Protein AF-0000000078029788 (afdb_homodimer)

Secondary structure (DSSP, 8-state):
-GGGHHHHHHHHHHHHHHHHHHHHHHT--------------------------------------------------B-SS--GGGS----STTSTTTT--SSPPPSPBPSEEEEEE--GGGHHHHHHHHHHHHHHTGGGT--EEEEEESS---HHHHHHHHHH-SS-EEEEEPPGGGSS--TTS-HHHHHHHHHHHHHTT-TTTT-HHHHHHHHHHHHTGGGSGGGGG-SEEEEE-TT-EE-S---S-HHHHHHHTT--EEES-EEEPPGGGSTTHHHHHHHHHHH-GGGS-TT--HHHH-SSTTSS---EEE-TTEEEEEHHHHTSHHHHHHHHHHHHHTHHHHS---HHHHHHHHHHHHS-GGGEEE-TTS-EEETTEEE--S-HHHHHHTT--S-GGGB-TTSTTBSHHHHHHHTTPPPPTTGGGG--/-GGGHHHHHHHHHHHHHHHHHHHHHHS--------------------------------------------------B-SS--GGGS----STTSTTTT--SSPPPSPBPSEEEEEE--GGGHHHHHHHHHHHHHHTGGGT--EEEEEESS---HHHHHHHHHH-SS-EEEEEPPGGGSS--TTS-HHHHHHHHHHHHHTT-TTTT-HHHHHHHHHHHHTGGGSGGGGG-SEEEEE-TT-EE-S---S-HHHHHHHTT--EEES-EEEPPGGGSTTHHHHHHHHHHH-GGGS-TT--HHHH-SSTTSS---EEE-TTEEEEEHHHHTSHHHHHHHHHHHHHTHHHHS---HHHHHHHHHHHHS-GGGEEE-TTS-EEETTEEE--S-HHHHHHTT--S-GGGB-TTSTTBSHHHHHHHTTPPPPTTGGGG--

Foldseek 3Di:
DVVPVVVVVVVVVVVVVVVVVLVVVVPPPPPPPPPPPPPPVPCPDDDPDDPDDDDPDPDDPDPDPPPPDDPDPPQAEADDDDDCVVPDFCPDDPDPQLPVQPAADDDHDAQEEAEEEDDLVLQVLVLVQLQQCCVQDCVRRQHEYEYEYCDFHDPVSCVSNCVSGSHYYHYYHDDVCLQDDDPLDDVVLLQVQLVVCVVVSPVCSNPSNLLSVQLNLQAPPCPPPVNVSGFKYKYAYGNKHWFFHDRGDVVCVLVVQVAFKEAAFKFFDDCQQCVCVLVLVVVLCVVCVVQFDPQFQQLLQDPPSSPDGRRMFGDVNTMMGTSVVCVDPSSNSSSVSVVSVPSSRSGPDGNGRSVGSSRRTRPRLSNYYHDLLGWMDDPPATRDRQDPVSCVSRVGDDDNLRHDCAEPRTSNVSSCVSVVHDDDPRSVVNYD/DVVPPVVVVVVVVVVVVVVVVLVVVVPPPPPPPPPDPPPPDPPDDDDPDPPDPDDPDPPPPPPDPPPPDDPPPPQAEADDDDDCVVPDFCPDDPDPQLPVQPAADDDHDAQEEAEEEDDQVLQVLVLVQLQQCCVQDCVRRQHEYEYEYCDFHDPVSCVSSCVSGSHYYHYYHDDVCLQDDDPLDDVVLLQVQLVVCVVVVPVCSNPSNLLSVQLNLQAPPCPPPVNVSGFKYKYAYGNKHWFFHDRGDVLCVLVVQVAFKEAAFKFFDDCQQCVCVLVLVVVLCVVCVVQFDPQFQQLLQDPPSSPDGRRMFGDVNTMMGTSVVCVDPSSNSSSVSVVSVPSSRSGPDGNGRSVGSSRRTRPRLSNYYHDLLGWMDDPPATRDRQDPVSCVSRVGDDDNLRHDCAEPRTSNVSSCVSVVHDDDPRSVVNYD

Structure (mmCIF, N/CA/C/O backbone):
data_AF-0000000078029788-model_v1
#
loop_
_entity.id
_entity.type
_entity.pdbx_description
1 polymer 'Alpha 1,2-mannosyltransferase 2.4.1'
#
loop_
_atom_site.group_PDB
_atom_site.id
_atom_site.type_symbol
_atom_site.label_atom_id
_atom_site.label_alt_id
_atom_site.label_comp_id
_atom_site.label_asym_id
_atom_site.label_entity_id
_atom_site.label_seq_id
_atom_site.pdbx_PDB_ins_code
_atom_site.Cartn_x
_atom_site.Cartn_y
_atom_site.Cartn_z
_atom_site.occupancy
_atom_site.B_iso_or_equiv
_atom_site.auth_seq_id
_atom_site.auth_comp_id
_atom_site.auth_asym_id
_atom_site.auth_atom_id
_atom_site.pdbx_PDB_model_num
ATOM 1 N N . MET A 1 1 ? 32.125 -25.719 29.484 1 21.7 1 MET A N 1
ATOM 2 C CA . MET A 1 1 ? 30.906 -26.516 29.609 1 21.7 1 MET A CA 1
ATOM 3 C C . MET A 1 1 ? 29.672 -25.625 29.594 1 21.7 1 MET A C 1
ATOM 5 O O . MET A 1 1 ? 28.547 -26.125 29.469 1 21.7 1 MET A O 1
ATOM 9 N N . VAL A 1 2 ? 29.844 -24.359 30.188 1 28.78 2 VAL A N 1
ATOM 10 C CA . VAL A 1 2 ? 28.734 -23.453 30.453 1 28.78 2 VAL A CA 1
ATOM 11 C C . VAL A 1 2 ? 28.25 -22.844 29.141 1 28.78 2 VAL A C 1
ATOM 13 O O . VAL A 1 2 ? 27.266 -22.094 29.125 1 28.78 2 VAL A O 1
ATOM 16 N N . ALA A 1 3 ? 29.109 -22.75 28.078 1 36.69 3 ALA A N 1
ATOM 17 C CA . ALA A 1 3 ? 28.781 -22.125 26.797 1 36.69 3 ALA A CA 1
ATOM 18 C C . ALA A 1 3 ? 27.625 -22.844 26.125 1 36.69 3 ALA A C 1
ATOM 20 O O . ALA A 1 3 ? 27.109 -22.391 25.094 1 36.69 3 ALA A O 1
ATOM 21 N N . GLY A 1 4 ? 27.438 -24.203 26.547 1 34.72 4 GLY A N 1
ATOM 22 C CA . GLY A 1 4 ? 26.484 -25.094 25.891 1 34.72 4 GLY A CA 1
ATOM 23 C C . GLY A 1 4 ? 25.047 -24.688 26.125 1 34.72 4 GLY A C 1
ATOM 24 O O . GLY A 1 4 ? 24.156 -25.047 25.344 1 34.72 4 GLY A O 1
ATOM 25 N N . SER A 1 5 ? 24.75 -24.125 27.375 1 35.91 5 SER A N 1
ATOM 26 C CA . SER A 1 5 ? 23.359 -24.047 27.812 1 35.91 5 SER A CA 1
ATOM 27 C C . SER A 1 5 ? 22.641 -22.875 27.156 1 35.91 5 SER A C 1
ATOM 29 O O . SER A 1 5 ? 21.406 -22.828 27.156 1 35.91 5 SER A O 1
ATOM 31 N N . ALA A 1 6 ? 23.438 -21.766 26.812 1 37.88 6 ALA A N 1
ATOM 32 C CA . ALA A 1 6 ? 22.781 -20.547 26.344 1 37.88 6 ALA A CA 1
ATOM 33 C C . ALA A 1 6 ? 22.156 -20.75 24.969 1 37.88 6 ALA A C 1
ATOM 35 O O . ALA A 1 6 ? 21.203 -20.062 24.609 1 37.88 6 ALA A O 1
ATOM 36 N N . ARG A 1 7 ? 22.828 -21.625 24.141 1 37.16 7 ARG A N 1
ATOM 37 C CA . ARG A 1 7 ? 22.312 -21.875 22.797 1 37.16 7 ARG A CA 1
ATOM 38 C C . ARG A 1 7 ? 20.969 -22.578 22.844 1 37.16 7 ARG A C 1
ATOM 40 O O . ARG A 1 7 ? 20.094 -22.328 22.016 1 37.16 7 ARG A O 1
ATOM 47 N N . TYR A 1 8 ? 20.828 -23.516 23.891 1 37.09 8 TYR A N 1
ATOM 48 C CA . TYR A 1 8 ? 19.562 -24.25 23.969 1 37.09 8 TYR A CA 1
ATOM 49 C C . TYR A 1 8 ? 18.422 -23.312 24.344 1 37.09 8 TYR A C 1
ATOM 51 O O . TYR A 1 8 ? 17.297 -23.484 23.844 1 37.09 8 TYR A O 1
ATOM 59 N N . VAL A 1 9 ? 18.766 -22.156 25.094 1 41.06 9 VAL A N 1
ATOM 60 C CA . VAL A 1 9 ? 17.656 -21.312 25.547 1 41.06 9 VAL A CA 1
ATOM 61 C C . VAL A 1 9 ? 17.141 -20.484 24.375 1 41.06 9 VAL A C 1
ATOM 63 O O . VAL A 1 9 ? 15.93 -20.25 24.25 1 41.06 9 VAL A O 1
ATOM 66 N N . ARG A 1 10 ? 18.031 -20.125 23.438 1 37.94 10 ARG A N 1
ATOM 67 C CA . ARG A 1 10 ? 17.531 -19.344 22.297 1 37.94 10 ARG A CA 1
ATOM 68 C C . ARG A 1 10 ? 16.641 -20.203 21.406 1 37.94 10 ARG A C 1
ATOM 70 O O . ARG A 1 10 ? 15.633 -19.703 20.891 1 37.94 10 ARG A O 1
ATOM 77 N N . TYR A 1 11 ? 16.984 -21.484 21.25 1 39.53 11 TYR A N 1
ATOM 78 C CA . TYR A 1 11 ? 16.141 -22.359 20.438 1 39.53 11 TYR A CA 1
ATOM 79 C C . TYR A 1 11 ? 14.805 -22.609 21.125 1 39.53 11 TYR A C 1
ATOM 81 O O . TYR A 1 11 ? 13.766 -22.719 20.453 1 39.53 11 TYR A O 1
ATOM 89 N N . ILE A 1 12 ? 14.812 -22.594 22.5 1 39.56 12 ILE A N 1
ATOM 90 C CA . ILE A 1 12 ? 13.547 -22.812 23.203 1 39.56 12 ILE A CA 1
ATOM 91 C C . ILE A 1 12 ? 12.664 -21.578 23.062 1 39.56 12 ILE A C 1
ATOM 93 O O . ILE A 1 12 ? 11.461 -21.688 22.812 1 39.56 12 ILE A O 1
ATOM 97 N N . LEU A 1 13 ? 13.281 -20.375 23.062 1 38.81 13 LEU A N 1
ATOM 98 C CA . LEU A 1 13 ? 12.469 -19.156 22.953 1 38.81 13 LEU A CA 1
ATOM 99 C C . LEU A 1 13 ? 11.891 -19.016 21.547 1 38.81 13 LEU A C 1
ATOM 101 O O . LEU A 1 13 ? 10.727 -18.656 21.391 1 38.81 13 LEU A O 1
ATOM 105 N N . PHE A 1 14 ? 12.695 -19.375 20.531 1 38.5 14 PHE A N 1
ATOM 106 C CA . PHE A 1 14 ? 12.117 -19.312 19.188 1 38.5 14 PHE A CA 1
ATOM 107 C C . PHE A 1 14 ? 11.031 -20.359 19.016 1 38.5 14 PHE A C 1
ATOM 109 O O . PHE A 1 14 ? 10.023 -20.109 18.359 1 38.5 14 PHE A O 1
ATOM 116 N N . ALA A 1 15 ? 11.164 -21.547 19.672 1 39.41 15 ALA A N 1
ATOM 117 C CA . ALA A 1 15 ? 10.109 -22.562 19.578 1 39.41 15 ALA A CA 1
ATOM 118 C C . ALA A 1 15 ? 8.844 -22.094 20.297 1 39.41 15 ALA A C 1
ATOM 120 O O . ALA A 1 15 ? 7.734 -22.344 19.828 1 39.41 15 ALA A O 1
ATOM 121 N N . PHE A 1 16 ? 8.961 -21.359 21.438 1 39.84 16 PHE A N 1
ATOM 122 C CA . PHE A 1 16 ? 7.777 -20.875 22.141 1 39.84 16 PHE A CA 1
ATOM 123 C C . PHE A 1 16 ? 7.113 -19.75 21.359 1 39.84 16 PHE A C 1
ATOM 125 O O . PHE A 1 16 ? 5.883 -19.656 21.312 1 39.84 16 PHE A O 1
ATOM 132 N N . PHE A 1 17 ? 7.926 -18.875 20.703 1 39.84 17 PHE A N 1
ATOM 133 C CA . PHE A 1 17 ? 7.301 -17.797 19.953 1 39.84 17 PHE A CA 1
ATOM 134 C C . PHE A 1 17 ? 6.582 -18.344 18.719 1 39.84 17 PHE A C 1
ATOM 136 O O . PHE A 1 17 ? 5.504 -17.875 18.359 1 39.84 17 PHE A O 1
ATOM 143 N N . GLY A 1 18 ? 7.102 -19.359 18.062 1 37.34 18 GLY A N 1
ATOM 144 C CA . GLY A 1 18 ? 6.41 -20.016 16.969 1 37.34 18 GLY A CA 1
ATOM 145 C C . GLY A 1 18 ? 5.125 -20.703 17.391 1 37.34 18 GLY A C 1
ATOM 146 O O . GLY A 1 18 ? 4.109 -20.625 16.703 1 37.34 18 GLY A O 1
ATOM 147 N N . LEU A 1 19 ? 5.109 -21.328 18.547 1 41.44 19 LEU A N 1
ATOM 148 C CA . LEU A 1 19 ? 3.895 -21.969 19.031 1 41.44 19 LEU A CA 1
ATOM 149 C C . LEU A 1 19 ? 2.859 -20.938 19.453 1 41.44 19 LEU A C 1
ATOM 151 O O . LEU A 1 19 ? 1.659 -21.125 19.25 1 41.44 19 LEU A O 1
ATOM 155 N N . ALA A 1 20 ? 3.283 -19.75 20 1 41.59 20 ALA A N 1
ATOM 156 C CA . ALA A 1 20 ? 2.311 -18.719 20.375 1 41.59 20 ALA A CA 1
ATOM 157 C C . ALA A 1 20 ? 1.636 -18.125 19.141 1 41.59 20 ALA A C 1
ATOM 159 O O . ALA A 1 20 ? 0.425 -17.891 19.141 1 41.59 20 ALA A O 1
ATOM 160 N N . ILE A 1 21 ? 2.33 -17.953 18.078 1 40.38 21 ILE A N 1
ATOM 161 C CA . ILE A 1 21 ? 1.707 -17.438 16.859 1 40.38 21 ILE A CA 1
ATOM 162 C C . ILE A 1 21 ? 0.754 -18.484 16.297 1 40.38 21 ILE A C 1
ATOM 164 O O . ILE A 1 21 ? -0.372 -18.172 15.906 1 40.38 21 ILE A O 1
ATOM 168 N N . VAL A 1 22 ? 1.088 -19.75 16.328 1 39.91 22 VAL A N 1
ATOM 169 C CA . VAL A 1 22 ? 0.173 -20.781 15.852 1 39.91 22 VAL A CA 1
ATOM 170 C C . VAL A 1 22 ? -1.038 -20.875 16.781 1 39.91 22 VAL A C 1
ATOM 172 O O . VAL A 1 22 ? -2.172 -21.016 16.312 1 39.91 22 VAL A O 1
ATOM 175 N N . TYR A 1 23 ? -0.885 -20.797 18.094 1 38.69 23 TYR A N 1
ATOM 176 C CA . TYR A 1 23 ? -2.023 -20.828 19 1 38.69 23 TYR A CA 1
ATOM 177 C C . TYR A 1 23 ? -2.971 -19.656 18.734 1 38.69 23 TYR A C 1
ATOM 179 O O . TYR A 1 23 ? -4.191 -19.828 18.719 1 38.69 23 TYR A O 1
ATOM 187 N N . PHE A 1 24 ? -2.488 -18.453 18.547 1 37.81 24 PHE A N 1
ATOM 188 C CA . PHE A 1 24 ? -3.379 -17.312 18.312 1 37.81 24 PHE A CA 1
ATOM 189 C C . PHE A 1 24 ? -4.121 -17.469 16.984 1 37.81 24 PHE A C 1
ATOM 191 O O . PHE A 1 24 ? -5.305 -17.141 16.891 1 37.81 24 PHE A O 1
ATOM 198 N N . ILE A 1 25 ? -3.426 -17.938 15.938 1 34.81 25 ILE A N 1
ATOM 199 C CA . ILE A 1 25 ? -4.129 -18.109 14.672 1 34.81 25 ILE A CA 1
ATOM 200 C C . ILE A 1 25 ? -5.152 -19.234 14.797 1 34.81 25 ILE A C 1
ATOM 202 O O . ILE A 1 25 ? -6.258 -19.141 14.258 1 34.81 25 ILE A O 1
ATOM 206 N N . THR A 1 26 ? -4.766 -20.328 15.438 1 33 26 THR A N 1
ATOM 207 C CA . THR A 1 26 ? -5.695 -21.453 15.422 1 33 26 THR A CA 1
ATOM 208 C C . THR A 1 26 ? -6.867 -21.203 16.359 1 33 26 THR A C 1
ATOM 210 O O . THR A 1 26 ? -7.91 -21.859 16.25 1 33 26 THR A O 1
ATOM 213 N N . HIS A 1 27 ? -6.629 -20.594 17.516 1 33.84 27 HIS A N 1
ATOM 214 C CA . HIS A 1 27 ? -7.777 -20.516 18.422 1 33.84 27 HIS A CA 1
ATOM 215 C C . HIS A 1 27 ? -8.641 -19.297 18.078 1 33.84 27 HIS A C 1
ATOM 217 O O . HIS A 1 27 ? -9.523 -18.922 18.859 1 33.84 27 HIS A O 1
ATOM 223 N N . SER A 1 28 ? -8.219 -18.516 17.125 1 29.81 28 SER A N 1
ATOM 224 C CA . SER A 1 28 ? -9.203 -17.484 16.828 1 29.81 28 SER A CA 1
ATOM 225 C C . SER A 1 28 ? -10.477 -18.078 16.25 1 29.81 28 SER A C 1
ATOM 227 O O . SER A 1 28 ? -10.492 -18.547 15.117 1 29.81 28 SER A O 1
ATOM 229 N N . SER A 1 29 ? -11.023 -19 17.062 1 26.42 29 SER A N 1
ATOM 230 C CA . SER A 1 29 ? -12.328 -19.531 16.672 1 26.42 29 SER A CA 1
ATOM 231 C C . SER A 1 29 ? -13.297 -18.406 16.312 1 26.42 29 SER A C 1
ATOM 233 O O . SER A 1 29 ? -13.438 -17.438 17.062 1 26.42 29 SER A O 1
ATOM 235 N N . TYR A 1 30 ? -13.375 -18.125 15.07 1 24.61 30 TYR A N 1
ATOM 236 C CA . TYR A 1 30 ? -14.414 -17.266 14.516 1 24.61 30 TYR A CA 1
ATOM 237 C C . TYR A 1 30 ? -15.781 -17.641 15.07 1 24.61 30 TYR A C 1
ATOM 239 O O . TYR A 1 30 ? -16.297 -18.719 14.805 1 24.61 30 TYR A O 1
ATOM 247 N N . GLU A 1 31 ? -15.977 -17.484 16.375 1 23.75 31 GLU A N 1
ATOM 248 C CA . GLU A 1 31 ? -17.344 -17.703 16.828 1 23.75 31 GLU A CA 1
ATOM 249 C C . GLU A 1 31 ? -18.344 -16.891 16.031 1 23.75 31 GLU A C 1
ATOM 251 O O . GLU A 1 31 ? -18.203 -15.664 15.93 1 23.75 31 GLU A O 1
ATOM 256 N N . GLY A 1 32 ? -18.844 -17.422 14.969 1 22.56 32 GLY A N 1
ATOM 257 C CA . GLY A 1 32 ? -19.984 -16.969 14.18 1 22.56 32 GLY A CA 1
ATOM 258 C C . GLY A 1 32 ? -21.156 -16.516 15.031 1 22.56 32 GLY A C 1
ATOM 259 O O . GLY A 1 32 ? -21.625 -17.266 15.883 1 22.56 32 GLY A O 1
ATOM 260 N N . VAL A 1 33 ? -21.078 -15.289 15.484 1 22.11 33 VAL A N 1
ATOM 261 C CA . VAL A 1 33 ? -22.156 -14.672 16.25 1 22.11 33 VAL A CA 1
ATOM 262 C C . VAL A 1 33 ? -23.5 -14.914 15.539 1 22.11 33 VAL A C 1
ATOM 264 O O . VAL A 1 33 ? -23.641 -14.617 14.352 1 22.11 33 VAL A O 1
ATOM 267 N N . ARG A 1 34 ? -24.219 -15.922 15.961 1 19.47 34 ARG A N 1
ATOM 268 C CA . ARG A 1 34 ? -25.594 -16.219 15.586 1 19.47 34 ARG A CA 1
ATOM 269 C C . ARG A 1 34 ? -26.484 -14.992 15.711 1 19.47 34 ARG A C 1
ATOM 271 O O . ARG A 1 34 ? -26.578 -14.383 16.781 1 19.47 34 ARG A O 1
ATOM 278 N N . LEU A 1 35 ? -26.5 -14.219 14.648 1 19.66 35 LEU A N 1
ATOM 279 C CA . LEU A 1 35 ? -27.453 -13.125 14.531 1 19.66 35 LEU A CA 1
ATOM 280 C C . LEU A 1 35 ? -28.859 -13.586 14.891 1 19.66 35 LEU A C 1
ATOM 282 O O . LEU A 1 35 ? -29.359 -14.555 14.328 1 19.66 35 LEU A O 1
ATOM 286 N N . GLN A 1 36 ? -29.109 -13.578 16.172 1 18.41 36 GLN A N 1
ATOM 287 C CA . GLN A 1 36 ? -30.438 -13.859 16.703 1 18.41 36 GLN A CA 1
ATOM 288 C C . GLN A 1 36 ? -31.516 -13.086 15.938 1 18.41 36 GLN A C 1
ATOM 290 O O . GLN A 1 36 ? -31.312 -11.93 15.562 1 18.41 36 GLN A O 1
ATOM 295 N N . ASP A 1 37 ? -32.531 -13.805 15.469 1 20.14 37 ASP A N 1
ATOM 296 C CA . ASP A 1 37 ? -33.781 -13.641 14.727 1 20.14 37 ASP A CA 1
ATOM 297 C C . ASP A 1 37 ? -34.688 -12.625 15.406 1 20.14 37 ASP A C 1
ATOM 299 O O . ASP A 1 37 ? -35.531 -13 16.234 1 20.14 37 ASP A O 1
ATOM 303 N N . GLY A 1 38 ? -34.094 -11.492 15.906 1 18.75 38 GLY A N 1
ATOM 304 C CA . GLY A 1 38 ? -35.094 -10.703 16.641 1 18.75 38 GLY A CA 1
ATOM 305 C C . GLY A 1 38 ? -36.344 -10.398 15.836 1 18.75 38 GLY A C 1
ATOM 306 O O . GLY A 1 38 ? -36.25 -9.984 14.672 1 18.75 38 GLY A O 1
ATOM 307 N N . THR A 1 39 ? -37.375 -11.094 16.062 1 21 39 THR A N 1
ATOM 308 C CA . THR A 1 39 ? -38.75 -11.086 15.578 1 21 39 THR A CA 1
ATOM 309 C C . THR A 1 39 ? -39.406 -9.727 15.812 1 21 39 THR A C 1
ATOM 311 O O . THR A 1 39 ? -40.594 -9.562 15.633 1 21 39 THR A O 1
ATOM 314 N N . PHE A 1 40 ? -38.625 -8.586 15.82 1 18.38 40 PHE A N 1
ATOM 315 C CA . PHE A 1 40 ? -39.438 -7.484 16.281 1 18.38 40 PHE A CA 1
ATOM 316 C C . PHE A 1 40 ? -40.656 -7.32 15.375 1 18.38 40 PHE A C 1
ATOM 318 O O . PHE A 1 40 ? -40.531 -7.305 14.148 1 18.38 40 PHE A O 1
ATOM 325 N N . SER A 1 41 ? -41.781 -7.676 15.828 1 19.53 41 SER A N 1
ATOM 326 C CA . SER A 1 41 ? -43.188 -7.637 15.367 1 19.53 41 SER A CA 1
ATOM 327 C C . SER A 1 41 ? -43.625 -6.203 15.117 1 19.53 41 SER A C 1
ATOM 329 O O . SER A 1 41 ? -44.812 -5.949 14.93 1 19.53 41 SER A O 1
ATOM 331 N N . GLY A 1 42 ? -42.75 -5.293 14.727 1 18.44 42 GLY A N 1
ATOM 332 C CA . GLY A 1 42 ? -43.25 -3.936 14.766 1 18.44 42 GLY A CA 1
ATOM 333 C C . GLY A 1 42 ? -44.531 -3.756 13.953 1 18.44 42 GLY A C 1
ATOM 334 O O . GLY A 1 42 ? -44.625 -4.281 12.844 1 18.44 42 GLY A O 1
ATOM 335 N N . THR A 1 43 ? -45.562 -3.51 14.609 1 18.92 43 THR A N 1
ATOM 336 C CA . THR A 1 43 ? -46.969 -3.246 14.258 1 18.92 43 THR A CA 1
ATOM 337 C C . THR A 1 43 ? -47.094 -1.951 13.461 1 18.92 43 THR A C 1
ATOM 339 O O . THR A 1 43 ? -46.906 -0.86 14.008 1 18.92 43 THR A O 1
ATOM 342 N N . ALA A 1 44 ? -46.438 -1.764 12.422 1 18.66 44 ALA A N 1
ATOM 343 C CA . ALA A 1 44 ? -46.594 -0.455 11.789 1 18.66 44 ALA A CA 1
ATOM 344 C C . ALA A 1 44 ? -48.062 -0.171 11.453 1 18.66 44 ALA A C 1
ATOM 346 O O . ALA A 1 44 ? -48.688 -0.943 10.734 1 18.66 44 ALA A O 1
ATOM 347 N N . PRO A 1 45 ? -48.625 0.651 12.281 1 18.72 45 PRO A N 1
ATOM 348 C CA . PRO A 1 45 ? -50.031 0.911 11.992 1 18.72 45 PRO A CA 1
ATOM 349 C C . PRO A 1 45 ? -50.25 1.47 10.594 1 18.72 45 PRO A C 1
ATOM 351 O O . PRO A 1 45 ? -49.312 1.728 9.859 1 18.72 45 PRO A O 1
ATOM 354 N N . GLY A 1 46 ? -50.844 2.762 10.562 1 18.53 46 GLY A N 1
ATOM 355 C CA . GLY A 1 46 ? -52.094 3.275 9.977 1 18.53 46 GLY A CA 1
ATOM 356 C C . GLY A 1 46 ? -51.875 3.844 8.586 1 18.53 46 GLY A C 1
ATOM 357 O O . GLY A 1 46 ? -50.75 4.121 8.18 1 18.53 46 GLY A O 1
ATOM 358 N N . GLY A 1 47 ? -52.938 3.855 7.746 1 19.19 47 GLY A N 1
ATOM 359 C CA . GLY A 1 47 ? -53.375 3.92 6.363 1 19.19 47 GLY A CA 1
ATOM 360 C C . GLY A 1 47 ? -53.312 5.324 5.789 1 19.19 47 GLY A C 1
ATOM 361 O O . GLY A 1 47 ? -53.875 5.582 4.723 1 19.19 47 GLY A O 1
ATOM 362 N N . VAL A 1 48 ? -52.406 6.23 6.301 1 19.75 48 VAL A N 1
ATOM 363 C CA . VAL A 1 48 ? -52.906 7.531 5.867 1 19.75 48 VAL A CA 1
ATOM 364 C C . VAL A 1 48 ? -52.906 7.598 4.344 1 19.75 48 VAL A C 1
ATOM 366 O O . VAL A 1 48 ? -52.062 7.023 3.682 1 19.75 48 VAL A O 1
ATOM 369 N N . GLN A 1 49 ? -54.031 8.141 3.781 1 19.14 49 GLN A N 1
ATOM 370 C CA . GLN A 1 49 ? -54.656 8.266 2.473 1 19.14 49 GLN A CA 1
ATOM 371 C C . GLN A 1 49 ? -53.875 9.188 1.557 1 19.14 49 GLN A C 1
ATOM 373 O O . GLN A 1 49 ? -53.469 10.281 1.965 1 19.14 49 GLN A O 1
ATOM 378 N N . PRO A 1 50 ? -53.25 8.68 0.49 1 20.86 50 PRO A N 1
ATOM 379 C CA . PRO A 1 50 ? -52.406 9.312 -0.515 1 20.86 50 PRO A CA 1
ATOM 380 C C . PRO A 1 50 ? -53.094 10.453 -1.259 1 20.86 50 PRO A C 1
ATOM 382 O O . PRO A 1 50 ? -54.156 10.242 -1.843 1 20.86 50 PRO A O 1
ATOM 385 N N . ALA A 1 51 ? -53.094 11.711 -0.651 1 20.36 51 ALA A N 1
ATOM 386 C CA . ALA A 1 51 ? -53.75 12.797 -1.373 1 20.36 51 ALA A CA 1
ATOM 387 C C . ALA A 1 51 ? -53.25 12.883 -2.811 1 20.36 51 ALA A C 1
ATOM 389 O O . ALA A 1 51 ? -52.125 12.469 -3.105 1 20.36 51 ALA A O 1
ATOM 390 N N . ALA A 1 52 ? -54.062 13.266 -3.762 1 20.98 52 ALA A N 1
ATOM 391 C CA . ALA A 1 52 ? -54.25 13.258 -5.211 1 20.98 52 ALA A CA 1
ATOM 392 C C . ALA A 1 52 ? -53.344 14.273 -5.887 1 20.98 52 ALA A C 1
ATOM 394 O O . ALA A 1 52 ? -53.531 15.477 -5.766 1 20.98 52 ALA A O 1
ATOM 395 N N . PRO A 1 53 ? -51.938 14.219 -5.742 1 20.14 53 PRO A N 1
ATOM 396 C CA . PRO A 1 53 ? -51.312 15.438 -6.262 1 20.14 53 PRO A CA 1
ATOM 397 C C . PRO A 1 53 ? -51.625 15.695 -7.727 1 20.14 53 PRO A C 1
ATOM 399 O O . PRO A 1 53 ? -51.969 14.758 -8.469 1 20.14 53 PRO A O 1
ATOM 402 N N . ALA A 1 54 ? -51.969 17 -8.047 1 20.36 54 ALA A N 1
ATOM 403 C CA . ALA A 1 54 ? -52.406 17.766 -9.211 1 20.36 54 ALA A CA 1
ATOM 404 C C . ALA A 1 54 ? -51.406 17.609 -10.367 1 20.36 54 ALA A C 1
ATOM 406 O O . ALA A 1 54 ? -50.219 17.422 -10.148 1 20.36 54 ALA A O 1
ATOM 407 N N . ALA A 1 55 ? -51.875 17.531 -11.578 1 23.97 55 ALA A N 1
ATOM 408 C CA . ALA A 1 55 ? -51.562 17.172 -12.953 1 23.97 55 ALA A CA 1
ATOM 409 C C . ALA A 1 55 ? -50.562 18.156 -13.562 1 23.97 55 ALA A C 1
ATOM 411 O O . ALA A 1 55 ? -50.375 18.188 -14.781 1 23.97 55 ALA A O 1
ATOM 412 N N . GLY A 1 56 ? -49.531 18.859 -12.773 1 20.89 56 GLY A N 1
ATOM 413 C CA . GLY A 1 56 ? -49 19.984 -13.539 1 20.89 56 GLY A CA 1
ATOM 414 C C . GLY A 1 56 ? -48.219 19.547 -14.781 1 20.89 56 GLY A C 1
ATOM 415 O O . GLY A 1 56 ? -47.656 18.453 -14.805 1 20.89 56 GLY A O 1
ATOM 416 N N . GLU A 1 57 ? -48.562 20.125 -16 1 20.78 57 GLU A N 1
ATOM 417 C CA . GLU A 1 57 ? -48.188 20.016 -17.406 1 20.78 57 GLU A CA 1
ATOM 418 C C . GLU A 1 57 ? -46.719 20.375 -17.609 1 20.78 57 GLU A C 1
ATOM 420 O O . GLU A 1 57 ? -46.312 21.516 -17.375 1 20.78 57 GLU A O 1
ATOM 425 N N . LYS A 1 58 ? -45.812 19.516 -17.203 1 22.72 58 LYS A N 1
ATOM 426 C CA . LYS A 1 58 ? -44.375 19.828 -17.406 1 22.72 58 LYS A CA 1
ATOM 427 C C . LYS A 1 58 ? -44.031 19.875 -18.891 1 22.72 58 LYS A C 1
ATOM 429 O O . LYS A 1 58 ? -44.281 18.906 -19.625 1 22.72 58 LYS A O 1
ATOM 434 N N . GLN A 1 59 ? -43.938 21.047 -19.422 1 21.77 59 GLN A N 1
ATOM 435 C CA . GLN A 1 59 ? -43.438 21.312 -20.766 1 21.77 59 GLN A CA 1
ATOM 436 C C . GLN A 1 59 ? -42.031 20.781 -20.938 1 21.77 59 GLN A C 1
ATOM 438 O O . GLN A 1 59 ? -41.188 21 -20.062 1 21.77 59 GLN A O 1
ATOM 443 N N . ASP A 1 60 ? -41.844 19.875 -21.891 1 21.86 60 ASP A N 1
ATOM 444 C CA . ASP A 1 60 ? -40.75 19.016 -22.312 1 21.86 60 ASP A CA 1
ATOM 445 C C . ASP A 1 60 ? -39.562 19.828 -22.828 1 21.86 60 ASP A C 1
ATOM 447 O O . ASP A 1 60 ? -39.625 20.422 -23.906 1 21.86 60 ASP A O 1
ATOM 451 N N . ALA A 1 61 ? -38.906 20.703 -21.969 1 28.16 61 ALA A N 1
ATOM 452 C CA . ALA A 1 61 ? -37.719 21.328 -22.531 1 28.16 61 ALA A CA 1
ATOM 453 C C . ALA A 1 61 ? -36.781 20.297 -23.141 1 28.16 61 ALA A C 1
ATOM 455 O O . ALA A 1 61 ? -36.594 19.219 -22.562 1 28.16 61 ALA A O 1
ATOM 456 N N . ALA A 1 62 ? -36.469 20.438 -24.375 1 27.78 62 ALA A N 1
ATOM 457 C CA . ALA A 1 62 ? -35.625 19.641 -25.266 1 27.78 62 ALA A CA 1
ATOM 458 C C . ALA A 1 62 ? -34.219 19.453 -24.672 1 27.78 62 ALA A C 1
ATOM 460 O O . ALA A 1 62 ? -33.594 20.406 -24.234 1 27.78 62 ALA A O 1
ATOM 461 N N . PRO A 1 63 ? -33.812 18.188 -24.328 1 27.2 63 PRO A N 1
ATOM 462 C CA . PRO A 1 63 ? -32.531 17.875 -23.703 1 27.2 63 PRO A CA 1
ATOM 463 C C . PRO A 1 63 ? -31.344 18.219 -24.594 1 27.2 63 PRO A C 1
ATOM 465 O O . PRO A 1 63 ? -31.391 17.984 -25.797 1 27.2 63 PRO A O 1
ATOM 468 N N . VAL A 1 64 ? -30.75 19.344 -24.328 1 27.62 64 VAL A N 1
ATOM 469 C CA . VAL A 1 64 ? -29.5 19.703 -24.984 1 27.62 64 VAL A CA 1
ATOM 470 C C . VAL A 1 64 ? -28.578 18.5 -25.047 1 27.62 64 VAL A C 1
ATOM 472 O O . VAL A 1 64 ? -28.359 17.828 -24.031 1 27.62 64 VAL A O 1
ATOM 475 N N . ALA A 1 65 ? -28.281 18 -26.234 1 28.55 65 ALA A N 1
ATOM 476 C CA . ALA A 1 65 ? -27.422 16.875 -26.625 1 28.55 65 ALA A CA 1
ATOM 477 C C . ALA A 1 65 ? -26.031 17.031 -26.016 1 28.55 65 ALA A C 1
ATOM 479 O O . ALA A 1 65 ? -25.266 17.922 -26.406 1 28.55 65 ALA A O 1
ATOM 480 N N . VAL A 1 66 ? -25.828 16.844 -24.797 1 24.39 66 VAL A N 1
ATOM 481 C CA . VAL A 1 66 ? -24.484 16.734 -24.234 1 24.39 66 VAL A CA 1
ATOM 482 C C . VAL A 1 66 ? -23.641 15.789 -25.062 1 24.39 66 VAL A C 1
ATOM 484 O O . VAL A 1 66 ? -24.031 14.641 -25.312 1 24.39 66 VAL A O 1
ATOM 487 N N . LYS A 1 67 ? -22.812 16.359 -25.953 1 31.77 67 LYS A N 1
ATOM 488 C CA . LYS A 1 67 ? -21.859 15.562 -26.719 1 31.77 67 LYS A CA 1
ATOM 489 C C . LYS A 1 67 ? -21.25 14.461 -25.859 1 31.77 67 LYS A C 1
ATOM 491 O O . LYS A 1 67 ? -20.859 14.711 -24.719 1 31.77 67 LYS A O 1
ATOM 496 N N . PRO A 1 68 ? -21.531 13.195 -26.203 1 28.83 68 PRO A N 1
ATOM 497 C CA . PRO A 1 68 ? -21.047 12.039 -25.438 1 28.83 68 PRO A CA 1
ATOM 498 C C . PRO A 1 68 ? -19.578 12.195 -25 1 28.83 68 PRO A C 1
ATOM 500 O O . PRO A 1 68 ? -18.797 12.875 -25.672 1 28.83 68 PRO A O 1
ATOM 503 N N . ALA A 1 69 ? -19.219 12.023 -23.766 1 32.44 69 ALA A N 1
ATOM 504 C CA . ALA A 1 69 ? -17.922 11.883 -23.109 1 32.44 69 ALA A CA 1
ATOM 505 C C . ALA A 1 69 ? -16.922 11.164 -24.016 1 32.44 69 ALA A C 1
ATOM 507 O O . ALA A 1 69 ? -17.312 10.273 -24.781 1 32.44 69 ALA A O 1
ATOM 508 N N . THR A 1 70 ? -15.859 11.812 -24.422 1 33.78 70 THR A N 1
ATOM 509 C CA . THR A 1 70 ? -14.812 11.195 -25.234 1 33.78 70 THR A CA 1
ATOM 510 C C . THR A 1 70 ? -14.656 9.719 -24.875 1 33.78 70 THR A C 1
ATOM 512 O O . THR A 1 70 ? -14.617 9.359 -23.688 1 33.78 70 THR A O 1
ATOM 515 N N . PRO A 1 71 ? -14.977 8.75 -25.719 1 35.19 71 PRO A N 1
ATOM 516 C CA . PRO A 1 71 ? -14.875 7.316 -25.453 1 35.19 71 PRO A CA 1
ATOM 517 C C . PRO A 1 71 ? -13.641 6.961 -24.625 1 35.19 71 PRO A C 1
ATOM 519 O O . PRO A 1 71 ? -12.633 7.66 -24.688 1 35.19 71 PRO A O 1
ATOM 522 N N . PRO A 1 72 ? -13.773 6.352 -23.391 1 41.75 72 PRO A N 1
ATOM 523 C CA . PRO A 1 72 ? -12.57 5.852 -22.719 1 41.75 72 PRO A CA 1
ATOM 524 C C . PRO A 1 72 ? -11.453 5.512 -23.703 1 41.75 72 PRO A C 1
ATOM 526 O O . PRO A 1 72 ? -11.719 5.172 -24.859 1 41.75 72 PRO A O 1
ATOM 529 N N . ALA A 1 73 ? -10.227 5.969 -23.562 1 45.59 73 ALA A N 1
ATOM 530 C CA . ALA A 1 73 ? -9.094 5.582 -24.391 1 45.59 73 ALA A CA 1
ATOM 531 C C . ALA A 1 73 ? -9.227 4.141 -24.875 1 45.59 73 ALA A C 1
ATOM 533 O O . ALA A 1 73 ? -9.617 3.256 -24.094 1 45.59 73 ALA A O 1
ATOM 534 N N . GLU A 1 74 ? -9.539 3.854 -26.062 1 51.09 74 GLU A N 1
ATOM 535 C CA . GLU A 1 74 ? -9.719 2.547 -26.703 1 51.09 74 GLU A CA 1
ATOM 536 C C . GLU A 1 74 ? -8.664 1.557 -26.219 1 51.09 74 GLU A C 1
ATOM 538 O O . GLU A 1 74 ? -7.469 1.846 -26.25 1 51.09 74 GLU A O 1
ATOM 543 N N . ARG A 1 75 ? -9.031 0.579 -25.391 1 61.09 75 ARG A N 1
ATOM 544 C CA . ARG A 1 75 ? -8.156 -0.517 -24.984 1 61.09 75 ARG A CA 1
ATOM 545 C C . ARG A 1 75 ? -7.375 -1.059 -26.188 1 61.09 75 ARG A C 1
ATOM 547 O O . ARG A 1 75 ? -7.949 -1.3 -27.25 1 61.09 75 ARG A O 1
ATOM 554 N N . PRO A 1 76 ? -6.016 -1.095 -25.969 1 68.44 76 PRO A N 1
ATOM 555 C CA . PRO A 1 76 ? -5.25 -1.68 -27.078 1 68.44 76 PRO A CA 1
ATOM 556 C C . PRO A 1 76 ? -5.707 -3.094 -27.422 1 68.44 76 PRO A C 1
ATOM 558 O O . PRO A 1 76 ? -6.156 -3.836 -26.547 1 68.44 76 PRO A O 1
ATOM 561 N N . ALA A 1 77 ? -5.648 -3.52 -28.672 1 71.19 77 ALA A N 1
ATOM 562 C CA . ALA A 1 77 ? -6.184 -4.762 -29.219 1 71.19 77 ALA A CA 1
ATOM 563 C C . ALA A 1 77 ? -5.289 -5.949 -28.859 1 71.19 77 ALA A C 1
ATOM 565 O O . ALA A 1 77 ? -4.066 -5.816 -28.797 1 71.19 77 ALA A O 1
ATOM 566 N N . ILE A 1 78 ? -5.895 -6.98 -28.453 1 81.12 78 ILE A N 1
ATOM 567 C CA . ILE A 1 78 ? -5.219 -8.266 -28.344 1 81.12 78 ILE A CA 1
ATOM 568 C C . ILE A 1 78 ? -4.801 -8.742 -29.734 1 81.12 78 ILE A C 1
ATOM 570 O O . ILE A 1 78 ? -5.633 -8.844 -30.641 1 81.12 78 ILE A O 1
ATOM 574 N N . VAL A 1 79 ? -3.551 -8.828 -29.953 1 77.44 79 VAL A N 1
ATOM 575 C CA . VAL A 1 79 ? -3.043 -9.25 -31.25 1 77.44 79 VAL A CA 1
ATOM 576 C C . VAL A 1 79 ? -2.227 -10.531 -31.094 1 77.44 79 VAL A C 1
ATOM 578 O O . VAL A 1 79 ? -1.287 -10.586 -30.297 1 77.44 79 VAL A O 1
ATOM 581 N N . ASN A 1 80 ? -2.529 -11.531 -31.766 1 78.31 80 ASN A N 1
ATOM 582 C CA . ASN A 1 80 ? -1.838 -12.812 -31.625 1 78.31 80 ASN A CA 1
ATOM 583 C C . ASN A 1 80 ? -0.606 -12.883 -32.531 1 78.31 80 ASN A C 1
ATOM 585 O O . ASN A 1 80 ? 0.406 -13.477 -32.156 1 78.31 80 ASN A O 1
ATOM 589 N N . ASP A 1 81 ? -0.727 -12.281 -33.688 1 85.25 81 ASP A N 1
ATOM 590 C CA . ASP A 1 81 ? 0.366 -12.414 -34.656 1 85.25 81 ASP A CA 1
ATOM 591 C C . ASP A 1 81 ? 1.004 -11.055 -34.938 1 85.25 81 ASP A C 1
ATOM 593 O O . ASP A 1 81 ? 0.466 -10.266 -35.719 1 85.25 81 ASP A O 1
ATOM 597 N N . TYR A 1 82 ? 1.931 -10.742 -34.125 1 90.44 82 TYR A N 1
ATOM 598 C CA . TYR A 1 82 ? 2.686 -9.516 -34.344 1 90.44 82 TYR A CA 1
ATOM 599 C C . TYR A 1 82 ? 4.184 -9.773 -34.281 1 90.44 82 TYR A C 1
ATOM 601 O O . TYR A 1 82 ? 4.621 -10.789 -33.719 1 90.44 82 TYR A O 1
ATOM 609 N N . ASP A 1 83 ? 4.906 -8.977 -34.906 1 93.19 83 ASP A N 1
ATOM 610 C CA . ASP A 1 83 ? 6.359 -9.039 -34.812 1 93.19 83 ASP A CA 1
ATOM 611 C C . ASP A 1 83 ? 6.863 -8.219 -33.625 1 93.19 83 ASP A C 1
ATOM 613 O O . ASP A 1 83 ? 6.754 -6.988 -33.625 1 93.19 83 ASP A O 1
ATOM 617 N N . PRO A 1 84 ? 7.383 -8.859 -32.656 1 93.56 84 PRO A N 1
ATOM 618 C CA . PRO A 1 84 ? 7.863 -8.148 -31.453 1 93.56 84 PRO A CA 1
ATOM 619 C C . PRO A 1 84 ? 8.828 -7.016 -31.797 1 93.56 84 PRO A C 1
ATOM 621 O O . PRO A 1 84 ? 8.914 -6.023 -31.062 1 93.56 84 PRO A O 1
ATOM 624 N N . LYS A 1 85 ? 9.531 -7.086 -32.875 1 94.12 85 LYS A N 1
ATOM 625 C CA . LYS A 1 85 ? 10.523 -6.09 -33.25 1 94.12 85 LYS A CA 1
ATOM 626 C C . LYS A 1 85 ? 9.859 -4.75 -33.594 1 94.12 85 LYS A C 1
ATOM 628 O O . LYS A 1 85 ? 10.5 -3.699 -33.469 1 94.12 85 LYS A O 1
ATOM 633 N N . GLU A 1 86 ? 8.648 -4.773 -33.938 1 93.81 86 GLU A N 1
ATOM 634 C CA . GLU A 1 86 ? 7.906 -3.564 -34.281 1 93.81 86 GLU A CA 1
ATOM 635 C C . GLU A 1 86 ? 7.438 -2.824 -33.031 1 93.81 86 GLU A C 1
ATOM 637 O O . GLU A 1 86 ? 7.043 -1.658 -33.125 1 93.81 86 GLU A O 1
ATOM 642 N N . PHE A 1 87 ? 7.52 -3.541 -31.969 1 93.81 87 PHE A N 1
ATOM 643 C CA . PHE A 1 87 ? 7.043 -2.969 -30.719 1 93.81 87 PHE A CA 1
ATOM 644 C C . PHE A 1 87 ? 8.047 -3.209 -29.594 1 93.81 87 PHE A C 1
ATOM 646 O O . PHE A 1 87 ? 7.738 -3.887 -28.609 1 93.81 87 PHE A O 1
ATOM 653 N N . PRO A 1 88 ? 9.133 -2.611 -29.672 1 94.94 88 PRO A N 1
ATOM 654 C CA . PRO A 1 88 ? 10.133 -2.838 -28.625 1 94.94 88 PRO A CA 1
ATOM 655 C C . PRO A 1 88 ? 9.656 -2.383 -27.25 1 94.94 88 PRO A C 1
ATOM 657 O O . PRO A 1 88 ? 8.969 -1.366 -27.125 1 94.94 88 PRO A O 1
ATOM 660 N N . MET A 1 89 ? 9.914 -3.174 -26.219 1 95.69 89 MET A N 1
ATOM 661 C CA . MET A 1 89 ? 9.617 -2.836 -24.828 1 95.69 89 MET A CA 1
ATOM 662 C C . MET A 1 89 ? 10.836 -2.232 -24.141 1 95.69 89 MET A C 1
ATOM 664 O O . MET A 1 89 ? 11.977 -2.578 -24.469 1 95.69 89 MET A O 1
ATOM 668 N N . ALA A 1 90 ? 10.648 -1.326 -23.172 1 95 90 ALA A N 1
ATOM 669 C CA . ALA A 1 90 ? 11.727 -0.72 -22.391 1 95 90 ALA A CA 1
ATOM 670 C C . ALA A 1 90 ? 12.188 -1.649 -21.266 1 95 90 ALA A C 1
ATOM 672 O O . ALA A 1 90 ? 11.719 -1.541 -20.141 1 95 90 ALA A O 1
ATOM 673 N N . MET A 1 91 ? 13.156 -2.469 -21.562 1 95.19 91 MET A N 1
ATOM 674 C CA . MET A 1 91 ? 13.57 -3.529 -20.641 1 95.19 91 MET A CA 1
ATOM 675 C C . MET A 1 91 ? 14.633 -3.027 -19.672 1 95.19 91 MET A C 1
ATOM 677 O O . MET A 1 91 ? 14.859 -3.629 -18.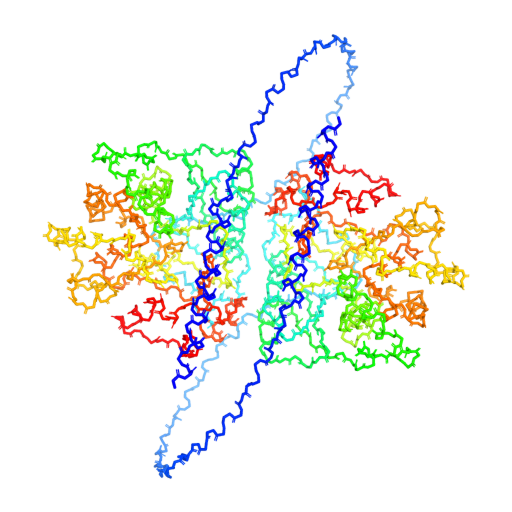625 1 95.19 91 MET A O 1
ATOM 681 N N . SER A 1 92 ? 15.352 -2.016 -20.031 1 94.06 92 SER A N 1
ATOM 682 C CA . SER A 1 92 ? 16.438 -1.473 -19.219 1 94.06 92 SER A CA 1
ATOM 683 C C . SER A 1 92 ? 16.422 0.052 -19.219 1 94.06 92 SER A C 1
ATOM 685 O O . SER A 1 92 ? 15.828 0.672 -20.109 1 94.06 92 SER A O 1
ATOM 687 N N . PRO A 1 93 ? 17.25 0.383 -18.172 1 91.62 93 PRO A N 1
ATOM 688 C CA . PRO A 1 93 ? 17.359 1.844 -18.156 1 91.62 93 PRO A CA 1
ATOM 689 C C . PRO A 1 93 ? 18.031 2.385 -19.422 1 91.62 93 PRO A C 1
ATOM 691 O O . PRO A 1 93 ? 19.016 1.804 -19.906 1 91.62 93 PRO A O 1
ATOM 694 N N . GLY A 1 94 ? 17.688 3.164 -20.219 1 91.56 94 GLY A N 1
ATOM 695 C CA . GLY A 1 94 ? 18.234 3.727 -21.453 1 91.56 94 GLY A CA 1
ATOM 696 C C . GLY A 1 94 ? 17.391 3.428 -22.672 1 91.56 94 GLY A C 1
ATOM 697 O O . GLY A 1 94 ? 17.531 4.09 -23.703 1 91.56 94 GLY A O 1
ATOM 698 N N . ASP A 1 95 ? 16.609 2.395 -22.484 1 94.5 95 ASP A N 1
ATOM 699 C CA . ASP A 1 95 ? 15.727 2.062 -23.594 1 94.5 95 ASP A CA 1
ATOM 700 C C . ASP A 1 95 ? 14.711 3.178 -23.828 1 94.5 95 ASP A C 1
ATOM 702 O O . ASP A 1 95 ? 14.25 3.818 -22.891 1 94.5 95 ASP A O 1
ATOM 706 N N . PRO A 1 96 ? 14.445 3.346 -25.109 1 92.25 96 PRO A N 1
ATOM 707 C CA . PRO A 1 96 ? 13.391 4.316 -25.391 1 92.25 96 PRO A CA 1
ATOM 708 C C . PRO A 1 96 ? 12.078 3.982 -24.672 1 92.25 96 PRO A C 1
ATOM 710 O O . PRO A 1 96 ? 11.648 2.824 -24.672 1 92.25 96 PRO A O 1
ATOM 713 N N . GLY A 1 97 ? 11.508 4.941 -24.047 1 90.94 97 GLY A N 1
ATOM 714 C CA . GLY A 1 97 ? 10.227 4.766 -23.391 1 90.94 97 GLY A CA 1
ATOM 715 C C . GLY A 1 97 ? 10.344 4.379 -21.922 1 90.94 97 GLY A C 1
ATOM 716 O O . GLY A 1 97 ? 9.344 4.246 -21.234 1 90.94 97 GLY A O 1
ATOM 717 N N . TRP A 1 98 ? 11.508 4.199 -21.469 1 93.88 98 TRP A N 1
ATOM 718 C CA . TRP A 1 98 ? 11.734 3.768 -20.094 1 93.88 98 TRP A CA 1
ATOM 719 C C . TRP A 1 98 ? 11.117 4.75 -19.094 1 93.88 98 TRP A C 1
ATOM 721 O O . TRP A 1 98 ? 10.508 4.34 -18.109 1 93.88 98 TRP A O 1
ATOM 731 N N . ASN A 1 99 ? 11.164 5.98 -19.359 1 87.44 99 ASN A N 1
ATOM 732 C CA . ASN A 1 99 ? 10.727 7.004 -18.406 1 87.44 99 ASN A CA 1
ATOM 733 C C . ASN A 1 99 ? 9.266 7.391 -18.641 1 87.44 99 ASN A C 1
ATOM 735 O O . ASN A 1 99 ? 8.703 8.188 -17.891 1 87.44 99 ASN A O 1
ATOM 739 N N . ASP A 1 100 ? 8.773 6.816 -19.672 1 84.5 100 ASP A N 1
ATOM 740 C CA . ASP A 1 100 ? 7.375 7.102 -19.969 1 84.5 100 ASP A CA 1
ATOM 741 C C . ASP A 1 100 ? 6.453 6.074 -19.312 1 84.5 100 ASP A C 1
ATOM 743 O O . ASP A 1 100 ? 5.91 5.199 -19.984 1 84.5 100 ASP A O 1
ATOM 747 N N . ILE A 1 101 ? 6.258 6.25 -18.047 1 85.25 101 ILE A N 1
ATOM 748 C CA . ILE A 1 101 ? 5.5 5.215 -17.359 1 85.25 101 ILE A CA 1
ATOM 749 C C . ILE A 1 101 ? 4.152 5.777 -16.906 1 85.25 101 ILE A C 1
ATOM 751 O O . ILE A 1 101 ? 3.514 5.227 -16 1 85.25 101 ILE A O 1
ATOM 755 N N . VAL A 1 102 ? 3.936 6.941 -17.531 1 81.12 102 VAL A N 1
ATOM 756 C CA . VAL A 1 102 ? 2.648 7.547 -17.203 1 81.12 102 VAL A CA 1
ATOM 757 C C . VAL A 1 102 ? 1.706 7.414 -18.406 1 81.12 102 VAL A C 1
ATOM 759 O O . VAL A 1 102 ? 2.135 7.523 -19.562 1 81.12 102 VAL A O 1
ATOM 762 N N . GLY A 1 103 ? 0.523 6.891 -18.328 1 83.75 103 GLY A N 1
ATOM 763 C CA . GLY A 1 103 ? -0.457 6.73 -19.391 1 83.75 103 GLY A CA 1
ATOM 764 C C . GLY A 1 103 ? -0.559 5.305 -19.891 1 83.75 103 GLY A C 1
ATOM 765 O O . GLY A 1 103 ? 0.143 4.414 -19.406 1 83.75 103 GLY A O 1
ATOM 766 N N . THR A 1 104 ? -1.328 5.137 -20.953 1 89.25 104 THR A N 1
ATOM 767 C CA . THR A 1 104 ? -1.541 3.811 -21.531 1 89.25 104 THR A CA 1
ATOM 768 C C . THR A 1 104 ? -0.313 3.354 -22.312 1 89.25 104 THR A C 1
ATOM 770 O O . THR A 1 104 ? 0.201 4.094 -23.156 1 89.25 104 THR A O 1
ATOM 773 N N . ALA A 1 105 ? 0.129 2.197 -22.016 1 92.31 105 ALA A N 1
ATOM 774 C CA . ALA A 1 105 ? 1.323 1.667 -22.672 1 92.31 105 ALA A CA 1
ATOM 775 C C . ALA A 1 105 ? 1.042 1.317 -24.141 1 92.31 105 ALA A C 1
ATOM 777 O O . ALA A 1 105 ? -0.015 0.768 -24.453 1 92.31 105 ALA A O 1
ATOM 778 N N . PRO A 1 106 ? 1.962 1.681 -25.031 1 90.56 106 PRO A N 1
ATOM 779 C CA . PRO A 1 106 ? 1.794 1.294 -26.438 1 90.56 106 PRO A CA 1
ATOM 780 C C . PRO A 1 106 ? 2.047 -0.194 -26.672 1 90.56 106 PRO A C 1
ATOM 782 O O . PRO A 1 106 ? 2.494 -0.899 -25.766 1 90.56 106 PRO A O 1
ATOM 785 N N . GLY A 1 107 ? 1.638 -0.652 -27.938 1 91.88 107 GLY A N 1
ATOM 786 C CA . GLY A 1 107 ? 1.938 -2.012 -28.359 1 91.88 107 GLY A CA 1
ATOM 787 C C . GLY A 1 107 ? 0.768 -2.961 -28.188 1 91.88 107 GLY A C 1
ATOM 788 O O . GLY A 1 107 ? -0.272 -2.582 -27.641 1 91.88 107 GLY A O 1
ATOM 789 N N . PRO A 1 108 ? 1.037 -4.16 -28.594 1 94.88 108 PRO A N 1
ATOM 790 C CA . PRO A 1 108 ? -0.031 -5.16 -28.531 1 94.88 108 PRO A CA 1
ATOM 791 C C . PRO A 1 108 ? -0.222 -5.723 -27.125 1 94.88 108 PRO A C 1
ATOM 793 O O . PRO A 1 108 ? 0.667 -5.598 -26.266 1 94.88 108 PRO A O 1
ATOM 796 N N . ARG A 1 109 ? -1.404 -6.25 -26.875 1 96.81 109 ARG A N 1
ATOM 797 C CA . ARG A 1 109 ? -1.692 -7 -25.656 1 96.81 109 ARG A CA 1
ATOM 798 C C . ARG A 1 109 ? -1.703 -8.5 -25.922 1 96.81 109 ARG A C 1
ATOM 800 O O . ARG A 1 109 ? -2.15 -8.945 -26.984 1 96.81 109 ARG A O 1
ATOM 807 N N . VAL A 1 110 ? -1.224 -9.219 -25 1 97.31 110 VAL A N 1
ATOM 808 C CA . VAL A 1 110 ? -1.305 -10.672 -25.016 1 97.31 110 VAL A CA 1
ATOM 809 C C . VAL A 1 110 ? -2.678 -11.117 -24.516 1 97.31 110 VAL A C 1
ATOM 811 O O . VAL A 1 110 ? -3.328 -10.406 -23.75 1 97.31 110 VAL A O 1
ATOM 814 N N . ASN A 1 111 ? -3.137 -12.258 -25.062 1 97.75 111 ASN A N 1
ATOM 815 C CA . ASN A 1 111 ? -4.359 -12.828 -24.5 1 97.75 111 ASN A CA 1
ATOM 816 C C . ASN A 1 111 ? -4.129 -13.367 -23.094 1 97.75 111 ASN A C 1
ATOM 818 O O . ASN A 1 111 ? -3.941 -14.57 -22.922 1 97.75 111 ASN A O 1
ATOM 822 N N . ALA A 1 112 ? -4.188 -12.477 -22.141 1 98.56 112 ALA A N 1
ATOM 823 C CA . ALA A 1 112 ? -3.811 -12.797 -20.766 1 98.56 112 ALA A CA 1
ATOM 824 C C . ALA A 1 112 ? -4.797 -12.195 -19.766 1 98.56 112 ALA A C 1
ATOM 826 O O . ALA A 1 112 ? -5.602 -11.336 -20.125 1 98.56 112 ALA A O 1
ATOM 827 N N . THR A 1 113 ? -4.762 -12.727 -18.594 1 98.75 113 THR A N 1
ATOM 828 C CA . THR A 1 113 ? -5.637 -12.25 -17.531 1 98.75 113 THR A CA 1
ATOM 829 C C . THR A 1 113 ? -4.973 -12.398 -16.172 1 98.75 113 THR A C 1
ATOM 831 O O . THR A 1 113 ? -4.121 -13.273 -15.984 1 98.75 113 THR A O 1
ATOM 834 N N . PHE A 1 114 ? -5.328 -11.516 -15.281 1 98.88 114 PHE A N 1
ATOM 835 C CA . PHE A 1 114 ? -5.109 -11.812 -13.867 1 98.88 114 PHE A CA 1
ATOM 836 C C . PHE A 1 114 ? -6.164 -12.781 -13.344 1 98.88 114 PHE A C 1
ATOM 838 O O . PHE A 1 114 ? -7.324 -12.727 -13.766 1 98.88 114 PHE A O 1
ATOM 845 N N . VAL A 1 115 ? -5.77 -13.664 -12.445 1 98.94 115 VAL A N 1
ATOM 846 C CA . VAL A 1 115 ? -6.734 -14.609 -11.883 1 98.94 115 VAL A CA 1
ATOM 847 C C . VAL A 1 115 ? -6.57 -14.68 -10.367 1 98.94 115 VAL A C 1
ATOM 849 O O . VAL A 1 115 ? -5.445 -14.664 -9.859 1 98.94 115 VAL A O 1
ATOM 852 N N . THR A 1 116 ? -7.648 -14.656 -9.633 1 98.81 116 THR A N 1
ATOM 853 C CA . THR A 1 116 ? -7.664 -14.719 -8.18 1 98.81 116 THR A CA 1
ATOM 854 C C . THR A 1 116 ? -8.742 -15.68 -7.688 1 98.81 116 THR A C 1
ATOM 856 O O . THR A 1 116 ? -9.883 -15.633 -8.156 1 98.81 116 THR A O 1
ATOM 859 N N . LEU A 1 117 ? -8.336 -16.594 -6.867 1 98.56 117 LEU A N 1
ATOM 860 C CA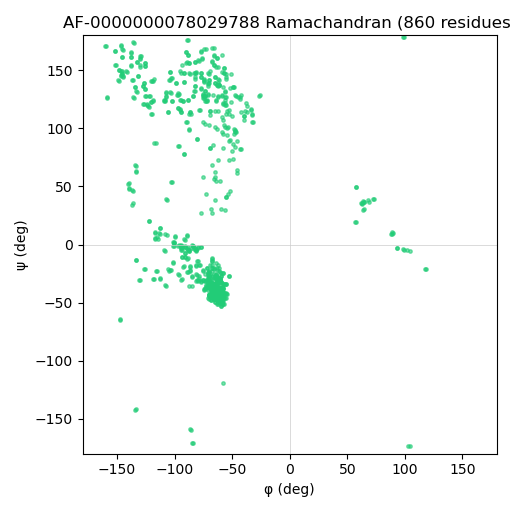 . LEU A 1 117 ? -9.281 -17.344 -6.051 1 98.56 117 LEU A CA 1
ATOM 861 C C . LEU A 1 117 ? -9.586 -16.609 -4.75 1 98.56 117 LEU A C 1
ATOM 863 O O . LEU A 1 117 ? -8.695 -16.422 -3.918 1 98.56 117 LEU A O 1
ATOM 867 N N . ALA A 1 118 ? -10.82 -16.141 -4.539 1 98 118 ALA A N 1
ATOM 868 C CA . ALA A 1 118 ? -11.156 -15.336 -3.369 1 98 118 ALA A CA 1
ATOM 869 C C . ALA A 1 118 ? -12.578 -15.617 -2.898 1 98 118 ALA A C 1
ATOM 871 O O . ALA A 1 118 ? -13.445 -15.977 -3.699 1 98 118 ALA A O 1
ATOM 872 N N . ARG A 1 119 ? -12.789 -15.492 -1.662 1 98.06 119 ARG A N 1
ATOM 873 C CA . ARG A 1 119 ? -14.117 -15.484 -1.066 1 98.06 119 ARG A CA 1
ATOM 874 C C . ARG A 1 119 ? -14.68 -14.07 -0.993 1 98.06 119 ARG A C 1
ATOM 876 O O . ARG A 1 119 ? -13.945 -13.094 -1.167 1 98.06 119 ARG A O 1
ATOM 883 N N . ASN A 1 120 ? -15.977 -13.977 -0.75 1 98.5 120 ASN A N 1
ATOM 884 C CA . ASN A 1 120 ? -16.594 -12.664 -0.595 1 98.5 120 ASN A CA 1
ATOM 885 C C . ASN A 1 120 ? -15.953 -11.883 0.55 1 98.5 120 ASN A C 1
ATOM 887 O O . ASN A 1 120 ? -15.766 -10.664 0.448 1 98.5 120 ASN A O 1
ATOM 891 N N . SER A 1 121 ? -15.609 -12.578 1.627 1 97.81 121 SER A N 1
ATOM 892 C CA . SER A 1 121 ? -15.047 -11.938 2.816 1 97.81 121 SER A CA 1
ATOM 893 C C . SER A 1 121 ? -13.664 -11.367 2.537 1 97.81 121 SER A C 1
ATOM 895 O O . SER A 1 121 ? -13.141 -10.586 3.332 1 97.81 121 SER A O 1
ATOM 897 N N . ASP A 1 122 ? -13.062 -11.719 1.388 1 98.25 122 ASP A N 1
ATOM 898 C CA . ASP A 1 122 ? -11.711 -11.273 1.056 1 98.25 122 ASP A CA 1
ATOM 899 C C . ASP A 1 122 ? -11.742 -9.945 0.308 1 98.25 122 ASP A C 1
ATOM 901 O O . ASP A 1 122 ? -10.711 -9.492 -0.196 1 98.25 122 ASP A O 1
ATOM 905 N N . VAL A 1 123 ? -12.797 -9.328 0.188 1 98.56 123 VAL A N 1
ATOM 906 C CA . VAL A 1 123 ? -13.016 -8.234 -0.75 1 98.56 123 VAL A CA 1
ATOM 907 C C . VAL A 1 123 ? -12.016 -7.109 -0.476 1 98.56 123 VAL A C 1
ATOM 909 O O . VAL A 1 123 ? -11.414 -6.566 -1.404 1 98.56 123 VAL A O 1
ATOM 912 N N . TRP A 1 124 ? -11.75 -6.75 0.71 1 98.19 124 TRP A N 1
ATOM 913 C CA . TRP A 1 124 ? -10.875 -5.609 0.989 1 98.19 124 TRP A CA 1
ATOM 914 C C . TRP A 1 124 ? -9.406 -6 0.875 1 98.19 124 TRP A C 1
ATOM 916 O O . TRP A 1 124 ? -8.57 -5.184 0.491 1 98.19 124 TRP A O 1
ATOM 926 N N . ASP A 1 125 ? -9.086 -7.254 1.179 1 98.38 125 ASP A N 1
ATOM 927 C CA . ASP A 1 125 ? -7.734 -7.754 0.953 1 98.38 125 ASP A CA 1
ATOM 928 C C . ASP A 1 125 ? -7.406 -7.801 -0.538 1 98.38 125 ASP A C 1
ATOM 930 O O . ASP A 1 125 ? -6.301 -7.449 -0.948 1 98.38 125 ASP A O 1
ATOM 934 N N . ILE A 1 126 ? -8.367 -8.242 -1.281 1 98.69 126 ILE A N 1
ATOM 935 C CA . ILE A 1 126 ? -8.172 -8.305 -2.725 1 98.69 126 ILE A CA 1
ATOM 936 C C . ILE A 1 126 ? -8.156 -6.891 -3.305 1 98.69 126 ILE A C 1
ATOM 938 O O . ILE A 1 126 ? -7.426 -6.609 -4.254 1 98.69 126 ILE A O 1
ATOM 942 N N . ALA A 1 127 ? -8.977 -5.996 -2.752 1 98.75 127 ALA A N 1
ATOM 943 C CA . ALA A 1 127 ? -8.953 -4.605 -3.189 1 98.75 127 ALA A CA 1
ATOM 944 C C . ALA A 1 127 ? -7.555 -4.012 -3.076 1 98.75 127 ALA A C 1
ATOM 946 O O . ALA A 1 127 ? -7.086 -3.332 -3.992 1 98.75 127 ALA A O 1
ATOM 947 N N . ARG A 1 128 ? -6.93 -4.293 -2.049 1 98 128 ARG A N 1
ATOM 948 C CA . ARG A 1 128 ? -5.559 -3.832 -1.856 1 98 128 ARG A CA 1
ATOM 949 C C . ARG A 1 128 ? -4.629 -4.41 -2.92 1 98 128 ARG A C 1
ATOM 951 O O . ARG A 1 128 ? -3.785 -3.699 -3.469 1 98 128 ARG A O 1
ATOM 958 N N . SER A 1 129 ? -4.805 -5.648 -3.197 1 98.81 129 SER A N 1
ATOM 959 C CA . SER A 1 129 ? -3.98 -6.309 -4.203 1 98.81 129 SER A CA 1
ATOM 960 C C . SER A 1 129 ? -4.207 -5.711 -5.586 1 98.81 129 SER A C 1
ATOM 962 O O . SER A 1 129 ? -3.254 -5.48 -6.332 1 98.81 129 SER A O 1
ATOM 964 N N . ILE A 1 130 ? -5.449 -5.496 -5.891 1 98.81 130 ILE A N 1
ATOM 965 C CA . ILE A 1 130 ? -5.777 -4.91 -7.184 1 98.81 130 ILE A CA 1
ATOM 966 C C . ILE A 1 130 ? -5.094 -3.549 -7.32 1 98.81 130 ILE A C 1
ATOM 968 O O . ILE A 1 130 ? -4.516 -3.238 -8.359 1 98.81 130 ILE A O 1
ATOM 972 N N . ARG A 1 131 ? -5.121 -2.805 -6.25 1 98.25 131 ARG A N 1
ATOM 973 C CA . ARG A 1 131 ? -4.492 -1.487 -6.266 1 98.25 131 ARG A CA 1
ATOM 974 C C . ARG A 1 131 ? -2.994 -1.6 -6.539 1 98.25 131 ARG A C 1
ATOM 976 O O . ARG A 1 131 ? -2.441 -0.829 -7.324 1 98.25 131 ARG A O 1
ATOM 983 N N . GLN A 1 132 ? -2.391 -2.559 -5.961 1 98.31 132 GLN A N 1
ATOM 984 C CA . GLN A 1 132 ? -0.969 -2.785 -6.195 1 98.31 132 GLN A CA 1
ATOM 985 C C . GLN A 1 132 ? -0.699 -3.094 -7.668 1 98.31 132 GLN A C 1
ATOM 987 O O . GLN A 1 132 ? 0.182 -2.488 -8.281 1 98.31 132 GLN A O 1
ATOM 992 N N . VAL A 1 133 ? -1.458 -3.947 -8.227 1 98.69 133 VAL A N 1
ATOM 993 C CA . VAL A 1 133 ? -1.265 -4.395 -9.602 1 98.69 133 VAL A CA 1
ATOM 994 C C . VAL A 1 133 ? -1.562 -3.248 -10.562 1 98.69 133 VAL A C 1
ATOM 996 O O . VAL A 1 133 ? -0.8 -3.006 -11.5 1 98.69 133 VAL A O 1
ATOM 999 N N . GLU A 1 134 ? -2.668 -2.529 -10.281 1 97.19 134 GLU A N 1
ATOM 1000 C CA . GLU A 1 134 ? -3.055 -1.415 -11.141 1 97.19 134 GLU A CA 1
ATOM 1001 C C . GLU A 1 134 ? -2.014 -0.301 -11.109 1 97.19 134 GLU A C 1
ATOM 1003 O O . GLU A 1 134 ? -1.605 0.208 -12.156 1 97.19 134 GLU A O 1
ATOM 1008 N N . ASP A 1 135 ? -1.511 -0.009 -9.992 1 96.62 135 ASP A N 1
ATOM 1009 C CA . ASP A 1 135 ? -0.599 1.12 -9.836 1 96.62 135 ASP A CA 1
ATOM 1010 C C . ASP A 1 135 ? 0.771 0.808 -10.43 1 96.62 135 ASP A C 1
ATOM 1012 O O . ASP A 1 135 ? 1.414 1.683 -11.016 1 96.62 135 ASP A O 1
ATOM 1016 N N . ARG A 1 136 ? 1.181 -0.429 -10.25 1 97.31 136 ARG A N 1
ATOM 1017 C CA . ARG A 1 136 ? 2.533 -0.773 -10.68 1 97.31 136 ARG A CA 1
ATOM 1018 C C . ARG A 1 136 ? 2.557 -1.184 -12.148 1 97.31 136 ARG A C 1
ATOM 1020 O O . ARG A 1 136 ? 3.592 -1.085 -12.812 1 97.31 136 ARG A O 1
ATOM 1027 N N . PHE A 1 137 ? 1.396 -1.599 -12.633 1 97.06 137 PHE A N 1
ATOM 1028 C CA . PHE A 1 137 ? 1.452 -2.232 -13.945 1 97.06 137 PHE A CA 1
ATOM 1029 C C . PHE A 1 137 ? 0.175 -1.96 -14.734 1 97.06 137 PHE A C 1
ATOM 1031 O O . PHE A 1 137 ? 0.179 -1.169 -15.68 1 97.06 137 PHE A O 1
ATOM 1038 N N . ASN A 1 138 ? -1.014 -2.426 -14.32 1 97.25 138 ASN A N 1
ATOM 1039 C CA . ASN A 1 138 ? -2.131 -2.752 -15.203 1 97.25 138 ASN A CA 1
ATOM 1040 C C . ASN A 1 138 ? -2.92 -1.505 -15.586 1 97.25 138 ASN A C 1
ATOM 1042 O O . ASN A 1 138 ? -3.693 -1.528 -16.547 1 97.25 138 ASN A O 1
ATOM 1046 N N . ARG A 1 139 ? -2.734 -0.47 -14.82 1 94.31 139 ARG A N 1
ATOM 1047 C CA . ARG A 1 139 ? -3.414 0.757 -15.227 1 94.31 139 ARG A CA 1
ATOM 1048 C C . ARG A 1 139 ? -2.998 1.176 -16.641 1 94.31 139 ARG A C 1
ATOM 1050 O O . ARG A 1 139 ? -3.771 1.812 -17.359 1 94.31 139 ARG A O 1
ATOM 1057 N N . ARG A 1 140 ? -1.84 0.755 -17.047 1 93.62 140 ARG A N 1
ATOM 1058 C CA . ARG A 1 140 ? -1.29 1.136 -18.344 1 93.62 140 ARG A CA 1
ATOM 1059 C C . ARG A 1 140 ? -1.659 0.115 -19.422 1 93.62 140 ARG A C 1
ATOM 1061 O O . ARG A 1 140 ? -1.588 0.407 -20.609 1 93.62 140 ARG A O 1
ATOM 1068 N N . TYR A 1 141 ? -2.043 -1.07 -19.016 1 95.94 141 TYR A N 1
ATOM 1069 C CA . TYR A 1 141 ? -2.174 -2.15 -19.984 1 95.94 141 TYR A CA 1
ATOM 1070 C C . TYR A 1 141 ? -3.611 -2.654 -20.047 1 95.94 141 TYR A C 1
ATOM 1072 O O . TYR A 1 141 ? -4.031 -3.221 -21.062 1 95.94 141 TYR A O 1
ATOM 1080 N N . ASN A 1 142 ? -4.367 -2.59 -18.984 1 96.44 142 ASN A N 1
ATOM 1081 C CA . ASN A 1 142 ? -5.809 -2.816 -18.938 1 96.44 142 ASN A CA 1
ATOM 1082 C C . ASN A 1 142 ? -6.16 -4.277 -19.203 1 96.44 142 ASN A C 1
ATOM 1084 O O . ASN A 1 142 ? -7.105 -4.562 -19.938 1 96.44 142 ASN A O 1
ATOM 1088 N N . TYR A 1 143 ? -5.34 -5.188 -18.719 1 98.19 143 TYR A N 1
ATOM 1089 C CA . TYR A 1 143 ? -5.672 -6.605 -18.797 1 98.19 143 TYR A CA 1
ATOM 1090 C C . TYR A 1 143 ? -6.871 -6.934 -17.906 1 98.19 143 TYR A C 1
ATOM 1092 O O . TYR A 1 143 ? -7.125 -6.254 -16.922 1 98.19 143 TYR A O 1
ATOM 1100 N N . ASP A 1 144 ? -7.523 -8.008 -18.234 1 98.38 144 ASP A N 1
ATOM 1101 C CA . ASP A 1 144 ? -8.719 -8.461 -17.531 1 98.38 144 ASP A CA 1
ATOM 1102 C C . ASP A 1 144 ? -8.359 -9.109 -16.188 1 98.38 144 ASP A C 1
ATOM 1104 O O . ASP A 1 144 ? -7.203 -9.469 -15.961 1 98.38 144 ASP A O 1
ATOM 1108 N N . TRP A 1 145 ? -9.422 -9.141 -15.359 1 98.81 145 TRP A N 1
ATOM 1109 C CA . TRP A 1 145 ? -9.344 -9.867 -14.102 1 98.81 145 TRP A CA 1
ATOM 1110 C C . TRP A 1 145 ? -10.422 -10.938 -14.016 1 98.81 145 TRP A C 1
ATOM 1112 O O . TRP A 1 145 ? -11.602 -10.656 -14.25 1 98.81 145 TRP A O 1
ATOM 1122 N N . VAL A 1 146 ? -10.016 -12.141 -13.727 1 98.94 146 VAL A N 1
ATOM 1123 C CA . VAL A 1 146 ? -10.961 -13.227 -13.461 1 98.94 146 VAL A CA 1
ATOM 1124 C C . VAL A 1 146 ? -10.938 -13.57 -11.969 1 98.94 146 VAL A C 1
ATOM 1126 O O . VAL A 1 146 ? -9.883 -13.875 -11.406 1 98.94 146 VAL A O 1
ATOM 1129 N N . PHE A 1 147 ? -12.094 -13.5 -11.367 1 98.94 147 PHE A N 1
ATOM 1130 C CA . PHE A 1 147 ? -12.273 -13.922 -9.984 1 98.94 147 PHE A CA 1
ATOM 1131 C C . PHE A 1 147 ? -13.039 -15.234 -9.906 1 98.94 147 PHE A C 1
ATOM 1133 O O . PHE A 1 147 ? -14.078 -15.391 -10.562 1 98.94 147 PHE A O 1
ATOM 1140 N N . LEU A 1 148 ? -12.539 -16.188 -9.141 1 98.88 148 LEU A N 1
ATOM 1141 C CA . LEU A 1 148 ? -13.188 -17.469 -8.945 1 98.88 148 LEU A CA 1
ATOM 1142 C C . LEU A 1 148 ? -13.5 -17.703 -7.469 1 98.88 148 LEU A C 1
ATOM 1144 O O . LEU A 1 148 ? -12.711 -17.328 -6.598 1 98.88 148 LEU A O 1
ATOM 1148 N N . ASN A 1 149 ? -14.602 -18.25 -7.137 1 98.56 149 ASN A N 1
ATOM 1149 C CA . ASN A 1 149 ? -15.109 -18.531 -5.797 1 98.56 149 ASN A CA 1
ATOM 1150 C C . ASN A 1 149 ? -15.938 -19.812 -5.758 1 98.56 149 ASN A C 1
ATOM 1152 O O . ASN A 1 149 ? -16.594 -20.156 -6.742 1 98.56 149 ASN A O 1
ATOM 1156 N N . ASP A 1 150 ? -15.852 -20.547 -4.625 1 97.44 150 ASP A N 1
ATOM 1157 C CA . ASP A 1 150 ? -16.672 -21.734 -4.488 1 97.44 150 ASP A CA 1
ATOM 1158 C C . ASP A 1 150 ? -18.125 -21.375 -4.148 1 97.44 150 ASP A C 1
ATOM 1160 O O . ASP A 1 150 ? -18.969 -22.25 -4.02 1 97.44 150 ASP A O 1
ATOM 1164 N N . LYS A 1 151 ? -18.422 -20.109 -3.984 1 97.81 151 LYS A N 1
ATOM 1165 C CA . LYS A 1 151 ? -19.766 -19.531 -3.801 1 97.81 151 LYS A CA 1
ATOM 1166 C C . LYS A 1 151 ? -20 -18.359 -4.754 1 97.81 151 LYS A C 1
ATOM 1168 O O . LYS A 1 151 ? -19.047 -17.781 -5.27 1 97.81 151 LYS A O 1
ATOM 1173 N N . PRO A 1 152 ? -21.266 -18.047 -4.977 1 98.31 152 PRO A N 1
ATOM 1174 C CA . PRO A 1 152 ? -21.516 -16.859 -5.797 1 98.31 152 PRO A CA 1
ATOM 1175 C C . PRO A 1 152 ? -20.953 -15.578 -5.172 1 98.31 152 PRO A C 1
ATOM 1177 O O . PRO A 1 152 ? -21.078 -15.383 -3.957 1 98.31 152 PRO A O 1
ATOM 1180 N N . PHE A 1 153 ? -20.438 -14.727 -5.973 1 98.75 153 PHE A N 1
ATOM 1181 C CA . PHE A 1 153 ? -19.938 -13.438 -5.492 1 98.75 153 PHE A CA 1
ATOM 1182 C C . PHE A 1 153 ? -21.094 -12.508 -5.168 1 98.75 153 PHE A C 1
ATOM 1184 O O . PHE A 1 153 ? -22.094 -12.461 -5.898 1 98.75 153 PHE A O 1
ATOM 1191 N N . ASP A 1 154 ? -20.984 -11.773 -4.121 1 98.44 154 ASP A N 1
ATOM 1192 C CA . ASP A 1 154 ? -22.047 -10.836 -3.764 1 98.44 154 ASP A CA 1
ATOM 1193 C C . ASP A 1 154 ? -21.844 -9.484 -4.434 1 98.44 154 ASP A C 1
ATOM 1195 O O . ASP A 1 154 ? -20.844 -9.281 -5.137 1 98.44 154 ASP A O 1
ATOM 1199 N N . GLU A 1 155 ? -22.734 -8.586 -4.281 1 97.94 155 GLU A N 1
ATOM 1200 C CA . GLU A 1 155 ? -22.734 -7.297 -4.965 1 97.94 155 GLU A CA 1
ATOM 1201 C C . GLU A 1 155 ? -21.578 -6.426 -4.492 1 97.94 155 GLU A C 1
ATOM 1203 O O . GLU A 1 155 ? -20.984 -5.691 -5.285 1 97.94 155 GLU A O 1
ATOM 1208 N N . THR A 1 156 ? -21.297 -6.438 -3.24 1 97.62 156 THR A N 1
ATOM 1209 C CA . THR A 1 156 ? -20.203 -5.637 -2.707 1 97.62 156 THR A CA 1
ATOM 1210 C C . THR A 1 156 ? -18.875 -6.012 -3.377 1 97.62 156 THR A C 1
ATOM 1212 O O . THR A 1 156 ? -18.141 -5.137 -3.846 1 97.62 156 THR A O 1
ATOM 1215 N N . PHE A 1 157 ? -18.672 -7.352 -3.428 1 98.62 157 PHE A N 1
ATOM 1216 C CA . PHE A 1 157 ? -17.438 -7.824 -4.055 1 98.62 157 PHE A CA 1
ATOM 1217 C C . PHE A 1 157 ? -17.344 -7.344 -5.496 1 98.62 157 PHE A C 1
ATOM 1219 O O . PHE A 1 157 ? -16.312 -6.793 -5.906 1 98.62 157 PHE A O 1
ATOM 1226 N N . LYS A 1 158 ? -18.344 -7.484 -6.254 1 98.75 158 LYS A N 1
ATOM 1227 C CA . LYS A 1 158 ? -18.359 -7.141 -7.672 1 98.75 158 LYS A CA 1
ATOM 1228 C C . LYS A 1 158 ? -18.203 -5.637 -7.875 1 98.75 158 LYS A C 1
ATOM 1230 O O . LYS A 1 158 ? -17.406 -5.195 -8.711 1 98.75 158 LYS A O 1
ATOM 1235 N N . LYS A 1 159 ? -18.891 -4.828 -7.125 1 98.19 159 LYS A N 1
ATOM 1236 C CA . LYS A 1 159 ? -18.828 -3.379 -7.277 1 98.19 159 LYS A CA 1
ATOM 1237 C C . LYS A 1 159 ? -17.438 -2.84 -6.953 1 98.19 159 LYS A C 1
ATOM 1239 O O . LYS A 1 159 ? -16.891 -2.039 -7.707 1 98.19 159 LYS A O 1
ATOM 1244 N N . VAL A 1 160 ? -16.922 -3.311 -5.848 1 98.31 160 VAL A N 1
ATOM 1245 C CA . VAL A 1 160 ? -15.633 -2.814 -5.395 1 98.31 160 VAL A CA 1
ATOM 1246 C C . VAL A 1 160 ? -14.547 -3.203 -6.395 1 98.31 160 VAL A C 1
ATOM 1248 O O . VAL A 1 160 ? -13.789 -2.352 -6.859 1 98.31 160 VAL A O 1
ATOM 1251 N N . THR A 1 161 ? -14.516 -4.453 -6.762 1 98.75 161 THR A N 1
ATOM 1252 C CA . THR A 1 161 ? -13.438 -4.91 -7.637 1 98.75 161 THR A CA 1
ATOM 1253 C C . THR A 1 161 ? -13.586 -4.312 -9.031 1 98.75 161 THR A C 1
ATOM 1255 O O . THR A 1 161 ? -12.594 -3.926 -9.656 1 98.75 161 THR A O 1
ATOM 1258 N N . THR A 1 162 ? -14.797 -4.16 -9.523 1 98.62 162 THR A N 1
ATOM 1259 C CA . THR A 1 162 ? -15.023 -3.568 -10.844 1 98.62 162 THR A CA 1
ATOM 1260 C C . THR A 1 162 ? -14.602 -2.104 -10.859 1 98.62 162 THR A C 1
ATOM 1262 O O . THR A 1 162 ? -14.055 -1.619 -11.852 1 98.62 162 THR A O 1
ATOM 1265 N N . SER A 1 163 ? -14.797 -1.417 -9.789 1 97.5 163 SER A N 1
ATOM 1266 C CA . SER A 1 163 ? -14.453 -0 -9.734 1 97.5 163 SER A CA 1
ATOM 1267 C C . SER A 1 163 ? -12.945 0.202 -9.734 1 97.5 163 SER A C 1
ATOM 1269 O O . SER A 1 163 ? -12.453 1.257 -10.148 1 97.5 163 SER A O 1
ATOM 1271 N N . LEU A 1 164 ? -12.195 -0.79 -9.328 1 98.19 164 LEU A N 1
ATOM 1272 C CA . LEU A 1 164 ? -10.75 -0.65 -9.164 1 98.19 164 LEU A CA 1
ATOM 1273 C C . LEU A 1 164 ? -10.016 -1.111 -10.414 1 98.19 164 LEU A C 1
ATOM 1275 O O . LEU A 1 164 ? -8.922 -0.626 -10.711 1 98.19 164 LEU A O 1
ATOM 1279 N N . VAL A 1 165 ? -10.586 -2.049 -11.109 1 98 165 VAL A N 1
ATOM 1280 C CA . VAL A 1 165 ? -9.914 -2.715 -12.219 1 98 165 VAL A CA 1
ATOM 1281 C C . VAL A 1 165 ? -10.039 -1.871 -13.484 1 98 165 VAL A C 1
ATOM 1283 O O . VAL A 1 165 ? -11.133 -1.409 -13.82 1 98 165 VAL A O 1
ATOM 1286 N N . SER A 1 166 ? -8.922 -1.684 -14.164 1 95.69 166 SER A N 1
ATOM 1287 C CA . SER A 1 166 ? -8.922 -0.891 -15.391 1 95.69 166 SER A CA 1
ATOM 1288 C C . SER A 1 166 ? -9.438 -1.704 -16.578 1 95.69 166 SER A C 1
ATOM 1290 O O . SER A 1 166 ? -10 -1.146 -17.516 1 95.69 166 SER A O 1
ATOM 1292 N N . GLY A 1 167 ? -9.211 -3.068 -16.578 1 96.75 167 GLY A N 1
ATOM 1293 C CA . GLY A 1 167 ? -9.773 -3.955 -17.578 1 96.75 167 GLY A CA 1
ATOM 1294 C C . GLY A 1 167 ? -11.164 -4.441 -17.234 1 96.75 167 GLY A C 1
ATOM 1295 O O . GLY A 1 167 ? -11.875 -3.807 -16.453 1 96.75 167 GLY A O 1
ATOM 1296 N N . LYS A 1 168 ? -11.523 -5.516 -17.828 1 97.94 168 LYS A N 1
ATOM 1297 C CA . LYS A 1 168 ? -12.828 -6.105 -17.547 1 97.94 168 LYS A CA 1
ATOM 1298 C C . LYS A 1 168 ? -12.734 -7.133 -16.422 1 97.94 168 LYS A C 1
ATOM 1300 O O . LYS A 1 168 ? -11.773 -7.902 -16.359 1 97.94 168 LYS A O 1
ATOM 1305 N N . THR A 1 169 ? -13.734 -7.105 -15.578 1 98.75 169 THR A N 1
ATOM 1306 C CA . THR A 1 169 ? -13.805 -8.094 -14.508 1 98.75 169 THR A CA 1
ATOM 1307 C C . THR A 1 169 ? -14.758 -9.227 -14.875 1 98.75 169 THR A C 1
ATOM 1309 O O . THR A 1 169 ? -15.805 -8.984 -15.484 1 98.75 169 THR A O 1
ATOM 1312 N N . HIS A 1 170 ? -14.367 -10.391 -14.562 1 98.88 170 HIS A N 1
ATOM 1313 C CA . HIS A 1 170 ? -15.188 -11.586 -14.734 1 98.88 170 HIS A CA 1
ATOM 1314 C C . HIS A 1 170 ? -15.289 -12.375 -13.43 1 98.88 170 HIS A C 1
ATOM 1316 O O . HIS A 1 170 ? -14.305 -12.5 -12.703 1 98.88 170 HIS A O 1
ATOM 1322 N N . TYR A 1 171 ? -16.5 -12.883 -13.156 1 98.81 171 TYR A N 1
ATOM 1323 C CA . TYR A 1 171 ? -16.766 -13.594 -11.906 1 98.81 171 TYR A CA 1
ATOM 1324 C C . TYR A 1 171 ? -17.281 -15.008 -12.18 1 98.81 171 TYR A C 1
ATOM 1326 O O . TYR A 1 171 ? -18.297 -15.188 -12.859 1 98.81 171 TYR A O 1
ATOM 1334 N N . GLY A 1 172 ? -16.531 -16 -11.711 1 98.75 172 GLY A N 1
ATOM 1335 C CA . GLY A 1 172 ? -16.906 -17.391 -11.922 1 98.75 172 GLY A CA 1
ATOM 1336 C C . GLY A 1 172 ? -17.156 -18.141 -10.625 1 98.75 172 GLY A C 1
ATOM 1337 O O . GLY A 1 172 ? -16.453 -17.938 -9.633 1 98.75 172 GLY A O 1
ATOM 1338 N N . GLU A 1 173 ? -18.156 -18.984 -10.609 1 98.62 173 GLU A N 1
ATOM 1339 C CA . GLU A 1 173 ? -18.422 -19.906 -9.516 1 98.62 173 GLU A CA 1
ATOM 1340 C C . GLU A 1 173 ? -17.844 -21.297 -9.82 1 98.62 173 GLU A C 1
ATOM 1342 O O . GLU A 1 173 ? -18.156 -21.875 -10.859 1 98.62 173 GLU A O 1
ATOM 1347 N N . ILE A 1 174 ? -17.094 -21.844 -8.938 1 98.44 174 ILE A N 1
ATOM 1348 C CA . ILE A 1 174 ? -16.453 -23.141 -9.109 1 98.44 174 ILE A CA 1
ATOM 1349 C C . ILE A 1 174 ? -17.5 -24.25 -8.977 1 98.44 174 ILE A C 1
ATOM 1351 O O . ILE A 1 174 ? -18.234 -24.297 -7.992 1 98.44 174 ILE A O 1
ATOM 1355 N N . PRO A 1 175 ? -17.547 -25.094 -9.906 1 97.38 175 PRO A N 1
ATOM 1356 C CA . PRO A 1 175 ? -18.484 -26.219 -9.766 1 97.38 175 PRO A CA 1
ATOM 1357 C C . PRO A 1 175 ? -18.156 -27.109 -8.57 1 97.38 175 PRO A C 1
ATOM 1359 O O . PRO A 1 175 ? -16.984 -27.281 -8.227 1 97.38 175 PRO A O 1
ATOM 1362 N N . LYS A 1 176 ? -19.109 -27.734 -8.039 1 95.94 176 LYS A N 1
ATOM 1363 C CA . LYS A 1 176 ? -18.969 -28.578 -6.852 1 95.94 176 LYS A CA 1
ATOM 1364 C C . LYS A 1 176 ? -17.953 -29.688 -7.078 1 95.94 176 LYS A C 1
ATOM 1366 O O . LYS A 1 176 ? -17.188 -30.016 -6.176 1 95.94 176 LYS A O 1
ATOM 1371 N N . GLU A 1 177 ? -17.906 -30.25 -8.266 1 95 177 GLU A N 1
ATOM 1372 C CA . GLU A 1 177 ? -17.031 -31.375 -8.594 1 95 177 GLU A CA 1
ATOM 1373 C C . GLU A 1 177 ? -15.562 -30.969 -8.477 1 95 177 GLU A C 1
ATOM 1375 O O . GLU A 1 177 ? -14.695 -31.828 -8.234 1 95 177 GLU A O 1
ATOM 1380 N N . HIS A 1 178 ? -15.297 -29.703 -8.641 1 97 178 HIS A N 1
ATOM 1381 C CA . HIS A 1 178 ? -13.922 -29.219 -8.594 1 97 178 HIS A CA 1
ATOM 1382 C C . HIS A 1 178 ? -13.562 -28.734 -7.191 1 97 178 HIS A C 1
ATOM 1384 O O . HIS A 1 178 ? -12.422 -28.328 -6.945 1 97 178 HIS A O 1
ATOM 1390 N N . TRP A 1 179 ? -14.516 -28.766 -6.293 1 97.25 179 TRP A N 1
ATOM 1391 C CA . TRP A 1 179 ? -14.32 -28.328 -4.914 1 97.25 179 TRP A CA 1
ATOM 1392 C C . TRP A 1 179 ? -14.984 -29.297 -3.939 1 97.25 179 TRP A C 1
ATOM 1394 O O . TRP A 1 179 ? -15.758 -28.875 -3.074 1 97.25 179 TRP A O 1
ATOM 1404 N N . SER A 1 180 ? -14.766 -30.562 -4.137 1 96.5 180 SER A N 1
ATOM 1405 C CA . SER A 1 180 ? -15.297 -31.641 -3.307 1 96.5 180 SER A CA 1
ATOM 1406 C C . SER A 1 180 ? -14.328 -32.812 -3.227 1 96.5 180 SER A C 1
ATOM 1408 O O . SER A 1 180 ? -13.312 -32.844 -3.926 1 96.5 180 SER A O 1
ATOM 1410 N N . PHE A 1 181 ? -14.672 -33.781 -2.328 1 97.62 181 PHE A N 1
ATOM 1411 C CA . PHE A 1 181 ? -13.938 -35.031 -2.285 1 97.62 181 PHE A CA 1
ATOM 1412 C C . PHE A 1 181 ? -14.289 -35.906 -3.486 1 97.62 181 PHE A C 1
ATOM 1414 O O . PHE A 1 181 ? -15.461 -36.219 -3.719 1 97.62 181 PHE A O 1
ATOM 1421 N N . PRO A 1 182 ? -13.297 -36.25 -4.199 1 96.88 182 PRO A N 1
ATOM 1422 C CA . PRO A 1 182 ? -13.617 -37.219 -5.273 1 96.88 182 PRO A CA 1
ATOM 1423 C C . PRO A 1 182 ? -14.047 -38.562 -4.746 1 96.88 182 PRO A C 1
ATOM 1425 O O . PRO A 1 182 ? -13.812 -38.906 -3.58 1 96.88 182 PRO A O 1
ATOM 1428 N N . GLU A 1 183 ? -14.562 -39.406 -5.637 1 96.31 183 GLU A N 1
ATOM 1429 C CA . GLU A 1 183 ? -15.18 -40.688 -5.246 1 96.31 183 GLU A CA 1
ATOM 1430 C C . GLU A 1 183 ? -14.133 -41.688 -4.762 1 96.31 183 GLU A C 1
ATOM 1432 O O . GLU A 1 183 ? -14.438 -42.562 -3.963 1 96.31 183 GLU A O 1
ATOM 1437 N N . TRP A 1 184 ? -12.969 -41.562 -5.125 1 97.38 184 TRP A N 1
ATOM 1438 C CA . TRP A 1 184 ? -11.945 -42.562 -4.812 1 97.38 184 TRP A CA 1
ATOM 1439 C C . TRP A 1 184 ? -11.242 -42.219 -3.502 1 97.38 184 TRP A C 1
ATOM 1441 O O . TRP A 1 184 ? -10.359 -42.938 -3.059 1 97.38 184 TRP A O 1
ATOM 1451 N N . ILE A 1 185 ? -11.594 -41.125 -2.889 1 98.19 185 ILE A N 1
ATOM 1452 C CA . ILE A 1 185 ? -10.984 -40.719 -1.625 1 98.19 185 ILE A CA 1
ATOM 1453 C C . ILE A 1 185 ? -11.758 -41.344 -0.461 1 98.19 185 ILE A C 1
ATOM 1455 O O . ILE A 1 185 ? -12.977 -41.219 -0.383 1 98.19 185 ILE A O 1
ATOM 1459 N N . ASP A 1 186 ? -11.109 -42.062 0.385 1 98.19 186 ASP A N 1
ATOM 1460 C CA . ASP A 1 186 ? -11.641 -42.5 1.672 1 98.19 186 ASP A CA 1
ATOM 1461 C C . ASP A 1 186 ? -11.688 -41.344 2.666 1 98.19 186 ASP A C 1
ATOM 1463 O O . ASP A 1 186 ? -10.664 -40.969 3.246 1 98.19 186 ASP A O 1
ATOM 1467 N N . GLN A 1 187 ? -12.836 -40.844 2.883 1 97.62 187 GLN A N 1
ATOM 1468 C CA . GLN A 1 187 ? -12.992 -39.625 3.658 1 97.62 187 GLN A CA 1
ATOM 1469 C C . GLN A 1 187 ? -12.664 -39.875 5.129 1 97.62 187 GLN A C 1
ATOM 1471 O O . GLN A 1 187 ? -12.258 -38.938 5.84 1 97.62 187 GLN A O 1
ATOM 1476 N N . ASP A 1 188 ? -12.867 -41.094 5.582 1 98.06 188 ASP A N 1
ATOM 1477 C CA . ASP A 1 188 ? -12.492 -41.406 6.953 1 98.06 188 ASP A CA 1
ATOM 1478 C C . ASP A 1 188 ? -10.969 -41.375 7.125 1 98.06 188 ASP A C 1
ATOM 1480 O O . ASP A 1 188 ? -10.461 -40.844 8.117 1 98.06 188 ASP A O 1
ATOM 1484 N N . LYS A 1 189 ? -10.352 -42 6.16 1 97.88 189 LYS A N 1
ATOM 1485 C CA . LYS A 1 189 ? -8.891 -41.969 6.172 1 97.88 189 LYS A CA 1
ATOM 1486 C C . LYS A 1 189 ? -8.398 -40.5 6.09 1 97.88 189 LYS A C 1
ATOM 1488 O O . LYS A 1 189 ? -7.477 -40.125 6.816 1 97.88 189 LYS A O 1
ATOM 1493 N N . ALA A 1 190 ? -8.961 -39.75 5.246 1 98.19 190 ALA A N 1
ATOM 1494 C CA . ALA A 1 190 ? -8.602 -38.344 5.086 1 98.19 190 ALA A CA 1
ATOM 1495 C C . ALA A 1 190 ? -8.812 -37.594 6.383 1 98.19 190 ALA A C 1
ATOM 1497 O O . ALA A 1 190 ? -7.984 -36.75 6.766 1 98.19 190 ALA A O 1
ATOM 1498 N N . LYS A 1 191 ? -9.875 -37.812 7.047 1 98.12 191 LYS A N 1
ATOM 1499 C CA . LYS A 1 191 ? -10.188 -37.125 8.312 1 98.12 191 LYS A CA 1
ATOM 1500 C C . LYS A 1 191 ? -9.148 -37.469 9.375 1 98.12 191 LYS A C 1
ATOM 1502 O O . LYS A 1 191 ? -8.703 -36.594 10.109 1 98.12 191 LYS A O 1
ATOM 1507 N N . LYS A 1 192 ? -8.82 -38.719 9.438 1 98 192 LYS A N 1
ATOM 1508 C CA . LYS A 1 192 ? -7.824 -39.156 10.414 1 98 192 LYS A CA 1
ATOM 1509 C C . LYS A 1 192 ? -6.492 -38.438 10.195 1 98 192 LYS A C 1
ATOM 1511 O O . LYS A 1 192 ? -5.812 -38.062 11.156 1 98 192 LYS A O 1
ATOM 1516 N N . VAL A 1 193 ? -6.152 -38.281 9.008 1 97.5 193 VAL A N 1
ATOM 1517 C CA . VAL A 1 193 ? -4.906 -37.594 8.672 1 97.5 193 VAL A CA 1
ATOM 1518 C C . VAL A 1 193 ? -4.984 -36.125 9.102 1 97.5 193 VAL A C 1
ATOM 1520 O O . VAL A 1 193 ? -4.027 -35.594 9.656 1 97.5 193 VAL A O 1
ATOM 1523 N N . ARG A 1 194 ? -6.055 -35.469 8.867 1 98.06 194 ARG A N 1
ATOM 1524 C CA . ARG A 1 194 ? -6.223 -34.094 9.281 1 98.06 194 ARG A CA 1
ATOM 1525 C C . ARG A 1 194 ? -6.113 -33.938 10.797 1 98.06 194 ARG A C 1
ATOM 1527 O O . ARG A 1 194 ? -5.484 -33 11.297 1 98.06 194 ARG A O 1
ATOM 1534 N N . GLU A 1 195 ? -6.668 -34.875 11.5 1 97.94 195 GLU A N 1
ATOM 1535 C CA . GLU A 1 195 ? -6.594 -34.875 12.953 1 97.94 195 GLU A CA 1
ATOM 1536 C C . GLU A 1 195 ? -5.16 -35.062 13.438 1 97.94 195 GLU A C 1
ATOM 1538 O O . GLU A 1 195 ? -4.715 -34.406 14.367 1 97.94 195 GLU A O 1
ATOM 1543 N N . ASP A 1 196 ? -4.523 -36 12.82 1 97.69 196 ASP A N 1
ATOM 1544 C CA . ASP A 1 196 ? -3.123 -36.25 13.148 1 97.69 196 ASP A CA 1
ATOM 1545 C C . ASP A 1 196 ? -2.271 -35 12.898 1 97.69 196 ASP A C 1
ATOM 1547 O O . ASP A 1 196 ? -1.481 -34.594 13.758 1 97.69 196 ASP A O 1
ATOM 1551 N N . MET A 1 197 ? -2.43 -34.406 11.797 1 97.44 197 MET A N 1
ATOM 1552 C CA . MET A 1 197 ? -1.653 -33.219 11.438 1 97.44 197 MET A CA 1
ATOM 1553 C C . MET A 1 197 ? -1.993 -32.031 12.359 1 97.44 197 MET A C 1
ATOM 1555 O O . MET A 1 197 ? -1.128 -31.219 12.68 1 97.44 197 MET A O 1
ATOM 1559 N N . ALA A 1 198 ? -3.23 -31.953 12.742 1 97.19 198 ALA A N 1
ATOM 1560 C CA . ALA A 1 198 ? -3.625 -30.953 13.727 1 97.19 198 ALA A CA 1
ATOM 1561 C C . ALA A 1 198 ? -2.869 -31.141 15.039 1 97.19 198 ALA A C 1
ATOM 1563 O O . ALA A 1 198 ? -2.379 -30.172 15.625 1 97.19 198 ALA A O 1
ATOM 1564 N N . GLN A 1 199 ? -2.791 -32.375 15.5 1 97.12 199 GLN A N 1
ATOM 1565 C CA . GLN A 1 199 ? -2.1 -32.688 16.75 1 97.12 199 GLN A CA 1
ATOM 1566 C C . GLN A 1 199 ? -0.621 -32.344 16.672 1 97.12 199 GLN A C 1
ATOM 1568 O O . GLN A 1 199 ? -0.036 -31.859 17.641 1 97.12 199 GLN A O 1
ATOM 1573 N N . ARG A 1 200 ? -0.098 -32.5 15.516 1 96.75 200 ARG A N 1
ATOM 1574 C CA . ARG A 1 200 ? 1.318 -32.219 15.305 1 96.75 200 ARG A CA 1
ATOM 1575 C C . ARG A 1 200 ? 1.536 -30.75 14.93 1 96.75 200 ARG A C 1
ATOM 1577 O O . ARG A 1 200 ? 2.664 -30.328 14.656 1 96.75 200 ARG A O 1
ATOM 1584 N N . LYS A 1 201 ? 0.531 -29.969 14.805 1 95.19 201 LYS A N 1
ATOM 1585 C CA . LYS A 1 201 ? 0.549 -28.531 14.555 1 95.19 201 LYS A CA 1
ATOM 1586 C C . LYS A 1 201 ? 1.177 -28.219 13.203 1 95.19 201 LYS A C 1
ATOM 1588 O O . LYS A 1 201 ? 1.968 -27.281 13.078 1 95.19 201 LYS A O 1
ATOM 1593 N N . ILE A 1 202 ? 0.87 -29.094 12.305 1 93.06 202 ILE A N 1
ATOM 1594 C CA . ILE A 1 202 ? 1.292 -28.844 10.938 1 93.06 202 ILE A CA 1
ATOM 1595 C C . ILE A 1 202 ? 0.434 -27.734 10.328 1 93.06 202 ILE A C 1
ATOM 1597 O O . ILE A 1 202 ? -0.794 -27.75 10.445 1 93.06 202 ILE A O 1
ATOM 1601 N N . ILE A 1 203 ? 1.097 -26.734 9.672 1 90.62 203 ILE A N 1
ATOM 1602 C CA . ILE A 1 203 ? 0.42 -25.562 9.133 1 90.62 203 ILE A CA 1
ATOM 1603 C C . ILE A 1 203 ? -0.684 -26 8.172 1 90.62 203 ILE A C 1
ATOM 1605 O O . ILE A 1 203 ? -0.438 -26.781 7.25 1 90.62 203 ILE A O 1
ATOM 1609 N N . TYR A 1 204 ? -1.89 -25.531 8.375 1 91.38 204 TYR A N 1
ATOM 1610 C CA . TYR A 1 204 ? -3.1 -25.828 7.613 1 91.38 204 TYR A CA 1
ATOM 1611 C C . TYR A 1 204 ? -3.389 -27.328 7.605 1 91.38 204 TYR A C 1
ATOM 1613 O O . TYR A 1 204 ? -4.094 -27.828 6.723 1 91.38 204 TYR A O 1
ATOM 1621 N N . GLY A 1 205 ? -2.859 -28.062 8.492 1 94.5 205 GLY A N 1
ATOM 1622 C CA . GLY A 1 205 ? -2.969 -29.516 8.516 1 94.5 205 GLY A CA 1
ATOM 1623 C C . GLY A 1 205 ? -4.391 -30 8.719 1 94.5 205 GLY A C 1
ATOM 1624 O O . GLY A 1 205 ? -4.758 -31.078 8.242 1 94.5 205 GLY A O 1
ATOM 1625 N N . ASP A 1 206 ? -5.199 -29.203 9.406 1 95.38 206 ASP A N 1
ATOM 1626 C CA . ASP A 1 206 ? -6.559 -29.625 9.719 1 95.38 206 ASP A CA 1
ATOM 1627 C C . ASP A 1 206 ? -7.566 -29.016 8.75 1 95.38 206 ASP A C 1
ATOM 1629 O O . ASP A 1 206 ? -8.773 -29.25 8.859 1 95.38 206 ASP A O 1
ATOM 1633 N N . SER A 1 207 ? -7.113 -28.344 7.742 1 95.94 207 SER A N 1
ATOM 1634 C CA . SER A 1 207 ? -7.996 -27.531 6.922 1 95.94 207 SER A CA 1
ATOM 1635 C C . SER A 1 207 ? -8.492 -28.281 5.699 1 95.94 207 SER A C 1
ATOM 1637 O O . SER A 1 207 ? -7.715 -28.562 4.777 1 95.94 207 SER A O 1
ATOM 1639 N N . VAL A 1 208 ? -9.773 -28.547 5.621 1 97.06 208 VAL A N 1
ATOM 1640 C CA . VAL A 1 208 ? -10.375 -29.188 4.449 1 97.06 208 VAL A CA 1
ATOM 1641 C C . VAL A 1 208 ? -10.367 -28.203 3.277 1 97.06 208 VAL A C 1
ATOM 1643 O O . VAL A 1 208 ? -10.039 -28.578 2.148 1 97.06 208 VAL A O 1
ATOM 1646 N N . SER A 1 209 ? -10.727 -26.953 3.592 1 96.06 209 SER A N 1
ATOM 1647 C CA . SER A 1 209 ? -10.805 -25.938 2.543 1 96.06 209 SER A CA 1
ATOM 1648 C C . SER A 1 209 ? -9.453 -25.734 1.872 1 96.06 209 SER A C 1
ATOM 1650 O O . SER A 1 209 ? -9.383 -25.516 0.658 1 96.06 209 SER A O 1
ATOM 1652 N N . TYR A 1 210 ? -8.492 -25.766 2.701 1 97.19 210 TYR A N 1
ATOM 1653 C CA . TYR A 1 210 ? -7.152 -25.594 2.145 1 97.19 210 TYR A CA 1
ATOM 1654 C C . TYR A 1 210 ? -6.82 -26.719 1.177 1 97.19 210 TYR A C 1
ATOM 1656 O O . TYR A 1 210 ? -6.199 -26.484 0.135 1 97.19 210 TYR A O 1
ATOM 1664 N N . ARG A 1 211 ? -7.156 -27.969 1.446 1 98 211 ARG A N 1
ATOM 1665 C CA . ARG A 1 211 ? -6.914 -29.109 0.568 1 98 211 ARG A CA 1
ATOM 1666 C C . ARG A 1 211 ? -7.691 -28.969 -0.736 1 98 211 ARG A C 1
ATOM 1668 O O . ARG A 1 211 ? -7.172 -29.297 -1.81 1 98 211 ARG A O 1
ATOM 1675 N N . HIS A 1 212 ? -8.938 -28.469 -0.637 1 98 212 HIS A N 1
ATOM 1676 C CA . HIS A 1 212 ? -9.695 -28.172 -1.847 1 98 212 HIS A CA 1
ATOM 1677 C C . HIS A 1 212 ? -9.008 -27.125 -2.699 1 98 212 HIS A C 1
ATOM 1679 O O . HIS A 1 212 ? -8.938 -27.25 -3.924 1 98 212 HIS A O 1
ATOM 1685 N N . MET A 1 213 ? -8.539 -26.125 -2.064 1 98.12 213 MET A N 1
ATOM 1686 C CA . MET A 1 213 ? -7.848 -25.047 -2.783 1 98.12 213 MET A CA 1
ATOM 1687 C C . MET A 1 213 ? -6.629 -25.594 -3.52 1 98.12 213 MET A C 1
ATOM 1689 O O . MET A 1 213 ? -6.438 -25.312 -4.703 1 98.12 213 MET A O 1
ATOM 1693 N N . CYS A 1 214 ? -5.82 -26.391 -2.859 1 98.5 214 CYS A N 1
ATOM 1694 C CA . CYS A 1 214 ? -4.602 -26.938 -3.453 1 98.5 214 CYS A CA 1
ATOM 1695 C C . CYS A 1 214 ? -4.926 -27.844 -4.641 1 98.5 214 CYS A C 1
ATOM 1697 O O . CYS A 1 214 ? -4.27 -27.766 -5.68 1 98.5 214 CYS A O 1
ATOM 1699 N N . ARG A 1 215 ? -5.887 -28.672 -4.496 1 98.62 215 ARG A N 1
ATOM 1700 C CA . ARG A 1 215 ? -6.316 -29.547 -5.586 1 98.62 215 ARG A CA 1
ATOM 1701 C C . ARG A 1 215 ? -6.852 -28.734 -6.762 1 98.62 215 ARG A C 1
ATOM 1703 O O . ARG A 1 215 ? -6.512 -29 -7.914 1 98.62 215 ARG A O 1
ATOM 1710 N N . PHE A 1 216 ? -7.668 -27.734 -6.41 1 98.69 216 PHE A N 1
ATOM 1711 C CA . PHE A 1 216 ? -8.258 -26.875 -7.43 1 98.69 216 PHE A CA 1
ATOM 1712 C C . PHE A 1 216 ? -7.176 -26.141 -8.211 1 98.69 216 PHE A C 1
ATOM 1714 O O . PHE A 1 216 ? -7.188 -26.141 -9.445 1 98.69 216 PHE A O 1
ATOM 1721 N N . GLU A 1 217 ? -6.207 -25.5 -7.48 1 98.69 217 GLU A N 1
ATOM 1722 C CA . GLU A 1 217 ? -5.129 -24.75 -8.109 1 98.69 217 GLU A CA 1
ATOM 1723 C C . GLU A 1 217 ? -4.223 -25.656 -8.93 1 98.69 217 GLU A C 1
ATOM 1725 O O . GLU A 1 217 ? -3.641 -25.234 -9.93 1 98.69 217 GLU A O 1
ATOM 1730 N N . SER A 1 218 ? -4.16 -26.922 -8.57 1 98.81 218 SER A N 1
ATOM 1731 C CA . SER A 1 218 ? -3.273 -27.859 -9.25 1 98.81 218 SER A CA 1
ATOM 1732 C C . SER A 1 218 ? -3.928 -28.438 -10.508 1 98.81 218 SER A C 1
ATOM 1734 O O . SER A 1 218 ? -3.24 -28.766 -11.477 1 98.81 218 SER A O 1
ATOM 1736 N N . GLY A 1 219 ? -5.285 -28.484 -10.477 1 98.69 219 GLY A N 1
ATOM 1737 C CA . GLY A 1 219 ? -5.82 -29.328 -11.531 1 98.69 219 GLY A CA 1
ATOM 1738 C C . GLY A 1 219 ? -6.973 -28.688 -12.281 1 98.69 219 GLY A C 1
ATOM 1739 O O . GLY A 1 219 ? -7.355 -29.156 -13.359 1 98.69 219 GLY A O 1
ATOM 1740 N N . PHE A 1 220 ? -7.539 -27.578 -11.734 1 98.69 220 PHE A N 1
ATOM 1741 C CA . PHE A 1 220 ? -8.852 -27.266 -12.281 1 98.69 220 PHE A CA 1
ATOM 1742 C C . PHE A 1 220 ? -8.922 -25.797 -12.68 1 98.69 220 PHE A C 1
ATOM 1744 O O . PHE A 1 220 ? -9.703 -25.422 -13.562 1 98.69 220 PHE A O 1
ATOM 1751 N N . PHE A 1 221 ? -8.203 -24.875 -12.008 1 98.69 221 PHE A N 1
ATOM 1752 C CA . PHE A 1 221 ? -8.43 -23.453 -12.242 1 98.69 221 PHE A CA 1
ATOM 1753 C C . PHE A 1 221 ? -8.234 -23.109 -13.719 1 98.69 221 PHE A C 1
ATOM 1755 O O . PHE A 1 221 ? -8.984 -22.312 -14.281 1 98.69 221 PHE A O 1
ATOM 1762 N N . PHE A 1 222 ? -7.312 -23.766 -14.453 1 98.62 222 PHE A N 1
ATOM 1763 C CA . PHE A 1 222 ? -6.965 -23.453 -15.828 1 98.62 222 PHE A CA 1
ATOM 1764 C C . PHE A 1 222 ? -7.969 -24.062 -16.797 1 98.62 222 PHE A C 1
ATOM 1766 O O . PHE A 1 222 ? -7.898 -23.828 -18 1 98.62 222 PHE A O 1
ATOM 1773 N N . ARG A 1 223 ? -8.852 -24.812 -16.297 1 97.38 223 ARG A N 1
ATOM 1774 C CA . ARG A 1 223 ? -9.867 -25.469 -17.109 1 97.38 223 ARG A CA 1
ATOM 1775 C C . ARG A 1 223 ? -11.242 -24.844 -16.875 1 97.38 223 ARG A C 1
ATOM 1777 O O . ARG A 1 223 ? -12.219 -25.25 -17.5 1 97.38 223 ARG A O 1
ATOM 1784 N N . GLN A 1 224 ? -11.328 -23.906 -15.945 1 98.5 224 GLN A N 1
ATOM 1785 C CA . GLN A 1 224 ? -12.594 -23.219 -15.75 1 98.5 224 GLN A CA 1
ATOM 1786 C C . GLN A 1 224 ? -13.039 -22.516 -17.031 1 98.5 224 GLN A C 1
ATOM 1788 O O . GLN A 1 224 ? -12.211 -21.984 -17.781 1 98.5 224 GLN A O 1
ATOM 1793 N N . PRO A 1 225 ? -14.352 -22.391 -17.297 1 98.25 225 PRO A N 1
ATOM 1794 C CA . PRO A 1 225 ? -14.852 -21.797 -18.547 1 98.25 225 PRO A CA 1
ATOM 1795 C C . PRO A 1 225 ? -14.281 -20.406 -18.812 1 98.25 225 PRO A C 1
ATOM 1797 O O . PRO A 1 225 ? -13.844 -20.125 -19.938 1 98.25 225 PRO A O 1
ATOM 1800 N N . LEU A 1 226 ? -14.188 -19.562 -17.844 1 98.75 226 LEU A N 1
ATOM 1801 C CA . LEU A 1 226 ? -13.656 -18.219 -18.031 1 98.75 226 LEU A CA 1
ATOM 1802 C C . LEU A 1 226 ? -12.18 -18.266 -18.422 1 98.75 226 LEU A C 1
ATOM 1804 O O . LEU A 1 226 ? -11.711 -17.438 -19.203 1 98.75 226 LEU A O 1
ATOM 1808 N N . MET A 1 227 ? -11.469 -19.234 -17.906 1 98.75 227 MET A N 1
ATOM 1809 C CA . MET A 1 227 ? -10.031 -19.312 -18.125 1 98.75 227 MET A CA 1
ATOM 1810 C C . MET A 1 227 ? -9.711 -19.859 -19.516 1 98.75 227 MET A C 1
ATOM 1812 O O . MET A 1 227 ? -8.617 -19.672 -20.031 1 98.75 227 MET A O 1
ATOM 1816 N N . MET A 1 228 ? -10.641 -20.5 -20.172 1 98.44 228 MET A N 1
ATOM 1817 C CA . MET A 1 228 ? -10.453 -21.047 -21.516 1 98.44 228 MET A CA 1
ATOM 1818 C C . MET A 1 228 ? -10.297 -19.938 -22.547 1 98.44 228 MET A C 1
ATOM 1820 O O . MET A 1 228 ? -9.859 -20.188 -23.672 1 98.44 228 MET A O 1
ATOM 1824 N N . ASN A 1 229 ? -10.633 -18.766 -22.141 1 97.19 229 ASN A N 1
ATOM 1825 C CA . ASN A 1 229 ? -10.578 -17.625 -23.047 1 97.19 229 ASN A CA 1
ATOM 1826 C C . ASN A 1 229 ? -9.18 -17.031 -23.125 1 97.19 229 ASN A C 1
ATOM 1828 O O . ASN A 1 229 ? -8.93 -16.109 -23.906 1 97.19 229 ASN A O 1
ATOM 1832 N N . TYR A 1 230 ? -8.242 -17.578 -22.359 1 98.19 230 TYR A N 1
ATOM 1833 C CA . TYR A 1 230 ? -6.957 -16.906 -22.234 1 98.19 230 TYR A CA 1
ATOM 1834 C C . TYR A 1 230 ? -5.809 -17.859 -22.5 1 98.19 230 TYR A C 1
ATOM 1836 O O . TYR A 1 230 ? -5.98 -19.078 -22.438 1 98.19 230 TYR A O 1
ATOM 1844 N N . GLU A 1 231 ? -4.633 -17.297 -22.781 1 98.19 231 GLU A N 1
ATOM 1845 C CA . GLU A 1 231 ? -3.412 -18.062 -23.062 1 98.19 231 GLU A CA 1
ATOM 1846 C C . GLU A 1 231 ? -2.426 -17.953 -21.906 1 98.19 231 GLU A C 1
ATOM 1848 O O . GLU A 1 231 ? -1.665 -18.875 -21.641 1 98.19 231 GLU A O 1
ATOM 1853 N N . TYR A 1 232 ? -2.393 -16.766 -21.25 1 98.75 232 TYR A N 1
ATOM 1854 C CA . TYR A 1 232 ? -1.513 -16.531 -20.109 1 98.75 232 TYR A CA 1
ATOM 1855 C C . TYR A 1 232 ? -2.299 -16.031 -18.906 1 98.75 232 TYR A C 1
ATOM 1857 O O . TYR A 1 232 ? -3.389 -15.469 -19.062 1 98.75 232 TYR A O 1
ATOM 1865 N N . TYR A 1 233 ? -1.742 -16.312 -17.766 1 98.88 233 TYR A N 1
ATOM 1866 C CA . TYR A 1 233 ? -2.359 -15.797 -16.547 1 98.88 233 TYR A CA 1
ATOM 1867 C C . TYR A 1 233 ? -1.304 -15.281 -15.57 1 98.88 233 TYR A C 1
ATOM 1869 O O . TYR A 1 233 ? -0.128 -15.641 -15.672 1 98.88 233 TYR A O 1
ATOM 1877 N N . TRP A 1 234 ? -1.668 -14.383 -14.742 1 98.94 234 TRP A N 1
ATOM 1878 C CA . TRP A 1 234 ? -0.942 -13.93 -13.562 1 98.94 234 TRP A CA 1
ATOM 1879 C C . TRP A 1 234 ? -1.771 -14.148 -12.297 1 98.94 234 TRP A C 1
ATOM 1881 O O . TRP A 1 234 ? -2.805 -13.5 -12.109 1 98.94 234 TRP A O 1
ATOM 1891 N N . ARG A 1 235 ? -1.316 -15.062 -11.445 1 98.88 235 ARG A N 1
ATOM 1892 C CA . ARG A 1 235 ? -2.021 -15.336 -10.195 1 98.88 235 ARG A CA 1
ATOM 1893 C C . ARG A 1 235 ? -1.788 -14.219 -9.18 1 98.88 235 ARG A C 1
ATOM 1895 O O . ARG A 1 235 ? -0.644 -13.844 -8.922 1 98.88 235 ARG A O 1
ATOM 1902 N N . VAL A 1 236 ? -2.873 -13.664 -8.625 1 98.88 236 VAL A N 1
ATOM 1903 C CA . VAL A 1 236 ? -2.789 -12.609 -7.621 1 98.88 236 VAL A CA 1
ATOM 1904 C C . VAL A 1 236 ? -3.531 -13.031 -6.355 1 98.88 236 VAL A C 1
ATOM 1906 O O . VAL A 1 236 ? -4.73 -13.32 -6.402 1 98.88 236 VAL A O 1
ATOM 1909 N N . GLU A 1 237 ? -2.814 -13.094 -5.25 1 98.5 237 GLU A N 1
ATOM 1910 C CA . GLU A 1 237 ? -3.389 -13.438 -3.953 1 98.5 237 GLU A CA 1
ATOM 1911 C C . GLU A 1 237 ? -3.887 -12.195 -3.223 1 98.5 237 GLU A C 1
ATOM 1913 O O . GLU A 1 237 ? -3.484 -11.07 -3.547 1 98.5 237 GLU A O 1
ATOM 1918 N N . PRO A 1 238 ? -4.82 -12.352 -2.287 1 98 238 PRO A N 1
ATOM 1919 C CA . PRO A 1 238 ? -5.18 -11.227 -1.424 1 98 238 PRO A CA 1
ATOM 1920 C C . PRO A 1 238 ? -4.008 -10.727 -0.58 1 98 238 PRO A C 1
ATOM 1922 O O . PRO A 1 238 ? -3.199 -11.531 -0.108 1 98 238 PRO A O 1
ATOM 1925 N N . SER A 1 239 ? -3.861 -9.391 -0.476 1 97 239 SER A N 1
ATOM 1926 C CA . SER A 1 239 ? -2.939 -8.703 0.426 1 97 239 SER A CA 1
ATOM 1927 C C . SER A 1 239 ? -1.495 -8.859 -0.037 1 97 239 SER A C 1
ATOM 1929 O O . SER A 1 239 ? -0.604 -9.133 0.771 1 97 239 SER A O 1
ATOM 1931 N N . ILE A 1 240 ? -1.275 -8.805 -1.278 1 98.62 240 ILE A N 1
ATOM 1932 C CA . ILE A 1 240 ? 0.09 -8.766 -1.79 1 98.62 240 ILE A CA 1
ATOM 1933 C C . ILE A 1 240 ? 0.574 -7.324 -1.877 1 98.62 240 ILE A C 1
ATOM 1935 O O . ILE A 1 240 ? -0.221 -6.387 -1.757 1 98.62 240 ILE A O 1
ATOM 1939 N N . GLU A 1 241 ? 1.866 -7.125 -1.995 1 98.31 241 GLU A N 1
ATOM 1940 C CA . GLU A 1 241 ? 2.469 -5.844 -2.342 1 98.31 241 GLU A CA 1
ATOM 1941 C C . GLU A 1 241 ? 3.426 -5.984 -3.521 1 98.31 241 GLU A C 1
ATOM 1943 O O . GLU A 1 241 ? 4.16 -6.973 -3.619 1 98.31 241 GLU A O 1
ATOM 1948 N N . LEU A 1 242 ? 3.361 -5.082 -4.414 1 98.81 242 LEU A N 1
ATOM 1949 C CA . LEU A 1 242 ? 4.352 -4.867 -5.465 1 98.81 242 LEU A CA 1
ATOM 1950 C C . LEU A 1 242 ? 5.148 -3.594 -5.211 1 98.81 242 LEU A C 1
ATOM 1952 O O . LEU A 1 242 ? 4.578 -2.502 -5.156 1 98.81 242 LEU A O 1
ATOM 1956 N N . PHE A 1 243 ? 6.469 -3.717 -5.152 1 98.56 243 PHE A N 1
ATOM 1957 C CA . PHE A 1 243 ? 7.258 -2.646 -4.555 1 98.56 243 PHE A CA 1
ATOM 1958 C C . PHE A 1 243 ? 7.898 -1.777 -5.629 1 98.56 243 PHE A C 1
ATOM 1960 O O . PHE A 1 243 ? 8.391 -0.687 -5.34 1 98.56 243 PHE A O 1
ATOM 1967 N N . CYS A 1 244 ? 7.957 -2.225 -6.879 1 98.38 244 CYS A N 1
ATOM 1968 C CA . CYS A 1 244 ? 8.672 -1.508 -7.934 1 98.38 244 CYS A CA 1
ATOM 1969 C C . CYS A 1 244 ? 7.758 -1.244 -9.125 1 98.38 244 CYS A C 1
ATOM 1971 O O . CYS A 1 244 ? 6.785 -1.97 -9.336 1 98.38 244 CYS A O 1
ATOM 1973 N N . ASP A 1 245 ? 8.117 -0.242 -9.852 1 97.31 245 ASP A N 1
ATOM 1974 C CA . ASP A 1 245 ? 7.43 -0.053 -11.125 1 97.31 245 ASP A CA 1
ATOM 1975 C C . ASP A 1 245 ? 7.812 -1.145 -12.125 1 97.31 245 ASP A C 1
ATOM 1977 O O . ASP A 1 245 ? 8.961 -1.603 -12.141 1 97.31 245 ASP A O 1
ATOM 1981 N N . ILE A 1 246 ? 6.863 -1.547 -12.859 1 97.25 246 ILE A N 1
ATOM 1982 C CA . ILE A 1 246 ? 7.098 -2.504 -13.93 1 97.25 246 ILE A CA 1
ATOM 1983 C C . ILE A 1 246 ? 7.031 -1.79 -15.281 1 97.25 246 ILE A C 1
ATOM 1985 O O . ILE A 1 246 ? 5.953 -1.389 -15.727 1 97.25 246 ILE A O 1
ATOM 1989 N N . HIS A 1 247 ? 8.117 -1.689 -16.016 1 96 247 HIS A N 1
ATOM 1990 C CA . HIS A 1 247 ? 8.289 -0.791 -17.156 1 96 247 HIS A CA 1
ATOM 1991 C C . HIS A 1 247 ? 7.883 -1.467 -18.469 1 96 247 HIS A C 1
ATOM 1993 O O . HIS A 1 247 ? 7.793 -0.813 -19.5 1 96 247 HIS A O 1
ATOM 1999 N N . TYR A 1 248 ? 7.664 -2.713 -18.438 1 96.81 248 TYR A N 1
ATOM 2000 C CA . TYR A 1 248 ? 7.32 -3.488 -19.625 1 96.81 248 TYR A CA 1
ATOM 2001 C C . TYR A 1 248 ? 6.172 -4.449 -19.328 1 96.81 248 TYR A C 1
ATOM 2003 O O . TYR A 1 248 ? 5.656 -4.488 -18.219 1 96.81 248 TYR A O 1
ATOM 2011 N N . ASP A 1 249 ? 5.707 -5.102 -20.359 1 97.56 249 ASP A N 1
ATOM 2012 C CA . ASP A 1 249 ? 4.617 -6.066 -20.234 1 97.56 249 ASP A CA 1
ATOM 2013 C C . ASP A 1 249 ? 5.152 -7.469 -19.953 1 97.56 249 ASP A C 1
ATOM 2015 O O . ASP A 1 249 ? 5.645 -8.141 -20.859 1 97.56 249 ASP A O 1
ATOM 2019 N N . PRO A 1 250 ? 5.023 -7.949 -18.719 1 98.62 250 PRO A N 1
ATOM 2020 C CA . PRO A 1 250 ? 5.531 -9.281 -18.391 1 98.62 250 PRO A CA 1
ATOM 2021 C C . PRO A 1 250 ? 4.887 -10.383 -19.219 1 98.62 250 PRO A C 1
ATOM 2023 O O . PRO A 1 250 ? 5.523 -11.406 -19.5 1 98.62 250 PRO A O 1
ATOM 2026 N N . PHE A 1 251 ? 3.621 -10.203 -19.594 1 98.62 251 PHE A N 1
ATOM 2027 C CA . PHE A 1 251 ? 2.969 -11.195 -20.453 1 98.62 251 PHE A CA 1
ATOM 2028 C C . PHE A 1 251 ? 3.67 -11.297 -21.797 1 98.62 251 PHE A C 1
ATOM 2030 O O . PHE A 1 251 ? 3.826 -12.391 -22.344 1 98.62 251 PHE A O 1
ATOM 2037 N N . ARG A 1 252 ? 4.074 -10.188 -22.375 1 97.94 252 ARG A N 1
ATOM 2038 C CA . ARG A 1 252 ? 4.801 -10.203 -23.641 1 97.94 252 ARG A CA 1
ATOM 2039 C C . ARG A 1 252 ? 6.164 -10.867 -23.484 1 97.94 252 ARG A C 1
ATOM 2041 O O . ARG A 1 252 ? 6.621 -11.586 -24.375 1 97.94 252 ARG A O 1
ATOM 2048 N N . VAL A 1 253 ? 6.816 -10.641 -22.312 1 98.12 253 VAL A N 1
ATOM 2049 C CA . VAL A 1 253 ? 8.094 -11.297 -22.047 1 98.12 253 VAL A CA 1
ATOM 2050 C C . VAL A 1 253 ? 7.91 -12.812 -22.094 1 98.12 253 VAL A C 1
ATOM 2052 O O . VAL A 1 253 ? 8.711 -13.523 -22.719 1 98.12 253 VAL A O 1
ATOM 2055 N N . MET A 1 254 ? 6.887 -13.281 -21.453 1 98.62 254 MET A N 1
ATOM 2056 C CA . MET A 1 254 ? 6.613 -14.711 -21.422 1 98.62 254 MET A CA 1
ATOM 2057 C C . MET A 1 254 ? 6.32 -15.242 -22.828 1 98.62 254 MET A C 1
ATOM 2059 O O . MET A 1 254 ? 6.941 -16.219 -23.266 1 98.62 254 MET A O 1
ATOM 2063 N N . LYS A 1 255 ? 5.48 -14.578 -23.531 1 97.94 255 LYS A N 1
ATOM 2064 C CA . LYS A 1 255 ? 5.023 -15.055 -24.828 1 97.94 255 LYS A CA 1
ATOM 2065 C C . LYS A 1 255 ? 6.141 -14.969 -25.875 1 97.94 255 LYS A C 1
ATOM 2067 O O . LYS A 1 255 ? 6.426 -15.945 -26.562 1 97.94 255 LYS A O 1
ATOM 2072 N N . GLU A 1 256 ? 6.844 -13.875 -25.953 1 97.5 256 GLU A N 1
ATOM 2073 C CA . GLU A 1 256 ? 7.809 -13.594 -27.016 1 97.5 256 GLU A CA 1
ATOM 2074 C C . GLU A 1 256 ? 9.094 -14.398 -26.812 1 97.5 256 GLU A C 1
ATOM 2076 O O . GLU A 1 256 ? 9.852 -14.617 -27.766 1 97.5 256 GLU A O 1
ATOM 2081 N N . ASN A 1 257 ? 9.352 -14.836 -25.562 1 97.44 257 ASN A N 1
ATOM 2082 C CA . ASN A 1 257 ? 10.555 -15.609 -25.297 1 97.44 257 ASN A CA 1
ATOM 2083 C C . ASN A 1 257 ? 10.234 -17.078 -25.031 1 97.44 257 ASN A C 1
ATOM 2085 O O . ASN A 1 257 ? 11.062 -17.812 -24.5 1 97.44 257 ASN A O 1
ATOM 2089 N N . ASN A 1 258 ? 9.031 -17.484 -25.25 1 97.5 258 ASN A N 1
ATOM 2090 C CA . ASN A 1 258 ? 8.555 -18.859 -25.125 1 97.5 258 ASN A CA 1
ATOM 2091 C C . ASN A 1 258 ? 8.695 -19.375 -23.703 1 97.5 258 ASN A C 1
ATOM 2093 O O . ASN A 1 258 ? 9.125 -20.516 -23.5 1 97.5 258 ASN A O 1
ATOM 2097 N N . ARG A 1 259 ? 8.477 -18.484 -22.781 1 98.56 259 ARG A N 1
ATOM 2098 C CA . ARG A 1 259 ? 8.422 -18.906 -21.391 1 98.56 259 ARG A CA 1
ATOM 2099 C C . ARG A 1 259 ? 7.051 -19.469 -21.031 1 98.56 259 ARG A C 1
ATOM 2101 O O . ARG A 1 259 ? 6.027 -18.953 -21.5 1 98.56 259 ARG A O 1
ATOM 2108 N N . LYS A 1 260 ? 7.047 -20.531 -20.141 1 98.81 260 LYS A N 1
ATOM 2109 C CA . LYS A 1 260 ? 5.789 -21.188 -19.797 1 98.81 260 LYS A CA 1
ATOM 2110 C C . LYS A 1 260 ? 5.469 -21.016 -18.312 1 98.81 260 LYS A C 1
ATOM 2112 O O . LYS A 1 260 ? 4.316 -21.172 -17.906 1 98.81 260 LYS A O 1
ATOM 2117 N N . TYR A 1 261 ? 6.457 -20.766 -17.5 1 98.88 261 TYR A N 1
ATOM 2118 C CA . TYR A 1 261 ? 6.309 -20.625 -16.062 1 98.88 261 TYR A CA 1
ATOM 2119 C C . TYR A 1 261 ? 7.27 -19.578 -15.516 1 98.88 261 TYR A C 1
ATOM 2121 O O . TYR A 1 261 ? 8.367 -19.391 -16.047 1 98.88 261 TYR A O 1
ATOM 2129 N N . SER A 1 262 ? 6.816 -18.844 -14.492 1 98.88 262 SER A N 1
ATOM 2130 C CA . SER A 1 262 ? 7.711 -17.859 -13.883 1 98.88 262 SER A CA 1
ATOM 2131 C C . SER A 1 262 ? 7.465 -17.734 -12.383 1 98.88 262 SER A C 1
ATOM 2133 O O . SER A 1 262 ? 6.461 -18.234 -11.875 1 98.88 262 SER A O 1
ATOM 2135 N N . PHE A 1 263 ? 8.445 -17.172 -11.695 1 98.81 263 PHE A N 1
ATOM 2136 C CA . PHE A 1 263 ? 8.367 -17 -10.25 1 98.81 263 PHE A CA 1
ATOM 2137 C C . PHE A 1 263 ? 9.18 -15.797 -9.805 1 98.81 263 PHE A C 1
ATOM 2139 O O . PHE A 1 263 ? 9.906 -15.203 -10.602 1 98.81 263 PHE A O 1
ATOM 2146 N N . VAL A 1 264 ? 8.945 -15.391 -8.531 1 98.69 264 VAL A N 1
ATOM 2147 C CA . VAL A 1 264 ? 9.773 -14.344 -7.938 1 98.69 264 VAL A CA 1
ATOM 2148 C C . VAL A 1 264 ? 10.359 -14.828 -6.617 1 98.69 264 VAL A C 1
ATOM 2150 O O . VAL A 1 264 ? 11.352 -14.273 -6.129 1 98.69 264 VAL A O 1
ATOM 2153 N N . LEU A 1 265 ? 9.719 -15.852 -6.023 1 98.75 265 LEU A N 1
ATOM 2154 C CA . LEU A 1 265 ? 10.156 -16.438 -4.762 1 98.75 265 LEU A CA 1
ATOM 2155 C C . LEU A 1 265 ? 10.195 -17.969 -4.867 1 98.75 265 LEU A C 1
ATOM 2157 O O . LEU A 1 265 ? 9.367 -18.562 -5.562 1 98.75 265 LEU A O 1
ATOM 2161 N N . SER A 1 266 ? 11.102 -18.516 -4.238 1 98.81 266 SER A N 1
ATOM 2162 C CA . SER A 1 266 ? 11.195 -19.969 -4.09 1 98.81 266 SER A CA 1
ATOM 2163 C C . SER A 1 266 ? 11.68 -20.344 -2.697 1 98.81 266 SER A C 1
ATOM 2165 O O . SER A 1 266 ? 12.422 -19.594 -2.059 1 98.81 266 SER A O 1
ATOM 2167 N N . LEU A 1 267 ? 11.273 -21.469 -2.17 1 98.44 267 LEU A N 1
ATOM 2168 C CA . LEU A 1 267 ? 11.633 -21.875 -0.818 1 98.44 267 LEU A CA 1
ATOM 2169 C C . LEU A 1 267 ? 11.438 -23.375 -0.634 1 98.44 267 LEU A C 1
ATOM 2171 O O . LEU A 1 267 ? 10.922 -24.047 -1.525 1 98.44 267 LEU A O 1
ATOM 2175 N N . TYR A 1 268 ? 11.891 -23.875 0.441 1 98.44 268 TYR A N 1
ATOM 2176 C CA . TYR A 1 268 ? 11.719 -25.281 0.794 1 98.44 268 TYR A CA 1
ATOM 2177 C C . TYR A 1 268 ? 10.352 -25.531 1.41 1 98.44 268 TYR A C 1
ATOM 2179 O O . TYR A 1 268 ? 9.867 -24.719 2.209 1 98.44 268 TYR A O 1
ATOM 2187 N N . GLU A 1 269 ? 9.75 -26.578 0.988 1 97.44 269 GLU A N 1
ATOM 2188 C CA . GLU A 1 269 ? 8.5 -27.016 1.597 1 97.44 269 GLU A CA 1
ATOM 2189 C C . GLU A 1 269 ? 8.758 -27.828 2.859 1 97.44 269 GLU A C 1
ATOM 2191 O O . GLU A 1 269 ? 9.828 -28.422 3.016 1 97.44 269 GLU A O 1
ATOM 2196 N N . TYR A 1 270 ? 7.734 -27.859 3.723 1 95.19 270 TYR A N 1
ATOM 2197 C CA . TYR A 1 270 ? 7.781 -28.766 4.867 1 95.19 270 TYR A CA 1
ATOM 2198 C C . TYR A 1 270 ? 7.594 -30.219 4.426 1 95.19 270 TYR A C 1
ATOM 2200 O O . TYR A 1 270 ? 6.551 -30.562 3.871 1 95.19 270 TYR A O 1
ATOM 2208 N N . LYS A 1 271 ? 8.516 -31 4.754 1 95.5 271 LYS A N 1
ATOM 2209 C CA . LYS A 1 271 ? 8.531 -32.406 4.316 1 95.5 271 LYS A CA 1
ATOM 2210 C C . LYS A 1 271 ? 7.277 -33.125 4.777 1 95.5 271 LYS A C 1
ATOM 2212 O O . LYS A 1 271 ? 6.738 -33.969 4.055 1 95.5 271 LYS A O 1
ATOM 2217 N N . GLU A 1 272 ? 6.77 -32.781 5.91 1 95.5 272 GLU A N 1
ATOM 2218 C CA . GLU A 1 272 ? 5.629 -33.469 6.512 1 95.5 272 GLU A CA 1
ATOM 2219 C C . GLU A 1 272 ? 4.359 -33.25 5.695 1 95.5 272 GLU A C 1
ATOM 2221 O O . GLU A 1 272 ? 3.41 -34.031 5.797 1 95.5 272 GLU A O 1
ATOM 2226 N N . THR A 1 273 ? 4.324 -32.219 4.879 1 97.38 273 THR A N 1
ATOM 2227 C CA . THR A 1 273 ? 3.111 -31.906 4.133 1 97.38 273 THR A CA 1
ATOM 2228 C C . THR A 1 273 ? 3.068 -32.688 2.816 1 97.38 273 THR A C 1
ATOM 2230 O O . THR A 1 273 ? 2.01 -32.781 2.193 1 97.38 273 THR A O 1
ATOM 2233 N N . ILE A 1 274 ? 4.238 -33.188 2.393 1 98.12 274 ILE A N 1
ATOM 2234 C CA . ILE A 1 274 ? 4.305 -33.781 1.065 1 98.12 274 ILE A CA 1
ATOM 2235 C C . ILE A 1 274 ? 5.172 -35.031 1.111 1 98.12 274 ILE A C 1
ATOM 2237 O O . ILE A 1 274 ? 6.031 -35.25 0.249 1 98.12 274 ILE A O 1
ATOM 2241 N N . ALA A 1 275 ? 4.953 -35.844 2.004 1 97.25 275 ALA A N 1
ATOM 2242 C CA . ALA A 1 275 ? 5.824 -37 2.307 1 97.25 275 ALA A CA 1
ATOM 2243 C C . ALA A 1 275 ? 5.902 -37.938 1.125 1 97.25 275 ALA A C 1
ATOM 2245 O O . ALA A 1 275 ? 6.945 -38.562 0.883 1 97.25 275 ALA A O 1
ATOM 2246 N N . THR A 1 276 ? 4.871 -38.125 0.371 1 98.38 276 THR A N 1
ATOM 2247 C CA . THR A 1 276 ? 4.875 -39.156 -0.678 1 98.38 276 THR A CA 1
ATOM 2248 C C . THR A 1 276 ? 4.715 -38.5 -2.053 1 98.38 276 THR A C 1
ATOM 2250 O O . THR A 1 276 ? 4.523 -39.219 -3.051 1 98.38 276 THR A O 1
ATOM 2253 N N . LEU A 1 277 ? 4.707 -37.188 -2.107 1 98.81 277 LEU A N 1
ATOM 2254 C CA . LEU A 1 277 ? 4.504 -36.5 -3.377 1 98.81 277 LEU A CA 1
ATOM 2255 C C . LEU A 1 277 ? 5.551 -36.938 -4.398 1 98.81 277 LEU A C 1
ATOM 2257 O O . LEU A 1 277 ? 5.227 -37.188 -5.562 1 98.81 277 LEU A O 1
ATOM 2261 N N . TRP A 1 278 ? 6.773 -37.031 -3.93 1 98.81 278 TRP A N 1
ATOM 2262 C CA . TRP A 1 278 ? 7.852 -37.375 -4.859 1 98.81 278 TRP A CA 1
ATOM 2263 C C . TRP A 1 278 ? 7.738 -38.812 -5.32 1 98.81 278 TRP A C 1
ATOM 2265 O O . TRP A 1 278 ? 8.055 -39.156 -6.469 1 98.81 278 TRP A O 1
ATOM 2275 N N . ASP A 1 279 ? 7.293 -39.719 -4.48 1 98.69 279 ASP A N 1
ATOM 2276 C CA . ASP A 1 279 ? 7.047 -41.094 -4.902 1 98.69 279 ASP A CA 1
ATOM 2277 C C . ASP A 1 279 ? 6.023 -41.156 -6.039 1 98.69 279 ASP A C 1
ATOM 2279 O O . ASP A 1 279 ? 6.215 -41.875 -7.016 1 98.69 279 ASP A O 1
ATOM 2283 N N . SER A 1 280 ? 4.996 -40.406 -5.84 1 98.69 280 SER A N 1
ATOM 2284 C CA . SER A 1 280 ? 3.988 -40.312 -6.891 1 98.69 280 SER A CA 1
ATOM 2285 C C . SER A 1 280 ? 4.574 -39.719 -8.164 1 98.69 280 SER A C 1
ATOM 2287 O O . SER A 1 280 ? 4.23 -40.125 -9.273 1 98.69 280 SER A O 1
ATOM 2289 N N . THR A 1 281 ? 5.434 -38.75 -8.016 1 98.81 281 THR A N 1
ATOM 2290 C CA . THR A 1 281 ? 6.094 -38.125 -9.156 1 98.81 281 THR A CA 1
ATOM 2291 C C . THR A 1 281 ? 6.984 -39.125 -9.883 1 98.81 281 THR A C 1
ATOM 2293 O O . THR A 1 281 ? 6.957 -39.188 -11.117 1 98.81 281 THR A O 1
ATOM 2296 N N . LYS A 1 282 ? 7.738 -39.875 -9.148 1 98.69 282 LYS A N 1
ATOM 2297 C CA . LYS A 1 282 ? 8.594 -40.906 -9.742 1 98.69 282 LYS A CA 1
ATOM 2298 C C . LYS A 1 282 ? 7.77 -41.938 -10.523 1 98.69 282 LYS A C 1
ATOM 2300 O O . LYS A 1 282 ? 8.156 -42.344 -11.617 1 98.69 282 LYS A O 1
ATOM 2305 N N . LYS A 1 283 ? 6.719 -42.312 -9.922 1 98.5 283 LYS A N 1
ATOM 2306 C CA . LYS A 1 283 ? 5.805 -43.219 -10.609 1 98.5 283 LYS A CA 1
ATOM 2307 C C . LYS A 1 283 ? 5.348 -42.656 -11.945 1 98.5 283 LYS A C 1
ATOM 2309 O O . LYS A 1 283 ? 5.34 -43.344 -12.961 1 98.5 283 LYS A O 1
ATOM 2314 N N . PHE A 1 284 ? 4.957 -41.406 -11.984 1 98.62 284 PHE A N 1
ATOM 2315 C CA . PHE A 1 284 ? 4.539 -40.719 -13.203 1 98.62 284 PHE A CA 1
ATOM 2316 C C . PHE A 1 284 ? 5.664 -40.719 -14.227 1 98.62 284 PHE A C 1
ATOM 2318 O O . PHE A 1 284 ? 5.441 -41.031 -15.398 1 98.62 284 PHE A O 1
ATOM 2325 N N . MET A 1 285 ? 6.887 -40.344 -13.773 1 98.56 285 MET A N 1
ATOM 2326 C CA . MET A 1 285 ? 8.023 -40.25 -14.688 1 98.56 285 MET A CA 1
ATOM 2327 C C . MET A 1 285 ? 8.312 -41.625 -15.312 1 98.56 285 MET A C 1
ATOM 2329 O O . MET A 1 285 ? 8.664 -41.719 -16.484 1 98.56 285 MET A O 1
ATOM 2333 N N . LYS A 1 286 ? 8.188 -42.625 -14.531 1 98.19 286 LYS A N 1
ATOM 2334 C CA . LYS A 1 286 ? 8.398 -44 -15.016 1 98.19 286 LYS A CA 1
ATOM 2335 C C . LYS A 1 286 ? 7.344 -44.375 -16.047 1 98.19 286 LYS A C 1
ATOM 2337 O O . LYS A 1 286 ? 7.66 -44.969 -17.078 1 98.19 286 LYS A O 1
ATOM 2342 N N . ASN A 1 287 ? 6.152 -44 -15.812 1 98.38 287 ASN A N 1
ATOM 2343 C CA . ASN A 1 287 ? 5.031 -44.375 -16.656 1 98.38 287 ASN A CA 1
ATOM 2344 C C . ASN A 1 287 ? 4.945 -43.5 -17.906 1 98.38 287 ASN A C 1
ATOM 2346 O O . ASN A 1 287 ? 4.395 -43.938 -18.922 1 98.38 287 ASN A O 1
ATOM 2350 N N . HIS A 1 288 ? 5.453 -42.312 -17.797 1 98.19 288 HIS A N 1
ATOM 2351 C CA . HIS A 1 288 ? 5.348 -41.375 -18.906 1 98.19 288 HIS A CA 1
ATOM 2352 C C . HIS A 1 288 ? 6.688 -40.688 -19.188 1 98.19 288 HIS A C 1
ATOM 2354 O O . HIS A 1 288 ? 6.793 -39.469 -19.141 1 98.19 288 HIS A O 1
ATOM 2360 N N . PRO A 1 289 ? 7.676 -41.438 -19.562 1 97.81 289 PRO A N 1
ATOM 2361 C CA . PRO A 1 289 ? 8.984 -40.844 -19.859 1 97.81 289 PRO A CA 1
ATOM 2362 C C . PRO A 1 289 ? 8.938 -39.844 -21.016 1 97.81 289 PRO A C 1
ATOM 2364 O O . PRO A 1 289 ? 9.781 -38.938 -21.109 1 97.81 289 PRO A O 1
ATOM 2367 N N . GLU A 1 290 ? 7.883 -39.938 -21.875 1 97.81 290 GLU A N 1
ATOM 2368 C CA . GLU A 1 290 ? 7.75 -39.062 -23.031 1 97.81 290 GLU A CA 1
ATOM 2369 C C . GLU A 1 290 ? 7.449 -37.656 -22.625 1 97.81 290 GLU A C 1
ATOM 2371 O O . GLU A 1 290 ? 7.621 -36.719 -23.406 1 97.81 290 GLU A O 1
ATOM 2376 N N . HIS A 1 291 ? 6.992 -37.469 -21.375 1 98.19 291 HIS A N 1
ATOM 2377 C CA . HIS A 1 291 ? 6.59 -36.125 -20.906 1 98.19 291 HIS A CA 1
ATOM 2378 C C . HIS A 1 291 ? 7.746 -35.406 -20.203 1 98.19 291 HIS A C 1
ATOM 2380 O O . HIS A 1 291 ? 7.613 -34.25 -19.812 1 98.19 291 HIS A O 1
ATOM 2386 N N . ILE A 1 292 ? 8.891 -36.062 -20.062 1 98.31 292 ILE A N 1
ATOM 2387 C CA . ILE A 1 292 ? 10.008 -35.5 -19.312 1 98.31 292 ILE A CA 1
ATOM 2388 C C . ILE A 1 292 ? 10.969 -34.781 -20.266 1 98.31 292 ILE A C 1
ATOM 2390 O O . ILE A 1 292 ? 11.453 -35.406 -21.219 1 98.31 292 ILE A O 1
ATOM 2394 N N . ALA A 1 293 ? 11.188 -33.594 -19.984 1 97.94 293 ALA A N 1
ATOM 2395 C CA . ALA A 1 293 ? 12.055 -32.781 -20.859 1 97.94 293 ALA A CA 1
ATOM 2396 C C . ALA A 1 293 ? 13.523 -33.156 -20.672 1 97.94 293 ALA A C 1
ATOM 2398 O O . ALA A 1 293 ? 13.961 -33.406 -19.547 1 97.94 293 ALA A O 1
ATOM 2399 N N . ALA A 1 294 ? 14.312 -33.188 -21.734 1 95.31 294 ALA A N 1
ATOM 2400 C CA . ALA A 1 294 ? 15.727 -33.562 -21.688 1 95.31 294 ALA A CA 1
ATOM 2401 C C . ALA A 1 294 ? 16.531 -32.531 -20.875 1 95.31 294 ALA A C 1
ATOM 2403 O O . ALA A 1 294 ? 17.344 -32.906 -20.031 1 95.31 294 ALA A O 1
ATOM 2404 N N . ASP A 1 295 ? 16.359 -31.297 -21.094 1 97.12 295 ASP A N 1
ATOM 2405 C CA . ASP A 1 295 ? 17.078 -30.25 -20.375 1 97.12 295 ASP A CA 1
ATOM 2406 C C . ASP A 1 295 ? 16.203 -29.609 -19.312 1 97.12 295 ASP A C 1
ATOM 2408 O O . ASP A 1 295 ? 16.062 -28.391 -19.266 1 97.12 295 ASP A O 1
ATOM 2412 N N . ASN A 1 296 ? 15.672 -30.547 -18.453 1 98.38 296 ASN A N 1
ATOM 2413 C CA . ASN A 1 296 ? 14.75 -30.062 -17.438 1 98.38 296 ASN A CA 1
ATOM 2414 C C . ASN A 1 296 ? 15.492 -29.547 -16.203 1 98.38 296 ASN A C 1
ATOM 2416 O O . ASN A 1 296 ? 16.703 -29.359 -16.234 1 98.38 296 ASN A O 1
ATOM 2420 N N . SER A 1 297 ? 14.82 -29.25 -15.133 1 98.69 297 SER A N 1
ATOM 2421 C CA . SER A 1 297 ? 15.375 -28.641 -13.93 1 98.69 297 SER A CA 1
ATOM 2422 C C . SER A 1 297 ? 15.469 -29.641 -12.789 1 98.69 297 SER A C 1
ATOM 2424 O O . SER A 1 297 ? 15.188 -29.312 -11.641 1 98.69 297 SER A O 1
ATOM 2426 N N . MET A 1 298 ? 15.82 -30.828 -13.094 1 98.56 298 MET A N 1
ATOM 2427 C CA . MET A 1 298 ? 15.984 -31.859 -12.062 1 98.56 298 MET A CA 1
ATOM 2428 C C . MET A 1 298 ? 16.969 -31.406 -10.992 1 98.56 298 MET A C 1
ATOM 2430 O O . MET A 1 298 ? 16.797 -31.703 -9.812 1 98.56 298 MET A O 1
ATOM 2434 N N . GLY A 1 299 ? 17.984 -30.641 -11.391 1 98.25 299 GLY A N 1
ATOM 2435 C CA . GLY A 1 299 ? 18.953 -30.125 -10.445 1 98.25 299 GLY A CA 1
ATOM 2436 C C . GLY A 1 299 ? 18.359 -29.188 -9.422 1 98.25 299 GLY A C 1
ATOM 2437 O O . GLY A 1 299 ? 18.891 -29.031 -8.32 1 98.25 299 GLY A O 1
ATOM 2438 N N . PHE A 1 300 ? 17.312 -28.5 -9.734 1 98.75 300 PHE A N 1
ATOM 2439 C CA . PHE A 1 300 ? 16.594 -27.641 -8.805 1 98.75 300 PHE A CA 1
ATOM 2440 C C . PHE A 1 300 ? 15.781 -28.484 -7.816 1 98.75 300 PHE A C 1
ATOM 2442 O O . PHE A 1 300 ? 15.672 -28.125 -6.641 1 98.75 300 PHE A O 1
ATOM 2449 N N . LEU A 1 301 ? 15.289 -29.641 -8.164 1 98.75 301 LEU A N 1
ATOM 2450 C CA . LEU A 1 301 ? 14.328 -30.438 -7.41 1 98.75 301 LEU A CA 1
ATOM 2451 C C . LEU A 1 301 ? 15.031 -31.5 -6.574 1 98.75 301 LEU A C 1
ATOM 2453 O O . LEU A 1 301 ? 14.484 -31.984 -5.582 1 98.75 301 LEU A O 1
ATOM 2457 N N . SER A 1 302 ? 16.203 -31.906 -7 1 98.69 302 SER A N 1
ATOM 2458 C CA . SER A 1 302 ? 16.844 -33.094 -6.414 1 98.69 302 SER A CA 1
ATOM 2459 C C . SER A 1 302 ? 18.359 -32.906 -6.387 1 98.69 302 SER A C 1
ATOM 2461 O O . SER A 1 302 ? 18.953 -32.375 -7.324 1 98.69 302 SER A O 1
ATOM 2463 N N . ASP A 1 303 ? 18.922 -33.5 -5.359 1 98.06 303 ASP A N 1
ATOM 2464 C CA . ASP A 1 303 ? 20.359 -33.438 -5.211 1 98.06 303 ASP A CA 1
ATOM 2465 C C . ASP A 1 303 ? 21 -34.75 -5.668 1 98.06 303 ASP A C 1
ATOM 2467 O O . ASP A 1 303 ? 22.234 -34.875 -5.648 1 98.06 303 ASP A O 1
ATOM 2471 N N . ASP A 1 304 ? 20.234 -35.719 -6.078 1 98.19 304 ASP A N 1
ATOM 2472 C CA . ASP A 1 304 ? 20.734 -37.031 -6.445 1 98.19 304 ASP A CA 1
ATOM 2473 C C . ASP A 1 304 ? 20.078 -37.531 -7.723 1 98.19 304 ASP A C 1
ATOM 2475 O O . ASP A 1 304 ? 19.688 -38.719 -7.801 1 98.19 304 ASP A O 1
ATOM 2479 N N . ASN A 1 305 ? 19.828 -36.688 -8.57 1 96.25 305 ASN A N 1
ATOM 2480 C CA . ASN A 1 305 ? 19.344 -36.969 -9.914 1 96.25 305 ASN A CA 1
ATOM 2481 C C . ASN A 1 305 ? 17.969 -37.656 -9.891 1 96.25 305 ASN A C 1
ATOM 2483 O O . ASN A 1 305 ? 17.734 -38.625 -10.641 1 96.25 305 ASN A O 1
ATOM 2487 N N . GLY A 1 306 ? 17.188 -37.281 -8.961 1 97.69 306 GLY A N 1
ATOM 2488 C CA . GLY A 1 306 ? 15.789 -37.688 -8.992 1 97.69 306 GLY A CA 1
ATOM 2489 C C . GLY A 1 306 ? 15.477 -38.781 -8.008 1 97.69 306 GLY A C 1
ATOM 2490 O O . GLY A 1 306 ? 14.312 -39.156 -7.836 1 97.69 306 GLY A O 1
ATOM 2491 N N . ASP A 1 307 ? 16.406 -39.312 -7.352 1 98.06 307 ASP A N 1
ATOM 2492 C CA . ASP A 1 307 ? 16.125 -40.375 -6.379 1 98.06 307 ASP A CA 1
ATOM 2493 C C . ASP A 1 307 ? 15.312 -39.812 -5.199 1 98.06 307 ASP A C 1
ATOM 2495 O O . ASP A 1 307 ? 14.438 -40.5 -4.68 1 98.06 307 ASP A O 1
ATOM 2499 N N . THR A 1 308 ? 15.672 -38.594 -4.812 1 98.31 308 THR A N 1
ATOM 2500 C CA . THR A 1 308 ? 14.914 -37.906 -3.762 1 98.31 308 THR A CA 1
ATOM 2501 C C . THR A 1 308 ? 14.594 -36.469 -4.164 1 98.31 308 THR A C 1
ATOM 2503 O O . THR A 1 308 ? 15.211 -35.938 -5.074 1 98.31 308 THR A O 1
ATOM 2506 N N . TYR A 1 309 ? 13.555 -36 -3.525 1 98.69 309 TYR A N 1
ATOM 2507 C CA . TYR A 1 309 ? 13.141 -34.625 -3.672 1 98.69 309 TYR A CA 1
ATOM 2508 C C . TYR A 1 309 ? 13.688 -33.781 -2.531 1 98.69 309 TYR A C 1
ATOM 2510 O O . TYR A 1 309 ? 13.57 -34.125 -1.36 1 98.69 309 TYR A O 1
ATOM 2518 N N . ASN A 1 310 ? 14.312 -32.656 -2.826 1 98.56 310 ASN A N 1
ATOM 2519 C CA . ASN A 1 310 ? 14.922 -31.844 -1.787 1 98.56 310 ASN A CA 1
ATOM 2520 C C . ASN A 1 310 ? 13.93 -30.844 -1.208 1 98.56 310 ASN A C 1
ATOM 2522 O O . ASN A 1 310 ? 14.273 -30.047 -0.334 1 98.56 310 ASN A O 1
ATOM 2526 N N . ASN A 1 311 ? 12.664 -30.75 -1.76 1 98.5 311 ASN A N 1
ATOM 2527 C CA . ASN A 1 311 ? 11.539 -29.984 -1.249 1 98.5 311 ASN A CA 1
ATOM 2528 C C . ASN A 1 311 ? 11.547 -28.547 -1.792 1 98.5 311 ASN A C 1
ATOM 2530 O O . ASN A 1 311 ? 10.773 -27.703 -1.348 1 98.5 311 ASN A O 1
ATOM 2534 N N . CYS A 1 312 ? 12.359 -28.25 -2.75 1 98.81 312 CYS A N 1
ATOM 2535 C CA . CYS A 1 312 ? 12.367 -26.922 -3.363 1 98.81 312 CYS A CA 1
ATOM 2536 C C . CYS A 1 312 ? 11.117 -26.703 -4.211 1 98.81 312 CYS A C 1
ATOM 2538 O O . CYS A 1 312 ? 10.68 -27.609 -4.922 1 98.81 312 CYS A O 1
ATOM 2540 N N . HIS A 1 313 ? 10.594 -25.547 -4.105 1 98.81 313 HIS A N 1
ATOM 2541 C CA . HIS A 1 313 ? 9.5 -25.188 -5 1 98.81 313 HIS A CA 1
ATOM 2542 C C . HIS A 1 313 ? 9.469 -23.688 -5.258 1 98.81 313 HIS A C 1
ATOM 2544 O O . HIS A 1 313 ? 10.016 -22.906 -4.48 1 98.81 313 HIS A O 1
ATOM 2550 N N . PHE A 1 314 ? 8.906 -23.281 -6.398 1 98.88 314 PHE A N 1
ATOM 2551 C CA . PHE A 1 314 ? 8.523 -21.906 -6.684 1 98.88 314 PHE A CA 1
ATOM 2552 C C . PHE A 1 314 ? 7.254 -21.531 -5.93 1 98.88 314 PHE A C 1
ATOM 2554 O O . PHE A 1 314 ? 6.25 -22.234 -6.008 1 98.88 314 PHE A O 1
ATOM 2561 N N . TRP A 1 315 ? 7.336 -20.453 -5.195 1 98.5 315 TRP A N 1
ATOM 2562 C CA . TRP A 1 315 ? 6.172 -20.016 -4.426 1 98.5 315 TRP A CA 1
ATOM 2563 C C . TRP A 1 315 ? 5.066 -19.516 -5.348 1 98.5 315 TRP A C 1
ATOM 2565 O O . TRP A 1 315 ? 5.223 -18.484 -6.012 1 98.5 315 TRP A O 1
ATOM 2575 N N . SER A 1 316 ? 4.016 -20.172 -5.371 1 98 316 SER A N 1
ATOM 2576 C CA . SER A 1 316 ? 3.008 -20 -6.41 1 98 316 SER A CA 1
ATOM 2577 C C . SER A 1 316 ? 2.08 -18.844 -6.098 1 98 316 SER A C 1
ATOM 2579 O O . SER A 1 316 ? 1.209 -18.5 -6.898 1 98 316 SER A O 1
ATOM 2581 N N . ASN A 1 317 ? 2.283 -18.188 -4.949 1 98 317 ASN A N 1
ATOM 2582 C CA . ASN A 1 317 ? 1.502 -16.984 -4.668 1 98 317 ASN A CA 1
ATOM 2583 C C . ASN A 1 317 ? 1.719 -15.906 -5.73 1 98 317 ASN A C 1
ATOM 2585 O O . ASN A 1 317 ? 0.866 -15.039 -5.93 1 98 317 ASN A O 1
ATOM 2589 N N . PHE A 1 318 ? 2.852 -16 -6.297 1 98.19 318 PHE A N 1
ATOM 2590 C CA . PHE A 1 318 ? 3.154 -15.281 -7.531 1 98.19 318 PHE A CA 1
ATOM 2591 C C . PHE A 1 318 ? 3.523 -16.25 -8.648 1 98.19 318 PHE A C 1
ATOM 2593 O O . PHE A 1 318 ? 4.469 -17.031 -8.508 1 98.19 318 PHE A O 1
ATOM 2600 N N . GLU A 1 319 ? 2.846 -16.234 -9.742 1 98.12 319 GLU A N 1
ATOM 2601 C CA . GLU A 1 319 ? 3.217 -17 -10.93 1 98.12 319 GLU A CA 1
ATOM 2602 C C . GLU A 1 319 ? 2.574 -16.422 -12.188 1 98.12 319 GLU A C 1
ATOM 2604 O O . GLU A 1 319 ? 1.4 -16.047 -12.172 1 98.12 319 GLU A O 1
ATOM 2609 N N . ILE A 1 320 ? 3.271 -16.156 -13.102 1 98.81 320 ILE A N 1
ATOM 2610 C CA . ILE A 1 320 ? 2.822 -15.922 -14.469 1 98.81 320 ILE A CA 1
ATOM 2611 C C . ILE A 1 320 ? 3.105 -17.156 -15.32 1 98.81 320 ILE A C 1
ATOM 2613 O O . ILE A 1 320 ? 4.238 -17.641 -15.367 1 98.81 320 ILE A O 1
ATOM 2617 N N . GLY A 1 321 ? 2.068 -17.688 -15.93 1 98.81 321 GLY A N 1
ATOM 2618 C CA . GLY A 1 321 ? 2.238 -18.953 -16.625 1 98.81 321 GLY A CA 1
ATOM 2619 C C . GLY A 1 321 ? 1.391 -19.062 -17.875 1 98.81 321 GLY A C 1
ATOM 2620 O O . GLY A 1 321 ? 0.533 -18.219 -18.125 1 98.81 321 GLY A O 1
ATOM 2621 N N . ASN A 1 322 ? 1.687 -20.031 -18.625 1 98.88 322 ASN A N 1
ATOM 2622 C CA . ASN A 1 322 ? 0.981 -20.359 -19.859 1 98.88 322 ASN A CA 1
ATOM 2623 C C . ASN A 1 322 ? -0.132 -21.375 -19.609 1 98.88 322 ASN A C 1
ATOM 2625 O O . ASN A 1 322 ? 0.125 -22.484 -19.125 1 98.88 322 ASN A O 1
ATOM 2629 N N . LEU A 1 323 ? -1.294 -21.031 -19.969 1 98.88 323 LEU A N 1
ATOM 2630 C CA . LEU A 1 323 ? -2.449 -21.875 -19.688 1 98.88 323 LEU A CA 1
ATOM 2631 C C . LEU A 1 323 ? -2.486 -23.078 -20.625 1 98.88 323 LEU A C 1
ATOM 2633 O O . LEU A 1 323 ? -2.973 -24.156 -20.266 1 98.88 323 LEU A O 1
ATOM 2637 N N . ASN A 1 324 ? -1.973 -22.922 -21.828 1 98.56 324 ASN A N 1
ATOM 2638 C CA . ASN A 1 324 ? -1.934 -24.047 -22.75 1 98.56 324 ASN A CA 1
ATOM 2639 C C . ASN A 1 324 ? -1.008 -25.156 -22.25 1 98.56 324 ASN A C 1
ATOM 2641 O O . ASN A 1 324 ? -1.274 -26.344 -22.453 1 98.56 324 ASN A O 1
ATOM 2645 N N . TRP A 1 325 ? 0.05 -24.781 -21.656 1 98.81 325 TRP A N 1
ATOM 2646 C CA . TRP A 1 325 ? 0.923 -25.781 -21.062 1 98.81 325 TRP A CA 1
ATOM 2647 C C . TRP A 1 325 ? 0.198 -26.562 -19.953 1 98.81 325 TRP A C 1
ATOM 2649 O O . TRP A 1 325 ? 0.278 -27.781 -19.891 1 98.81 325 TRP A O 1
ATOM 2659 N N . LEU A 1 326 ? -0.533 -25.875 -19.141 1 98.81 326 LEU A N 1
ATOM 2660 C CA . LEU A 1 326 ? -1.274 -26.531 -18.062 1 98.81 326 LEU A CA 1
ATOM 2661 C C . LEU A 1 326 ? -2.367 -27.438 -18.625 1 98.81 326 LEU A C 1
ATOM 2663 O O . LEU A 1 326 ? -2.715 -28.453 -18.031 1 98.81 326 LEU A O 1
ATOM 2667 N N . ARG A 1 327 ? -2.861 -27.078 -19.781 1 98.75 327 ARG A N 1
ATOM 2668 C CA . ARG A 1 327 ? -3.912 -27.859 -20.422 1 98.75 327 ARG A CA 1
ATOM 2669 C C . ARG A 1 327 ? -3.322 -28.984 -21.281 1 98.75 327 ARG A C 1
ATOM 2671 O O . ARG A 1 327 ? -4.059 -29.781 -21.859 1 98.75 327 ARG A O 1
ATOM 2678 N N . SER A 1 328 ? -2.059 -29.062 -21.438 1 98.69 328 SER A N 1
ATOM 2679 C CA . SER A 1 328 ? -1.406 -30.078 -22.25 1 98.69 328 SER A CA 1
ATOM 2680 C C . SER A 1 328 ? -1.646 -31.484 -21.703 1 98.69 328 SER A C 1
ATOM 2682 O O . SER A 1 328 ? -1.935 -31.641 -20.516 1 98.69 328 SER A O 1
ATOM 2684 N N . LYS A 1 329 ? -1.45 -32.438 -22.547 1 98.5 329 LYS A N 1
ATOM 2685 C CA . LYS A 1 329 ? -1.583 -33.812 -22.125 1 98.5 329 LYS A CA 1
ATOM 2686 C C . LYS A 1 329 ? -0.566 -34.156 -21.031 1 98.5 329 LYS A C 1
ATOM 2688 O O . LYS A 1 329 ? -0.88 -34.875 -20.078 1 98.5 329 LYS A O 1
ATOM 2693 N N . ALA A 1 330 ? 0.624 -33.656 -21.172 1 98.69 330 ALA A N 1
ATOM 2694 C CA . ALA A 1 330 ? 1.681 -33.938 -20.203 1 98.69 330 ALA A CA 1
ATOM 2695 C C . ALA A 1 330 ? 1.271 -33.5 -18.812 1 98.69 330 ALA A C 1
ATOM 2697 O O . ALA A 1 330 ? 1.317 -34.281 -17.859 1 98.69 330 ALA A O 1
ATOM 2698 N N . TYR A 1 331 ? 0.83 -32.281 -18.688 1 98.88 331 TYR A N 1
ATOM 2699 C CA . TYR A 1 331 ? 0.478 -31.781 -17.375 1 98.88 331 TYR A CA 1
ATOM 2700 C C . TYR A 1 331 ? -0.769 -32.469 -16.828 1 98.88 331 TYR A C 1
ATOM 2702 O O . TYR A 1 331 ? -0.834 -32.812 -15.648 1 98.88 331 TYR A O 1
ATOM 2710 N N . VAL A 1 332 ? -1.771 -32.656 -17.641 1 98.75 332 VAL A N 1
ATOM 2711 C CA . VAL A 1 332 ? -3.029 -33.25 -17.203 1 98.75 332 VAL A CA 1
ATOM 2712 C C . VAL A 1 332 ? -2.793 -34.688 -16.766 1 98.75 332 VAL A C 1
ATOM 2714 O O . VAL A 1 332 ? -3.328 -35.125 -15.734 1 98.75 332 VAL A O 1
ATOM 2717 N N . ASP A 1 333 ? -1.921 -35.406 -17.516 1 98.75 333 ASP A N 1
ATOM 2718 C CA . ASP A 1 333 ? -1.565 -36.781 -17.078 1 98.75 333 ASP A CA 1
ATOM 2719 C C . ASP A 1 333 ? -0.901 -36.75 -15.711 1 98.75 333 ASP A C 1
ATOM 2721 O O . ASP A 1 333 ? -1.181 -37.625 -14.867 1 98.75 333 ASP A O 1
ATOM 2725 N N . TYR A 1 334 ? -0.055 -35.844 -15.539 1 98.81 334 TYR A N 1
ATOM 2726 C CA . TYR A 1 334 ? 0.636 -35.688 -14.266 1 98.81 334 TYR A CA 1
ATOM 2727 C C . TYR A 1 334 ? -0.355 -35.438 -13.133 1 98.81 334 TYR A C 1
ATOM 2729 O O . TYR A 1 334 ? -0.369 -36.156 -12.141 1 98.81 334 TYR A O 1
ATOM 2737 N N . PHE A 1 335 ? -1.222 -34.438 -13.297 1 98.81 335 PHE A N 1
ATOM 2738 C CA . PHE A 1 335 ? -2.191 -34.094 -12.266 1 98.81 335 PHE A CA 1
ATOM 2739 C C . PHE A 1 335 ? -3.105 -35.281 -11.969 1 98.81 335 PHE A C 1
ATOM 2741 O O . PHE A 1 335 ? -3.377 -35.594 -10.805 1 98.81 335 PHE A O 1
ATOM 2748 N N . GLU A 1 336 ? -3.621 -35.875 -13.008 1 98.25 336 GLU A N 1
ATOM 2749 C CA . GLU A 1 336 ? -4.559 -37 -12.812 1 98.25 336 GLU A CA 1
ATOM 2750 C C . GLU A 1 336 ? -3.906 -38.125 -12.047 1 98.25 336 GLU A C 1
ATOM 2752 O O . GLU A 1 336 ? -4.555 -38.781 -11.227 1 98.25 336 GLU A O 1
ATOM 2757 N N . SER A 1 337 ? -2.648 -38.375 -12.383 1 98.38 337 SER A N 1
ATOM 2758 C CA . SER A 1 337 ? -1.915 -39.375 -11.625 1 98.38 337 SER A CA 1
ATOM 2759 C C . SER A 1 337 ? -1.84 -39.031 -10.148 1 98.38 337 SER A C 1
ATOM 2761 O O . SER A 1 337 ? -2.094 -39.875 -9.281 1 98.38 337 SER A O 1
ATOM 2763 N N . LEU A 1 338 ? -1.509 -37.781 -9.836 1 98.81 338 LEU A N 1
ATOM 2764 C CA . LEU A 1 338 ? -1.443 -37.312 -8.461 1 98.81 338 LEU A CA 1
ATOM 2765 C C . LEU A 1 338 ? -2.816 -37.375 -7.801 1 98.81 338 LEU A C 1
ATOM 2767 O O . LEU A 1 338 ? -2.943 -37.812 -6.656 1 98.81 338 LEU A O 1
ATOM 2771 N N . ASP A 1 339 ? -3.771 -36.906 -8.555 1 98.5 339 ASP A N 1
ATOM 2772 C CA . ASP A 1 339 ? -5.133 -36.844 -8.031 1 98.5 339 ASP A CA 1
ATOM 2773 C C . ASP A 1 339 ? -5.625 -38.219 -7.625 1 98.5 339 ASP A C 1
ATOM 2775 O O . ASP A 1 339 ? -6.246 -38.375 -6.57 1 98.5 339 ASP A O 1
ATOM 2779 N N . LYS A 1 340 ? -5.352 -39.219 -8.383 1 98.19 340 LYS A N 1
ATOM 2780 C CA . LYS A 1 340 ? -5.766 -40.594 -8.109 1 98.19 340 LYS A CA 1
ATOM 2781 C C . LYS A 1 340 ? -5.051 -41.156 -6.883 1 98.19 340 LYS A C 1
ATOM 2783 O O . LYS A 1 340 ? -5.613 -41.969 -6.141 1 98.19 340 LYS A O 1
ATOM 2788 N N . ASP A 1 341 ? -3.836 -40.719 -6.711 1 98.25 341 ASP A N 1
ATOM 2789 C CA . ASP A 1 341 ? -3.072 -41.156 -5.551 1 98.25 341 ASP A CA 1
ATOM 2790 C C . ASP A 1 341 ? -3.613 -40.562 -4.262 1 98.25 341 ASP A C 1
ATOM 2792 O O . ASP A 1 341 ? -3.404 -41.094 -3.174 1 98.25 341 ASP A O 1
ATOM 2796 N N . GLY A 1 342 ? -4.246 -39.406 -4.355 1 98.25 342 GLY A N 1
ATOM 2797 C CA . GLY A 1 342 ? -5.066 -38.875 -3.279 1 98.25 342 GLY A CA 1
ATOM 2798 C C . GLY A 1 342 ? -4.273 -38.031 -2.285 1 98.25 342 GLY A C 1
ATOM 2799 O O . GLY A 1 342 ? -4.797 -37.656 -1.241 1 98.25 342 GLY A O 1
ATOM 2800 N N . GLY A 1 343 ? -3.02 -37.688 -2.539 1 98.31 343 GLY A N 1
ATOM 2801 C CA . GLY A 1 343 ? -2.143 -37.031 -1.595 1 98.31 343 GLY A CA 1
ATOM 2802 C C . GLY A 1 343 ? -2.629 -35.625 -1.213 1 98.31 343 GLY A C 1
ATOM 2803 O O . GLY A 1 343 ? -2.195 -35.062 -0.204 1 98.31 343 GLY A O 1
ATOM 2804 N N . PHE A 1 344 ? -3.508 -35.062 -1.949 1 98.56 344 PHE A N 1
ATOM 2805 C CA . PHE A 1 344 ? -4.117 -33.781 -1.58 1 98.56 344 PHE A CA 1
ATOM 2806 C C . PHE A 1 344 ? -4.93 -33.938 -0.299 1 98.56 344 PHE A C 1
ATOM 2808 O O . PHE A 1 344 ? -5.062 -32.969 0.465 1 98.56 344 PHE A O 1
ATOM 2815 N N . PHE A 1 345 ? -5.457 -35.125 -0.068 1 98.44 345 PHE A N 1
ATOM 2816 C CA . PHE A 1 345 ? -6.355 -35.344 1.061 1 98.44 345 PHE A CA 1
ATOM 2817 C C . PHE A 1 345 ? -5.723 -36.25 2.096 1 98.44 345 PHE A C 1
ATOM 2819 O O . PHE A 1 345 ? -6.012 -36.156 3.289 1 98.44 345 PHE A O 1
ATOM 2826 N N . TYR A 1 346 ? -4.844 -37.156 1.649 1 98.19 346 TYR A N 1
ATOM 2827 C CA . TYR A 1 346 ? -4.215 -38.125 2.568 1 98.19 346 TYR A CA 1
ATOM 2828 C C . TYR A 1 346 ? -2.938 -37.531 3.16 1 98.19 346 TYR A C 1
ATOM 2830 O O . TYR A 1 346 ? -2.311 -38.156 4.023 1 98.19 346 TYR A O 1
ATOM 2838 N N . GLU A 1 347 ? -2.512 -36.469 2.629 1 97.62 347 GLU A N 1
ATOM 2839 C CA . GLU A 1 347 ? -1.505 -35.531 3.141 1 97.62 347 GLU A CA 1
ATOM 2840 C C . GLU A 1 347 ? -1.963 -34.094 2.994 1 97.62 347 GLU A C 1
ATOM 2842 O O . GLU A 1 347 ? -3.115 -33.781 3.289 1 97.62 347 GLU A O 1
ATOM 2847 N N . ARG A 1 348 ? -1.158 -33.219 2.693 1 97.62 348 ARG A N 1
ATOM 2848 C CA . ARG A 1 348 ? -1.463 -31.828 2.414 1 97.62 348 ARG A CA 1
ATOM 2849 C C . ARG A 1 348 ? -0.633 -31.297 1.242 1 97.62 348 ARG A C 1
ATOM 2851 O O . ARG A 1 348 ? 0.046 -30.281 1.359 1 97.62 348 ARG A O 1
ATOM 2858 N N . TRP A 1 349 ? -0.735 -32.062 0.137 1 98.5 349 TRP A N 1
ATOM 2859 C CA . TRP A 1 349 ? 0.028 -31.656 -1.035 1 98.5 349 TRP A CA 1
ATOM 2860 C C . TRP A 1 349 ? -0.362 -30.25 -1.462 1 98.5 349 TRP A C 1
ATOM 2862 O O . TRP A 1 349 ? -1.534 -29.969 -1.733 1 98.5 349 TRP A O 1
ATOM 2872 N N . GLY A 1 350 ? 0.636 -29.375 -1.491 1 98.12 350 GLY A N 1
ATOM 2873 C CA . GLY A 1 350 ? 0.389 -28.016 -1.905 1 98.12 350 GLY A CA 1
ATOM 2874 C C . GLY A 1 350 ? 0.494 -27.812 -3.404 1 98.12 350 GLY A C 1
ATOM 2875 O O . GLY A 1 350 ? 1.2 -28.562 -4.086 1 98.12 350 GLY A O 1
ATOM 2876 N N . ASP A 1 351 ? -0.156 -26.797 -3.896 1 98.56 351 ASP A N 1
ATOM 2877 C CA . ASP A 1 351 ? -0.119 -26.516 -5.328 1 98.56 351 ASP A CA 1
ATOM 2878 C C . ASP A 1 351 ? 1.254 -26 -5.754 1 98.56 351 ASP A C 1
ATOM 2880 O O . ASP A 1 351 ? 1.685 -26.219 -6.887 1 98.56 351 ASP A O 1
ATOM 2884 N N . ALA A 1 352 ? 1.966 -25.312 -4.859 1 98.69 352 ALA A N 1
ATOM 2885 C CA . ALA A 1 352 ? 3.277 -24.766 -5.207 1 98.69 352 ALA A CA 1
ATOM 2886 C C . ALA A 1 352 ? 4.262 -25.875 -5.539 1 98.69 352 ALA A C 1
ATOM 2888 O O . ALA A 1 352 ? 4.867 -25.891 -6.613 1 98.69 352 ALA A O 1
ATOM 2889 N N . PRO A 1 353 ? 4.391 -26.891 -4.664 1 98.75 353 PRO A N 1
ATOM 2890 C CA . PRO A 1 353 ? 5.27 -28 -5.043 1 98.75 353 PRO A CA 1
ATOM 2891 C C . PRO A 1 353 ? 4.785 -28.734 -6.289 1 98.75 353 PRO A C 1
ATOM 2893 O O . PRO A 1 353 ? 5.598 -29.141 -7.121 1 98.75 353 PRO A O 1
ATOM 2896 N N . VAL A 1 354 ? 3.498 -28.891 -6.414 1 98.88 354 VAL A N 1
ATOM 2897 C CA . VAL A 1 354 ? 2.951 -29.609 -7.562 1 98.88 354 VAL A CA 1
ATOM 2898 C C . VAL A 1 354 ? 3.309 -28.875 -8.852 1 98.88 354 VAL A C 1
ATOM 2900 O O . VAL A 1 354 ? 3.83 -29.469 -9.797 1 98.88 354 VAL A O 1
ATOM 2903 N N . HIS A 1 355 ? 3.045 -27.531 -8.867 1 98.88 355 HIS A N 1
ATOM 2904 C CA . HIS A 1 355 ? 3.393 -26.734 -10.039 1 98.88 355 HIS A CA 1
ATOM 2905 C C . HIS A 1 355 ? 4.898 -26.75 -10.297 1 98.88 355 HIS A C 1
ATOM 2907 O O . HIS A 1 355 ? 5.332 -26.875 -11.438 1 98.88 355 HIS A O 1
ATOM 2913 N N . SER A 1 356 ? 5.648 -26.672 -9.281 1 98.88 356 SER A N 1
ATOM 2914 C CA . SER A 1 356 ? 7.102 -26.594 -9.406 1 98.88 356 SER A CA 1
ATOM 2915 C C . SER A 1 356 ? 7.688 -27.875 -9.961 1 98.88 356 SER A C 1
ATOM 2917 O O . SER A 1 356 ? 8.555 -27.844 -10.844 1 98.88 356 SER A O 1
ATOM 2919 N N . ILE A 1 357 ? 7.246 -28.953 -9.414 1 98.94 357 ILE A N 1
ATOM 2920 C CA . ILE A 1 357 ? 7.723 -30.25 -9.891 1 98.94 357 ILE A CA 1
ATOM 2921 C C . ILE A 1 357 ? 7.348 -30.438 -11.359 1 98.94 357 ILE A C 1
ATOM 2923 O O . ILE A 1 357 ? 8.188 -30.828 -12.172 1 98.94 357 ILE A O 1
ATOM 2927 N N . ALA A 1 358 ? 6.113 -30.125 -11.703 1 98.94 358 ALA A N 1
ATOM 2928 C CA . ALA A 1 358 ? 5.684 -30.25 -13.094 1 98.94 358 ALA A CA 1
ATOM 2929 C C . ALA A 1 358 ? 6.555 -29.391 -14.008 1 98.94 358 ALA A C 1
ATOM 2931 O O . ALA A 1 358 ? 7.086 -29.875 -15.008 1 98.94 358 ALA A O 1
ATOM 2932 N N . ALA A 1 359 ? 6.703 -28.125 -13.648 1 98.94 359 ALA A N 1
ATOM 2933 C CA . ALA A 1 359 ? 7.547 -27.234 -14.445 1 98.94 359 ALA A CA 1
ATOM 2934 C C . ALA A 1 359 ? 8.984 -27.734 -14.5 1 98.94 359 ALA A C 1
ATOM 2936 O O . ALA A 1 359 ? 9.625 -27.703 -15.555 1 98.94 359 ALA A O 1
ATOM 2937 N N . GLY A 1 360 ? 9.453 -28.266 -13.414 1 98.81 360 GLY A N 1
ATOM 2938 C CA . GLY A 1 360 ? 10.836 -28.703 -13.289 1 98.81 360 GLY A CA 1
ATOM 2939 C C . GLY A 1 360 ? 11.156 -29.938 -14.109 1 98.81 360 GLY A C 1
ATOM 2940 O O . GLY A 1 360 ? 12.281 -30.109 -14.57 1 98.81 360 GLY A O 1
ATOM 2941 N N . ILE A 1 361 ? 10.211 -30.828 -14.344 1 98.81 361 ILE A N 1
ATOM 2942 C CA . ILE A 1 361 ? 10.555 -32.062 -15.031 1 98.81 361 ILE A CA 1
ATOM 2943 C C . ILE A 1 361 ? 10.047 -32.031 -16.469 1 98.81 361 ILE A C 1
ATOM 2945 O O . ILE A 1 361 ? 10.57 -32.719 -17.344 1 98.81 361 ILE A O 1
ATOM 2949 N N . MET A 1 362 ? 9.039 -31.172 -16.766 1 98.81 362 MET A N 1
ATOM 2950 C CA . MET A 1 362 ? 8.375 -31.266 -18.062 1 98.81 362 MET A CA 1
ATOM 2951 C C . MET A 1 362 ? 8.844 -30.156 -18.984 1 98.81 362 MET A C 1
ATOM 2953 O O . MET A 1 362 ? 8.617 -30.203 -20.203 1 98.81 362 MET A O 1
ATOM 2957 N N . LEU A 1 363 ? 9.367 -29.062 -18.406 1 98.81 363 LEU A N 1
ATOM 2958 C CA . LEU A 1 363 ? 9.812 -27.938 -19.219 1 98.81 363 LEU A CA 1
ATOM 2959 C C . LEU A 1 363 ? 11.336 -27.891 -19.297 1 98.81 363 LEU A C 1
ATOM 2961 O O . LEU A 1 363 ? 12.023 -28.203 -18.312 1 98.81 363 LEU A O 1
ATOM 2965 N N . PRO A 1 364 ? 11.812 -27.516 -20.562 1 98.19 364 PRO A N 1
ATOM 2966 C CA . PRO A 1 364 ? 13.219 -27.094 -20.547 1 98.19 364 PRO A CA 1
ATOM 2967 C C . PRO A 1 364 ? 13.477 -25.938 -19.578 1 98.19 364 PRO A C 1
ATOM 2969 O O . PRO A 1 364 ? 12.609 -25.078 -19.375 1 98.19 364 PRO A O 1
ATOM 2972 N N . LYS A 1 365 ? 14.703 -25.891 -19.078 1 97.12 365 LYS A N 1
ATOM 2973 C CA . LYS A 1 365 ? 15.039 -24.922 -18.047 1 97.12 365 LYS A CA 1
ATOM 2974 C C . LYS A 1 365 ? 14.828 -23.5 -18.562 1 97.12 365 LYS A C 1
ATOM 2976 O O . LYS A 1 365 ? 14.469 -22.594 -17.781 1 97.12 365 LYS A O 1
ATOM 2981 N N . ASP A 1 366 ? 14.992 -23.312 -19.844 1 97 366 ASP A N 1
ATOM 2982 C CA . ASP A 1 366 ? 14.938 -21.953 -20.391 1 97 366 ASP A CA 1
ATOM 2983 C C . ASP A 1 366 ? 13.484 -21.5 -20.547 1 97 366 ASP A C 1
ATOM 2985 O O . ASP A 1 366 ? 13.234 -20.344 -20.906 1 97 366 ASP A O 1
ATOM 2989 N N . GLN A 1 367 ? 12.5 -22.328 -20.25 1 98.69 367 GLN A N 1
ATOM 2990 C CA . GLN A 1 367 ? 11.094 -21.938 -20.312 1 98.69 367 GLN A CA 1
ATOM 2991 C C . GLN A 1 367 ? 10.57 -21.531 -18.938 1 98.69 367 GLN A C 1
ATOM 2993 O O . GLN A 1 367 ? 9.398 -21.172 -18.797 1 98.69 367 GLN A O 1
ATOM 2998 N N . ILE A 1 368 ? 11.398 -21.594 -17.906 1 98.81 368 ILE A N 1
ATOM 2999 C CA . ILE A 1 368 ? 11.102 -21.078 -16.578 1 98.81 368 ILE A CA 1
ATOM 3000 C C . ILE A 1 368 ? 11.844 -19.766 -16.344 1 98.81 368 ILE A C 1
ATOM 3002 O O . ILE A 1 368 ? 13.047 -19.672 -16.609 1 98.81 368 ILE A O 1
ATOM 3006 N N . HIS A 1 369 ? 11.109 -18.766 -15.875 1 98.62 369 HIS A N 1
ATOM 3007 C CA . HIS A 1 369 ? 11.703 -17.422 -15.812 1 98.62 369 HIS A CA 1
ATOM 3008 C C . HIS A 1 369 ? 11.609 -16.844 -14.406 1 98.62 369 HIS A C 1
ATOM 3010 O O . HIS A 1 369 ? 10.578 -16.969 -13.742 1 98.62 369 HIS A O 1
ATOM 3016 N N . PHE A 1 370 ? 12.703 -16.297 -13.953 1 98.56 370 PHE A N 1
ATOM 3017 C CA . PHE A 1 370 ? 12.758 -15.547 -12.703 1 98.56 370 PHE A CA 1
ATOM 3018 C C . PHE A 1 370 ? 12.648 -14.047 -12.961 1 98.56 370 PHE A C 1
ATOM 3020 O O . PHE A 1 370 ? 13.5 -13.461 -13.633 1 98.56 370 PHE A O 1
ATOM 3027 N N . PHE A 1 371 ? 11.617 -13.398 -12.453 1 98.44 371 PHE A N 1
ATOM 3028 C CA . PHE A 1 371 ? 11.484 -11.953 -12.555 1 98.44 371 PHE A CA 1
ATOM 3029 C C . PHE A 1 371 ? 12.18 -11.25 -11.398 1 98.44 371 PHE A C 1
ATOM 3031 O O . PHE A 1 371 ? 11.586 -11.055 -10.336 1 98.44 371 PHE A O 1
ATOM 3038 N N . ASN A 1 372 ? 13.32 -10.812 -11.648 1 97.38 372 ASN A N 1
ATOM 3039 C CA . ASN A 1 372 ? 14.07 -10.086 -10.625 1 97.38 372 ASN A CA 1
ATOM 3040 C C . ASN A 1 372 ? 13.477 -8.703 -10.367 1 97.38 372 ASN A C 1
ATOM 3042 O O . ASN A 1 372 ? 13.562 -8.188 -9.25 1 97.38 372 ASN A O 1
ATOM 3046 N N . ASP A 1 373 ? 12.898 -8.117 -11.367 1 96.88 373 ASP A N 1
ATOM 3047 C CA . ASP A 1 373 ? 12.531 -6.703 -11.32 1 96.88 373 ASP A CA 1
ATOM 3048 C C . ASP A 1 373 ? 11.109 -6.523 -10.797 1 96.88 373 ASP A C 1
ATOM 3050 O O . ASP A 1 373 ? 10.633 -5.395 -10.641 1 96.88 373 ASP A O 1
ATOM 3054 N N . ILE A 1 374 ? 10.367 -7.602 -10.602 1 98.44 374 ILE A N 1
ATOM 3055 C CA . ILE A 1 374 ? 9.047 -7.512 -9.992 1 98.44 374 ILE A CA 1
ATOM 3056 C C . ILE A 1 374 ? 9.148 -7.809 -8.492 1 98.44 374 ILE A C 1
ATOM 3058 O O . ILE A 1 374 ? 8.953 -8.945 -8.062 1 98.44 374 ILE A O 1
ATOM 3062 N N . ALA A 1 375 ? 9.477 -6.773 -7.711 1 98.75 375 ALA A N 1
ATOM 3063 C CA . ALA A 1 375 ? 9.547 -6.918 -6.258 1 98.75 375 ALA A CA 1
ATOM 3064 C C . ALA A 1 375 ? 8.172 -7.234 -5.676 1 98.75 375 ALA A C 1
ATOM 3066 O O . ALA A 1 375 ? 7.168 -6.633 -6.07 1 98.75 375 ALA A O 1
ATOM 3067 N N . TYR A 1 376 ? 8.172 -8.125 -4.734 1 98.81 376 TYR A N 1
ATOM 3068 C CA . TYR A 1 376 ? 6.918 -8.766 -4.352 1 98.81 376 TYR A CA 1
ATOM 3069 C C . TYR A 1 376 ? 6.926 -9.133 -2.873 1 98.81 376 TYR A C 1
ATOM 3071 O O . TYR A 1 376 ? 7.969 -9.492 -2.318 1 98.81 376 TYR A O 1
ATOM 3079 N N . TYR A 1 377 ? 5.738 -8.938 -2.252 1 98.81 377 TYR A N 1
ATOM 3080 C CA . TYR A 1 377 ? 5.531 -9.406 -0.886 1 98.81 377 TYR A CA 1
ATOM 3081 C C . TYR A 1 377 ? 4.203 -10.148 -0.757 1 98.81 377 TYR A C 1
ATOM 3083 O O . TYR A 1 377 ? 3.186 -9.703 -1.29 1 98.81 377 TYR A O 1
ATOM 3091 N N . HIS A 1 378 ? 4.188 -11.211 -0.221 1 98.56 378 HIS A N 1
ATOM 3092 C CA . HIS A 1 378 ? 3.057 -11.875 0.417 1 98.56 378 HIS A CA 1
ATOM 3093 C C . HIS A 1 378 ? 3.461 -12.492 1.749 1 98.56 378 HIS A C 1
ATOM 3095 O O . HIS A 1 378 ? 4.562 -13.031 1.878 1 98.56 378 HIS A O 1
ATOM 3101 N N . VAL A 1 379 ? 2.693 -12.461 2.723 1 96.75 379 VAL A N 1
ATOM 3102 C CA . VAL A 1 379 ? 3.059 -12.836 4.082 1 96.75 379 VAL A CA 1
ATOM 3103 C C . VAL A 1 379 ? 3.619 -14.258 4.094 1 96.75 379 VAL A C 1
ATOM 3105 O O . VAL A 1 379 ? 2.99 -15.188 3.574 1 96.75 379 VAL A O 1
ATOM 3108 N N . PRO A 1 380 ? 4.711 -14.328 4.492 1 96.81 380 PRO A N 1
ATOM 3109 C CA . PRO A 1 380 ? 5.586 -13.367 5.164 1 96.81 380 PRO A CA 1
ATOM 3110 C C . PRO A 1 380 ? 6.832 -13.031 4.348 1 96.81 380 PRO A C 1
ATOM 3112 O O . PRO A 1 380 ? 7.777 -12.438 4.871 1 96.81 380 PRO A O 1
ATOM 3115 N N . PHE A 1 381 ? 6.934 -13.438 3.08 1 98.5 381 PHE A N 1
ATOM 3116 C CA . PHE A 1 381 ? 8.203 -13.375 2.369 1 98.5 381 PHE A CA 1
ATOM 3117 C C . PHE A 1 381 ? 8.227 -12.203 1.393 1 98.5 381 PHE A C 1
ATOM 3119 O O . PHE A 1 381 ? 7.195 -11.852 0.817 1 98.5 381 PHE A O 1
ATOM 3126 N N . THR A 1 382 ? 9.43 -11.695 1.231 1 98.69 382 THR A N 1
ATOM 3127 C CA . THR A 1 382 ? 9.648 -10.555 0.343 1 98.69 382 THR A CA 1
ATOM 3128 C C . THR A 1 382 ? 10.719 -10.875 -0.693 1 98.69 382 THR A C 1
ATOM 3130 O O . THR A 1 382 ? 11.766 -11.438 -0.359 1 98.69 382 THR A O 1
ATOM 3133 N N . HIS A 1 383 ? 10.398 -10.672 -1.887 1 98.81 383 HIS A N 1
ATOM 3134 C CA . HIS A 1 383 ? 11.414 -10.523 -2.918 1 98.81 383 HIS A CA 1
ATOM 3135 C C . HIS A 1 383 ? 11.734 -9.055 -3.172 1 98.81 383 HIS A C 1
ATOM 3137 O O . HIS A 1 383 ? 10.844 -8.281 -3.549 1 98.81 383 HIS A O 1
ATOM 3143 N N . CYS A 1 384 ? 12.891 -8.594 -2.926 1 98.69 384 CYS A N 1
ATOM 3144 C CA . CYS A 1 384 ? 13.422 -7.262 -3.184 1 98.69 384 CYS A CA 1
ATOM 3145 C C . CYS A 1 384 ? 14.719 -7.332 -3.977 1 98.69 384 CYS A C 1
ATOM 3147 O O . CYS A 1 384 ? 15.695 -7.93 -3.523 1 98.69 384 CYS A O 1
ATOM 3149 N N . PRO A 1 385 ? 14.766 -6.715 -5.168 1 98.38 385 PRO A N 1
ATOM 3150 C CA . PRO A 1 385 ? 16 -6.785 -5.949 1 98.38 385 PRO A CA 1
ATOM 3151 C C . PRO A 1 385 ? 17.25 -6.426 -5.129 1 98.38 385 PRO A C 1
ATOM 3153 O O . PRO A 1 385 ? 17.234 -5.441 -4.387 1 98.38 385 PRO A O 1
ATOM 3156 N N . THR A 1 386 ? 18.25 -7.18 -5.285 1 97.81 386 THR A N 1
ATOM 3157 C CA . THR A 1 386 ? 19.469 -7.039 -4.488 1 97.81 386 THR A CA 1
ATOM 3158 C C . THR A 1 386 ? 20.219 -5.766 -4.863 1 97.81 386 THR A C 1
ATOM 3160 O O . THR A 1 386 ? 20.734 -5.062 -3.992 1 97.81 386 THR A O 1
ATOM 3163 N N . GLY A 1 387 ? 20.312 -5.477 -6.133 1 95.94 387 GLY A N 1
ATOM 3164 C CA . GLY A 1 387 ? 21.109 -4.359 -6.629 1 95.94 387 GLY A CA 1
ATOM 3165 C C . GLY A 1 387 ? 20.5 -3.01 -6.305 1 95.94 387 GLY A C 1
ATOM 3166 O O . GLY A 1 387 ? 19.344 -2.746 -6.648 1 95.94 387 GLY A O 1
ATOM 3167 N N . GLU A 1 388 ? 21.266 -2.119 -5.73 1 95.5 388 GLU A N 1
ATOM 3168 C CA . GLU A 1 388 ? 20.797 -0.79 -5.359 1 95.5 388 GLU A CA 1
ATOM 3169 C C . GLU A 1 388 ? 20.375 0.011 -6.59 1 95.5 388 GLU A C 1
ATOM 3171 O O . GLU A 1 388 ? 19.328 0.661 -6.586 1 95.5 388 GLU A O 1
ATOM 3176 N N . LYS A 1 389 ? 21.234 0.008 -7.621 1 96 389 LYS A N 1
ATOM 3177 C CA . LYS A 1 389 ? 20.922 0.735 -8.844 1 96 389 LYS A CA 1
ATOM 3178 C C . LYS A 1 389 ? 19.609 0.233 -9.461 1 96 389 LYS A C 1
ATOM 3180 O O . LYS A 1 389 ? 18.812 1.025 -9.961 1 96 389 LYS A O 1
ATOM 3185 N N . THR A 1 390 ? 19.453 -1.078 -9.445 1 96.75 390 THR A N 1
ATOM 3186 C CA . THR A 1 390 ? 18.219 -1.668 -9.953 1 96.75 390 THR A CA 1
ATOM 3187 C C . THR A 1 390 ? 17.016 -1.142 -9.18 1 96.75 390 THR A C 1
ATOM 3189 O O . THR A 1 390 ? 16.016 -0.748 -9.781 1 96.75 390 THR A O 1
ATOM 3192 N N . ARG A 1 391 ? 17.109 -1.093 -7.828 1 97.75 391 ARG A N 1
ATOM 3193 C CA . ARG A 1 391 ? 16.016 -0.596 -6.996 1 97.75 391 ARG A CA 1
ATOM 3194 C C . ARG A 1 391 ? 15.734 0.875 -7.281 1 97.75 391 ARG A C 1
ATOM 3196 O O . ARG A 1 391 ? 14.578 1.294 -7.324 1 97.75 391 ARG A O 1
ATOM 3203 N N . GLN A 1 392 ? 16.75 1.653 -7.516 1 96.62 392 GLN A N 1
ATOM 3204 C CA . GLN A 1 392 ? 16.578 3.07 -7.816 1 96.62 392 GLN A CA 1
ATOM 3205 C C . GLN A 1 392 ? 15.93 3.268 -9.18 1 96.62 392 GLN A C 1
ATOM 3207 O O . GLN A 1 392 ? 14.977 4.039 -9.32 1 96.62 392 GLN A O 1
ATOM 3212 N N . ASP A 1 393 ? 16.438 2.477 -10.172 1 96.88 393 ASP A N 1
ATOM 3213 C CA . ASP A 1 393 ? 15.922 2.604 -11.531 1 96.88 393 ASP A CA 1
ATOM 3214 C C . ASP A 1 393 ? 14.453 2.201 -11.609 1 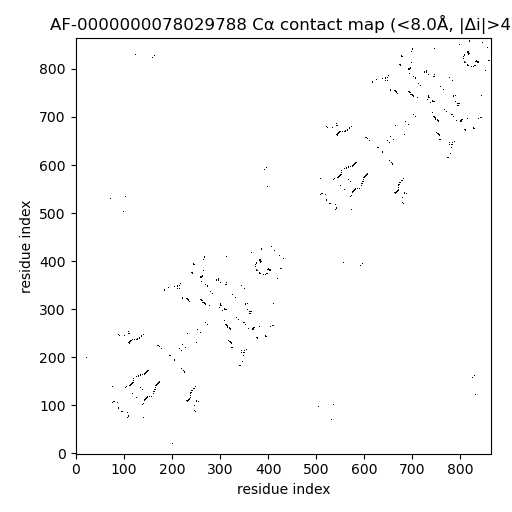96.88 393 ASP A C 1
ATOM 3216 O O . ASP A 1 393 ? 13.688 2.771 -12.391 1 96.88 393 ASP A O 1
ATOM 3220 N N . LEU A 1 394 ? 14.109 1.268 -10.805 1 97.5 394 LEU A N 1
ATOM 3221 C CA . LEU A 1 394 ? 12.742 0.754 -10.836 1 97.5 394 LEU A CA 1
ATOM 3222 C C . LEU A 1 394 ? 11.867 1.462 -9.805 1 97.5 394 LEU A C 1
ATOM 3224 O O . LEU A 1 394 ? 10.703 1.11 -9.633 1 97.5 394 LEU A O 1
ATOM 3228 N N . ARG A 1 395 ? 12.445 2.404 -9.031 1 97.12 395 ARG A N 1
ATOM 3229 C CA . ARG A 1 395 ? 11.75 3.174 -8.008 1 97.12 395 ARG A CA 1
ATOM 3230 C C . ARG A 1 395 ? 11.109 2.252 -6.973 1 97.12 395 ARG A C 1
ATOM 3232 O O . ARG A 1 395 ? 9.922 2.379 -6.672 1 97.12 395 ARG A O 1
ATOM 3239 N N . CYS A 1 396 ? 11.867 1.347 -6.48 1 98.25 396 CYS A N 1
ATOM 3240 C CA . CYS A 1 396 ? 11.391 0.385 -5.496 1 98.25 396 CYS A CA 1
ATOM 3241 C C . CYS A 1 396 ? 11.297 1.022 -4.113 1 98.25 396 CYS A C 1
ATOM 3243 O O . CYS A 1 396 ? 12.117 1.874 -3.762 1 98.25 396 CYS A O 1
ATOM 3245 N N . HIS A 1 397 ? 10.32 0.561 -3.303 1 98.38 397 HIS A N 1
ATOM 3246 C CA . HIS A 1 397 ? 10.227 1.036 -1.928 1 98.38 397 HIS A CA 1
ATOM 3247 C C . HIS A 1 397 ? 10.305 -0.121 -0.938 1 98.38 397 HIS A C 1
ATOM 3249 O O . HIS A 1 397 ? 9.789 -0.023 0.179 1 98.38 397 HIS A O 1
ATOM 3255 N N . CYS A 1 398 ? 10.828 -1.257 -1.339 1 98.25 398 CYS A N 1
ATOM 3256 C CA . CYS A 1 398 ? 11.062 -2.373 -0.428 1 98.25 398 CYS A CA 1
ATOM 3257 C C . CYS A 1 398 ? 12.375 -2.197 0.33 1 98.25 398 CYS A C 1
ATOM 3259 O O . CYS A 1 398 ? 13.32 -1.6 -0.186 1 98.25 398 CYS A O 1
ATOM 3261 N N . ASN A 1 399 ? 12.414 -2.66 1.491 1 97.69 399 ASN A N 1
ATOM 3262 C CA . ASN A 1 399 ? 13.633 -2.75 2.293 1 97.69 399 ASN A CA 1
ATOM 3263 C C . ASN A 1 399 ? 14.492 -3.939 1.875 1 97.69 399 ASN A C 1
ATOM 3265 O O . ASN A 1 399 ? 14.086 -5.09 2.039 1 97.69 399 ASN A O 1
ATOM 3269 N N . PRO A 1 400 ? 15.656 -3.736 1.366 1 97.25 400 PRO A N 1
ATOM 3270 C CA . PRO A 1 400 ? 16.5 -4.848 0.901 1 97.25 400 PRO A CA 1
ATOM 3271 C C . PRO A 1 400 ? 16.828 -5.836 2.014 1 97.25 400 PRO A C 1
ATOM 3273 O O . PRO A 1 400 ? 17.125 -7.004 1.739 1 97.25 400 PRO A O 1
ATOM 3276 N N . LYS A 1 401 ? 16.781 -5.395 3.215 1 96.69 401 L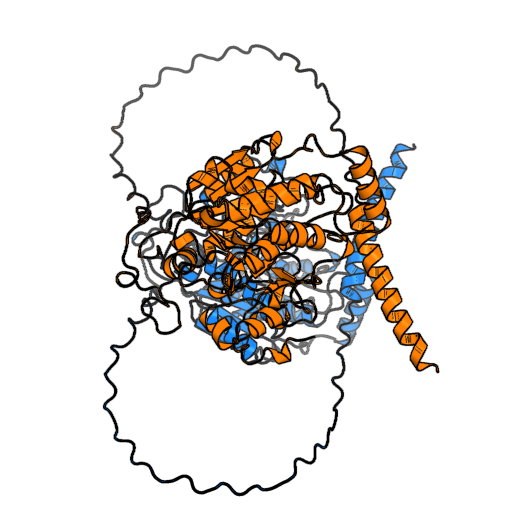YS A N 1
ATOM 3277 C CA . LYS A 1 401 ? 17.078 -6.281 4.336 1 96.69 401 LYS A CA 1
ATOM 3278 C C . LYS A 1 401 ? 16.031 -7.383 4.461 1 96.69 401 LYS A C 1
ATOM 3280 O O . LYS A 1 401 ? 16.281 -8.414 5.094 1 96.69 401 LYS A O 1
ATOM 3285 N N . ASP A 1 402 ? 14.906 -7.145 3.877 1 97.75 402 ASP A N 1
ATOM 3286 C CA . ASP A 1 402 ? 13.812 -8.109 3.975 1 97.75 402 ASP A CA 1
ATOM 3287 C C . ASP A 1 402 ? 13.875 -9.133 2.842 1 97.75 402 ASP A C 1
ATOM 3289 O O . ASP A 1 402 ? 13.078 -10.07 2.795 1 97.75 402 ASP A O 1
ATOM 3293 N N . ASN A 1 403 ? 14.773 -9.008 1.938 1 98.62 403 ASN A N 1
ATOM 3294 C CA . ASN A 1 403 ? 14.867 -9.898 0.785 1 98.62 403 ASN A CA 1
ATOM 3295 C C . ASN A 1 403 ? 15.133 -11.336 1.209 1 98.62 403 ASN A C 1
ATOM 3297 O O . ASN A 1 403 ? 16.125 -11.617 1.894 1 98.62 403 ASN A O 1
ATOM 3301 N N . PHE A 1 404 ? 14.336 -12.188 0.728 1 98.75 404 PHE A N 1
ATOM 3302 C CA . PHE A 1 404 ? 14.344 -13.586 1.135 1 98.75 404 PHE A CA 1
ATOM 3303 C C . PHE A 1 404 ? 15.211 -14.422 0.195 1 98.75 404 PHE A C 1
ATOM 3305 O O . PHE A 1 404 ? 15.625 -15.523 0.543 1 98.75 404 PHE A O 1
ATOM 3312 N N . ASP A 1 405 ? 15.641 -13.977 -0.861 1 98.5 405 ASP A N 1
ATOM 3313 C CA . ASP A 1 405 ? 16.125 -14.734 -2.014 1 98.5 405 ASP A CA 1
ATOM 3314 C C . ASP A 1 405 ? 17.359 -15.547 -1.658 1 98.5 405 ASP A C 1
ATOM 3316 O O . ASP A 1 405 ? 17.594 -16.625 -2.229 1 98.5 405 ASP A O 1
ATOM 3320 N N . TRP A 1 406 ? 18.094 -15.031 -0.792 1 98.5 406 TRP A N 1
ATOM 3321 C CA . TRP A 1 406 ? 19.406 -15.625 -0.596 1 98.5 406 TRP A CA 1
ATOM 3322 C C . TRP A 1 406 ? 19.531 -16.234 0.793 1 98.5 406 TRP A C 1
ATOM 3324 O O . TRP A 1 406 ? 20.625 -16.625 1.215 1 98.5 406 TRP A O 1
ATOM 3334 N N . LYS A 1 407 ? 18.422 -16.234 1.513 1 98.06 407 LYS A N 1
ATOM 3335 C CA . LYS A 1 407 ? 18.391 -16.875 2.826 1 98.06 407 LYS A CA 1
ATOM 3336 C C . LYS A 1 407 ? 18.578 -18.375 2.705 1 98.06 407 LYS A C 1
ATOM 3338 O O . LYS A 1 407 ? 18.422 -18.938 1.623 1 98.06 407 LYS A O 1
ATOM 3343 N N . GLY A 1 408 ? 18.922 -19.016 3.787 1 96.81 408 GLY A N 1
ATOM 3344 C CA . GLY A 1 408 ? 19.156 -20.453 3.807 1 96.81 408 GLY A CA 1
ATOM 3345 C C . GLY A 1 408 ? 17.938 -21.25 3.404 1 96.81 408 GLY A C 1
ATOM 3346 O O . GLY A 1 408 ? 18.062 -22.312 2.789 1 96.81 408 GLY A O 1
ATOM 3347 N N . TYR A 1 409 ? 16.828 -20.703 3.697 1 97.81 409 TYR A N 1
ATOM 3348 C CA . TYR A 1 409 ? 15.602 -21.438 3.438 1 97.81 409 TYR A CA 1
ATOM 3349 C C . TYR A 1 409 ? 15.055 -21.125 2.053 1 97.81 409 TYR A C 1
ATOM 3351 O O . TYR A 1 409 ? 13.953 -21.547 1.7 1 97.81 409 TYR A O 1
ATOM 3359 N N . SER A 1 410 ? 15.75 -20.344 1.284 1 98.56 410 SER A N 1
ATOM 3360 C CA . SER A 1 410 ? 15.375 -20.031 -0.091 1 98.56 410 SER A CA 1
ATOM 3361 C C . SER A 1 410 ? 16.016 -21 -1.073 1 98.56 410 SER A C 1
ATOM 3363 O O . SER A 1 410 ? 17.156 -21.438 -0.877 1 98.56 410 SER A O 1
ATOM 3365 N N . CYS A 1 411 ? 15.328 -21.297 -2.172 1 98.69 411 CYS A N 1
ATOM 3366 C CA . CYS A 1 411 ? 15.844 -22.156 -3.232 1 98.69 411 CYS A CA 1
ATOM 3367 C C . CYS A 1 411 ? 16.344 -21.328 -4.414 1 98.69 411 CYS A C 1
ATOM 3369 O O . CYS A 1 411 ? 16.766 -21.875 -5.43 1 98.69 411 CYS A O 1
ATOM 3371 N N . THR A 1 412 ? 16.281 -20 -4.293 1 98.75 412 THR A N 1
ATOM 3372 C CA . THR A 1 412 ? 16.594 -19.141 -5.426 1 98.75 412 THR A CA 1
ATOM 3373 C C . THR A 1 412 ? 18.062 -19.328 -5.844 1 98.75 412 THR A C 1
ATOM 3375 O O . THR A 1 412 ? 18.375 -19.312 -7.035 1 98.75 412 THR A O 1
ATOM 3378 N N . SER A 1 413 ? 18.938 -19.516 -4.863 1 97.94 413 SER A N 1
ATOM 3379 C CA . SER A 1 413 ? 20.328 -19.781 -5.18 1 97.94 413 SER A CA 1
ATOM 3380 C C . SER A 1 413 ? 20.484 -21.016 -6.059 1 97.94 413 SER A C 1
ATOM 3382 O O . SER A 1 413 ? 21.297 -21.031 -6.988 1 97.94 413 SER A O 1
ATOM 3384 N N . ARG A 1 414 ? 19.75 -22.047 -5.801 1 97.88 414 ARG A N 1
ATOM 3385 C CA . ARG A 1 414 ? 19.797 -23.281 -6.574 1 97.88 414 ARG A CA 1
ATOM 3386 C C . ARG A 1 414 ? 19.391 -23.031 -8.023 1 97.88 414 ARG A C 1
ATOM 3388 O O . ARG A 1 414 ? 19.984 -23.594 -8.945 1 97.88 414 ARG A O 1
ATOM 3395 N N . TYR A 1 415 ? 18.344 -22.234 -8.219 1 98.56 415 TYR A N 1
ATOM 3396 C CA . TYR A 1 415 ? 17.906 -21.891 -9.562 1 98.56 415 TYR A CA 1
ATOM 3397 C C . TYR A 1 415 ? 19.031 -21.234 -10.352 1 98.56 415 TYR A C 1
ATOM 3399 O O . TYR A 1 415 ? 19.266 -21.562 -11.508 1 98.56 415 TYR A O 1
ATOM 3407 N N . PHE A 1 416 ? 19.703 -20.297 -9.711 1 98.31 416 PHE A N 1
ATOM 3408 C CA . PHE A 1 416 ? 20.812 -19.609 -10.367 1 98.31 416 PHE A CA 1
ATOM 3409 C C . PHE A 1 416 ? 21.938 -20.578 -10.688 1 98.31 416 PHE A C 1
ATOM 3411 O O . PHE A 1 416 ? 22.516 -20.531 -11.773 1 98.31 416 PHE A O 1
ATOM 3418 N N . ASP A 1 417 ? 22.203 -21.5 -9.836 1 97.44 417 ASP A N 1
ATOM 3419 C CA . ASP A 1 417 ? 23.312 -22.438 -10 1 97.44 417 ASP A CA 1
ATOM 3420 C C . ASP A 1 417 ? 23.062 -23.391 -11.164 1 97.44 417 ASP A C 1
ATOM 3422 O O . ASP A 1 417 ? 23.922 -23.562 -12.039 1 97.44 417 ASP A O 1
ATOM 3426 N N . ILE A 1 418 ? 21.891 -23.953 -11.211 1 97.25 418 ILE A N 1
ATOM 3427 C CA . ILE A 1 418 ? 21.641 -24.984 -12.219 1 97.25 418 ILE A CA 1
ATOM 3428 C C . ILE A 1 418 ? 21.547 -24.344 -13.602 1 97.25 418 ILE A C 1
ATOM 3430 O O . ILE A 1 418 ? 21.656 -25.031 -14.617 1 97.25 418 ILE A O 1
ATOM 3434 N N . ASN A 1 419 ? 21.281 -23.031 -13.656 1 97.88 419 ASN A N 1
ATOM 3435 C CA . ASN A 1 419 ? 21.156 -22.344 -14.93 1 97.88 419 ASN A CA 1
ATOM 3436 C C . ASN A 1 419 ? 22.422 -21.578 -15.281 1 97.88 419 ASN A C 1
ATOM 3438 O O . ASN A 1 419 ? 22.484 -20.875 -16.297 1 97.88 419 ASN A O 1
ATOM 3442 N N . GLY A 1 420 ? 23.422 -21.641 -14.492 1 97.25 420 GLY A N 1
ATOM 3443 C CA . GLY A 1 420 ? 24.672 -20.953 -14.734 1 97.25 420 GLY A CA 1
ATOM 3444 C C . GLY A 1 420 ? 24.531 -19.438 -14.727 1 97.25 420 GLY A C 1
ATOM 3445 O O . GLY A 1 420 ? 25.219 -18.734 -15.469 1 97.25 420 GLY A O 1
ATOM 3446 N N . LYS A 1 421 ? 23.625 -18.969 -13.977 1 97.12 421 LYS A N 1
ATOM 3447 C CA . LYS A 1 421 ? 23.391 -17.531 -13.883 1 97.12 421 LYS A CA 1
ATOM 3448 C C . LYS A 1 421 ? 24.266 -16.891 -12.812 1 97.12 421 LYS A C 1
ATOM 3450 O O . LYS A 1 421 ? 24.547 -17.516 -11.781 1 97.12 421 LYS A O 1
ATOM 3455 N N . THR A 1 422 ? 24.625 -15.68 -13.094 1 96.5 422 THR A N 1
ATOM 3456 C CA . THR A 1 422 ? 25.391 -14.93 -12.109 1 96.5 422 THR A CA 1
ATOM 3457 C C . THR A 1 422 ? 24.469 -14.266 -11.086 1 96.5 422 THR A C 1
ATOM 3459 O O . THR A 1 422 ? 23.516 -13.578 -11.461 1 96.5 422 THR A O 1
ATOM 3462 N N . LYS A 1 423 ? 24.75 -14.5 -9.844 1 96.44 423 LYS A N 1
ATOM 3463 C CA . LYS A 1 423 ? 24 -13.828 -8.789 1 96.44 423 LYS A CA 1
ATOM 3464 C C . LYS A 1 423 ? 24.359 -12.344 -8.727 1 96.44 423 LYS A C 1
ATOM 3466 O O . LYS A 1 423 ? 25.484 -11.953 -9.062 1 96.44 423 LYS A O 1
ATOM 3471 N N . PRO A 1 424 ? 23.406 -11.523 -8.359 1 95.5 424 PRO A N 1
ATOM 3472 C CA . PRO A 1 424 ? 23.672 -10.078 -8.367 1 95.5 424 PRO A CA 1
ATOM 3473 C C . PRO A 1 424 ? 24.719 -9.664 -7.344 1 95.5 424 PRO A C 1
ATOM 3475 O O . PRO A 1 424 ? 24.891 -10.328 -6.32 1 95.5 424 PRO A O 1
ATOM 3478 N N . GLU A 1 425 ? 25.328 -8.562 -7.676 1 93.5 425 GLU A N 1
ATOM 3479 C CA . GLU A 1 425 ? 26.297 -8.008 -6.738 1 93.5 425 GLU A CA 1
ATOM 3480 C C . GLU A 1 425 ? 25.656 -7.699 -5.391 1 93.5 425 GLU A C 1
ATOM 3482 O O . GLU A 1 425 ? 24.578 -7.113 -5.332 1 93.5 425 GLU A O 1
ATOM 3487 N N . GLY A 1 426 ? 26.297 -8.219 -4.328 1 94.5 426 GLY A N 1
ATOM 3488 C CA . GLY A 1 426 ? 25.812 -7.91 -2.99 1 94.5 426 GLY A CA 1
ATOM 3489 C C . GLY A 1 426 ? 24.938 -9 -2.4 1 94.5 426 GLY A C 1
ATOM 3490 O O . GLY A 1 426 ? 24.547 -8.93 -1.234 1 94.5 426 GLY A O 1
ATOM 3491 N N . TYR A 1 427 ? 24.656 -10.039 -3.174 1 96.44 427 TYR A N 1
ATOM 3492 C CA . TYR A 1 427 ? 23.75 -11.078 -2.693 1 96.44 427 TYR A CA 1
ATOM 3493 C C . TYR A 1 427 ? 24.312 -11.742 -1.435 1 96.44 427 TYR A C 1
ATOM 3495 O O . TYR A 1 427 ? 23.547 -12.156 -0.561 1 96.44 427 TYR A O 1
ATOM 3503 N N . GLU A 1 428 ? 25.656 -11.781 -1.285 1 95.75 428 GLU A N 1
ATOM 3504 C CA . GLU A 1 428 ? 26.297 -12.43 -0.146 1 95.75 428 GLU A CA 1
ATOM 3505 C C . GLU A 1 428 ? 25.938 -11.727 1.161 1 95.75 428 GLU A C 1
ATOM 3507 O O . GLU A 1 428 ? 25.891 -12.359 2.217 1 95.75 428 GLU A O 1
ATOM 3512 N N . ASN A 1 429 ? 25.641 -10.445 1.076 1 94.5 429 ASN A N 1
ATOM 3513 C CA . ASN A 1 429 ? 25.328 -9.648 2.256 1 94.5 429 ASN A CA 1
ATOM 3514 C C . ASN A 1 429 ? 23.891 -9.828 2.695 1 94.5 429 ASN A C 1
ATOM 3516 O O . ASN A 1 429 ? 23.469 -9.305 3.73 1 94.5 429 ASN A O 1
ATOM 3520 N N . GLN A 1 430 ? 23.141 -10.578 1.933 1 96 430 GLN A N 1
ATOM 3521 C CA . GLN A 1 430 ? 21.719 -10.75 2.238 1 96 430 GLN A CA 1
ATOM 3522 C C . GLN A 1 430 ? 21.422 -12.188 2.648 1 96 430 GLN A C 1
ATOM 3524 O O . GLN A 1 430 ? 20.25 -12.594 2.699 1 96 430 GLN A O 1
ATOM 3529 N N . LYS A 1 431 ? 22.469 -12.875 2.826 1 94.38 431 LYS A N 1
ATOM 3530 C CA . LYS A 1 431 ? 22.328 -14.211 3.391 1 94.38 431 LYS A CA 1
ATOM 3531 C C . LYS A 1 431 ? 22.094 -14.148 4.895 1 94.38 431 LYS A C 1
ATOM 3533 O O . LYS A 1 431 ? 22.172 -13.078 5.5 1 94.38 431 LYS A O 1
ATOM 3538 N N . ASP A 1 432 ? 21.672 -15.242 5.484 1 86.81 432 ASP A N 1
ATOM 3539 C CA . ASP A 1 432 ? 21.5 -15.273 6.934 1 86.81 432 ASP A CA 1
ATOM 3540 C C . ASP A 1 432 ? 22.844 -15.031 7.641 1 86.81 432 ASP A C 1
ATOM 3542 O O . ASP A 1 432 ? 23.906 -15.352 7.102 1 86.81 432 ASP A O 1
ATOM 3546 N N . MET B 1 1 ? -28.922 -10.273 40.406 1 22.08 1 MET B N 1
ATOM 3547 C CA . MET B 1 1 ? -27.672 -9.844 41.031 1 22.08 1 MET B CA 1
ATOM 3548 C C . MET B 1 1 ? -26.469 -10.336 40.25 1 22.08 1 MET B C 1
ATOM 3550 O O . MET B 1 1 ? -25.344 -9.883 40.5 1 22.08 1 MET B O 1
ATOM 3554 N N . VAL B 1 2 ? -26.625 -11.602 39.688 1 29.5 2 VAL B N 1
ATOM 3555 C CA . VAL B 1 2 ? -25.516 -12.336 39.062 1 29.5 2 VAL B CA 1
ATOM 3556 C C . VAL B 1 2 ? -25.125 -11.688 37.75 1 29.5 2 VAL B C 1
ATOM 3558 O O . VAL B 1 2 ? -24.141 -12.086 37.125 1 29.5 2 VAL B O 1
ATOM 3561 N N . ALA B 1 3 ? -26.062 -10.961 37.062 1 37.16 3 ALA B N 1
ATOM 3562 C CA . ALA B 1 3 ? -25.844 -10.383 35.719 1 37.16 3 ALA B CA 1
ATOM 3563 C C . ALA B 1 3 ? -24.719 -9.344 35.781 1 37.16 3 ALA B C 1
ATOM 3565 O O . ALA B 1 3 ? -24.281 -8.844 34.719 1 37.16 3 ALA B O 1
ATOM 3566 N N . GLY B 1 4 ? -24.469 -8.789 37.062 1 35.06 4 GLY B N 1
ATOM 3567 C CA . GLY B 1 4 ? -23.547 -7.691 37.281 1 35.06 4 GLY B CA 1
ATOM 3568 C C . GLY B 1 4 ? -22.094 -8.078 37.031 1 35.06 4 GLY B C 1
ATOM 3569 O O . GLY B 1 4 ? -21.25 -7.211 36.781 1 35.06 4 GLY B O 1
ATOM 3570 N N . SER B 1 5 ? -21.75 -9.375 37.375 1 36.47 5 SER B N 1
ATOM 3571 C CA . SER B 1 5 ? -20.344 -9.711 37.562 1 36.47 5 SER B CA 1
ATOM 3572 C C . SER B 1 5 ? -19.656 -9.914 36.219 1 36.47 5 SER B C 1
ATOM 3574 O O . SER B 1 5 ? -18.422 -9.938 36.125 1 36.47 5 SER B O 1
ATOM 3576 N N . ALA B 1 6 ? -20.5 -10.336 35.156 1 38.47 6 ALA B N 1
ATOM 3577 C CA . ALA B 1 6 ? -19.875 -10.711 33.906 1 38.47 6 ALA B CA 1
ATOM 3578 C C . ALA B 1 6 ? -19.312 -9.492 33.188 1 38.47 6 ALA B C 1
ATOM 3580 O O . ALA B 1 6 ? -18.375 -9.609 32.375 1 38.47 6 ALA B O 1
ATOM 3581 N N . ARG B 1 7 ? -20 -8.289 33.406 1 37.28 7 ARG B N 1
ATOM 3582 C CA . ARG B 1 7 ? -19.547 -7.066 32.75 1 37.28 7 ARG B CA 1
ATOM 3583 C C . ARG B 1 7 ? -18.188 -6.641 33.281 1 37.28 7 ARG B C 1
ATOM 3585 O O . ARG B 1 7 ? -17.359 -6.113 32.5 1 37.28 7 ARG B O 1
ATOM 3592 N N . TYR B 1 8 ? -17.953 -6.867 34.625 1 37.25 8 TYR B N 1
ATOM 3593 C CA . TYR B 1 8 ? -16.688 -6.426 35.188 1 37.25 8 TYR B CA 1
ATOM 3594 C C . TYR B 1 8 ? -15.531 -7.254 34.656 1 37.25 8 TYR B C 1
ATOM 3596 O O . TYR B 1 8 ? -14.43 -6.734 34.438 1 37.25 8 TYR B O 1
ATOM 3604 N N . VAL B 1 9 ? -15.844 -8.578 34.219 1 40.5 9 VAL B N 1
ATOM 3605 C CA . VAL B 1 9 ? -14.734 -9.422 33.812 1 40.5 9 VAL B CA 1
ATOM 3606 C C . VAL B 1 9 ? -14.273 -9.008 32.406 1 40.5 9 VAL B C 1
ATOM 3608 O O . VAL B 1 9 ? -13.078 -9.023 32.125 1 40.5 9 VAL B O 1
ATOM 3611 N N . ARG B 1 10 ? -15.234 -8.539 31.578 1 39.12 10 ARG B N 1
ATOM 3612 C CA . ARG B 1 10 ? -14.82 -8.109 30.25 1 39.12 10 ARG B CA 1
ATOM 3613 C C . ARG B 1 10 ? -13.961 -6.852 30.328 1 39.12 10 ARG B C 1
ATOM 3615 O O . ARG B 1 10 ? -12.984 -6.711 29.578 1 39.12 10 ARG B O 1
ATOM 3622 N N . TYR B 1 11 ? -14.312 -5.941 31.266 1 38.91 11 TYR B N 1
ATOM 3623 C CA . TYR B 1 11 ? -13.508 -4.734 31.422 1 38.91 11 TYR B CA 1
ATOM 3624 C C . TYR B 1 11 ? -12.133 -5.066 31.984 1 38.91 11 TYR B C 1
ATOM 3626 O O . TYR B 1 11 ? -11.133 -4.434 31.625 1 38.91 11 TYR B O 1
ATOM 3634 N N . ILE B 1 12 ? -12.07 -6.164 32.844 1 39.75 12 ILE B N 1
ATOM 3635 C CA . ILE B 1 12 ? -10.766 -6.527 33.375 1 39.75 12 ILE B CA 1
ATOM 3636 C C . ILE B 1 12 ? -9.898 -7.16 32.281 1 39.75 12 ILE B C 1
ATOM 3638 O O . ILE B 1 12 ? -8.711 -6.844 32.188 1 39.75 12 ILE B O 1
ATOM 3642 N N . LEU B 1 13 ? -10.547 -7.938 31.359 1 39.12 13 LEU B N 1
ATOM 3643 C CA . LEU B 1 13 ? -9.75 -8.57 30.312 1 39.12 13 LEU B CA 1
ATOM 3644 C C . LEU B 1 13 ? -9.258 -7.535 29.312 1 39.12 13 LEU B C 1
ATOM 3646 O O . LEU B 1 13 ? -8.109 -7.594 28.859 1 39.12 13 LEU B O 1
ATOM 3650 N N . PHE B 1 14 ? -10.117 -6.539 29.016 1 38.66 14 PHE B N 1
ATOM 3651 C CA . PHE B 1 14 ? -9.633 -5.504 28.109 1 38.66 14 PHE B CA 1
ATOM 3652 C C . PHE B 1 14 ? -8.555 -4.664 28.781 1 38.66 14 PHE B C 1
ATOM 3654 O O . PHE B 1 14 ? -7.586 -4.25 28.125 1 38.66 14 PHE B O 1
ATOM 3661 N N . ALA B 1 15 ? -8.633 -4.445 30.109 1 39.59 15 ALA B N 1
ATOM 3662 C CA . ALA B 1 15 ? -7.586 -3.713 30.828 1 39.59 15 ALA B CA 1
ATOM 3663 C C . ALA B 1 15 ? -6.285 -4.508 30.844 1 39.59 15 ALA B C 1
ATOM 3665 O O . ALA B 1 15 ? -5.199 -3.941 30.703 1 39.59 15 ALA B O 1
ATOM 3666 N N . PHE B 1 16 ? -6.367 -5.871 31 1 39.88 16 PHE B N 1
ATOM 3667 C CA . PHE B 1 16 ? -5.148 -6.668 31 1 39.88 16 PHE B CA 1
ATOM 3668 C C . PHE B 1 16 ? -4.531 -6.73 29.609 1 39.88 16 PHE B C 1
ATOM 3670 O O . PHE B 1 16 ? -3.309 -6.695 29.469 1 39.88 16 PHE B O 1
ATOM 3677 N N . PHE B 1 17 ? -5.398 -6.77 28.547 1 39.84 17 PHE B N 1
ATOM 3678 C CA . PHE B 1 17 ? -4.832 -6.805 27.203 1 39.84 17 PHE B CA 1
ATOM 3679 C C . PHE B 1 17 ? -4.184 -5.469 26.859 1 39.84 17 PHE B C 1
ATOM 3681 O O . PHE B 1 17 ? -3.131 -5.434 26.219 1 39.84 17 PHE B O 1
ATOM 3688 N N . GLY B 1 18 ? -4.738 -4.352 27.297 1 37.25 18 GLY B N 1
ATOM 3689 C CA . GLY B 1 18 ? -4.113 -3.051 27.109 1 37.25 18 GLY B CA 1
ATOM 3690 C C . GLY B 1 18 ? -2.805 -2.906 27.859 1 37.25 18 GLY B C 1
ATOM 3691 O O . GLY B 1 18 ? -1.838 -2.354 27.344 1 37.25 18 GLY B O 1
ATOM 3692 N N . LEU B 1 19 ? -2.732 -3.416 29.047 1 41.19 19 LEU B N 1
ATOM 3693 C CA . LEU B 1 19 ? -1.492 -3.342 29.828 1 41.19 19 LEU B CA 1
ATOM 3694 C C . LEU B 1 19 ? -0.431 -4.266 29.234 1 41.19 19 LEU B C 1
ATOM 3696 O O . LEU B 1 19 ? 0.755 -3.928 29.219 1 41.19 19 LEU B O 1
ATOM 3700 N N . ALA B 1 20 ? -0.838 -5.457 28.641 1 41.75 20 ALA B N 1
ATOM 3701 C CA . ALA B 1 20 ? 0.15 -6.34 28.031 1 41.75 20 ALA B CA 1
ATOM 3702 C C . ALA B 1 20 ? 0.753 -5.703 26.781 1 41.75 20 ALA B C 1
ATOM 3704 O O . ALA B 1 20 ? 1.962 -5.797 26.547 1 41.75 20 ALA B O 1
ATOM 3705 N N . ILE B 1 21 ? -0.015 -4.996 26.031 1 40.47 21 ILE B N 1
ATOM 3706 C CA . ILE B 1 21 ? 0.526 -4.316 24.859 1 40.47 21 ILE B CA 1
ATOM 3707 C C . ILE B 1 21 ? 1.451 -3.186 25.297 1 40.47 21 ILE B C 1
ATOM 3709 O O . ILE B 1 21 ? 2.549 -3.025 24.75 1 40.47 21 ILE B O 1
ATOM 3713 N N . VAL B 1 22 ? 1.105 -2.457 26.344 1 39.78 22 VAL B N 1
ATOM 3714 C CA . VAL B 1 22 ? 1.986 -1.399 26.828 1 39.78 22 VAL B CA 1
ATOM 3715 C C . VAL B 1 22 ? 3.258 -2.014 27.406 1 39.78 22 VAL B C 1
ATOM 3717 O O . VAL B 1 22 ? 4.359 -1.499 27.188 1 39.78 22 VAL B O 1
ATOM 3720 N N . TYR B 1 23 ? 3.174 -3.096 28.141 1 38.66 23 TYR B N 1
ATOM 3721 C CA . TYR B 1 23 ? 4.367 -3.729 28.688 1 38.66 23 TYR B CA 1
ATOM 3722 C C . TYR B 1 23 ? 5.301 -4.195 27.578 1 38.66 23 TYR B C 1
ATOM 3724 O O . TYR B 1 23 ? 6.516 -4 27.656 1 38.66 23 TYR B O 1
ATOM 3732 N N . PHE B 1 24 ? 4.805 -4.82 26.516 1 37.81 24 PHE B N 1
ATOM 3733 C CA . PHE B 1 24 ? 5.676 -5.293 25.453 1 37.81 24 PHE B CA 1
ATOM 3734 C C . PHE B 1 24 ? 6.34 -4.121 24.734 1 37.81 24 PHE B C 1
ATOM 3736 O O . PHE B 1 24 ? 7.516 -4.195 24.375 1 37.81 24 PHE B O 1
ATOM 3743 N N . ILE B 1 25 ? 5.59 -3.031 24.516 1 34.53 25 ILE B N 1
ATOM 3744 C CA . ILE B 1 25 ? 6.215 -1.898 23.844 1 34.53 25 ILE B CA 1
ATOM 3745 C C . ILE B 1 25 ? 7.246 -1.256 24.766 1 34.53 25 ILE B C 1
ATOM 3747 O O . ILE B 1 25 ? 8.312 -0.834 24.312 1 34.53 25 ILE B O 1
ATOM 3751 N N . THR B 1 26 ? 6.887 -1.106 26.047 1 33.38 26 THR B N 1
ATOM 3752 C CA . THR B 1 26 ? 7.812 -0.35 26.891 1 33.38 26 THR B CA 1
ATOM 3753 C C . THR B 1 26 ? 9.047 -1.182 27.219 1 33.38 26 THR B C 1
ATOM 3755 O O . THR B 1 26 ? 10.078 -0.638 27.625 1 33.38 26 THR B O 1
ATOM 3758 N N . HIS B 1 27 ? 8.859 -2.479 27.469 1 33.94 27 HIS B N 1
ATOM 3759 C CA . HIS B 1 27 ? 10.062 -3.176 27.906 1 33.94 27 HIS B CA 1
ATOM 3760 C C . HIS B 1 27 ? 10.914 -3.605 26.719 1 33.94 27 HIS B C 1
ATOM 3762 O O . HIS B 1 27 ? 11.852 -4.398 26.875 1 33.94 27 HIS B O 1
ATOM 3768 N N . SER B 1 28 ? 10.43 -3.361 25.516 1 29.64 28 SER B N 1
ATOM 3769 C CA . SER B 1 28 ? 11.398 -3.715 24.484 1 29.64 28 SER B CA 1
ATOM 3770 C C . SER B 1 28 ? 12.641 -2.832 24.562 1 29.64 28 SER B C 1
ATOM 3772 O O . SER B 1 28 ? 12.57 -1.636 24.266 1 29.64 28 SER B O 1
ATOM 3774 N N . SER B 1 29 ? 13.25 -2.918 25.766 1 26.56 29 SER B N 1
ATOM 3775 C CA . SER B 1 29 ? 14.531 -2.23 25.922 1 26.56 29 SER B CA 1
ATOM 3776 C C . SER B 1 29 ? 15.461 -2.51 24.734 1 26.56 29 SER B C 1
ATOM 3778 O O . SER B 1 29 ? 15.625 -3.662 24.344 1 26.56 29 SER B O 1
ATOM 3780 N N . TYR B 1 30 ? 15.461 -1.617 23.812 1 25 30 TYR B N 1
ATOM 3781 C CA . TYR B 1 30 ? 16.438 -1.556 2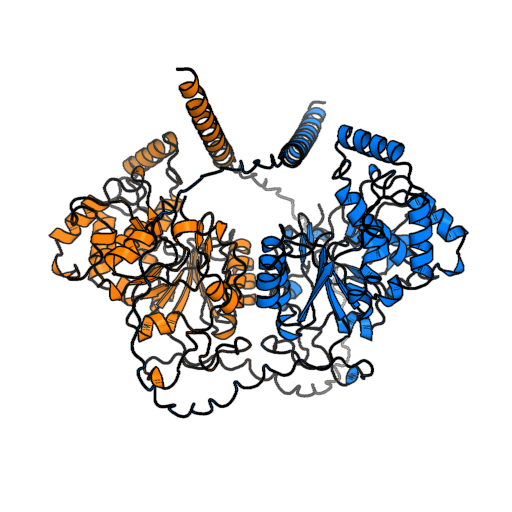2.719 1 25 30 TYR B CA 1
ATOM 3782 C C . TYR B 1 30 ? 17.859 -1.76 23.25 1 25 30 TYR B C 1
ATOM 3784 O O . TYR B 1 30 ? 18.375 -0.909 23.984 1 25 30 TYR B O 1
ATOM 3792 N N . GLU B 1 31 ? 18.109 -2.914 23.828 1 23.72 31 GLU B N 1
ATOM 3793 C CA . GLU B 1 31 ? 19.516 -3.094 24.203 1 23.72 31 GLU B CA 1
ATOM 3794 C C . GLU B 1 31 ? 20.438 -2.844 23.016 1 23.72 31 GLU B C 1
ATOM 3796 O O . GLU B 1 31 ? 20.281 -3.461 21.969 1 23.72 31 GLU B O 1
ATOM 3801 N N . GLY B 1 32 ? 20.844 -1.65 22.828 1 23.11 32 GLY B N 1
ATOM 3802 C CA . GLY B 1 32 ? 21.891 -1.18 21.938 1 23.11 32 GLY B CA 1
ATOM 3803 C C . GLY B 1 32 ? 23.141 -2.053 21.969 1 23.11 32 GLY B C 1
ATOM 3804 O O . GLY B 1 32 ? 23.703 -2.301 23.031 1 23.11 32 GLY B O 1
ATOM 3805 N N . VAL B 1 33 ? 23.078 -3.15 21.203 1 22.2 33 VAL B N 1
ATOM 3806 C CA . VAL B 1 33 ? 24.219 -4.043 21.047 1 22.2 33 VAL B CA 1
ATOM 3807 C C . VAL B 1 33 ? 25.484 -3.227 20.75 1 22.2 33 VAL B C 1
ATOM 3809 O O . VAL B 1 33 ? 25.484 -2.404 19.828 1 22.2 33 VAL B O 1
ATOM 3812 N N . ARG B 1 34 ? 26.25 -2.982 21.766 1 19.78 34 ARG B N 1
ATOM 3813 C CA . ARG B 1 34 ? 27.578 -2.391 21.719 1 19.78 34 ARG B CA 1
ATOM 3814 C C . ARG B 1 34 ? 28.469 -3.117 20.703 1 19.78 34 ARG B C 1
ATOM 3816 O O . ARG B 1 34 ? 28.703 -4.32 20.844 1 19.78 34 ARG B O 1
ATOM 3823 N N . LEU B 1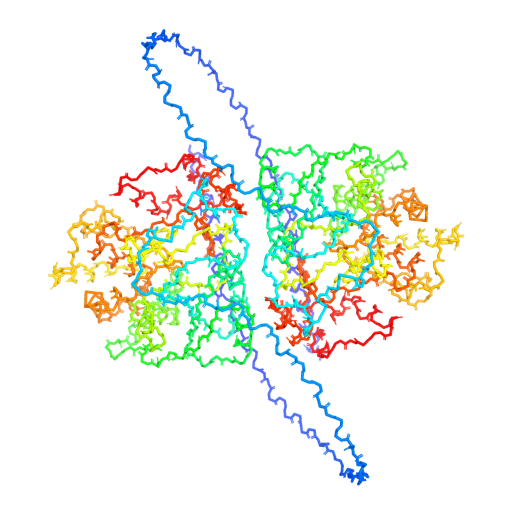 35 ? 28.281 -2.77 19.453 1 19.81 35 LEU B N 1
ATOM 3824 C CA . LEU B 1 35 ? 29.219 -3.246 18.438 1 19.81 35 LEU B CA 1
ATOM 3825 C C . LEU B 1 35 ? 30.656 -3.068 18.891 1 19.81 35 LEU B C 1
ATOM 3827 O O . LEU B 1 35 ? 31.062 -1.97 19.297 1 19.81 35 LEU B O 1
ATOM 3831 N N . GLN B 1 36 ? 31.141 -4.09 19.562 1 18.59 36 GLN B N 1
ATOM 3832 C CA . GLN B 1 36 ? 32.531 -4.191 19.984 1 18.59 36 GLN B CA 1
ATOM 3833 C C . GLN B 1 36 ? 33.469 -3.857 18.828 1 18.59 36 GLN B C 1
ATOM 3835 O O . GLN B 1 36 ? 33.219 -4.211 17.688 1 18.59 36 GLN B O 1
ATOM 3840 N N . ASP B 1 37 ? 34.375 -2.975 19.094 1 20.03 37 ASP B N 1
ATOM 3841 C CA . ASP B 1 37 ? 35.5 -2.281 18.453 1 20.03 37 ASP B CA 1
ATOM 3842 C C . ASP B 1 37 ? 36.5 -3.273 17.875 1 20.03 37 ASP B C 1
ATOM 3844 O O . ASP B 1 37 ? 37.375 -3.76 18.578 1 20.03 37 ASP B O 1
ATOM 3848 N N . GLY B 1 38 ? 35.969 -4.395 17.234 1 19.05 38 GLY B N 1
ATOM 3849 C CA . GLY B 1 38 ? 37.062 -5.305 16.859 1 19.05 38 GLY B CA 1
ATOM 3850 C C . GLY B 1 38 ? 38.125 -4.637 16.047 1 19.05 38 GLY B C 1
ATOM 3851 O O . GLY B 1 38 ? 37.844 -3.969 15.047 1 19.05 38 GLY B O 1
ATOM 3852 N N . THR B 1 39 ? 39.125 -4.172 16.672 1 20.55 39 THR B N 1
ATOM 3853 C CA . THR B 1 39 ? 40.375 -3.559 16.219 1 20.55 39 THR B CA 1
ATOM 3854 C C . THR B 1 39 ? 41.094 -4.469 15.227 1 20.55 39 THR B C 1
ATOM 3856 O O . THR B 1 39 ? 41.688 -5.469 15.617 1 20.55 39 THR B O 1
ATOM 3859 N N . PHE B 1 40 ? 40.312 -5.059 14.281 1 18.86 40 PHE B N 1
ATOM 3860 C CA . PHE B 1 40 ? 41.125 -5.914 13.438 1 18.86 40 PHE B CA 1
ATOM 3861 C C . PHE B 1 40 ? 42.312 -5.137 12.875 1 18.86 40 PHE B C 1
ATOM 3863 O O . PHE B 1 40 ? 42.156 -3.988 12.453 1 18.86 40 PHE B O 1
ATOM 3870 N N . SER B 1 41 ? 43.469 -5.488 13.312 1 18.53 41 SER B N 1
ATOM 3871 C CA . SER B 1 41 ? 44.844 -5.078 12.961 1 18.53 41 SER B CA 1
ATOM 3872 C C . SER B 1 41 ? 45.094 -5.242 11.469 1 18.53 41 SER B C 1
ATOM 3874 O O . SER B 1 41 ? 44.781 -6.281 10.891 1 18.53 41 SER B O 1
ATOM 3876 N N . GLY B 1 42 ? 45.031 -4.215 10.68 1 19.27 42 GLY B N 1
ATOM 3877 C CA . GLY B 1 42 ? 45.219 -3.871 9.281 1 19.27 42 GLY B CA 1
ATOM 3878 C C . GLY B 1 42 ? 46.562 -4.348 8.734 1 19.27 42 GLY B C 1
ATOM 3879 O O . GLY B 1 42 ? 47.438 -3.541 8.469 1 19.27 42 GLY B O 1
ATOM 3880 N N . THR B 1 43 ? 46.875 -5.676 9.086 1 18.31 43 THR B N 1
ATOM 3881 C CA . THR B 1 43 ? 48.25 -5.836 8.602 1 18.31 43 THR B CA 1
ATOM 3882 C C . THR B 1 43 ? 48.312 -5.5 7.113 1 18.31 43 THR B C 1
ATOM 3884 O O . THR B 1 43 ? 47.344 -5.699 6.371 1 18.31 43 THR B O 1
ATOM 3887 N N . ALA B 1 44 ? 49.438 -4.895 6.773 1 19.81 44 ALA B N 1
ATOM 3888 C CA . ALA B 1 44 ? 50.031 -4.094 5.699 1 19.81 44 ALA B CA 1
ATOM 3889 C C . ALA B 1 44 ? 50.312 -4.941 4.461 1 19.81 44 ALA B C 1
ATOM 3891 O O . ALA B 1 44 ? 50.938 -4.484 3.514 1 19.81 44 ALA B O 1
ATOM 3892 N N . PRO B 1 45 ? 49.344 -5.883 4.016 1 18.36 45 PRO B N 1
ATOM 3893 C CA . PRO B 1 45 ? 50.094 -6.73 3.092 1 18.36 45 PRO B CA 1
ATOM 3894 C C . PRO B 1 45 ? 50.688 -5.941 1.933 1 18.36 45 PRO B C 1
ATOM 3896 O O . PRO B 1 45 ? 50.25 -4.82 1.648 1 18.36 45 PRO B O 1
ATOM 3899 N N . GLY B 1 46 ? 51.719 -6.645 1.249 1 18.86 46 GLY B N 1
ATOM 3900 C CA . GLY B 1 46 ? 52.844 -6.375 0.364 1 18.86 46 GLY B CA 1
ATOM 3901 C C . GLY B 1 46 ? 52.406 -5.926 -1.021 1 18.86 46 GLY B C 1
ATOM 3902 O O . GLY B 1 46 ? 51.25 -6.105 -1.408 1 18.86 46 GLY B O 1
ATOM 3903 N N . GLY B 1 47 ? 53.219 -5.125 -1.615 1 19.19 47 GLY B N 1
ATOM 3904 C CA . GLY B 1 47 ? 53.438 -4.133 -2.658 1 19.19 47 GLY B CA 1
ATOM 3905 C C . GLY B 1 47 ? 53.344 -4.715 -4.059 1 19.19 47 GLY B C 1
ATOM 3906 O O . GLY B 1 47 ? 53.719 -4.055 -5.031 1 19.19 47 GLY B O 1
ATOM 3907 N N . VAL B 1 48 ? 52.562 -5.836 -4.262 1 20 48 VAL B N 1
ATOM 3908 C CA . VAL B 1 48 ? 53.031 -6.359 -5.539 1 20 48 VAL B CA 1
ATOM 3909 C C . VAL B 1 48 ? 52.781 -5.336 -6.645 1 20 48 VAL B C 1
ATOM 3911 O O . VAL B 1 48 ? 51.844 -4.559 -6.574 1 20 48 VAL B O 1
ATOM 3914 N N . GLN B 1 49 ? 53.812 -5.195 -7.59 1 19.52 49 GLN B N 1
ATOM 3915 C CA . GLN B 1 49 ? 54.25 -4.297 -8.656 1 19.52 49 GLN B CA 1
ATOM 3916 C C . GLN B 1 49 ? 53.312 -4.379 -9.859 1 19.52 49 GLN B C 1
ATOM 3918 O O . GLN B 1 49 ? 53.031 -5.469 -10.359 1 19.52 49 GLN B O 1
ATOM 3923 N N . PRO B 1 50 ? 52.438 -3.391 -10.023 1 20.33 50 PRO B N 1
ATOM 3924 C CA . PRO B 1 50 ? 51.438 -3.328 -11.078 1 20.33 50 PRO B CA 1
ATOM 3925 C C . PRO B 1 50 ? 52.031 -3.363 -12.477 1 20.33 50 PRO B C 1
ATOM 3927 O O . PRO B 1 50 ? 53 -2.658 -12.758 1 20.33 50 PRO B O 1
ATOM 3930 N N . ALA B 1 51 ? 52.062 -4.578 -13.102 1 20.11 51 ALA B N 1
ATOM 3931 C CA . ALA B 1 51 ? 52.562 -4.719 -14.469 1 20.11 51 ALA B CA 1
ATOM 3932 C C . ALA B 1 51 ? 51.875 -3.719 -15.406 1 20.11 51 ALA B C 1
ATOM 3934 O O . ALA B 1 51 ? 50.719 -3.389 -15.227 1 20.11 51 ALA B O 1
ATOM 3935 N N . ALA B 1 52 ? 52.656 -3.037 -16.266 1 21.16 52 ALA B N 1
ATOM 3936 C CA . ALA B 1 52 ? 52.5 -1.909 -17.172 1 21.16 52 ALA B CA 1
ATOM 3937 C C . ALA B 1 52 ? 51.562 -2.264 -18.312 1 21.16 52 ALA B C 1
ATOM 3939 O O . ALA B 1 52 ? 51.812 -3.193 -19.094 1 21.16 52 ALA B O 1
ATOM 3940 N N . PRO B 1 53 ? 50.188 -2.102 -18.094 1 19.45 53 PRO B N 1
ATOM 3941 C CA . PRO B 1 53 ? 49.312 -2.523 -19.203 1 19.45 53 PRO B CA 1
ATOM 3942 C C . PRO B 1 53 ? 49.656 -1.819 -20.516 1 19.45 53 PRO B C 1
ATOM 3944 O O . PRO B 1 53 ? 50.188 -0.707 -20.516 1 19.45 53 PRO B O 1
ATOM 3947 N N . ALA B 1 54 ? 49.938 -2.635 -21.578 1 21.48 54 ALA B N 1
ATOM 3948 C CA . ALA B 1 54 ? 50.219 -2.416 -22.984 1 21.48 54 ALA B CA 1
ATOM 3949 C C . ALA B 1 54 ? 49.188 -1.47 -23.609 1 21.48 54 ALA B C 1
ATOM 3951 O O . ALA B 1 54 ? 48.031 -1.459 -23.219 1 21.48 54 ALA B O 1
ATOM 3952 N N . ALA B 1 55 ? 49.594 -0.489 -24.422 1 21.3 55 ALA B N 1
ATOM 3953 C CA . ALA B 1 55 ? 49.188 0.743 -25.094 1 21.3 55 ALA B CA 1
ATOM 3954 C C . ALA B 1 55 ? 48.094 0.472 -26.141 1 21.3 55 ALA B C 1
ATOM 3956 O O . ALA B 1 55 ? 47.844 1.313 -27 1 21.3 55 ALA B O 1
ATOM 3957 N N . GLY B 1 56 ? 47.094 -0.438 -25.906 1 19.88 56 GLY B N 1
ATOM 3958 C CA . GLY B 1 56 ? 46.375 -0.691 -27.156 1 19.88 56 GLY B CA 1
ATOM 3959 C C . GLY B 1 56 ? 45.719 0.548 -27.719 1 19.88 56 GLY B C 1
ATOM 3960 O O . GLY B 1 56 ? 45.438 1.504 -26.984 1 19.88 56 GLY B O 1
ATOM 3961 N N . GLU B 1 57 ? 45.812 0.77 -29.109 1 22.05 57 GLU B N 1
ATOM 3962 C CA . GLU B 1 57 ? 45.438 1.738 -30.141 1 22.05 57 GLU B CA 1
ATOM 3963 C C . GLU B 1 57 ? 43.938 1.956 -30.172 1 22.05 57 GLU B C 1
ATOM 3965 O O . GLU B 1 57 ? 43.156 1.005 -30.344 1 22.05 57 GLU B O 1
ATOM 3970 N N . LYS B 1 58 ? 43.469 3.025 -29.453 1 24.73 58 LYS B N 1
ATOM 3971 C CA . LYS B 1 58 ? 42.062 3.461 -29.312 1 24.73 58 LYS B CA 1
ATOM 3972 C C . LYS B 1 58 ? 41.531 3.977 -30.641 1 24.73 58 LYS B C 1
ATOM 3974 O O . LYS B 1 58 ? 41.938 5.023 -31.141 1 24.73 58 LYS B O 1
ATOM 3979 N N . GLN B 1 59 ? 41.344 3.129 -31.625 1 23.09 59 GLN B N 1
ATOM 3980 C CA . GLN B 1 59 ? 40.656 3.727 -32.781 1 23.09 59 GLN B CA 1
ATOM 3981 C C . GLN B 1 59 ? 39.281 4.293 -32.375 1 23.09 59 GLN B C 1
ATOM 3983 O O . GLN B 1 59 ? 38.5 3.609 -31.719 1 23.09 59 GLN B O 1
ATOM 3988 N N . ASP B 1 60 ? 39.188 5.613 -32.375 1 21.7 60 ASP B N 1
ATOM 3989 C CA . ASP B 1 60 ? 38.156 6.574 -31.969 1 21.7 60 ASP B CA 1
ATOM 3990 C C . ASP B 1 60 ? 36.875 6.383 -32.75 1 21.7 60 ASP B C 1
ATOM 3992 O O . ASP B 1 60 ? 36.844 6.719 -33.938 1 21.7 60 ASP B O 1
ATOM 3996 N N . ALA B 1 61 ? 36.219 5.195 -32.812 1 26.61 61 ALA B N 1
ATOM 3997 C CA . ALA B 1 61 ? 34.938 5.25 -33.531 1 26.61 61 ALA B CA 1
ATOM 3998 C C . ALA B 1 61 ? 34.031 6.355 -33 1 26.61 61 ALA B C 1
ATOM 4000 O O . ALA B 1 61 ? 33.938 6.531 -31.781 1 26.61 61 ALA B O 1
ATOM 4001 N N . ALA B 1 62 ? 33.719 7.391 -33.844 1 26.3 62 ALA B N 1
ATOM 4002 C CA . ALA B 1 62 ? 32.875 8.57 -33.625 1 26.3 62 ALA B CA 1
ATOM 4003 C C . ALA B 1 62 ? 31.516 8.172 -33.062 1 26.3 62 ALA B C 1
ATOM 4005 O O . ALA B 1 62 ? 30.844 7.273 -33.562 1 26.3 62 ALA B O 1
ATOM 4006 N N . PRO B 1 63 ? 31.266 8.516 -31.766 1 25.92 63 PRO B N 1
ATOM 4007 C CA . PRO B 1 63 ? 30.016 8.148 -31.078 1 25.92 63 PRO B CA 1
ATOM 4008 C C . PRO B 1 63 ? 28.766 8.648 -31.812 1 25.92 63 PRO B C 1
ATOM 4010 O O . PRO B 1 63 ? 28.781 9.758 -32.344 1 25.92 63 PRO B O 1
ATOM 4013 N N . VAL B 1 64 ? 28.094 7.82 -32.531 1 28.16 64 VAL B N 1
ATOM 4014 C CA . VAL B 1 64 ? 26.797 8.125 -33.125 1 28.16 64 VAL B CA 1
ATOM 4015 C C . VAL B 1 64 ? 25.953 8.93 -32.125 1 28.16 64 VAL B C 1
ATOM 4017 O O . VAL B 1 64 ? 25.828 8.555 -30.969 1 28.16 64 VAL B O 1
ATOM 4020 N N . ALA B 1 65 ? 25.703 10.219 -32.406 1 28.02 65 ALA B N 1
ATOM 4021 C CA . ALA B 1 65 ? 24.906 11.203 -31.688 1 28.02 65 ALA B CA 1
ATOM 4022 C C . ALA B 1 65 ? 23.516 10.641 -31.344 1 28.02 65 ALA B C 1
ATOM 4024 O O . ALA B 1 65 ? 22.703 10.391 -32.25 1 28.02 65 ALA B O 1
ATOM 4025 N N . VAL B 1 66 ? 23.391 9.797 -30.438 1 25.08 66 VAL B N 1
ATOM 4026 C CA . VAL B 1 66 ? 22.078 9.422 -29.906 1 25.08 66 VAL B CA 1
ATOM 4027 C C . VAL B 1 66 ? 21.281 10.68 -29.594 1 25.08 66 VAL B C 1
ATOM 4029 O O . VAL B 1 66 ? 21.75 11.57 -28.891 1 25.08 66 VAL B O 1
ATOM 4032 N N . LYS B 1 67 ? 20.391 11.031 -30.516 1 30.75 67 LYS B N 1
ATOM 4033 C CA . LYS B 1 67 ? 19.438 12.117 -30.281 1 30.75 67 LYS B CA 1
ATOM 4034 C C . LYS B 1 67 ? 18.953 12.117 -28.828 1 30.75 67 LYS B C 1
ATOM 4036 O O . LYS B 1 67 ? 18.609 11.062 -28.281 1 30.75 67 LYS B O 1
ATOM 4041 N N . PRO B 1 68 ? 19.297 13.172 -28.062 1 28.86 68 PRO B N 1
ATOM 4042 C CA . PRO B 1 68 ? 18.953 13.289 -26.641 1 28.86 68 PRO B CA 1
ATOM 4043 C C . PRO B 1 68 ? 17.516 12.859 -26.344 1 28.86 68 PRO B C 1
ATOM 4045 O O . PRO B 1 68 ? 16.641 12.992 -27.203 1 28.86 68 PRO B O 1
ATOM 4048 N N . ALA B 1 69 ? 17.266 11.945 -25.438 1 32.19 69 ALA B N 1
ATOM 4049 C CA . ALA B 1 69 ? 16.016 11.523 -24.797 1 32.19 69 ALA B CA 1
ATOM 4050 C C . ALA B 1 69 ? 15.062 12.695 -24.625 1 32.19 69 ALA B C 1
ATOM 4052 O O . ALA B 1 69 ? 15.492 13.828 -24.391 1 32.19 69 ALA B O 1
ATOM 4053 N N . THR B 1 70 ? 13.922 12.672 -25.281 1 33.56 70 THR B N 1
ATOM 4054 C CA . THR B 1 70 ? 12.898 13.703 -25.141 1 33.56 70 THR B CA 1
ATOM 4055 C C . THR B 1 70 ? 12.891 14.266 -23.719 1 33.56 70 THR B C 1
ATOM 4057 O O . THR B 1 70 ? 12.93 13.508 -22.75 1 33.56 70 THR B O 1
ATOM 4060 N N . PRO B 1 71 ? 13.273 15.508 -23.469 1 35.28 71 PRO B N 1
ATOM 4061 C CA . PRO B 1 71 ? 13.32 16.109 -22.141 1 35.28 71 PRO B CA 1
ATOM 4062 C C . PRO B 1 71 ? 12.156 15.664 -21.25 1 35.28 71 PRO B C 1
ATOM 4064 O O . PRO B 1 71 ? 11.086 15.328 -21.75 1 35.28 71 PRO B O 1
ATOM 4067 N N . PRO B 1 72 ? 12.398 15.039 -20.047 1 42.09 72 PRO B N 1
ATOM 4068 C CA . PRO B 1 72 ? 11.258 14.797 -19.156 1 42.09 72 PRO B CA 1
ATOM 4069 C C . PRO B 1 72 ? 10.125 15.797 -19.359 1 42.09 72 PRO B C 1
ATOM 4071 O O . PRO B 1 72 ? 10.367 16.938 -19.75 1 42.09 72 PRO B O 1
ATOM 4074 N N . ALA B 1 73 ? 8.898 15.383 -19.562 1 45.62 73 ALA B N 1
ATOM 4075 C CA . ALA B 1 73 ? 7.746 16.266 -19.672 1 45.62 73 ALA B CA 1
ATOM 4076 C C . ALA B 1 73 ? 7.922 17.5 -18.797 1 45.62 73 ALA B C 1
ATOM 4078 O O . ALA B 1 73 ? 8.336 17.391 -17.641 1 45.62 73 ALA B O 1
ATOM 4079 N N . GLU B 1 74 ? 8.211 18.672 -19.266 1 51.25 74 GLU B N 1
ATOM 4080 C CA . GLU B 1 74 ? 8.406 19.938 -18.578 1 51.25 74 GLU B CA 1
ATOM 4081 C C . GLU B 1 74 ? 7.402 20.109 -17.453 1 51.25 74 GLU B C 1
ATOM 4083 O O . GLU B 1 74 ? 6.195 19.953 -17.656 1 51.25 74 GLU B O 1
ATOM 4088 N N . ARG B 1 75 ? 7.824 20.062 -16.188 1 61.19 75 ARG B N 1
ATOM 4089 C CA . ARG B 1 75 ? 6.992 20.359 -15.031 1 61.19 75 ARG B CA 1
ATOM 4090 C C . ARG B 1 75 ? 6.172 21.625 -15.258 1 61.19 75 ARG B C 1
ATOM 4092 O O . ARG B 1 75 ? 6.699 22.641 -15.727 1 61.19 75 ARG B O 1
ATOM 4099 N N . PRO B 1 76 ? 4.812 21.438 -15.047 1 68.06 76 PRO B N 1
ATOM 4100 C CA . PRO B 1 76 ? 4.016 22.656 -15.188 1 68.06 76 PRO B CA 1
ATOM 4101 C C . PRO B 1 76 ? 4.496 23.797 -14.281 1 68.06 76 PRO B C 1
ATOM 4103 O O . PRO B 1 76 ? 5.004 23.531 -13.188 1 68.06 76 PRO B O 1
ATOM 4106 N N . ALA B 1 77 ? 4.395 25.031 -14.672 1 71.25 77 ALA B N 1
ATOM 4107 C CA . ALA B 1 77 ? 4.934 26.219 -14.023 1 71.25 77 ALA B CA 1
ATOM 4108 C C . ALA B 1 77 ? 4.09 26.625 -12.812 1 71.25 77 ALA B C 1
ATOM 4110 O O . ALA B 1 77 ? 2.869 26.453 -12.812 1 71.25 77 ALA B O 1
ATOM 4111 N N . ILE B 1 78 ? 4.742 26.906 -11.758 1 81.31 78 ILE B N 1
ATOM 4112 C CA . ILE B 1 78 ? 4.102 27.578 -10.633 1 81.31 78 ILE B CA 1
ATOM 4113 C C . ILE B 1 78 ? 3.619 28.969 -11.062 1 81.31 78 ILE B C 1
ATOM 4115 O O . ILE B 1 78 ? 4.402 29.766 -11.562 1 81.31 78 ILE B O 1
ATOM 4119 N N . VAL B 1 79 ? 2.357 29.141 -11.055 1 77.19 79 VAL B N 1
ATOM 4120 C CA . VAL B 1 79 ? 1.791 30.422 -11.461 1 77.19 79 VAL B CA 1
ATOM 4121 C C . VAL B 1 79 ? 1.014 31.031 -10.297 1 77.19 79 VAL B C 1
ATOM 4123 O O . VAL B 1 79 ? 0.108 30.406 -9.75 1 77.19 79 VAL B O 1
ATOM 4126 N N . ASN B 1 80 ? 1.306 32.156 -9.891 1 78.12 80 ASN B N 1
ATOM 4127 C CA . ASN B 1 80 ? 0.65 32.812 -8.75 1 78.12 80 ASN B CA 1
ATOM 4128 C C . ASN B 1 80 ? -0.625 33.531 -9.164 1 78.12 80 ASN B C 1
ATOM 4130 O O . ASN B 1 80 ? -1.603 33.562 -8.414 1 78.12 80 ASN B O 1
ATOM 4134 N N . ASP B 1 81 ? -0.577 34.094 -10.359 1 85.31 81 ASP B N 1
ATOM 4135 C CA . ASP B 1 81 ? -1.716 34.906 -10.766 1 85.31 81 ASP B CA 1
ATOM 4136 C C . ASP B 1 81 ? -2.408 34.344 -11.992 1 85.31 81 ASP B C 1
ATOM 4138 O O . ASP B 1 81 ? -1.936 34.5 -13.117 1 85.31 81 ASP B O 1
ATOM 4142 N N . TYR B 1 82 ? -3.309 33.469 -11.703 1 90.38 82 TYR B N 1
ATOM 4143 C CA . TYR B 1 82 ? -4.105 32.875 -12.773 1 90.38 82 TYR B CA 1
ATOM 4144 C C . TYR B 1 82 ? -5.594 32.938 -12.438 1 90.38 82 TYR B C 1
ATOM 4146 O O . TYR B 1 82 ? -5.969 33.062 -11.273 1 90.38 82 TYR B O 1
ATOM 4154 N N . ASP B 1 83 ? -6.355 32.969 -13.414 1 93.19 83 ASP B N 1
ATOM 4155 C CA . ASP B 1 83 ? -7.801 32.875 -13.219 1 93.19 83 ASP B CA 1
ATOM 4156 C C . ASP B 1 83 ? -8.258 31.422 -13.141 1 93.19 83 ASP B C 1
ATOM 4158 O O . ASP B 1 83 ? -8.188 30.688 -14.133 1 93.19 83 ASP B O 1
ATOM 4162 N N . PRO B 1 84 ? -8.711 30.984 -12.016 1 93.56 84 PRO B N 1
ATOM 4163 C CA . PRO B 1 84 ? -9.141 29.594 -11.852 1 93.56 84 PRO B CA 1
ATOM 4164 C C . PRO B 1 84 ? -10.156 29.172 -12.906 1 93.56 84 PRO B C 1
ATOM 4166 O O . PRO B 1 84 ? -10.219 27.984 -13.258 1 93.56 84 PRO B O 1
ATOM 4169 N N . LYS B 1 85 ? -10.914 30.047 -13.445 1 94.06 85 LYS B N 1
ATOM 4170 C CA . LYS B 1 85 ? -11.961 29.734 -14.422 1 94.06 85 LYS B CA 1
ATOM 4171 C C . LYS B 1 85 ? -11.352 29.203 -15.727 1 94.06 85 LYS B C 1
ATOM 4173 O O . LYS B 1 85 ? -12.016 28.484 -16.469 1 94.06 85 LYS B O 1
ATOM 4178 N N . GLU B 1 86 ? -10.164 29.547 -16 1 93.88 86 GLU B N 1
ATOM 4179 C CA . GLU B 1 86 ? -9.477 29.125 -17.219 1 93.88 86 GLU B CA 1
ATOM 4180 C C . GLU B 1 86 ? -8.953 27.703 -17.094 1 93.88 86 GLU B C 1
ATOM 4182 O O . GLU B 1 86 ? -8.594 27.078 -18.094 1 93.88 86 GLU B O 1
ATOM 4187 N N . PHE B 1 87 ? -8.961 27.266 -15.875 1 93.75 87 PHE B N 1
ATOM 4188 C CA . PHE B 1 87 ? -8.43 25.938 -15.617 1 93.75 87 PHE B CA 1
ATOM 4189 C C . PHE B 1 87 ? -9.359 25.156 -14.695 1 93.75 87 PHE B C 1
ATOM 4191 O O . PHE B 1 87 ? -8.977 24.781 -13.586 1 93.75 87 PHE B O 1
ATOM 4198 N N . PRO B 1 88 ? -10.461 24.828 -15.156 1 94.94 88 PRO B N 1
ATOM 4199 C CA . PRO B 1 88 ? -11.391 24.109 -14.297 1 94.94 88 PRO B CA 1
ATOM 4200 C C . PRO B 1 88 ? -10.859 22.734 -13.867 1 94.94 88 PRO B C 1
ATOM 4202 O O . PRO B 1 88 ? -10.195 22.062 -14.648 1 94.94 88 PRO B O 1
ATOM 4205 N N . MET B 1 89 ? -11.031 22.375 -12.602 1 95.62 89 MET B N 1
ATOM 4206 C CA . MET B 1 89 ? -10.672 21.078 -12.062 1 95.62 89 MET B CA 1
ATOM 4207 C C . MET B 1 89 ? -11.867 20.125 -12.07 1 95.62 89 MET B C 1
ATOM 4209 O O . MET B 1 89 ? -13.008 20.562 -11.914 1 95.62 89 MET B O 1
ATOM 4213 N N . ALA B 1 90 ? -11.648 18.844 -12.242 1 95 90 ALA B N 1
ATOM 4214 C CA . ALA B 1 90 ? -12.703 17.828 -12.211 1 95 90 ALA B CA 1
ATOM 4215 C C . ALA B 1 90 ? -13.07 17.469 -10.773 1 95 90 ALA B C 1
ATOM 4217 O O . ALA B 1 90 ? -12.547 16.5 -10.211 1 95 90 ALA B O 1
ATOM 4218 N N . MET B 1 91 ? -14.023 18.141 -10.219 1 95.12 91 MET B N 1
ATOM 4219 C CA . MET B 1 91 ? -14.352 18.031 -8.797 1 95.12 91 MET B CA 1
ATOM 4220 C C . MET B 1 91 ? -15.383 16.922 -8.57 1 95.12 91 MET B C 1
ATOM 4222 O O . MET B 1 91 ? -15.523 16.438 -7.449 1 95.12 91 MET B O 1
ATOM 4226 N N . SER B 1 92 ? -16.141 16.594 -9.562 1 94 92 SER B N 1
ATOM 4227 C CA . SER B 1 92 ? -17.188 15.578 -9.453 1 94 92 SER B CA 1
ATOM 4228 C C . SER B 1 92 ? -17.219 14.672 -10.672 1 94 92 SER B C 1
ATOM 4230 O O . SER B 1 92 ? -16.719 15.031 -11.734 1 94 92 SER B O 1
ATOM 4232 N N . PRO B 1 93 ? -18 13.602 -10.273 1 91.56 93 PRO B N 1
ATOM 4233 C CA . PRO B 1 93 ? -18.172 12.727 -11.438 1 91.56 93 PRO B CA 1
ATOM 4234 C C . PRO B 1 93 ? -18.938 13.391 -12.578 1 91.56 93 PRO B C 1
ATOM 4236 O O . PRO B 1 93 ? -19.906 14.102 -12.336 1 91.56 93 PRO B O 1
ATOM 4239 N N . GLY B 1 94 ? -18.656 13.578 -13.695 1 91.62 94 GLY B N 1
ATOM 4240 C CA . GLY B 1 94 ? -19.281 14.211 -14.836 1 91.62 94 GLY B CA 1
ATOM 4241 C C . GLY B 1 94 ? -18.5 15.398 -15.375 1 91.62 94 GLY B C 1
ATOM 4242 O O . GLY B 1 94 ? -18.719 15.828 -16.516 1 91.62 94 GLY B O 1
ATOM 4243 N N . ASP B 1 95 ? -17.688 15.883 -14.484 1 94.5 95 ASP B N 1
ATOM 4244 C CA . ASP B 1 95 ? -16.844 17 -14.93 1 94.5 95 ASP B CA 1
ATOM 4245 C C . ASP B 1 95 ? -15.883 16.547 -16.016 1 94.5 95 ASP B C 1
ATOM 4247 O O . ASP B 1 95 ? -15.383 15.43 -16 1 94.5 95 ASP B O 1
ATOM 4251 N N . PRO B 1 96 ? -15.688 17.484 -16.922 1 92.25 96 PRO B N 1
ATOM 4252 C CA . PRO B 1 96 ? -14.68 17.156 -17.938 1 92.25 96 PRO B CA 1
ATOM 4253 C C . PRO B 1 96 ? -13.32 16.812 -17.328 1 92.25 96 PRO B C 1
ATOM 4255 O O . PRO B 1 96 ? -12.852 17.516 -16.422 1 92.25 96 PRO B O 1
ATOM 4258 N N . GLY B 1 97 ? -12.758 15.742 -17.75 1 90.94 97 GLY B N 1
ATOM 4259 C CA . GLY B 1 97 ? -11.43 15.352 -17.297 1 90.94 97 GLY B CA 1
ATOM 4260 C C . GLY B 1 97 ? -11.453 14.414 -16.109 1 90.94 97 GLY B C 1
ATOM 4261 O O . GLY B 1 97 ? -10.406 13.961 -15.648 1 90.94 97 GLY B O 1
ATOM 4262 N N . TRP B 1 98 ? -12.586 14.125 -15.625 1 93.88 98 TRP B N 1
ATOM 4263 C CA . TRP B 1 98 ? -12.719 13.281 -14.445 1 93.88 98 TRP B CA 1
ATOM 4264 C C . TRP B 1 98 ? -12.078 11.914 -14.68 1 93.88 98 TRP B C 1
ATOM 4266 O O . TRP B 1 98 ? -11.398 11.383 -13.797 1 93.88 98 TRP B O 1
ATOM 4276 N N . ASN B 1 99 ? -12.164 11.383 -15.82 1 87.38 99 ASN B N 1
ATOM 4277 C CA . ASN B 1 99 ? -11.703 10.023 -16.094 1 87.38 99 ASN B CA 1
ATOM 4278 C C . ASN B 1 99 ? -10.273 10.016 -16.625 1 87.38 99 ASN B C 1
ATOM 4280 O O . ASN B 1 99 ? -9.695 8.953 -16.859 1 87.38 99 ASN B O 1
ATOM 4284 N N . ASP B 1 100 ? -9.812 11.203 -16.812 1 84.75 100 ASP B N 1
ATOM 4285 C CA . ASP B 1 100 ? -8.438 11.312 -17.297 1 84.75 100 ASP B CA 1
ATOM 4286 C C . ASP B 1 100 ? -7.457 11.43 -16.125 1 84.75 100 ASP B C 1
ATOM 4288 O O . ASP B 1 100 ? -6.934 12.516 -15.859 1 84.75 100 ASP B O 1
ATOM 4292 N N . ILE B 1 101 ? -7.191 10.328 -15.531 1 84.88 101 ILE B N 1
ATOM 4293 C CA . ILE B 1 101 ? -6.367 10.398 -14.328 1 84.88 101 ILE B CA 1
ATOM 4294 C C . ILE B 1 101 ? -5.0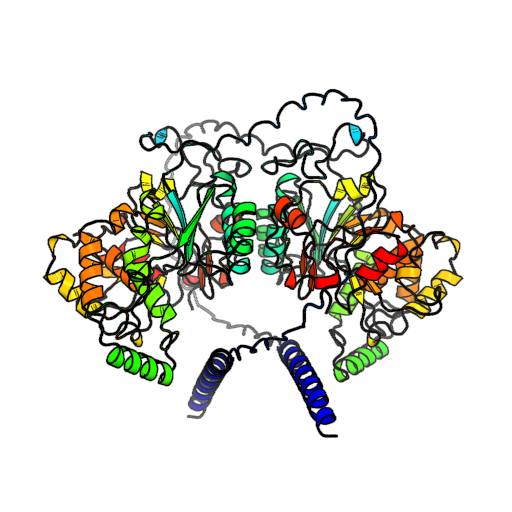12 9.742 -14.594 1 84.88 101 ILE B C 1
ATOM 4296 O O . ILE B 1 101 ? -4.301 9.367 -13.656 1 84.88 101 ILE B O 1
ATOM 4300 N N . VAL B 1 102 ? -4.848 9.57 -15.898 1 80.88 102 VAL B N 1
ATOM 4301 C CA . VAL B 1 102 ? -3.559 8.992 -16.281 1 80.88 102 VAL B CA 1
ATOM 4302 C C . VAL B 1 102 ? -2.695 10.062 -16.938 1 80.88 102 VAL B C 1
ATOM 4304 O O . VAL B 1 102 ? -3.201 10.906 -17.688 1 80.88 102 VAL B O 1
ATOM 4307 N N . GLY B 1 103 ? -1.477 10.312 -16.531 1 83.69 103 GLY B N 1
ATOM 4308 C CA . GLY B 1 103 ? -0.561 11.297 -17.094 1 83.69 103 GLY B CA 1
ATOM 4309 C C . GLY B 1 103 ? -0.454 12.562 -16.266 1 83.69 103 GLY B C 1
ATOM 4310 O O . GLY B 1 103 ? -1.106 12.68 -15.227 1 83.69 103 GLY B O 1
ATOM 4311 N N . THR B 1 104 ? 0.262 13.539 -16.797 1 89.19 104 THR B N 1
ATOM 4312 C CA . THR B 1 104 ? 0.475 14.789 -16.078 1 89.19 104 THR B CA 1
ATOM 4313 C C . THR B 1 104 ? -0.784 15.656 -16.109 1 89.19 104 THR B C 1
ATOM 4315 O O . THR B 1 104 ? -1.366 15.875 -17.172 1 89.19 104 THR B O 1
ATOM 4318 N N . ALA B 1 105 ? -1.183 16.094 -14.992 1 92.25 105 ALA B N 1
ATOM 4319 C CA . ALA B 1 105 ? -2.396 16.891 -14.891 1 92.25 105 ALA B CA 1
ATOM 4320 C C . ALA B 1 105 ? -2.188 18.281 -15.492 1 92.25 105 ALA B C 1
ATOM 4322 O O . ALA B 1 105 ? -1.137 18.891 -15.305 1 92.25 105 ALA B O 1
ATOM 4323 N N . PRO B 1 106 ? -3.176 18.766 -16.234 1 90.5 106 PRO B N 1
ATOM 4324 C CA . PRO B 1 106 ? -3.076 20.125 -16.781 1 90.5 106 PRO B CA 1
ATOM 4325 C C . PRO B 1 106 ? -3.295 21.188 -15.711 1 90.5 106 PRO B C 1
ATOM 4327 O O . PRO B 1 106 ? -3.664 20.875 -14.578 1 90.5 106 PRO B O 1
ATOM 4330 N N . GLY B 1 107 ? -2.953 22.5 -16.125 1 91.75 107 GLY B N 1
ATOM 4331 C CA . GLY B 1 107 ? -3.236 23.641 -15.273 1 91.75 107 GLY B CA 1
ATOM 4332 C C . GLY B 1 107 ? -2.029 24.094 -14.477 1 91.75 107 GLY B C 1
ATOM 4333 O O . GLY B 1 107 ? -0.973 23.453 -14.516 1 91.75 107 GLY B O 1
ATOM 4334 N N . PRO B 1 108 ? -2.285 25.141 -13.727 1 94.75 108 PRO B N 1
ATOM 4335 C CA . PRO B 1 108 ? -1.186 25.703 -12.953 1 94.75 108 PRO B CA 1
ATOM 4336 C C . PRO B 1 108 ? -0.897 24.922 -11.672 1 94.75 108 PRO B C 1
ATOM 4338 O O . PRO B 1 108 ? -1.738 24.141 -11.219 1 94.75 108 PRO B O 1
ATOM 4341 N N . ARG B 1 109 ? 0.311 25.078 -11.164 1 96.75 109 ARG B N 1
ATOM 4342 C CA . ARG B 1 109 ? 0.69 24.547 -9.859 1 96.75 109 ARG B CA 1
ATOM 4343 C C . ARG B 1 109 ? 0.727 25.672 -8.812 1 96.75 109 ARG B C 1
ATOM 4345 O O . ARG B 1 109 ? 1.118 26.797 -9.117 1 96.75 109 ARG B O 1
ATOM 4352 N N . VAL B 1 110 ? 0.323 25.344 -7.668 1 97.25 110 VAL B N 1
ATOM 4353 C CA . VAL B 1 110 ? 0.443 26.219 -6.508 1 97.25 110 VAL B CA 1
ATOM 4354 C C . VAL B 1 110 ? 1.854 26.125 -5.93 1 97.25 110 VAL B C 1
ATOM 4356 O O . VAL B 1 110 ? 2.525 25.094 -6.082 1 97.25 110 VAL B O 1
ATOM 4359 N N . ASN B 1 111 ? 2.314 27.25 -5.375 1 97.69 111 ASN B N 1
ATOM 4360 C CA . ASN B 1 111 ? 3.582 27.172 -4.656 1 97.69 111 ASN B CA 1
ATOM 4361 C C . ASN B 1 111 ? 3.447 26.375 -3.369 1 97.69 111 ASN B C 1
ATOM 4363 O O . ASN B 1 111 ? 3.295 26.938 -2.287 1 97.69 111 ASN B O 1
ATOM 4367 N N . ALA B 1 112 ? 3.537 25.062 -3.525 1 98.56 112 ALA B N 1
ATOM 4368 C CA . ALA B 1 112 ? 3.246 24.156 -2.424 1 98.56 112 ALA B CA 1
ATOM 4369 C C . ALA B 1 112 ? 4.266 23.016 -2.369 1 98.56 112 ALA B C 1
ATOM 4371 O O . ALA B 1 112 ? 5.023 22.812 -3.32 1 98.56 112 ALA B O 1
ATOM 4372 N N . THR B 1 113 ? 4.316 22.391 -1.243 1 98.75 113 THR B N 1
ATOM 4373 C CA . THR B 1 113 ? 5.234 21.281 -1.047 1 98.75 113 THR B CA 1
ATOM 4374 C C . THR B 1 113 ? 4.648 20.25 -0.076 1 98.75 113 THR B C 1
ATOM 4376 O O . THR B 1 113 ? 3.83 20.609 0.78 1 98.75 113 THR B O 1
ATOM 4379 N N . PHE B 1 114 ? 5.027 19.016 -0.272 1 98.88 114 PHE B N 1
ATOM 4380 C CA . PHE B 1 114 ? 4.895 18.062 0.815 1 98.88 114 PHE B CA 1
ATOM 4381 C C . PHE B 1 114 ? 6.008 18.25 1.842 1 98.88 114 PHE B C 1
ATOM 4383 O O . PHE B 1 114 ? 7.141 18.578 1.485 1 98.88 114 PHE B O 1
ATOM 4390 N N . VAL B 1 115 ? 5.691 18.047 3.119 1 98.94 115 VAL B N 1
ATOM 4391 C CA . VAL B 1 115 ? 6.715 18.188 4.152 1 98.94 115 VAL B CA 1
ATOM 4392 C C . VAL B 1 115 ? 6.637 17.016 5.117 1 98.94 115 VAL B C 1
ATOM 4394 O O . VAL B 1 115 ? 5.543 16.562 5.477 1 98.94 115 VAL B O 1
ATOM 4397 N N . THR B 1 116 ? 7.75 16.438 5.477 1 98.81 116 THR B N 1
ATOM 4398 C CA . THR B 1 116 ? 7.852 15.312 6.387 1 98.81 116 THR B CA 1
ATOM 4399 C C . THR B 1 116 ? 8.977 15.523 7.395 1 98.81 116 THR B C 1
ATOM 4401 O O . THR B 1 116 ? 10.094 15.898 7.016 1 98.81 116 THR B O 1
ATOM 4404 N N . LEU B 1 117 ? 8.648 15.406 8.641 1 98.56 117 LEU B N 1
ATOM 4405 C CA . LEU B 1 117 ? 9.656 15.227 9.68 1 98.56 117 LEU B CA 1
ATOM 4406 C C . LEU B 1 117 ? 10.008 13.75 9.844 1 98.56 117 LEU B C 1
ATOM 4408 O O . LEU B 1 117 ? 9.156 12.945 10.242 1 98.56 117 LEU B O 1
ATOM 4412 N N . ALA B 1 118 ? 11.242 13.336 9.531 1 98 118 ALA B N 1
ATOM 4413 C CA . ALA B 1 118 ? 11.617 11.922 9.562 1 98 118 ALA B CA 1
ATOM 4414 C C . ALA B 1 118 ? 13.078 11.75 9.977 1 98 118 ALA B C 1
ATOM 4416 O O . ALA B 1 118 ? 13.906 12.625 9.727 1 98 118 ALA B O 1
ATOM 4417 N N . ARG B 1 119 ? 13.352 10.703 10.602 1 98.06 119 ARG B N 1
ATOM 4418 C CA . ARG B 1 119 ? 14.711 10.258 10.875 1 98.06 119 ARG B CA 1
ATOM 4419 C C . ARG B 1 119 ? 15.234 9.367 9.75 1 98.06 119 ARG B C 1
ATOM 4421 O O . ARG B 1 119 ? 14.461 8.906 8.914 1 98.06 119 ARG B O 1
ATOM 4428 N N . ASN B 1 120 ? 16.531 9.156 9.75 1 98.5 120 ASN B N 1
ATOM 4429 C CA . ASN B 1 120 ? 17.125 8.258 8.75 1 98.5 120 ASN B CA 1
ATOM 4430 C C . ASN B 1 120 ? 16.531 6.855 8.844 1 98.5 120 ASN B C 1
ATOM 4432 O O . ASN B 1 120 ? 16.297 6.207 7.82 1 98.5 120 ASN B O 1
ATOM 4436 N N . SER B 1 121 ? 16.266 6.398 10.055 1 97.81 121 SER B N 1
ATOM 4437 C CA . SER B 1 121 ? 15.75 5.047 10.281 1 97.81 121 SER B CA 1
ATOM 4438 C C . SER B 1 121 ? 14.336 4.891 9.734 1 97.81 121 SER B C 1
ATOM 4440 O O . SER B 1 121 ? 13.836 3.771 9.609 1 97.81 121 SER B O 1
ATOM 4442 N N . ASP B 1 122 ? 13.688 5.996 9.375 1 98.25 122 ASP B N 1
ATOM 4443 C CA . ASP B 1 122 ? 12.305 5.961 8.898 1 98.25 122 ASP B CA 1
ATOM 4444 C C . ASP B 1 122 ? 12.25 5.766 7.383 1 98.25 122 ASP B C 1
ATOM 4446 O O . ASP B 1 122 ? 11.18 5.867 6.781 1 98.25 122 ASP B O 1
ATOM 4450 N N . VAL B 1 123 ? 13.281 5.531 6.754 1 98.56 123 VAL B N 1
ATOM 4451 C CA . VAL B 1 123 ? 13.414 5.633 5.301 1 98.56 123 VAL B CA 1
ATOM 4452 C C . VAL B 1 123 ? 12.406 4.711 4.625 1 98.56 123 VAL B C 1
ATOM 4454 O O . VAL B 1 123 ? 11.734 5.109 3.668 1 98.56 123 VAL B O 1
ATOM 4457 N N . TRP B 1 124 ? 12.18 3.547 5.062 1 98.25 124 TRP B N 1
ATOM 4458 C CA . TRP B 1 124 ? 11.297 2.617 4.363 1 98.25 124 TRP B CA 1
ATOM 4459 C C . TRP B 1 124 ? 9.836 2.902 4.695 1 98.25 124 TRP B C 1
ATOM 4461 O O . TRP B 1 124 ? 8.953 2.697 3.859 1 98.25 124 TRP B O 1
ATOM 4471 N N . ASP B 1 125 ? 9.57 3.385 5.895 1 98.38 125 ASP B N 1
ATOM 4472 C CA . ASP B 1 125 ? 8.227 3.834 6.238 1 98.38 125 ASP B CA 1
ATOM 4473 C C . ASP B 1 125 ? 7.82 5.047 5.402 1 98.38 125 ASP B C 1
ATOM 4475 O O . ASP B 1 125 ? 6.684 5.137 4.938 1 98.38 125 ASP B O 1
ATOM 4479 N N . ILE B 1 126 ? 8.75 5.934 5.258 1 98.69 126 ILE B N 1
ATOM 4480 C CA . ILE B 1 126 ? 8.477 7.121 4.461 1 98.69 126 ILE B CA 1
ATOM 4481 C C . ILE B 1 126 ? 8.391 6.742 2.982 1 98.69 126 ILE B C 1
ATOM 4483 O O . ILE B 1 126 ? 7.598 7.316 2.232 1 98.69 126 ILE B O 1
ATOM 4487 N N . ALA B 1 127 ? 9.203 5.781 2.549 1 98.75 127 ALA B N 1
ATOM 4488 C CA . ALA B 1 127 ? 9.117 5.301 1.174 1 98.75 127 ALA B CA 1
ATOM 4489 C C . ALA B 1 127 ? 7.711 4.816 0.846 1 98.75 127 ALA B C 1
ATOM 4491 O O . ALA B 1 127 ? 7.172 5.125 -0.219 1 98.75 127 ALA B O 1
ATOM 4492 N N . ARG B 1 128 ? 7.148 4.156 1.719 1 98.06 128 ARG B N 1
ATOM 4493 C CA . ARG B 1 128 ? 5.777 3.686 1.541 1 98.06 128 ARG B CA 1
ATOM 4494 C C . ARG B 1 128 ? 4.809 4.855 1.426 1 98.06 128 ARG B C 1
ATOM 4496 O O . ARG B 1 128 ? 3.91 4.844 0.581 1 98.06 128 ARG B O 1
ATOM 4503 N N . SER B 1 129 ? 5.012 5.82 2.242 1 98.81 129 SER B N 1
ATOM 4504 C CA . SER B 1 129 ? 4.148 6.996 2.221 1 98.81 129 SER B CA 1
ATOM 4505 C C . SER B 1 129 ? 4.281 7.754 0.905 1 98.81 129 SER B C 1
ATOM 4507 O O . SER B 1 129 ? 3.283 8.195 0.33 1 98.81 129 SER B O 1
ATOM 4509 N N . ILE B 1 130 ? 5.508 7.902 0.48 1 98.81 130 ILE B N 1
ATOM 4510 C CA . ILE B 1 130 ? 5.742 8.602 -0.781 1 98.81 130 ILE B CA 1
ATOM 4511 C C . ILE B 1 130 ? 5.02 7.875 -1.912 1 98.81 130 ILE B C 1
ATOM 4513 O O . ILE B 1 130 ? 4.371 8.508 -2.75 1 98.81 130 ILE B O 1
ATOM 4517 N N . ARG B 1 131 ? 5.07 6.57 -1.876 1 98.31 131 ARG B N 1
ATOM 4518 C CA . ARG B 1 131 ? 4.402 5.781 -2.906 1 98.31 131 ARG B CA 1
ATOM 4519 C C . ARG B 1 131 ? 2.898 6.023 -2.896 1 98.31 131 ARG B C 1
ATOM 4521 O O . ARG B 1 131 ? 2.283 6.184 -3.953 1 98.31 131 ARG B O 1
ATOM 4528 N N . GLN B 1 132 ? 2.357 6.113 -1.753 1 98.31 132 GLN B N 1
ATOM 4529 C CA . GLN B 1 132 ? 0.932 6.402 -1.633 1 98.31 132 GLN B CA 1
ATOM 4530 C C . GLN B 1 132 ? 0.592 7.758 -2.246 1 98.31 132 GLN B C 1
ATOM 4532 O O . GLN B 1 132 ? -0.337 7.867 -3.051 1 98.31 132 GLN B O 1
ATOM 4537 N N . VAL B 1 133 ? 1.337 8.742 -1.925 1 98.69 133 VAL B N 1
ATOM 4538 C CA . VAL B 1 133 ? 1.081 10.102 -2.373 1 98.69 133 VAL B CA 1
ATOM 4539 C C . VAL B 1 133 ? 1.292 10.203 -3.883 1 98.69 133 VAL B C 1
ATOM 4541 O O . VAL B 1 133 ? 0.473 10.789 -4.594 1 98.69 133 VAL B O 1
ATOM 4544 N N . GLU B 1 134 ? 2.393 9.57 -4.359 1 97.25 134 GLU B N 1
ATOM 4545 C CA . GLU B 1 134 ? 2.701 9.609 -5.785 1 97.25 134 GLU B CA 1
ATOM 4546 C C . GLU B 1 134 ? 1.634 8.883 -6.602 1 97.25 134 GLU B C 1
ATOM 4548 O O . GLU B 1 134 ? 1.158 9.406 -7.613 1 97.25 134 GLU B O 1
ATOM 4553 N N . ASP B 1 135 ? 1.181 7.805 -6.141 1 96.62 135 ASP B N 1
ATOM 4554 C CA . ASP B 1 135 ? 0.248 6.98 -6.902 1 96.62 135 ASP B CA 1
ATOM 4555 C C . ASP B 1 135 ? -1.143 7.613 -6.938 1 96.62 135 ASP B C 1
ATOM 4557 O O . ASP B 1 135 ? -1.84 7.539 -7.949 1 96.62 135 ASP B O 1
ATOM 4561 N N . ARG B 1 136 ? -1.512 8.195 -5.812 1 97.31 136 ARG B N 1
ATOM 4562 C CA . ARG B 1 136 ? -2.875 8.711 -5.715 1 97.31 136 ARG B CA 1
ATOM 4563 C C . ARG B 1 136 ? -2.965 10.133 -6.258 1 97.31 136 ARG B C 1
ATOM 4565 O O . ARG B 1 136 ? -4.039 10.578 -6.672 1 97.31 136 ARG B O 1
ATOM 4572 N N . PHE B 1 137 ? -1.829 10.797 -6.266 1 97 137 PHE B N 1
ATOM 4573 C CA . PHE B 1 137 ? -1.938 12.227 -6.539 1 97 137 PHE B CA 1
ATOM 4574 C C . PHE B 1 137 ? -0.714 12.727 -7.297 1 97 137 PHE B C 1
ATOM 4576 O O . PHE B 1 137 ? -0.792 13.008 -8.492 1 97 137 PHE B O 1
ATOM 4583 N N . ASN B 1 138 ? 0.514 12.719 -6.754 1 97.25 138 ASN B N 1
ATOM 4584 C CA . ASN B 1 138 ? 1.588 13.648 -7.082 1 97.25 138 ASN B CA 1
ATOM 4585 C C . ASN B 1 138 ? 2.32 13.227 -8.359 1 97.25 138 ASN B C 1
ATOM 4587 O O . ASN B 1 138 ? 3.041 14.031 -8.953 1 97.25 138 ASN B O 1
ATOM 4591 N N . ARG B 1 139 ? 2.145 12 -8.719 1 94.25 139 ARG B N 1
ATOM 4592 C CA . ARG B 1 139 ? 2.766 11.602 -9.977 1 94.25 139 ARG B CA 1
ATOM 4593 C C . ARG B 1 139 ? 2.262 12.469 -11.125 1 94.25 139 ARG B C 1
ATOM 4595 O O . ARG B 1 139 ? 2.979 12.688 -12.109 1 94.25 139 ARG B O 1
ATOM 4602 N N . ARG B 1 140 ? 1.107 13.023 -10.977 1 93.62 140 ARG B N 1
ATOM 4603 C CA . ARG B 1 140 ? 0.479 13.82 -12.023 1 93.62 140 ARG B CA 1
ATOM 4604 C C . ARG B 1 140 ? 0.819 15.297 -11.867 1 93.62 140 ARG B C 1
ATOM 4606 O O . ARG B 1 140 ? 0.674 16.078 -12.805 1 93.62 140 ARG B O 1
ATOM 4613 N N . TYR B 1 141 ? 1.25 15.695 -10.695 1 95.94 141 TYR B N 1
ATOM 4614 C CA . TYR B 1 141 ? 1.356 17.125 -10.414 1 95.94 141 TYR B CA 1
ATOM 4615 C C . TYR B 1 141 ? 2.801 17.516 -10.125 1 95.94 141 TYR B C 1
ATOM 4617 O O . TYR B 1 141 ? 3.182 18.672 -10.305 1 95.94 141 TYR B O 1
ATOM 4625 N N . ASN B 1 142 ? 3.613 16.641 -9.578 1 96.38 142 ASN B N 1
ATOM 4626 C CA . ASN B 1 142 ? 5.059 16.766 -9.445 1 96.38 142 ASN B CA 1
ATOM 4627 C C . ASN B 1 142 ? 5.434 17.875 -8.461 1 96.38 142 ASN B C 1
ATOM 4629 O O . ASN B 1 142 ? 6.348 18.656 -8.719 1 96.38 142 ASN B O 1
ATOM 4633 N N . TYR B 1 143 ? 4.668 18 -7.391 1 98.19 143 TYR B N 1
ATOM 4634 C CA . TYR B 1 143 ? 5.035 18.922 -6.32 1 98.19 143 TYR B CA 1
ATOM 4635 C C . TYR B 1 143 ? 6.289 18.453 -5.598 1 98.19 143 TYR B C 1
ATOM 4637 O O . TYR B 1 143 ? 6.574 17.25 -5.559 1 98.19 143 TYR B O 1
ATOM 4645 N N . ASP B 1 144 ? 6.949 19.359 -4.961 1 98.31 144 ASP B N 1
ATOM 4646 C CA . ASP B 1 144 ? 8.195 19.109 -4.246 1 98.31 144 ASP B CA 1
ATOM 4647 C C . ASP B 1 144 ? 7.93 18.406 -2.91 1 98.31 144 ASP B C 1
ATOM 4649 O O . ASP B 1 144 ? 6.801 18.406 -2.42 1 98.31 144 ASP B O 1
ATOM 4653 N N . TRP B 1 145 ? 9.031 17.781 -2.451 1 98.81 145 TRP B N 1
ATOM 4654 C CA . TRP B 1 145 ? 9.047 17.203 -1.113 1 98.81 145 TRP B CA 1
ATOM 4655 C C . TRP B 1 145 ? 10.164 17.812 -0.267 1 98.81 145 TRP B C 1
ATOM 4657 O O . TRP B 1 145 ? 11.32 17.859 -0.696 1 98.81 145 TRP B O 1
ATOM 4667 N N . VAL B 1 146 ? 9.812 18.281 0.902 1 98.94 146 VAL B N 1
ATOM 4668 C CA . VAL B 1 146 ? 10.797 18.734 1.878 1 98.94 146 VAL B CA 1
ATOM 4669 C C . VAL B 1 146 ? 10.867 17.75 3.041 1 98.94 146 VAL B C 1
ATOM 4671 O O . VAL B 1 146 ? 9.852 17.453 3.676 1 98.94 146 VAL B O 1
ATOM 4674 N N . PHE B 1 147 ? 12.055 17.266 3.268 1 98.94 147 PHE B N 1
ATOM 4675 C CA . PHE B 1 147 ? 12.32 16.406 4.418 1 98.94 147 PHE B CA 1
ATOM 4676 C C . PHE B 1 147 ? 13.133 17.156 5.473 1 98.94 147 PHE B C 1
ATOM 4678 O O . PHE B 1 147 ? 14.133 17.797 5.156 1 98.94 147 PHE B O 1
ATOM 4685 N N . LEU B 1 148 ? 12.695 17.109 6.719 1 98.88 148 LEU B N 1
ATOM 4686 C CA . LEU B 1 148 ? 13.398 17.734 7.832 1 98.88 148 LEU B CA 1
ATOM 4687 C C . LEU B 1 148 ? 13.797 16.703 8.875 1 98.88 148 LEU B C 1
ATOM 4689 O O . LEU B 1 148 ? 13.047 15.758 9.141 1 98.88 148 LEU B O 1
ATOM 4693 N N . ASN B 1 149 ? 14.922 16.797 9.453 1 98.56 149 ASN B N 1
ATOM 4694 C CA . ASN B 1 149 ? 15.516 15.898 10.438 1 98.56 149 ASN B CA 1
ATOM 4695 C C . ASN B 1 149 ? 16.375 16.656 11.438 1 98.56 149 ASN B C 1
ATOM 4697 O O . ASN B 1 149 ? 16.984 17.672 11.102 1 98.56 149 ASN B O 1
ATOM 4701 N N . ASP B 1 150 ? 16.375 16.188 12.719 1 97.38 150 ASP B N 1
ATOM 4702 C CA . ASP B 1 150 ? 17.25 16.812 13.711 1 97.38 150 ASP B CA 1
ATOM 4703 C C . ASP B 1 150 ? 18.703 16.359 13.531 1 97.38 150 ASP B C 1
ATOM 4705 O O . ASP B 1 150 ? 19.594 16.812 14.258 1 97.38 150 ASP B O 1
ATOM 4709 N N . LYS B 1 151 ? 18.969 15.477 12.594 1 97.81 151 LYS B N 1
ATOM 4710 C CA . LYS B 1 151 ? 20.281 15.023 12.172 1 97.81 151 LYS B CA 1
ATOM 4711 C C . LYS B 1 151 ? 20.438 15.094 10.656 1 97.81 151 LYS B C 1
ATOM 4713 O O . LYS B 1 151 ? 19.438 15.133 9.93 1 97.81 151 LYS B O 1
ATOM 4718 N N . PRO B 1 152 ? 21.703 15.102 10.188 1 98.31 152 PRO B N 1
ATOM 4719 C CA . PRO B 1 152 ? 21.859 15.055 8.734 1 98.31 152 PRO B CA 1
ATOM 4720 C C . PRO B 1 152 ? 21.297 13.773 8.117 1 98.31 152 PRO B C 1
ATOM 4722 O O . PRO B 1 152 ? 21.469 12.688 8.68 1 98.31 152 PRO B O 1
ATOM 4725 N N . PHE B 1 153 ? 20.703 13.891 6.984 1 98.75 153 PHE B N 1
ATOM 4726 C CA . PHE B 1 153 ? 20.203 12.727 6.27 1 98.75 153 PHE B CA 1
ATOM 4727 C C . PHE B 1 153 ? 21.344 11.938 5.645 1 98.75 153 PHE B C 1
ATOM 4729 O O . PHE B 1 153 ? 22.297 12.523 5.125 1 98.75 153 PHE B O 1
ATOM 4736 N N . ASP B 1 154 ? 21.266 10.664 5.695 1 98.44 154 ASP B N 1
ATOM 4737 C CA . ASP B 1 154 ? 22.328 9.852 5.102 1 98.44 154 ASP B CA 1
ATOM 4738 C C . ASP B 1 154 ? 22.031 9.57 3.627 1 98.44 154 ASP B C 1
ATOM 4740 O O . ASP B 1 154 ? 21 9.984 3.104 1 98.44 154 ASP B O 1
ATOM 4744 N N . GLU B 1 155 ? 22.922 8.938 2.949 1 98 155 GLU B N 1
ATOM 4745 C CA . GLU B 1 155 ? 22.844 8.719 1.51 1 98 155 GLU B CA 1
ATOM 4746 C C . GLU B 1 155 ? 21.688 7.781 1.157 1 98 155 GLU B C 1
ATOM 4748 O O . GLU B 1 155 ? 21.031 7.961 0.131 1 98 155 GLU B O 1
ATOM 4753 N N . THR B 1 156 ? 21.469 6.785 1.922 1 97.69 156 THR B N 1
ATOM 4754 C CA . THR B 1 156 ? 20.391 5.852 1.661 1 97.69 156 THR B CA 1
ATOM 4755 C C . THR B 1 156 ? 19.047 6.578 1.633 1 97.69 156 THR B C 1
ATOM 4757 O O . THR B 1 156 ? 18.266 6.414 0.693 1 97.69 156 THR B O 1
ATOM 4760 N N . PHE B 1 157 ? 18.875 7.41 2.691 1 98.62 157 PHE B N 1
ATOM 4761 C CA . PHE B 1 157 ? 17.625 8.164 2.768 1 98.62 157 PHE B CA 1
ATOM 4762 C C . PHE B 1 157 ? 17.438 9.023 1.526 1 98.62 157 PHE B C 1
ATOM 4764 O O . PHE B 1 157 ? 16.375 9 0.899 1 98.62 157 PHE B O 1
ATOM 4771 N N . LYS B 1 158 ? 18.406 9.75 1.138 1 98.75 158 LYS B N 1
ATOM 4772 C CA . LYS B 1 158 ? 18.328 10.68 0.016 1 98.75 158 LYS B CA 1
ATOM 4773 C C . LYS B 1 158 ? 18.125 9.938 -1.302 1 98.75 158 LYS B C 1
ATOM 4775 O O . LYS B 1 158 ? 17.266 10.328 -2.107 1 98.75 158 LYS B O 1
ATOM 4780 N N . LYS B 1 159 ? 18.812 8.875 -1.545 1 98.25 159 LYS B N 1
ATOM 4781 C CA . LYS B 1 159 ? 18.719 8.125 -2.795 1 98.25 159 LYS B CA 1
ATOM 4782 C C . LYS B 1 159 ? 17.328 7.508 -2.955 1 98.25 159 LYS B C 1
ATOM 4784 O O . LYS B 1 159 ? 16.719 7.621 -4.016 1 98.25 159 LYS B O 1
ATOM 4789 N N . VAL B 1 160 ? 16.891 6.895 -1.891 1 98.38 160 VAL B N 1
ATOM 4790 C CA . VAL B 1 160 ? 15.609 6.195 -1.947 1 98.38 160 VAL B CA 1
ATOM 4791 C C . VAL B 1 160 ? 14.484 7.199 -2.168 1 98.38 160 VAL B C 1
ATOM 4793 O O . VAL B 1 160 ? 13.672 7.039 -3.086 1 98.38 160 VAL B O 1
ATOM 4796 N N . THR B 1 161 ? 14.461 8.234 -1.385 1 98.81 161 THR B N 1
ATOM 4797 C CA . THR B 1 161 ? 13.359 9.18 -1.478 1 98.81 161 THR B CA 1
ATOM 4798 C C . THR B 1 161 ? 13.406 9.938 -2.797 1 98.81 161 THR B C 1
ATOM 4800 O O . THR B 1 161 ? 12.375 10.18 -3.422 1 98.81 161 THR B O 1
ATOM 4803 N N . THR B 1 162 ? 14.594 10.289 -3.285 1 98.62 162 THR B N 1
ATOM 4804 C CA . THR B 1 162 ? 14.734 10.992 -4.555 1 98.62 162 THR B CA 1
ATOM 4805 C C . THR B 1 162 ? 14.266 10.117 -5.715 1 98.62 162 THR B C 1
ATOM 4807 O O . THR B 1 162 ? 13.648 10.609 -6.66 1 98.62 162 THR B O 1
ATOM 4810 N N . SER B 1 163 ? 14.5 8.852 -5.641 1 97.56 163 SER B N 1
ATOM 4811 C CA . SER B 1 163 ? 14.117 7.953 -6.723 1 97.56 163 SER B CA 1
ATOM 4812 C C . SER B 1 163 ? 12.602 7.797 -6.805 1 97.56 163 SER B C 1
ATOM 4814 O O . SER B 1 163 ? 12.055 7.496 -7.867 1 97.56 163 SER B O 1
ATOM 4816 N N . LEU B 1 164 ? 11.906 8.031 -5.715 1 98.19 164 LEU B N 1
ATOM 4817 C CA . LEU B 1 164 ? 10.469 7.777 -5.648 1 98.19 164 LEU B CA 1
ATOM 4818 C C . LEU B 1 164 ? 9.68 9.031 -5.98 1 98.19 164 LEU B C 1
ATOM 4820 O O . LEU B 1 164 ? 8.555 8.953 -6.48 1 98.19 164 LEU B O 1
ATOM 4824 N N . VAL B 1 165 ? 10.242 10.164 -5.684 1 98.06 165 VAL B N 1
ATOM 4825 C CA . VAL B 1 165 ? 9.523 11.43 -5.77 1 98.06 165 VAL B CA 1
ATOM 4826 C C . VAL B 1 165 ? 9.555 11.945 -7.207 1 98.06 165 VAL B C 1
ATOM 4828 O O . VAL B 1 165 ? 10.609 11.969 -7.84 1 98.06 165 VAL B O 1
ATOM 4831 N N . SER B 1 166 ? 8.391 12.344 -7.703 1 95.69 166 SER B N 1
ATOM 4832 C CA . SER B 1 166 ? 8.305 12.859 -9.07 1 95.69 166 SER B CA 1
ATOM 4833 C C . SER B 1 166 ? 8.773 14.305 -9.148 1 95.69 166 SER B C 1
ATOM 4835 O O . SER B 1 166 ? 9.273 14.742 -10.188 1 95.69 166 SER B O 1
ATOM 4837 N N . GLY B 1 167 ? 8.578 15.117 -8.047 1 96.75 167 GLY B N 1
ATOM 4838 C CA . GLY B 1 167 ? 9.109 16.469 -7.961 1 96.75 167 GLY B CA 1
ATOM 4839 C C . GLY B 1 167 ? 10.531 16.516 -7.438 1 96.75 167 GLY B C 1
ATOM 4840 O O . GLY B 1 167 ? 11.266 15.531 -7.516 1 96.75 167 GLY B O 1
ATOM 4841 N N . LYS B 1 168 ? 10.898 17.656 -6.953 1 97.94 168 LYS B N 1
ATOM 4842 C CA . LYS B 1 168 ? 12.227 17.812 -6.383 1 97.94 168 LYS B CA 1
ATOM 4843 C C . LYS B 1 168 ? 12.227 17.531 -4.883 1 97.94 168 LYS B C 1
ATOM 4845 O O . LYS B 1 168 ? 11.297 17.906 -4.176 1 97.94 168 LYS B O 1
ATOM 4850 N N . THR B 1 169 ? 13.266 16.859 -4.461 1 98.75 169 THR B N 1
ATOM 4851 C CA . THR B 1 169 ? 13.422 16.578 -3.033 1 98.75 169 THR B CA 1
ATOM 4852 C C . THR B 1 169 ? 14.391 17.578 -2.402 1 98.75 169 THR B C 1
ATOM 4854 O O . THR B 1 169 ? 15.398 17.938 -3.016 1 98.75 169 THR B O 1
ATOM 4857 N N . HIS B 1 170 ? 14.055 18.016 -1.257 1 98.88 170 HIS B N 1
ATOM 4858 C CA . HIS B 1 170 ? 14.898 18.891 -0.45 1 98.88 170 HIS B CA 1
ATOM 4859 C C . HIS B 1 170 ? 15.102 18.328 0.952 1 98.88 170 HIS B C 1
ATOM 4861 O O . HIS B 1 170 ? 14.164 17.797 1.548 1 98.88 170 HIS B O 1
ATOM 4867 N N . TYR B 1 171 ? 16.344 18.438 1.462 1 98.81 171 TYR B N 1
ATOM 4868 C CA . TYR B 1 171 ? 16.688 17.859 2.758 1 98.81 171 TYR B CA 1
ATOM 4869 C C . TYR B 1 171 ? 17.219 18.938 3.697 1 98.81 171 TYR B C 1
ATOM 4871 O O . TYR B 1 171 ? 18.203 19.625 3.383 1 98.81 171 TYR B O 1
ATOM 4879 N N . GLY B 1 172 ? 16.531 19.156 4.816 1 98.75 172 GLY B N 1
ATOM 4880 C CA . GLY B 1 172 ? 16.953 20.156 5.781 1 98.75 172 GLY B CA 1
ATOM 4881 C C . GLY B 1 172 ? 17.297 19.578 7.137 1 98.75 172 GLY B C 1
ATOM 4882 O O . GLY B 1 172 ? 16.641 18.641 7.605 1 98.75 172 GLY B O 1
ATOM 4883 N N . GLU B 1 173 ? 18.297 20.094 7.766 1 98.62 173 GLU B N 1
ATOM 4884 C CA . GLU B 1 173 ? 18.641 19.781 9.148 1 98.62 173 GLU B CA 1
ATOM 4885 C C . GLU B 1 173 ? 18.094 20.844 10.109 1 98.62 173 GLU B C 1
ATOM 4887 O O . GLU B 1 173 ? 18.359 22.031 9.938 1 98.62 173 GLU B O 1
ATOM 4892 N N . ILE B 1 174 ? 17.406 20.438 11.109 1 98.44 174 ILE B N 1
ATOM 4893 C CA . ILE B 1 174 ? 16.797 21.328 12.078 1 98.44 174 ILE B CA 1
ATOM 4894 C C . ILE B 1 174 ? 17.875 21.922 12.992 1 98.44 174 ILE B C 1
ATOM 4896 O O . ILE B 1 174 ? 18.672 21.188 13.57 1 98.44 174 ILE B O 1
ATOM 4900 N N . PRO B 1 175 ? 17.891 23.188 13.117 1 97.31 175 PRO B N 1
ATOM 4901 C CA . PRO B 1 175 ? 18.875 23.766 14.039 1 97.31 175 PRO B CA 1
ATOM 4902 C C . PRO B 1 175 ? 18.641 23.344 15.484 1 97.31 175 PRO B C 1
ATOM 4904 O O . PRO B 1 175 ? 17.5 23.125 15.898 1 97.31 175 PRO B O 1
ATOM 4907 N N . LYS B 1 176 ? 19.641 23.312 16.25 1 95.94 176 LYS B N 1
ATOM 4908 C CA . LYS B 1 176 ? 19.594 22.859 17.641 1 95.94 176 LYS B CA 1
ATOM 4909 C C . LYS B 1 176 ? 18.594 23.672 18.453 1 95.94 176 LYS B C 1
ATOM 4911 O O . LYS B 1 176 ? 17.891 23.125 19.297 1 95.94 176 LYS B O 1
ATOM 4916 N N . GLU B 1 177 ? 18.5 24.969 18.203 1 94.94 177 GLU B N 1
ATOM 4917 C CA . GLU B 1 177 ? 17.641 25.875 18.969 1 94.94 177 GLU B CA 1
ATOM 4918 C C . GLU B 1 177 ? 16.156 25.5 18.797 1 94.94 177 GLU B C 1
ATOM 4920 O O . GLU B 1 177 ? 15.344 25.797 19.672 1 94.94 177 GLU B O 1
ATOM 4925 N N . HIS B 1 178 ? 15.867 24.859 17.688 1 96.94 178 HIS B N 1
ATOM 4926 C CA . HIS B 1 178 ? 14.477 24.5 17.406 1 96.94 178 HIS B CA 1
ATOM 4927 C C . HIS B 1 178 ? 14.188 23.078 17.875 1 96.94 178 HIS B C 1
ATOM 4929 O O . HIS B 1 178 ? 13.047 22.609 17.766 1 96.94 178 HIS B O 1
ATOM 4935 N N . TRP B 1 179 ? 15.195 22.391 18.375 1 97.25 179 TRP B N 1
ATOM 4936 C CA . TRP B 1 179 ? 15.062 21.016 18.859 1 97.25 179 TRP B CA 1
ATOM 4937 C C . TRP B 1 179 ? 15.805 20.844 20.188 1 97.25 179 TRP B C 1
ATOM 4939 O O . TRP B 1 179 ? 16.609 19.922 20.328 1 97.25 179 TRP B O 1
ATOM 4949 N N . SER B 1 180 ? 15.617 21.766 21.094 1 96.44 180 SER B N 1
ATOM 4950 C CA . SER B 1 180 ? 16.219 21.75 22.422 1 96.44 180 SER B CA 1
ATOM 4951 C C . SER B 1 180 ? 15.289 22.375 23.453 1 96.44 180 SER B C 1
ATOM 4953 O O . SER B 1 180 ? 14.242 22.922 23.109 1 96.44 180 SER B O 1
ATOM 4955 N N . PHE B 1 181 ? 15.695 22.219 24.75 1 97.56 181 PHE B N 1
ATOM 4956 C CA . PHE B 1 181 ? 15 22.922 25.812 1 97.56 181 PHE B CA 1
ATOM 4957 C C . PHE B 1 181 ? 15.305 24.422 25.781 1 97.56 181 PHE B C 1
ATOM 4959 O O . PHE B 1 181 ? 16.469 24.828 25.812 1 97.56 181 PHE B O 1
ATOM 4966 N N . PRO B 1 182 ? 14.289 25.172 25.703 1 96.81 182 PRO B N 1
ATOM 4967 C CA . PRO B 1 182 ? 14.57 26.609 25.797 1 96.81 182 PRO B CA 1
ATOM 4968 C C . PRO B 1 182 ? 15.07 27.016 27.188 1 96.81 182 PRO B C 1
ATOM 4970 O O . PRO B 1 182 ? 14.906 26.266 28.156 1 96.81 182 PRO B O 1
ATOM 4973 N N . GLU B 1 183 ? 15.555 28.234 27.312 1 96.31 183 GLU B N 1
ATOM 4974 C CA . GLU B 1 183 ? 16.234 28.703 28.516 1 96.31 183 GLU B CA 1
ATOM 4975 C C . GLU B 1 183 ? 15.234 28.875 29.672 1 96.31 183 GLU B C 1
ATOM 4977 O O . GLU B 1 183 ? 15.609 28.781 30.828 1 96.31 183 GLU B O 1
ATOM 4982 N N . TRP B 1 184 ? 14.047 29.062 29.422 1 97.31 184 TRP B N 1
ATOM 4983 C CA . TRP B 1 184 ? 13.07 29.375 30.453 1 97.31 184 TRP B CA 1
ATOM 4984 C C . TRP B 1 184 ? 12.43 28.109 31 1 97.31 184 TRP B C 1
ATOM 4986 O O . TRP B 1 184 ? 11.594 28.156 31.906 1 97.31 184 TRP B O 1
ATOM 4996 N N . ILE B 1 185 ? 12.789 26.984 30.484 1 98.19 185 ILE B N 1
ATOM 4997 C CA . ILE B 1 185 ? 12.25 25.703 30.938 1 98.19 185 ILE B CA 1
ATOM 4998 C C . ILE B 1 185 ? 13.102 25.172 32.094 1 98.19 185 ILE B C 1
ATOM 5000 O O . ILE B 1 185 ? 14.32 25.062 31.969 1 98.19 185 ILE B O 1
ATOM 5004 N N . ASP B 1 186 ? 12.523 24.891 33.188 1 98.19 186 ASP B N 1
ATOM 5005 C CA . ASP B 1 186 ? 13.141 24.141 34.281 1 98.19 186 ASP B CA 1
ATOM 5006 C C . ASP B 1 186 ? 13.211 22.641 33.938 1 98.19 186 ASP B C 1
ATOM 5008 O O . ASP B 1 186 ? 12.211 21.938 34.062 1 98.19 186 ASP B O 1
ATOM 5012 N N . GLN B 1 187 ? 14.352 22.219 33.625 1 97.62 187 GLN B N 1
ATOM 5013 C CA . GLN B 1 187 ? 14.516 20.859 33.094 1 97.62 187 GLN B CA 1
ATOM 5014 C C . GLN B 1 187 ? 14.281 19.812 34.188 1 97.62 187 GLN B C 1
ATOM 5016 O O . GLN B 1 187 ? 13.883 18.688 33.875 1 97.62 187 GLN B O 1
ATOM 5021 N N . ASP B 1 188 ? 14.547 20.203 35.406 1 98.06 188 ASP B N 1
ATOM 5022 C CA . ASP B 1 188 ? 14.25 19.281 36.5 1 98.06 188 ASP B CA 1
ATOM 5023 C C . ASP B 1 188 ? 12.75 19.094 36.688 1 98.06 188 ASP B C 1
ATOM 5025 O O . ASP B 1 188 ? 12.281 17.969 36.875 1 98.06 188 ASP B O 1
ATOM 5029 N N . LYS B 1 189 ? 12.094 20.219 36.656 1 97.81 189 LYS B N 1
ATOM 5030 C CA . LYS B 1 189 ? 10.633 20.141 36.688 1 97.81 189 LYS B CA 1
ATOM 5031 C C . LYS B 1 189 ? 10.094 19.328 35.531 1 97.81 189 LYS B C 1
ATOM 5033 O O . LYS B 1 189 ? 9.203 18.5 35.688 1 97.81 189 LYS B O 1
ATOM 5038 N N . ALA B 1 190 ? 10.594 19.578 34.375 1 98.12 190 ALA B N 1
ATOM 5039 C CA . ALA B 1 190 ? 10.18 18.859 33.188 1 98.12 190 ALA B CA 1
ATOM 5040 C C . ALA B 1 190 ? 10.445 17.359 33.312 1 98.12 190 ALA B C 1
ATOM 5042 O O . ALA B 1 190 ? 9.609 16.531 32.938 1 98.12 190 ALA B O 1
ATOM 5043 N N . LYS B 1 191 ? 11.555 16.984 33.844 1 98.06 191 LYS B N 1
ATOM 5044 C CA . LYS B 1 191 ? 11.914 15.586 34.031 1 98.06 191 LYS B CA 1
ATOM 5045 C C . LYS B 1 191 ? 10.945 14.898 35 1 98.06 191 LYS B C 1
ATOM 5047 O O . LYS B 1 191 ? 10.516 13.773 34.75 1 98.06 191 LYS B O 1
ATOM 5052 N N . LYS B 1 192 ? 10.656 15.602 36.062 1 97.94 192 LYS B N 1
ATOM 5053 C CA . LYS B 1 192 ? 9.734 15.047 37.031 1 97.94 192 LYS B CA 1
ATOM 5054 C C . LYS B 1 192 ? 8.375 14.758 36.406 1 97.94 192 LYS B C 1
ATOM 5056 O O . LYS B 1 192 ? 7.742 13.75 36.75 1 97.94 192 LYS B O 1
ATOM 5061 N N . VAL B 1 193 ? 7.957 15.594 35.594 1 97.38 193 VAL B N 1
ATOM 5062 C CA . VAL B 1 193 ? 6.672 15.422 34.938 1 97.38 193 VAL B CA 1
ATOM 5063 C C . VAL B 1 193 ? 6.73 14.211 34 1 97.38 193 VAL B C 1
ATOM 5065 O O . VAL B 1 193 ? 5.789 13.414 33.969 1 97.38 193 VAL B O 1
ATOM 5068 N N . ARG B 1 194 ? 7.773 14.031 33.281 1 98.06 194 ARG B N 1
ATOM 5069 C CA . ARG B 1 194 ? 7.926 12.875 32.406 1 98.06 194 ARG B CA 1
ATOM 5070 C C . ARG B 1 194 ? 7.895 11.578 33.188 1 98.06 194 ARG B C 1
ATOM 5072 O O . ARG B 1 194 ? 7.27 10.602 32.781 1 98.06 194 ARG B O 1
ATOM 5079 N N . GLU B 1 195 ? 8.516 11.602 34.344 1 97.94 195 GLU B N 1
ATOM 5080 C CA . GLU B 1 195 ? 8.531 10.422 35.188 1 97.94 195 GLU B CA 1
ATOM 5081 C C . GLU B 1 195 ? 7.129 10.109 35.719 1 97.94 195 GLU B C 1
ATOM 5083 O O . GLU B 1 195 ? 6.723 8.953 35.75 1 97.94 195 GLU B O 1
ATOM 5088 N N . ASP B 1 196 ? 6.48 11.141 36.125 1 97.62 196 ASP B N 1
ATOM 5089 C CA . ASP B 1 196 ? 5.109 10.984 36.625 1 97.62 196 ASP B CA 1
ATOM 5090 C C . ASP B 1 196 ? 4.211 10.414 35.531 1 97.62 196 ASP B C 1
ATOM 5092 O O . ASP B 1 196 ? 3.459 9.469 35.75 1 97.62 196 ASP B O 1
ATOM 5096 N N . MET B 1 197 ? 4.285 10.945 34.375 1 97.44 197 MET B N 1
ATOM 5097 C CA . MET B 1 197 ? 3.457 10.5 33.25 1 97.44 197 MET B CA 1
ATOM 5098 C C . MET B 1 197 ? 3.814 9.07 32.844 1 97.44 197 MET B C 1
ATOM 5100 O O . MET B 1 197 ? 2.945 8.305 32.438 1 97.44 197 MET B O 1
ATOM 5104 N N . ALA B 1 198 ? 5.074 8.75 32.938 1 97.12 198 ALA B N 1
ATOM 5105 C CA . ALA B 1 198 ? 5.496 7.375 32.688 1 97.12 198 ALA B CA 1
ATOM 5106 C C . ALA B 1 198 ? 4.82 6.414 33.656 1 97.12 198 ALA B C 1
ATOM 5108 O O . ALA B 1 198 ? 4.34 5.352 33.25 1 97.12 198 ALA B O 1
ATOM 5109 N N . GLN B 1 199 ? 4.801 6.781 34.938 1 97.12 199 GLN B N 1
ATOM 5110 C CA . GLN B 1 199 ? 4.191 5.953 35.969 1 97.12 199 GLN B CA 1
ATOM 5111 C C . GLN B 1 199 ? 2.701 5.758 35.719 1 97.12 199 GLN B C 1
ATOM 5113 O O . GLN B 1 199 ? 2.16 4.676 35.969 1 97.12 199 GLN B O 1
ATOM 5118 N N . ARG B 1 200 ? 2.121 6.762 35.156 1 96.69 200 ARG B N 1
ATOM 5119 C CA . ARG B 1 200 ? 0.687 6.719 34.906 1 96.69 200 ARG B CA 1
ATOM 5120 C C . ARG B 1 200 ? 0.405 6.141 33.531 1 96.69 200 ARG B C 1
ATOM 5122 O O . ARG B 1 200 ? -0.749 6.082 33.094 1 96.69 200 ARG B O 1
ATOM 5129 N N . LYS B 1 201 ? 1.38 5.797 32.75 1 95.19 201 LYS B N 1
ATOM 5130 C CA . LYS B 1 201 ? 1.307 5.137 31.469 1 95.19 201 LYS B CA 1
ATOM 5131 C C . LYS B 1 201 ? 0.593 6.012 30.438 1 95.19 201 LYS B C 1
ATOM 5133 O O . LYS B 1 201 ? -0.232 5.523 29.672 1 95.19 201 LYS B O 1
ATOM 5138 N N . ILE B 1 202 ? 0.875 7.258 30.594 1 92.88 202 ILE B N 1
ATOM 5139 C CA . ILE B 1 202 ? 0.369 8.195 29.594 1 92.88 202 ILE B CA 1
ATOM 5140 C C . ILE B 1 202 ? 1.158 8.047 28.297 1 92.88 202 ILE B C 1
ATOM 5142 O O . ILE B 1 202 ? 2.391 8 28.328 1 92.88 202 ILE B O 1
ATOM 5146 N N . ILE B 1 203 ? 0.438 7.949 27.156 1 90.5 203 ILE B N 1
ATOM 5147 C CA . ILE B 1 203 ? 1.048 7.703 25.859 1 90.5 203 ILE B CA 1
ATOM 5148 C C . ILE B 1 203 ? 2.109 8.766 25.578 1 90.5 203 ILE B C 1
ATOM 5150 O O . ILE B 1 203 ? 1.835 9.961 25.656 1 90.5 203 ILE B O 1
ATOM 5154 N N . TYR B 1 204 ? 3.309 8.359 25.25 1 91.38 204 TYR B N 1
ATOM 5155 C CA . TYR B 1 204 ? 4.484 9.18 24.969 1 91.38 204 TYR B CA 1
ATOM 5156 C C . TYR B 1 204 ? 4.812 10.086 26.141 1 91.38 204 TYR B C 1
ATOM 5158 O O . TYR B 1 204 ? 5.473 11.117 25.969 1 91.38 204 TYR B O 1
ATOM 5166 N N . GLY B 1 205 ? 4.352 9.812 27.297 1 94.38 205 GLY B N 1
ATOM 5167 C CA . GLY B 1 205 ? 4.5 10.656 28.469 1 94.38 205 GLY B CA 1
ATOM 5168 C C . GLY B 1 205 ? 5.941 10.836 28.891 1 94.38 205 GLY B C 1
ATOM 5169 O O . GLY B 1 205 ? 6.309 11.875 29.453 1 94.38 205 GLY B O 1
ATOM 5170 N N . ASP B 1 206 ? 6.77 9.828 28.625 1 95.38 206 ASP B N 1
ATOM 5171 C CA . ASP B 1 206 ? 8.156 9.875 29.078 1 95.38 206 ASP B CA 1
ATOM 5172 C C . ASP B 1 206 ? 9.094 10.305 27.953 1 95.38 206 ASP B C 1
ATOM 5174 O O . ASP B 1 206 ? 10.305 10.391 28.141 1 95.38 206 ASP B O 1
ATOM 5178 N N . SER B 1 207 ? 8.562 10.703 26.844 1 95.81 207 SER B N 1
ATOM 5179 C CA . SER B 1 207 ? 9.375 10.891 25.641 1 95.81 207 SER B CA 1
ATOM 5180 C C . SER B 1 207 ? 9.828 12.344 25.5 1 95.81 207 SER B C 1
ATOM 5182 O O . SER B 1 207 ? 9.008 13.227 25.234 1 95.81 207 SER B O 1
ATOM 5184 N N . VAL B 1 208 ? 11.117 12.602 25.594 1 97.06 208 VAL B N 1
ATOM 5185 C CA . VAL B 1 208 ? 11.672 13.93 25.359 1 97.06 208 VAL B CA 1
ATOM 5186 C C . VAL B 1 208 ? 11.57 14.281 23.875 1 97.06 208 VAL B C 1
ATOM 5188 O O . VAL B 1 208 ? 11.18 15.398 23.531 1 97.06 208 VAL B O 1
ATOM 5191 N N . SER B 1 209 ? 11.906 13.289 23.031 1 95.94 209 SER B N 1
ATOM 5192 C CA . SER B 1 209 ? 11.906 13.523 21.594 1 95.94 209 SER B CA 1
ATOM 5193 C C . SER B 1 209 ? 10.508 13.898 21.109 1 95.94 209 SER B C 1
ATOM 5195 O O . SER B 1 209 ? 10.367 14.742 20.219 1 95.94 209 SER B O 1
ATOM 5197 N N . TYR B 1 210 ? 9.594 13.234 21.688 1 97.12 210 TYR B N 1
ATOM 5198 C CA . TYR B 1 210 ? 8.227 13.539 21.281 1 97.12 210 TYR B CA 1
ATOM 5199 C C . TYR B 1 210 ? 7.863 14.977 21.625 1 97.12 210 TYR B C 1
ATOM 5201 O O . TYR B 1 210 ? 7.18 15.656 20.859 1 97.12 210 TYR B O 1
ATOM 5209 N N . ARG B 1 211 ? 8.25 15.531 22.781 1 98 211 ARG B N 1
ATOM 5210 C CA . ARG B 1 211 ? 7.992 16.906 23.188 1 98 211 ARG B CA 1
ATOM 5211 C C . ARG B 1 211 ? 8.688 17.891 22.25 1 98 211 ARG B C 1
ATOM 5213 O O . ARG B 1 211 ? 8.125 18.922 21.906 1 98 211 ARG B O 1
ATOM 5220 N N . HIS B 1 212 ? 9.922 17.547 21.828 1 98 212 HIS B N 1
ATOM 5221 C CA . HIS B 1 212 ? 10.602 18.359 20.844 1 98 212 HIS B CA 1
ATOM 5222 C C . HIS B 1 212 ? 9.836 18.391 19.516 1 98 212 HIS B C 1
ATOM 5224 O O . HIS B 1 212 ? 9.711 19.438 18.891 1 98 212 HIS B O 1
ATOM 5230 N N . MET B 1 213 ? 9.375 17.266 19.125 1 98.12 213 MET B N 1
ATOM 5231 C CA . MET B 1 213 ? 8.625 17.188 17.875 1 98.12 213 MET B CA 1
ATOM 5232 C C . MET B 1 213 ? 7.375 18.062 17.938 1 98.12 213 MET B C 1
ATOM 5234 O O . MET B 1 213 ? 7.113 18.828 17.016 1 98.12 213 MET B O 1
ATOM 5238 N N . CYS B 1 214 ? 6.625 17.969 19.031 1 98.5 214 CYS B N 1
ATOM 5239 C CA . CYS B 1 214 ? 5.391 18.734 19.172 1 98.5 214 CYS B CA 1
ATOM 5240 C C . CYS B 1 214 ? 5.672 20.234 19.172 1 98.5 214 CYS B C 1
ATOM 5242 O O . CYS B 1 214 ? 4.953 21 18.531 1 98.5 214 CYS B O 1
ATOM 5244 N N . ARG B 1 215 ? 6.672 20.656 19.875 1 98.62 215 ARG B N 1
ATOM 5245 C CA . ARG B 1 215 ? 7.062 22.062 19.891 1 98.62 215 ARG B CA 1
ATOM 5246 C C . ARG B 1 215 ? 7.508 22.531 18.516 1 98.62 215 ARG B C 1
ATOM 5248 O O . ARG B 1 215 ? 7.113 23.609 18.062 1 98.62 215 ARG B O 1
ATOM 5255 N N . PHE B 1 216 ? 8.312 21.672 17.859 1 98.69 216 PHE B N 1
ATOM 5256 C CA . PHE B 1 216 ? 8.82 22 16.531 1 98.69 216 PHE B CA 1
ATOM 5257 C C . PHE B 1 216 ? 7.672 22.156 15.547 1 98.69 216 PHE B C 1
ATOM 5259 O O . PHE B 1 216 ? 7.613 23.141 14.812 1 98.69 216 PHE B O 1
ATOM 5266 N N . GLU B 1 217 ? 6.727 21.156 15.531 1 98.69 217 GLU B N 1
ATOM 5267 C CA . GLU B 1 217 ? 5.594 21.172 14.617 1 98.69 217 GLU B CA 1
ATOM 5268 C C . GLU B 1 217 ? 4.668 22.359 14.906 1 98.69 217 GLU B C 1
ATOM 5270 O O . GLU B 1 217 ? 4.02 22.875 14 1 98.69 217 GLU B O 1
ATOM 5275 N N . SER B 1 218 ? 4.66 22.828 16.141 1 98.81 218 SER B N 1
ATOM 5276 C CA . SER B 1 218 ? 3.766 23.906 16.531 1 98.81 218 SER B CA 1
ATOM 5277 C C . SER B 1 218 ? 4.363 25.266 16.203 1 98.81 218 SER B C 1
ATOM 5279 O O . SER B 1 218 ? 3.635 26.234 15.922 1 98.81 218 SER B O 1
ATOM 5281 N N . GLY B 1 219 ? 5.73 25.312 16.188 1 98.69 219 GLY B N 1
ATOM 5282 C CA . GLY B 1 219 ? 6.227 26.688 16.203 1 98.69 219 GLY B CA 1
ATOM 5283 C C . GLY B 1 219 ? 7.32 26.938 15.172 1 98.69 219 GLY B C 1
ATOM 5284 O O . GLY B 1 219 ? 7.652 28.078 14.883 1 98.69 219 GLY B O 1
ATOM 5285 N N . PHE B 1 220 ? 7.883 25.844 14.594 1 98.69 220 PHE B N 1
ATOM 5286 C CA . PHE B 1 220 ? 9.148 26.141 13.938 1 98.69 220 PHE B CA 1
ATOM 5287 C C . PHE B 1 220 ? 9.164 25.578 12.516 1 98.69 220 PHE B C 1
ATOM 5289 O O . PHE B 1 220 ? 9.883 26.094 11.648 1 98.69 220 PHE B O 1
ATOM 5296 N N . PHE B 1 221 ? 8.461 24.469 12.227 1 98.69 221 PHE B N 1
ATOM 5297 C CA . PHE B 1 221 ? 8.633 23.828 10.93 1 98.69 221 PHE B CA 1
ATOM 5298 C C . PHE B 1 221 ? 8.352 24.797 9.797 1 98.69 221 PHE B C 1
ATOM 5300 O O . PHE B 1 221 ? 9.039 24.781 8.773 1 98.69 221 PHE B O 1
ATOM 5307 N N . PHE B 1 222 ? 7.395 25.75 9.938 1 98.62 222 PHE B N 1
ATOM 5308 C CA . PHE B 1 222 ? 6.961 26.656 8.883 1 98.62 222 PHE B CA 1
ATOM 5309 C C . PHE B 1 222 ? 7.926 27.828 8.742 1 98.62 222 PHE B C 1
ATOM 5311 O O . PHE B 1 222 ? 7.773 28.656 7.844 1 98.62 222 PHE B O 1
ATOM 5318 N N . ARG B 1 223 ? 8.875 27.891 9.602 1 97.38 223 ARG B N 1
ATOM 5319 C CA . ARG B 1 223 ? 9.859 28.953 9.578 1 97.38 223 ARG B CA 1
ATOM 5320 C C . ARG B 1 223 ? 11.219 28.438 9.125 1 97.38 223 ARG B C 1
ATOM 5322 O O . ARG B 1 223 ? 12.18 29.203 9.016 1 97.38 223 ARG B O 1
ATOM 5329 N N . GLN B 1 224 ? 11.328 27.125 8.938 1 98.5 224 GLN B N 1
ATOM 5330 C CA . GLN B 1 224 ? 12.578 26.578 8.414 1 98.5 224 GLN B CA 1
ATOM 5331 C C . GLN B 1 224 ? 12.938 27.203 7.07 1 98.5 224 GLN B C 1
ATOM 5333 O O . GLN B 1 224 ? 12.055 27.469 6.25 1 98.5 224 GLN B O 1
ATOM 5338 N N . PRO B 1 225 ? 14.219 27.375 6.738 1 98.19 225 PRO B N 1
ATOM 5339 C CA . PRO B 1 225 ? 14.633 28.047 5.5 1 98.19 225 PRO B CA 1
ATOM 5340 C C . PRO B 1 225 ? 14.008 27.406 4.258 1 98.19 225 PRO B C 1
ATOM 5342 O O . PRO B 1 225 ? 13.508 28.125 3.387 1 98.19 225 PRO B O 1
ATOM 5345 N N . LEU B 1 226 ? 13.938 26.141 4.16 1 98.69 226 LEU B N 1
ATOM 5346 C CA . LEU B 1 226 ? 13.359 25.469 3.004 1 98.69 226 LEU B CA 1
ATOM 5347 C C . LEU B 1 226 ? 11.867 25.766 2.891 1 98.69 226 LEU B C 1
ATOM 5349 O O . LEU B 1 226 ? 11.336 25.891 1.784 1 98.69 226 LEU B O 1
ATOM 5353 N N . MET B 1 227 ? 11.211 25.922 4.012 1 98.75 227 MET B N 1
ATOM 5354 C CA . MET B 1 227 ? 9.766 26.094 4.031 1 98.75 227 MET B CA 1
ATOM 5355 C C . MET B 1 227 ? 9.391 27.531 3.66 1 98.75 227 MET B C 1
ATOM 5357 O O . MET B 1 227 ? 8.258 27.797 3.256 1 98.75 227 MET B O 1
ATOM 5361 N N . MET B 1 228 ? 10.312 28.469 3.725 1 98.44 228 MET B N 1
ATOM 5362 C CA . MET B 1 228 ? 10.07 29.859 3.381 1 98.44 228 MET B CA 1
ATOM 5363 C C . MET B 1 228 ? 9.812 30.016 1.886 1 98.44 228 MET B C 1
ATOM 5365 O O . MET B 1 228 ? 9.32 31.062 1.44 1 98.44 228 MET B O 1
ATOM 5369 N N . ASN B 1 229 ? 10.125 29 1.152 1 97.06 229 ASN B N 1
ATOM 5370 C CA . ASN B 1 229 ? 9.992 29.047 -0.3 1 97.06 229 ASN B CA 1
ATOM 5371 C C . ASN B 1 229 ? 8.57 28.703 -0.742 1 97.06 229 ASN B C 1
ATOM 5373 O O . ASN B 1 229 ? 8.25 28.781 -1.93 1 97.06 229 ASN B O 1
ATOM 5377 N N . TYR B 1 230 ? 7.699 28.406 0.22 1 98.19 230 TYR B N 1
ATOM 5378 C CA . TYR B 1 230 ? 6.406 27.875 -0.177 1 98.19 230 TYR B CA 1
ATOM 5379 C C . TYR B 1 230 ? 5.27 28.625 0.5 1 98.19 230 TYR B C 1
ATOM 5381 O O . TYR B 1 230 ? 5.48 29.312 1.505 1 98.19 230 TYR B O 1
ATOM 5389 N N . GLU B 1 231 ? 4.07 28.484 -0.057 1 98.19 231 GLU B N 1
ATOM 5390 C CA . GLU B 1 231 ? 2.857 29.125 0.451 1 98.19 231 GLU B CA 1
ATOM 5391 C C . GLU B 1 231 ? 1.936 28.094 1.114 1 98.19 231 GLU B C 1
ATOM 5393 O O . GLU B 1 231 ? 1.22 28.422 2.062 1 98.19 231 GLU B O 1
ATOM 5398 N N . TYR B 1 232 ? 1.9 26.859 0.559 1 98.75 232 TYR B N 1
ATOM 5399 C CA . TYR B 1 232 ? 1.081 25.781 1.104 1 98.75 232 TYR B CA 1
ATOM 5400 C C . TYR B 1 232 ? 1.921 24.547 1.369 1 98.75 232 TYR B C 1
ATOM 5402 O O . TYR B 1 232 ? 2.984 24.375 0.771 1 98.75 232 TYR B O 1
ATOM 5410 N N . TYR B 1 233 ? 1.446 23.781 2.305 1 98.88 233 TYR B N 1
ATOM 5411 C CA . TYR B 1 233 ? 2.115 22.516 2.592 1 98.88 233 TYR B CA 1
ATOM 5412 C C . TYR B 1 233 ? 1.101 21.406 2.816 1 98.88 233 TYR B C 1
ATOM 5414 O O . TYR B 1 233 ? -0.067 21.672 3.113 1 98.88 233 TYR B O 1
ATOM 5422 N N . TRP B 1 234 ? 1.483 20.203 2.555 1 98.94 234 TRP B N 1
ATOM 5423 C CA . TRP B 1 234 ? 0.811 18.969 2.941 1 98.94 234 TRP B CA 1
ATOM 5424 C C . TRP B 1 234 ? 1.713 18.109 3.82 1 98.94 234 TRP B C 1
ATOM 5426 O O . TRP B 1 234 ? 2.736 17.594 3.359 1 98.94 234 TRP B O 1
ATOM 5436 N N . ARG B 1 235 ? 1.336 17.969 5.09 1 98.88 235 ARG B N 1
ATOM 5437 C CA . ARG B 1 235 ? 2.115 17.156 6.012 1 98.88 235 ARG B CA 1
ATOM 5438 C C . ARG B 1 235 ? 1.908 15.664 5.738 1 98.88 235 ARG B C 1
ATOM 5440 O O . ARG B 1 235 ? 0.771 15.195 5.656 1 98.88 235 ARG B O 1
ATOM 5447 N N . VAL B 1 236 ? 3.01 14.906 5.57 1 98.88 236 VAL B N 1
ATOM 5448 C CA . VAL B 1 236 ? 2.953 13.469 5.32 1 98.88 236 VAL B CA 1
ATOM 5449 C C . VAL B 1 236 ? 3.775 12.734 6.375 1 98.88 236 VAL B C 1
ATOM 5451 O O . VAL B 1 236 ? 4.977 12.977 6.52 1 98.88 236 VAL B O 1
ATOM 5454 N N . GLU B 1 237 ? 3.117 11.852 7.113 1 98.5 237 GLU B N 1
ATOM 5455 C CA . GLU B 1 237 ? 3.771 11.031 8.125 1 98.5 237 GLU B CA 1
ATOM 5456 C C . GLU B 1 237 ? 4.273 9.719 7.535 1 98.5 237 GLU B C 1
ATOM 5458 O O . GLU B 1 237 ? 3.822 9.305 6.469 1 98.5 237 GLU B O 1
ATOM 5463 N N . PRO B 1 238 ? 5.273 9.102 8.164 1 98 238 PRO B N 1
ATOM 5464 C CA . PRO B 1 238 ? 5.648 7.75 7.75 1 98 238 PRO B CA 1
ATOM 5465 C C . PRO B 1 238 ? 4.512 6.746 7.922 1 98 238 PRO B C 1
ATOM 5467 O O . PRO B 1 238 ? 3.758 6.82 8.898 1 98 238 PRO B O 1
ATOM 5470 N N . SER B 1 239 ? 4.32 5.855 6.918 1 97.06 239 SER B N 1
ATOM 5471 C CA . SER B 1 239 ? 3.434 4.695 6.953 1 97.06 239 SER B CA 1
ATOM 5472 C C . SER B 1 239 ? 1.971 5.117 6.879 1 97.06 239 SER B C 1
ATOM 5474 O O . SER B 1 239 ? 1.132 4.605 7.621 1 97.06 239 SER B O 1
ATOM 5476 N N . ILE B 1 240 ? 1.679 6.074 6.105 1 98.62 240 ILE B N 1
ATOM 5477 C CA . ILE B 1 240 ? 0.286 6.426 5.848 1 98.62 240 ILE B CA 1
ATOM 5478 C C . ILE B 1 240 ? -0.241 5.617 4.668 1 98.62 240 ILE B C 1
ATOM 5480 O O . ILE B 1 240 ? 0.534 4.984 3.945 1 98.62 240 ILE B O 1
ATOM 5484 N N . GLU B 1 241 ? -1.544 5.555 4.512 1 98.38 241 GLU B N 1
ATOM 5485 C CA . GLU B 1 241 ? -2.201 5.047 3.312 1 98.38 241 GLU B CA 1
ATOM 5486 C C . GLU B 1 241 ? -3.219 6.051 2.775 1 98.38 241 GLU B C 1
ATOM 5488 O O . GLU B 1 241 ? -3.924 6.703 3.547 1 98.38 241 GLU B O 1
ATOM 5493 N N . LEU B 1 242 ? -3.227 6.23 1.505 1 98.81 242 LEU B N 1
ATOM 5494 C CA . LEU B 1 242 ? -4.281 6.922 0.767 1 98.81 242 LEU B CA 1
ATOM 5495 C C . LEU B 1 242 ? -5.098 5.934 -0.062 1 98.81 242 LEU B C 1
ATOM 5497 O O . LEU B 1 242 ? -4.555 5.258 -0.939 1 98.81 242 LEU B O 1
ATOM 5501 N N . PHE B 1 243 ? -6.406 5.918 0.15 1 98.56 243 PHE B N 1
ATOM 5502 C CA . PHE B 1 243 ? -7.188 4.773 -0.307 1 98.56 243 PHE B CA 1
ATOM 5503 C C . PHE B 1 243 ? -7.91 5.098 -1.608 1 98.56 243 PHE B C 1
ATOM 5505 O O . PHE B 1 243 ? -8.422 4.199 -2.281 1 98.56 243 PHE B O 1
ATOM 5512 N N . CYS B 1 244 ? -8.023 6.359 -1.991 1 98.38 244 CYS B N 1
ATOM 5513 C CA . CYS B 1 244 ? -8.812 6.758 -3.152 1 98.38 244 CYS B CA 1
ATOM 5514 C C . CYS B 1 244 ? -7.973 7.582 -4.121 1 98.38 244 CYS B C 1
ATOM 5516 O O . CYS B 1 244 ? -6.996 8.211 -3.723 1 98.38 244 CYS B O 1
ATOM 5518 N N . ASP B 1 245 ? -8.406 7.562 -5.34 1 97.31 245 ASP B N 1
ATOM 5519 C CA . ASP B 1 245 ? -7.801 8.492 -6.285 1 97.31 245 ASP B CA 1
ATOM 5520 C C . ASP B 1 245 ? -8.211 9.93 -5.98 1 97.31 245 ASP B C 1
ATOM 5522 O O . ASP B 1 245 ? -9.344 10.18 -5.562 1 97.31 245 ASP B O 1
ATOM 5526 N N . ILE B 1 246 ? -7.293 10.797 -6.141 1 97.25 246 ILE B N 1
ATOM 5527 C CA . ILE B 1 246 ? -7.562 12.219 -6 1 97.25 246 ILE B CA 1
ATOM 5528 C C . ILE B 1 246 ? -7.59 12.883 -7.375 1 97.25 246 ILE B C 1
ATOM 5530 O O . ILE B 1 246 ? -6.547 13.031 -8.016 1 97.25 246 ILE B O 1
ATOM 5534 N N . HIS B 1 247 ? -8.719 13.383 -7.832 1 95.94 247 HIS B N 1
ATOM 5535 C CA . HIS B 1 247 ? -8.977 13.75 -9.219 1 95.94 247 HIS B CA 1
ATOM 5536 C C . HIS B 1 247 ? -8.625 15.211 -9.469 1 95.94 247 HIS B C 1
ATOM 5538 O O . HIS B 1 247 ? -8.594 15.656 -10.617 1 95.94 247 HIS B O 1
ATOM 5544 N N . TYR B 1 248 ? -8.375 15.938 -8.469 1 96.81 248 TYR B N 1
ATOM 5545 C CA . TYR B 1 248 ? -8.078 17.359 -8.57 1 96.81 248 TYR B CA 1
ATOM 5546 C C . TYR B 1 248 ? -6.895 17.734 -7.691 1 96.81 248 TYR B C 1
ATOM 5548 O O . TYR B 1 248 ? -6.312 16.875 -7.023 1 96.81 248 TYR B O 1
ATOM 5556 N N . ASP B 1 249 ? -6.457 18.953 -7.812 1 97.56 249 ASP B N 1
ATOM 5557 C CA . ASP B 1 249 ? -5.336 19.469 -7.027 1 97.56 249 ASP B CA 1
ATOM 5558 C C . ASP B 1 249 ? -5.816 20.062 -5.711 1 97.56 249 ASP B C 1
ATOM 5560 O O . ASP B 1 249 ? -6.348 21.188 -5.688 1 97.56 249 ASP B O 1
ATOM 5564 N N . PRO B 1 250 ? -5.602 19.375 -4.594 1 98.56 250 PRO B N 1
ATOM 5565 C CA . PRO B 1 250 ? -6.055 19.875 -3.299 1 98.56 250 PRO B CA 1
ATOM 5566 C C . PRO B 1 250 ? -5.43 21.234 -2.943 1 98.56 250 PRO B C 1
ATOM 5568 O O . PRO B 1 250 ? -6.055 22.047 -2.26 1 98.56 250 PRO B O 1
ATOM 5571 N N . PHE B 1 251 ? -4.188 21.453 -3.389 1 98.62 251 PHE B N 1
ATOM 5572 C CA . PHE B 1 251 ? -3.559 22.75 -3.137 1 98.62 251 PHE B CA 1
ATOM 5573 C C . PHE B 1 251 ? -4.332 23.875 -3.82 1 98.62 251 PHE B C 1
ATOM 5575 O O . PHE B 1 251 ? -4.488 24.953 -3.256 1 98.62 251 PHE B O 1
ATOM 5582 N N . ARG B 1 252 ? -4.793 23.672 -5.027 1 97.94 252 ARG B N 1
ATOM 5583 C CA . ARG B 1 252 ? -5.594 24.672 -5.73 1 97.94 252 ARG B CA 1
ATOM 5584 C C . ARG B 1 252 ? -6.926 24.906 -5.023 1 97.94 252 ARG B C 1
ATOM 5586 O O . ARG B 1 252 ? -7.414 26.031 -4.961 1 97.94 252 ARG B O 1
ATOM 5593 N N . VAL B 1 253 ? -7.516 23.812 -4.48 1 98.12 253 VAL B N 1
ATOM 5594 C CA . VAL B 1 253 ? -8.758 23.953 -3.727 1 98.12 253 VAL B CA 1
ATOM 5595 C C . VAL B 1 253 ? -8.539 24.891 -2.545 1 98.12 253 VAL B C 1
ATOM 5597 O O . VAL B 1 253 ? -9.344 25.781 -2.299 1 98.12 253 VAL B O 1
ATOM 5600 N N . MET B 1 254 ? -7.469 24.688 -1.843 1 98.62 254 MET B N 1
ATOM 5601 C CA . MET B 1 254 ? -7.152 25.531 -0.69 1 98.62 254 MET B CA 1
ATOM 5602 C C . MET B 1 254 ? -6.926 26.969 -1.114 1 98.62 254 MET B C 1
ATOM 5604 O O . MET B 1 254 ? -7.543 27.891 -0.568 1 98.62 254 MET B O 1
ATOM 5608 N N . LYS B 1 255 ? -6.145 27.172 -2.113 1 97.94 255 LYS B N 1
ATOM 5609 C CA . LYS B 1 255 ? -5.75 28.5 -2.535 1 97.94 255 LYS B CA 1
ATOM 5610 C C . LYS B 1 255 ? -6.926 29.25 -3.162 1 97.94 255 LYS B C 1
ATOM 5612 O O . LYS B 1 255 ? -7.223 30.391 -2.777 1 97.94 255 LYS B O 1
ATOM 5617 N N . GLU B 1 256 ? -7.664 28.656 -4.043 1 97.5 256 GLU B N 1
ATOM 5618 C CA . GLU B 1 256 ? -8.695 29.312 -4.844 1 97.5 256 GLU B CA 1
ATOM 5619 C C . GLU B 1 256 ? -9.938 29.594 -4.012 1 97.5 256 GLU B C 1
ATOM 5621 O O . GLU B 1 256 ? -10.742 30.453 -4.363 1 97.5 256 GLU B O 1
ATOM 5626 N N . ASN B 1 257 ? -10.109 28.828 -2.91 1 97.44 257 ASN B N 1
ATOM 5627 C CA . ASN B 1 257 ? -11.281 29.031 -2.061 1 97.44 257 ASN B CA 1
ATOM 5628 C C . ASN B 1 257 ? -10.906 29.719 -0.744 1 97.44 257 ASN B C 1
ATOM 5630 O O . ASN B 1 257 ? -11.688 29.703 0.209 1 97.44 257 ASN B O 1
ATOM 5634 N N . ASN B 1 258 ? -9.703 30.172 -0.612 1 97.5 258 ASN B N 1
ATOM 5635 C CA . ASN B 1 25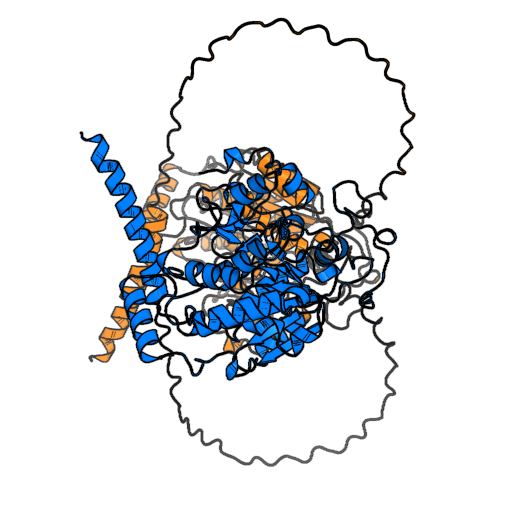8 ? -9.188 30.922 0.535 1 97.5 258 ASN B CA 1
ATOM 5636 C C . ASN B 1 258 ? -9.234 30.078 1.81 1 97.5 258 ASN B C 1
ATOM 5638 O O . ASN B 1 258 ? -9.617 30.578 2.869 1 97.5 258 ASN B O 1
ATOM 5642 N N . ARG B 1 259 ? -8.984 28.812 1.623 1 98.56 259 ARG B N 1
ATOM 5643 C CA . ARG B 1 259 ? -8.844 27.938 2.783 1 98.56 259 ARG B CA 1
ATOM 5644 C C . ARG B 1 259 ? -7.438 28.031 3.365 1 98.56 259 ARG B C 1
ATOM 5646 O O . ARG B 1 259 ? -6.457 28.125 2.623 1 98.56 259 ARG B O 1
ATOM 5653 N N . LYS B 1 260 ? -7.352 27.969 4.746 1 98.81 260 LYS B N 1
ATOM 5654 C CA . LYS B 1 260 ? -6.062 28.125 5.41 1 98.81 260 LYS B CA 1
ATOM 5655 C C . LYS B 1 260 ? -5.66 26.844 6.141 1 98.81 260 LYS B C 1
ATOM 5657 O O . LYS B 1 260 ? -4.484 26.641 6.453 1 98.81 260 LYS B O 1
ATOM 5662 N N . TYR B 1 261 ? -6.605 26 6.48 1 98.88 261 TYR B N 1
ATOM 5663 C CA . TYR B 1 261 ? -6.383 24.766 7.223 1 98.88 261 TYR B CA 1
ATOM 5664 C C . TYR B 1 261 ? -7.336 23.672 6.762 1 98.88 261 TYR B C 1
ATOM 5666 O O . TYR B 1 261 ? -8.469 23.953 6.359 1 98.88 261 TYR B O 1
ATOM 5674 N N . SER B 1 262 ? -6.844 22.438 6.754 1 98.88 262 SER B N 1
ATOM 5675 C CA . SER B 1 262 ? -7.73 21.328 6.375 1 98.88 262 SER B CA 1
ATOM 5676 C C . SER B 1 262 ? -7.402 20.062 7.156 1 98.88 262 SER B C 1
ATOM 5678 O O . SER B 1 262 ? -6.355 19.984 7.805 1 98.88 262 SER B O 1
ATOM 5680 N N . PHE B 1 263 ? -8.359 19.156 7.172 1 98.81 263 PHE B N 1
ATOM 5681 C CA . PHE B 1 263 ? -8.203 17.891 7.887 1 98.81 263 PHE B CA 1
ATOM 5682 C C . PHE B 1 263 ? -9.031 16.797 7.234 1 98.81 263 PHE B C 1
ATOM 5684 O O . PHE B 1 263 ? -9.82 17.062 6.324 1 98.81 263 PHE B O 1
ATOM 5691 N N . VAL B 1 264 ? -8.742 15.531 7.645 1 98.69 264 VAL B N 1
ATOM 5692 C CA . VAL B 1 264 ? -9.562 14.406 7.203 1 98.69 264 VAL B CA 1
ATOM 5693 C C . VAL B 1 264 ? -10.062 13.625 8.414 1 98.69 264 VAL B C 1
ATOM 5695 O O . VAL B 1 264 ? -11.031 12.867 8.312 1 98.69 264 VAL B O 1
ATOM 5698 N N . LEU B 1 265 ? -9.359 13.781 9.547 1 98.75 265 LEU B N 1
ATOM 5699 C CA . LEU B 1 265 ? -9.711 13.117 10.797 1 98.75 265 LEU B CA 1
ATOM 5700 C C . LEU B 1 265 ? -9.711 14.102 11.961 1 98.75 265 LEU B C 1
ATOM 5702 O O . LEU B 1 265 ? -8.914 15.047 11.984 1 98.75 265 LEU B O 1
ATOM 5706 N N . SER B 1 266 ? -10.57 13.898 12.836 1 98.81 266 SER B N 1
ATOM 5707 C CA . SER B 1 266 ? -10.617 14.648 14.086 1 98.81 266 SER B CA 1
ATOM 5708 C C . SER B 1 266 ? -11 13.742 15.25 1 98.81 266 SER B C 1
ATOM 5710 O O . SER B 1 266 ? -11.711 12.75 15.07 1 98.81 266 SER B O 1
ATOM 5712 N N . LEU B 1 267 ? -10.523 14 16.438 1 98.44 267 LEU B N 1
ATOM 5713 C CA . LEU B 1 267 ? -10.797 13.148 17.594 1 98.44 267 LEU B CA 1
ATOM 5714 C C . LEU B 1 267 ? -10.555 13.906 18.891 1 98.44 267 LEU B C 1
ATOM 5716 O O . LEU B 1 267 ? -10.07 15.039 18.875 1 98.44 267 LEU B O 1
ATOM 5720 N N . TYR B 1 268 ? -10.93 13.336 19.969 1 98.44 268 TYR B N 1
ATOM 5721 C CA . TYR B 1 268 ? -10.711 13.898 21.297 1 98.44 268 TYR B CA 1
ATOM 5722 C C . TYR B 1 268 ? -9.297 13.586 21.781 1 98.44 268 TYR B C 1
ATOM 5724 O O . TYR B 1 268 ? -8.797 12.477 21.594 1 98.44 268 TYR B O 1
ATOM 5732 N N . GLU B 1 269 ? -8.695 14.57 22.328 1 97.38 269 GLU B N 1
ATOM 5733 C CA . GLU B 1 269 ? -7.398 14.383 22.984 1 97.38 269 GLU B CA 1
ATOM 5734 C C . GLU B 1 269 ? -7.562 13.852 24.406 1 97.38 269 GLU B C 1
ATOM 5736 O O . GLU B 1 269 ? -8.609 14.039 25.016 1 97.38 269 GLU B O 1
ATOM 5741 N N . TYR B 1 270 ? -6.484 13.211 24.891 1 95.12 270 TYR B N 1
ATOM 5742 C CA . TYR B 1 270 ? -6.445 12.836 26.297 1 95.12 270 TYR B CA 1
ATOM 5743 C C . TYR B 1 270 ? -6.238 14.055 27.188 1 95.12 270 TYR B C 1
ATOM 5745 O O . TYR B 1 270 ? -5.219 14.742 27.078 1 95.12 270 TYR B O 1
ATOM 5753 N N . LYS B 1 271 ? -7.117 14.234 28.062 1 95.44 271 LYS B N 1
ATOM 5754 C CA . LYS B 1 271 ? -7.117 15.422 28.906 1 95.44 271 LYS B CA 1
ATOM 5755 C C . LYS B 1 271 ? -5.816 15.523 29.703 1 95.44 271 LYS B C 1
ATOM 5757 O O . LYS B 1 271 ? -5.301 16.625 29.922 1 95.44 271 LYS B O 1
ATOM 5762 N N . GLU B 1 272 ? -5.262 14.422 30.062 1 95.44 272 GLU B N 1
ATOM 5763 C CA . GLU B 1 272 ? -4.07 14.383 30.906 1 95.44 272 GLU B CA 1
ATOM 5764 C C . GLU B 1 272 ? -2.854 14.938 30.172 1 95.44 272 GLU B C 1
ATOM 5766 O O . GLU B 1 272 ? -1.878 15.352 30.812 1 95.44 272 GLU B O 1
ATOM 5771 N N . THR B 1 273 ? -2.9 14.984 28.875 1 97.31 273 THR B N 1
ATOM 5772 C CA . THR B 1 273 ? -1.746 15.422 28.094 1 97.31 273 THR B CA 1
ATOM 5773 C C . THR B 1 273 ? -1.756 16.938 27.938 1 97.31 273 THR B C 1
ATOM 5775 O O . THR B 1 273 ? -0.735 17.531 27.578 1 97.31 273 THR B O 1
ATOM 5778 N N . ILE B 1 274 ? -2.932 17.547 28.141 1 98.06 274 ILE B N 1
ATOM 5779 C CA . ILE B 1 274 ? -3.059 18.969 27.844 1 98.06 274 ILE B CA 1
ATOM 5780 C C . ILE B 1 274 ? -3.885 19.656 28.922 1 98.06 274 ILE B C 1
ATOM 5782 O O . ILE B 1 274 ? -4.789 20.438 28.625 1 98.06 274 ILE B O 1
ATOM 5786 N N . ALA B 1 275 ? -3.584 19.438 30.094 1 97.19 275 ALA B N 1
ATOM 5787 C CA . ALA B 1 275 ? -4.406 19.844 31.234 1 97.19 275 ALA B CA 1
ATOM 5788 C C . ALA B 1 275 ? -4.527 21.359 31.312 1 97.19 275 ALA B C 1
ATOM 5790 O O . ALA B 1 275 ? -5.566 21.891 31.719 1 97.19 275 ALA B O 1
ATOM 5791 N N . THR B 1 276 ? -3.535 22.125 30.953 1 98.38 276 THR B N 1
ATOM 5792 C CA . THR B 1 276 ? -3.572 23.562 31.141 1 98.38 276 THR B CA 1
ATOM 5793 C C . THR B 1 276 ? -3.512 24.297 29.797 1 98.38 276 THR B C 1
ATOM 5795 O O . THR B 1 276 ? -3.359 25.516 29.75 1 98.38 276 THR B O 1
ATOM 5798 N N . LEU B 1 277 ? -3.547 23.547 28.719 1 98.81 277 LEU B N 1
ATOM 5799 C CA . LEU B 1 277 ? -3.436 24.156 27.391 1 98.81 277 LEU B CA 1
ATOM 5800 C C . LEU B 1 277 ? -4.527 25.203 27.188 1 98.81 277 LEU B C 1
ATOM 5802 O O . LEU B 1 277 ? -4.258 26.297 26.688 1 98.81 277 LEU B O 1
ATOM 5806 N N . TRP B 1 278 ? -5.723 24.844 27.625 1 98.81 278 TRP B N 1
ATOM 5807 C CA . TRP B 1 278 ? -6.84 25.766 27.406 1 98.81 278 TRP B CA 1
ATOM 5808 C C . TRP B 1 278 ? -6.711 27 28.281 1 98.81 278 TRP B C 1
ATOM 5810 O O . TRP B 1 278 ? -7.09 28.094 27.875 1 98.81 278 TRP B O 1
ATOM 5820 N N . ASP B 1 279 ? -6.188 26.891 29.484 1 98.62 279 ASP B N 1
ATOM 5821 C CA . ASP B 1 279 ? -5.922 28.062 30.312 1 98.62 279 ASP B CA 1
ATOM 5822 C C . ASP B 1 279 ? -4.969 29.031 29.625 1 98.62 279 ASP B C 1
ATOM 5824 O O . ASP B 1 279 ? -5.191 30.234 29.625 1 98.62 279 ASP B O 1
ATOM 5828 N N . SER B 1 280 ? -3.947 28.438 29.078 1 98.69 280 SER B N 1
ATOM 5829 C CA . SER B 1 280 ? -3.004 29.266 28.328 1 98.69 280 SER B CA 1
ATOM 5830 C C . SER B 1 280 ? -3.672 29.906 27.109 1 98.69 280 SER B C 1
ATOM 5832 O O . SER B 1 280 ? -3.381 31.047 26.766 1 98.69 280 SER B O 1
ATOM 5834 N N . THR B 1 281 ? -4.559 29.188 26.484 1 98.81 281 THR B N 1
ATOM 5835 C CA . THR B 1 281 ? -5.301 29.703 25.328 1 98.81 281 THR B CA 1
ATOM 5836 C C . THR B 1 281 ? -6.199 30.859 25.75 1 98.81 281 THR B C 1
ATOM 5838 O O . THR B 1 281 ? -6.242 31.891 25.078 1 98.81 281 THR B O 1
ATOM 5841 N N . LYS B 1 282 ? -6.891 30.703 26.828 1 98.69 282 LYS B N 1
ATOM 5842 C CA . LYS B 1 282 ? -7.746 31.766 27.344 1 98.69 282 LYS B CA 1
ATOM 5843 C C . LYS B 1 282 ? -6.941 33.031 27.656 1 98.69 282 LYS B C 1
ATOM 5845 O O . LYS B 1 282 ? -7.375 34.125 27.359 1 98.69 282 LYS B O 1
ATOM 5850 N N . LYS B 1 283 ? -5.848 32.812 28.281 1 98.5 283 LYS B N 1
ATOM 5851 C CA . LYS B 1 283 ? -4.949 33.938 28.547 1 98.5 283 LYS B CA 1
ATOM 5852 C C . LYS B 1 283 ? -4.582 34.656 27.266 1 98.5 283 LYS B C 1
ATOM 5854 O O . LYS B 1 283 ? -4.609 35.906 27.203 1 98.5 283 LYS B O 1
ATOM 5859 N N . PHE B 1 284 ? -4.234 33.969 26.234 1 98.62 284 PHE B N 1
ATOM 5860 C CA . PHE B 1 284 ? -3.902 34.531 24.938 1 98.62 284 PHE B CA 1
ATOM 5861 C C . PHE B 1 284 ? -5.082 35.344 24.375 1 98.62 284 PHE B C 1
ATOM 5863 O O . PHE B 1 284 ? -4.914 36.469 23.922 1 98.62 284 PHE B O 1
ATOM 5870 N N . MET B 1 285 ? -6.285 34.688 24.406 1 98.5 285 MET B N 1
ATOM 5871 C CA . MET B 1 285 ? -7.473 35.344 23.859 1 98.5 285 MET B CA 1
ATOM 5872 C C . MET B 1 285 ? -7.758 36.656 24.609 1 98.5 285 MET B C 1
ATOM 5874 O O . MET B 1 285 ? -8.172 37.656 24 1 98.5 285 MET B O 1
ATOM 5878 N N . LYS B 1 286 ? -7.559 36.656 25.875 1 98.19 286 LYS B N 1
ATOM 5879 C CA . LYS B 1 286 ? -7.762 37.844 26.688 1 98.19 286 LYS B CA 1
ATOM 5880 C C . LYS B 1 286 ? -6.754 38.938 26.328 1 98.19 286 LYS B C 1
ATOM 5882 O O . LYS B 1 286 ? -7.113 40.094 26.203 1 98.19 286 LYS B O 1
ATOM 5887 N N . ASN B 1 287 ? -5.566 38.531 26.094 1 98.31 287 ASN B N 1
ATOM 5888 C CA . ASN B 1 287 ? -4.484 39.469 25.828 1 98.31 287 ASN B CA 1
ATOM 5889 C C . ASN B 1 287 ? -4.492 39.938 24.375 1 98.31 287 ASN B C 1
ATOM 5891 O O . ASN B 1 287 ? -3.99 41.031 24.078 1 98.31 287 ASN B O 1
ATOM 5895 N N . HIS B 1 288 ? -5.023 39.156 23.5 1 98.12 288 HIS B N 1
ATOM 5896 C CA . HIS B 1 288 ? -5.008 39.469 22.078 1 98.12 288 HIS B CA 1
ATOM 5897 C C . HIS B 1 288 ? -6.379 39.25 21.453 1 98.12 288 HIS B C 1
ATOM 5899 O O . HIS B 1 288 ? -6.512 38.469 20.5 1 98.12 288 HIS B O 1
ATOM 5905 N N . PRO B 1 289 ? -7.371 39.969 21.875 1 97.75 289 PRO B N 1
ATOM 5906 C CA . PRO B 1 289 ? -8.711 39.781 21.297 1 97.75 289 PRO B CA 1
ATOM 5907 C C . PRO B 1 289 ? -8.758 40.125 19.812 1 97.75 289 PRO B C 1
ATOM 5909 O O . PRO B 1 289 ? -9.633 39.656 19.094 1 97.75 289 PRO B O 1
ATOM 5912 N N . GLU B 1 290 ? -7.746 40.938 19.328 1 97.75 290 GLU B N 1
ATOM 5913 C CA . GLU B 1 290 ? -7.707 41.344 17.938 1 97.75 290 GLU B CA 1
ATOM 5914 C C . GLU B 1 290 ? -7.426 40.156 17.016 1 97.75 290 GLU B C 1
ATOM 5916 O O . GLU B 1 290 ? -7.664 40.219 15.805 1 97.75 290 GLU B O 1
ATOM 5921 N N . HIS B 1 291 ? -6.906 39.062 17.578 1 98.19 291 HIS B N 1
ATOM 5922 C CA . HIS B 1 291 ? -6.516 37.906 16.766 1 98.19 291 HIS B CA 1
ATOM 5923 C C . HIS B 1 291 ? -7.645 36.875 16.688 1 98.19 291 HIS B C 1
ATOM 5925 O O . HIS B 1 291 ? -7.523 35.875 15.984 1 98.19 291 HIS B O 1
ATOM 5931 N N . ILE B 1 292 ? -8.773 37.125 17.359 1 98.31 292 ILE B N 1
ATOM 5932 C CA . ILE B 1 292 ? -9.859 36.156 17.406 1 98.31 292 ILE B CA 1
ATOM 5933 C C . ILE B 1 292 ? -10.891 36.469 16.328 1 98.31 292 ILE B C 1
ATOM 5935 O O . ILE B 1 292 ? -11.422 37.562 16.281 1 98.31 292 ILE B O 1
ATOM 5939 N N . ALA B 1 293 ? -11.133 35.5 15.539 1 97.88 293 ALA B N 1
ATOM 5940 C CA . ALA B 1 293 ? -12.07 35.688 14.438 1 97.88 293 ALA B CA 1
ATOM 5941 C C . ALA B 1 293 ? -13.508 35.719 14.945 1 97.88 293 ALA B C 1
ATOM 5943 O O . ALA B 1 293 ? -13.867 34.969 15.844 1 97.88 293 ALA B O 1
ATOM 5944 N N . ALA B 1 294 ? -14.367 36.562 14.367 1 95.31 294 ALA B N 1
ATOM 5945 C CA . ALA B 1 294 ? -15.758 36.719 14.781 1 95.31 294 ALA B CA 1
ATOM 5946 C C . ALA B 1 294 ? -16.547 35.438 14.492 1 95.31 294 ALA B C 1
ATOM 5948 O O . ALA B 1 294 ? -17.312 34.969 15.336 1 95.31 294 ALA B O 1
ATOM 5949 N N . ASP B 1 295 ? -16.406 34.875 13.352 1 97.12 295 ASP B N 1
ATOM 5950 C CA . ASP B 1 295 ? -17.109 33.656 12.969 1 97.12 295 ASP B CA 1
ATOM 5951 C C . ASP B 1 295 ? -16.188 32.438 13.047 1 97.12 295 ASP B C 1
ATOM 5953 O O . ASP B 1 295 ? -16.078 31.688 12.078 1 97.12 295 ASP B O 1
ATOM 5957 N N . ASN B 1 296 ? -15.602 32.344 14.266 1 98.38 296 ASN B N 1
ATOM 5958 C CA . ASN B 1 296 ? -14.625 31.25 14.438 1 98.38 296 ASN B CA 1
ATOM 5959 C C . ASN B 1 296 ? -15.305 29.938 14.805 1 98.38 296 ASN B C 1
ATOM 5961 O O . ASN B 1 296 ? -16.531 29.812 14.711 1 98.38 296 ASN B O 1
ATOM 5965 N N . SER B 1 297 ? -14.594 28.922 15.164 1 98.75 297 SER B N 1
ATOM 5966 C CA . SER B 1 297 ? -15.086 27.578 15.422 1 98.75 297 SER B CA 1
ATOM 5967 C C . SER B 1 297 ? -15.086 27.266 16.906 1 98.75 297 SER B C 1
ATOM 5969 O O . SER B 1 297 ? -14.742 26.156 17.312 1 98.75 297 SER B O 1
ATOM 5971 N N . MET B 1 298 ? -15.422 28.219 17.703 1 98.56 298 MET B N 1
ATOM 5972 C CA . MET B 1 298 ? -15.492 28 19.141 1 98.56 298 MET B CA 1
ATOM 5973 C C . MET B 1 298 ? -16.422 26.844 19.469 1 98.56 298 MET B C 1
ATOM 5975 O O . MET B 1 298 ? -16.172 26.078 20.406 1 98.56 298 MET B O 1
ATOM 5979 N N . GLY B 1 299 ? -17.484 26.672 18.672 1 98.25 299 GLY B N 1
ATOM 5980 C CA . GLY B 1 299 ? -18.422 25.578 18.891 1 98.25 299 GLY B CA 1
ATOM 5981 C C . GLY B 1 299 ? -17.797 24.219 18.703 1 98.25 299 GLY B C 1
ATOM 5982 O O . GLY B 1 299 ? -18.266 23.234 19.281 1 98.25 299 GLY B O 1
ATOM 5983 N N . PHE B 1 300 ? -16.781 24.078 17.906 1 98.75 300 PHE B N 1
ATOM 5984 C CA . PHE B 1 300 ? -16.031 22.844 17.734 1 98.75 300 PHE B CA 1
ATOM 5985 C C . PHE B 1 300 ? -15.148 22.578 18.953 1 98.75 300 PHE B C 1
ATOM 5987 O O . PHE B 1 300 ? -14.984 21.422 19.359 1 98.75 300 PHE B O 1
ATOM 5994 N N . LEU B 1 301 ? -14.656 23.562 19.641 1 98.75 301 LEU B N 1
ATOM 5995 C CA . LEU B 1 301 ? -13.625 23.453 20.672 1 98.75 301 LEU B CA 1
ATOM 5996 C C . LEU B 1 301 ? -14.25 23.406 22.062 1 98.75 301 LEU B C 1
ATOM 5998 O O . LEU B 1 301 ? -13.625 22.922 23.016 1 98.75 301 LEU B O 1
ATOM 6002 N N . SER B 1 302 ? -15.422 23.953 22.203 1 98.62 302 SER B N 1
ATOM 6003 C CA . SER B 1 302 ? -16.016 24.172 23.531 1 98.62 302 SER B CA 1
ATOM 6004 C C . SER B 1 302 ? -17.531 24 23.5 1 98.62 302 SER B C 1
ATOM 6006 O O . SER B 1 302 ? -18.172 24.406 22.531 1 98.62 302 SER B O 1
ATOM 6008 N N . ASP B 1 303 ? -18 23.5 24.609 1 98.06 303 ASP B N 1
ATOM 6009 C CA . ASP B 1 303 ? -19.453 23.297 24.734 1 98.06 303 ASP B CA 1
ATOM 6010 C C . ASP B 1 303 ? -20.078 24.438 25.547 1 98.06 303 ASP B C 1
ATOM 6012 O O . ASP B 1 303 ? -21.297 24.453 25.734 1 98.06 303 ASP B O 1
ATOM 6016 N N . ASP B 1 304 ? -19.297 25.375 26.031 1 98.12 304 ASP B N 1
ATOM 6017 C CA . ASP B 1 304 ? -19.797 26.438 26.891 1 98.12 304 ASP B CA 1
ATOM 6018 C C . ASP B 1 304 ? -19.203 27.797 26.5 1 98.12 304 ASP B C 1
ATOM 6020 O O . ASP B 1 304 ? -18.781 28.562 27.359 1 98.12 304 ASP B O 1
ATOM 6024 N N . ASN B 1 305 ? -19 27.953 25.297 1 96.25 305 ASN B N 1
ATOM 6025 C CA . ASN B 1 305 ? -18.594 29.219 24.688 1 96.25 305 ASN B CA 1
ATOM 6026 C C . ASN B 1 305 ? -17.219 29.656 25.172 1 96.25 305 ASN B C 1
ATOM 6028 O O . ASN B 1 305 ? -17 30.828 25.484 1 96.25 305 ASN B O 1
ATOM 6032 N N . GLY B 1 306 ? -16.375 28.703 25.359 1 97.62 306 GLY B N 1
ATOM 6033 C CA . GLY B 1 306 ? -14.984 29.016 25.609 1 97.62 306 GLY B CA 1
ATOM 6034 C C . GLY B 1 306 ? -14.586 28.906 27.062 1 97.62 306 GLY B C 1
ATOM 6035 O O . GLY B 1 306 ? -13.406 29.016 27.406 1 97.62 306 GLY B O 1
ATOM 6036 N N . ASP B 1 307 ? -15.453 28.656 27.922 1 98.06 307 ASP B N 1
ATOM 6037 C CA . ASP B 1 307 ? -15.094 28.516 29.328 1 98.06 307 ASP B CA 1
ATOM 6038 C C . ASP B 1 307 ? -14.234 27.281 29.562 1 98.06 307 ASP B C 1
ATOM 6040 O O . ASP B 1 307 ? -13.305 27.297 30.375 1 98.06 307 ASP B O 1
ATOM 6044 N N . THR B 1 308 ? -14.602 26.203 28.828 1 98.31 308 THR B N 1
ATOM 6045 C CA . THR B 1 308 ? -13.797 25 28.875 1 98.31 308 THR B CA 1
ATOM 6046 C C . THR B 1 308 ? -13.539 24.469 27.469 1 98.31 308 THR B C 1
ATOM 6048 O O . THR B 1 308 ? -14.227 24.844 26.516 1 98.31 308 THR B O 1
ATOM 6051 N N . TYR B 1 309 ? -12.477 23.719 27.406 1 98.69 309 TYR B N 1
ATOM 6052 C CA . TYR B 1 309 ? -12.117 23.016 26.188 1 98.69 309 TYR B CA 1
ATOM 6053 C C . TYR B 1 309 ? -12.617 21.562 26.219 1 98.69 309 TYR B C 1
ATOM 6055 O O . TYR B 1 309 ? -12.43 20.859 27.203 1 98.69 309 TYR B O 1
ATOM 6063 N N . ASN B 1 310 ? -13.289 21.141 25.203 1 98.56 310 ASN B N 1
ATOM 6064 C CA . ASN B 1 310 ? -13.859 19.797 25.203 1 98.56 310 ASN B CA 1
ATOM 6065 C C . ASN B 1 310 ? -12.859 18.766 24.688 1 98.56 310 ASN B C 1
ATOM 6067 O O . ASN B 1 310 ? -13.18 17.578 24.594 1 98.56 310 ASN B O 1
ATOM 6071 N N . ASN B 1 311 ? -11.641 19.188 24.203 1 98.5 311 ASN B N 1
ATOM 6072 C CA . ASN B 1 311 ? -10.508 18.344 23.828 1 98.5 311 ASN B CA 1
ATOM 6073 C C . ASN B 1 311 ? -10.594 17.938 22.359 1 98.5 311 ASN B C 1
ATOM 6075 O O . ASN B 1 311 ? -9.805 17.094 21.906 1 98.5 311 ASN B O 1
ATOM 6079 N N . CYS B 1 312 ? -11.461 18.5 21.594 1 98.81 312 CYS B N 1
ATOM 6080 C CA . CYS B 1 312 ? -11.539 18.203 20.156 1 98.81 312 CYS B CA 1
ATOM 6081 C C . CYS B 1 312 ? -10.344 18.781 19.422 1 98.81 312 CYS B C 1
ATOM 6083 O O . CYS B 1 312 ? -9.922 19.906 19.688 1 98.81 312 CYS B O 1
ATOM 6085 N N . HIS B 1 313 ? -9.852 18.016 18.516 1 98.81 313 HIS B N 1
ATOM 6086 C CA . HIS B 1 313 ? -8.82 18.547 17.625 1 98.81 313 HIS B CA 1
ATOM 6087 C C . HIS B 1 313 ? -8.844 17.844 16.266 1 98.81 313 HIS B C 1
ATOM 6089 O O . HIS B 1 313 ? -9.359 16.734 16.141 1 98.81 313 HIS B O 1
ATOM 6095 N N . PHE B 1 314 ? -8.359 18.547 15.242 1 98.88 314 PHE B N 1
ATOM 6096 C CA . PHE B 1 314 ? -8.031 17.969 13.953 1 98.88 314 PHE B CA 1
ATOM 6097 C C . PHE B 1 314 ? -6.734 17.172 14.031 1 98.88 314 PHE B C 1
ATOM 6099 O O . PHE B 1 314 ? -5.715 17.688 14.5 1 98.88 314 PHE B O 1
ATOM 6106 N N . TRP B 1 315 ? -6.812 15.93 13.602 1 98.5 315 TRP B N 1
ATOM 6107 C CA . TRP B 1 315 ? -5.621 15.094 13.648 1 98.5 315 TRP B CA 1
ATOM 6108 C C . TRP B 1 315 ? -4.582 15.562 12.633 1 98.5 315 TRP B C 1
ATOM 6110 O O . TRP B 1 315 ? -4.812 15.492 11.422 1 98.5 315 TRP B O 1
ATOM 6120 N N . SER B 1 316 ? -3.514 16 13.086 1 98 316 SER B N 1
ATOM 6121 C CA . SER B 1 316 ? -2.57 16.766 12.273 1 98 316 SER B CA 1
ATOM 6122 C C . SER B 1 316 ? -1.658 15.836 11.477 1 98 316 SER B C 1
ATOM 6124 O O . SER B 1 316 ? -0.846 16.297 10.672 1 98 316 SER B O 1
ATOM 6126 N N . ASN B 1 317 ? -1.813 14.508 11.648 1 98 317 ASN B N 1
ATOM 6127 C CA . ASN B 1 317 ? -1.049 13.594 10.812 1 98 317 ASN B CA 1
ATOM 6128 C C . ASN B 1 317 ? -1.354 13.797 9.336 1 98 317 ASN B C 1
ATOM 6130 O O . ASN B 1 317 ? -0.538 13.453 8.477 1 98 317 ASN B O 1
ATOM 6134 N N . PHE B 1 318 ? -2.516 14.273 9.125 1 98.12 318 PHE B N 1
ATOM 6135 C CA . PHE B 1 318 ? -2.904 14.828 7.832 1 98.12 318 PHE B CA 1
ATOM 6136 C C . PHE B 1 318 ? -3.312 16.297 7.973 1 98.12 318 PHE B C 1
ATOM 6138 O O . PHE B 1 318 ? -4.23 16.609 8.727 1 98.12 318 PHE B O 1
ATOM 6145 N N . GLU B 1 319 ? -2.697 17.188 7.277 1 98.06 319 GLU B N 1
ATOM 6146 C CA . GLU B 1 319 ? -3.115 18.578 7.207 1 98.06 319 GLU B CA 1
ATOM 6147 C C . GLU B 1 319 ? -2.559 19.266 5.961 1 98.06 319 GLU B C 1
ATOM 6149 O O . GLU B 1 319 ? -1.396 19.062 5.605 1 98.06 319 GLU B O 1
ATOM 6154 N N . ILE B 1 320 ? -3.314 19.812 5.242 1 98.81 320 ILE B N 1
ATOM 6155 C CA . ILE B 1 320 ? -2.947 20.781 4.219 1 98.81 320 ILE B CA 1
ATOM 6156 C C . ILE B 1 320 ? -3.24 22.188 4.719 1 98.81 320 ILE B C 1
ATOM 6158 O O . ILE B 1 320 ? -4.359 22.484 5.141 1 98.81 320 ILE B O 1
ATOM 6162 N N . GLY B 1 321 ? -2.219 23.016 4.723 1 98.81 321 GLY B N 1
ATOM 6163 C CA . GLY B 1 321 ? -2.391 24.328 5.332 1 98.81 321 GLY B CA 1
ATOM 6164 C C . GLY B 1 321 ? -1.617 25.422 4.625 1 98.81 321 GLY B C 1
ATOM 6165 O O . GLY B 1 321 ? -0.803 25.141 3.74 1 98.81 321 GLY B O 1
ATOM 6166 N N . ASN B 1 322 ? -1.922 26.594 4.961 1 98.88 322 ASN B N 1
ATOM 6167 C CA . ASN B 1 322 ? -1.277 27.797 4.457 1 98.88 322 ASN B CA 1
ATOM 6168 C C . ASN B 1 322 ? -0.123 28.234 5.355 1 98.88 322 ASN B C 1
ATOM 6170 O O . ASN B 1 322 ? -0.321 28.5 6.539 1 98.88 322 ASN B O 1
ATOM 6174 N N . LEU B 1 323 ? 0.998 28.344 4.801 1 98.88 323 LEU B N 1
ATOM 6175 C CA . LEU B 1 323 ? 2.189 28.672 5.582 1 98.88 323 LEU B CA 1
ATOM 6176 C C . LEU B 1 323 ? 2.203 30.141 5.977 1 98.88 323 LEU B C 1
ATOM 6178 O O . LEU B 1 323 ? 2.74 30.5 7.023 1 98.88 323 LEU B O 1
ATOM 6182 N N . ASN B 1 324 ? 1.625 30.984 5.16 1 98.56 324 ASN B N 1
ATOM 6183 C CA . ASN B 1 324 ? 1.562 32.406 5.516 1 98.56 324 ASN B CA 1
ATOM 6184 C C . ASN B 1 324 ? 0.697 32.625 6.75 1 98.56 324 ASN B C 1
ATOM 6186 O O . ASN B 1 324 ? 0.984 33.5 7.555 1 98.56 324 ASN B O 1
ATOM 6190 N N . TRP B 1 325 ? -0.326 31.906 6.867 1 98.81 325 TRP B N 1
ATOM 6191 C CA . TRP B 1 325 ? -1.137 32 8.078 1 98.81 325 TRP B CA 1
ATOM 6192 C C . TRP B 1 325 ? -0.33 31.594 9.305 1 98.81 325 TRP B C 1
ATOM 6194 O O . TRP B 1 325 ? -0.374 32.281 10.336 1 98.81 325 TRP B O 1
ATOM 6204 N N . LEU B 1 326 ? 0.428 30.562 9.219 1 98.81 326 LEU B N 1
ATOM 6205 C CA . LEU B 1 326 ? 1.247 30.125 10.344 1 98.81 326 LEU B CA 1
ATOM 6206 C C . LEU B 1 326 ? 2.33 31.141 10.664 1 98.81 326 LEU B C 1
ATOM 6208 O O . LEU B 1 326 ? 2.734 31.297 11.82 1 98.81 326 LEU B O 1
ATOM 6212 N N . ARG B 1 327 ? 2.74 31.859 9.672 1 98.75 327 ARG B N 1
ATOM 6213 C CA . ARG B 1 327 ? 3.775 32.875 9.852 1 98.75 327 ARG B CA 1
ATOM 6214 C C . ARG B 1 327 ? 3.168 34.219 10.273 1 98.75 327 ARG B C 1
ATOM 6216 O O . ARG B 1 327 ? 3.891 35.156 10.523 1 98.75 327 ARG B O 1
ATOM 6223 N N . SER B 1 328 ? 1.91 34.344 10.312 1 98.69 328 SER B N 1
ATOM 6224 C CA . SER B 1 328 ? 1.24 35.594 10.672 1 98.69 328 SER B CA 1
ATOM 6225 C C . SER B 1 328 ? 1.551 36 12.117 1 98.69 328 SER B C 1
ATOM 6227 O O . SER B 1 328 ? 1.915 35.156 12.93 1 98.69 328 SER B O 1
ATOM 6229 N N . LYS B 1 329 ? 1.329 37.25 12.375 1 98.5 329 LYS B N 1
ATOM 6230 C CA . LYS B 1 329 ? 1.522 37.719 13.742 1 98.5 329 LYS B CA 1
ATOM 6231 C C . LYS B 1 329 ? 0.579 37.031 14.711 1 98.5 329 LYS B C 1
ATOM 6233 O O . LYS B 1 329 ? 0.965 36.719 15.836 1 98.5 329 LYS B O 1
ATOM 6238 N N . ALA B 1 330 ? -0.625 36.812 14.297 1 98.69 330 ALA B N 1
ATOM 6239 C CA . ALA B 1 330 ? -1.618 36.188 15.156 1 98.69 330 ALA B CA 1
ATOM 6240 C C . ALA B 1 330 ? -1.144 34.812 15.617 1 98.69 330 ALA B C 1
ATOM 6242 O O . ALA B 1 330 ? -1.114 34.531 16.812 1 98.69 330 ALA B O 1
ATOM 6243 N N . TYR B 1 331 ? -0.735 34 14.695 1 98.88 331 TYR B N 1
ATOM 6244 C CA . TYR B 1 331 ? -0.324 32.625 15.047 1 98.88 331 TYR B CA 1
ATOM 6245 C C . TYR B 1 331 ? 0.972 32.656 15.852 1 98.88 331 TYR B C 1
ATOM 6247 O O . TYR B 1 331 ? 1.115 31.906 16.828 1 98.88 331 TYR B O 1
ATOM 6255 N N . VAL B 1 332 ? 1.928 33.438 15.453 1 98.75 332 VAL B N 1
ATOM 6256 C CA . VAL B 1 332 ? 3.227 33.5 16.125 1 98.75 332 VAL B CA 1
ATOM 6257 C C . VAL B 1 332 ? 3.055 34 17.547 1 98.75 332 VAL B C 1
ATOM 6259 O O . VAL B 1 332 ? 3.658 33.438 18.484 1 98.75 332 VAL B O 1
ATOM 6262 N N . ASP B 1 333 ? 2.166 35 17.734 1 98.69 333 ASP B N 1
ATOM 6263 C CA . ASP B 1 333 ? 1.872 35.469 19.094 1 98.69 333 ASP B CA 1
ATOM 6264 C C . ASP B 1 333 ? 1.283 34.344 19.938 1 98.69 333 ASP B C 1
ATOM 6266 O O . ASP B 1 333 ? 1.632 34.188 21.109 1 98.69 333 ASP B O 1
ATOM 6270 N N . TYR B 1 334 ? 0.418 33.625 19.359 1 98.81 334 TYR B N 1
ATOM 6271 C CA . TYR B 1 334 ? -0.204 32.469 20.031 1 98.81 334 TYR B CA 1
ATOM 6272 C C . TYR B 1 334 ? 0.842 31.453 20.438 1 98.81 334 TYR B C 1
ATOM 6274 O O . TYR B 1 334 ? 0.93 31.078 21.625 1 98.81 334 TYR B O 1
ATOM 6282 N N . PHE B 1 335 ? 1.676 31.031 19.516 1 98.81 335 PHE B N 1
ATOM 6283 C CA . PHE B 1 335 ? 2.693 30.016 19.797 1 98.81 335 PHE B CA 1
ATOM 6284 C C . PHE B 1 335 ? 3.654 30.516 20.875 1 98.81 335 PHE B C 1
ATOM 6286 O O . PHE B 1 335 ? 4.004 29.766 21.797 1 98.81 335 PHE B O 1
ATOM 6293 N N . GLU B 1 336 ? 4.125 31.719 20.688 1 98.19 336 GLU B N 1
ATOM 6294 C CA . GLU B 1 336 ? 5.102 32.25 21.641 1 98.19 336 GLU B CA 1
ATOM 6295 C C . GLU B 1 336 ? 4.527 32.312 23.047 1 98.19 336 GLU B C 1
ATOM 6297 O O . GLU B 1 336 ? 5.234 32.062 24.031 1 98.19 336 GLU B O 1
ATOM 6302 N N . SER B 1 337 ? 3.256 32.688 23.125 1 98.38 337 SER B N 1
ATOM 6303 C CA . SER B 1 337 ? 2.594 32.656 24.422 1 98.38 337 SER B CA 1
ATOM 6304 C C . SER B 1 337 ? 2.59 31.25 25.031 1 98.38 337 SER B C 1
ATOM 6306 O O . SER B 1 337 ? 2.912 31.078 26.203 1 98.38 337 SER B O 1
ATOM 6308 N N . LEU B 1 338 ? 2.24 30.25 24.234 1 98.81 338 LEU B N 1
ATOM 6309 C CA . LEU B 1 338 ? 2.24 28.875 24.688 1 98.81 338 LEU B CA 1
ATOM 6310 C C . LEU B 1 338 ? 3.65 28.422 25.047 1 98.81 338 LEU B C 1
ATOM 6312 O O . LEU B 1 338 ? 3.854 27.766 26.078 1 98.81 338 LEU B O 1
ATOM 6316 N N . ASP B 1 339 ? 4.551 28.766 24.156 1 98.5 339 ASP B N 1
ATOM 6317 C CA . ASP B 1 339 ? 5.938 28.344 24.344 1 98.5 339 ASP B CA 1
ATOM 6318 C C . ASP B 1 339 ? 6.492 28.859 25.672 1 98.5 339 ASP B C 1
ATOM 6320 O O . ASP B 1 339 ? 7.18 28.141 26.391 1 98.5 339 ASP B O 1
ATOM 6324 N N . LYS B 1 340 ? 6.211 30.062 26.047 1 98.12 340 LYS B N 1
ATOM 6325 C CA . LYS B 1 340 ? 6.684 30.688 27.281 1 98.12 340 LYS B CA 1
ATOM 6326 C C . LYS B 1 340 ? 6.051 30.016 28.5 1 98.12 340 LYS B C 1
ATOM 6328 O O . LYS B 1 340 ? 6.672 29.938 29.562 1 98.12 340 LYS B O 1
ATOM 6333 N N . ASP B 1 341 ? 4.824 29.594 28.312 1 98.25 341 ASP B N 1
ATOM 6334 C CA . ASP B 1 341 ? 4.137 28.906 29.406 1 98.25 341 ASP B CA 1
ATOM 6335 C C . ASP B 1 341 ? 4.734 27.516 29.656 1 98.25 341 ASP B C 1
ATOM 6337 O O . ASP B 1 341 ? 4.605 26.969 30.75 1 98.25 341 ASP B O 1
ATOM 6341 N N . GLY B 1 342 ? 5.324 26.922 28.641 1 98.25 342 GLY B N 1
ATOM 6342 C CA . GLY B 1 342 ? 6.188 25.766 28.812 1 98.25 342 GLY B CA 1
ATOM 6343 C C . GLY B 1 342 ? 5.434 24.453 28.781 1 98.25 342 GLY B C 1
ATOM 6344 O O . GLY B 1 342 ? 6.008 23.391 29.047 1 98.25 342 GLY B O 1
ATOM 6345 N N . GLY B 1 343 ? 4.156 24.422 28.438 1 98.31 343 GLY B N 1
ATOM 6346 C CA . GLY B 1 343 ? 3.32 23.234 28.5 1 98.31 343 GLY B CA 1
ATOM 6347 C C . GLY B 1 343 ? 3.785 22.109 27.594 1 98.31 343 GLY B C 1
ATOM 6348 O O . GLY B 1 343 ? 3.395 20.953 27.766 1 98.31 343 GLY B O 1
ATOM 6349 N N . PHE B 1 344 ? 4.609 22.391 26.641 1 98.56 344 PHE B N 1
ATOM 6350 C CA . PHE B 1 344 ? 5.199 21.344 25.797 1 98.56 344 PHE B CA 1
ATOM 6351 C C . PHE B 1 344 ? 6.09 20.422 26.625 1 98.56 344 PHE B C 1
ATOM 6353 O O . PHE B 1 344 ? 6.238 19.25 26.312 1 98.56 344 PHE B O 1
ATOM 6360 N N . PHE B 1 345 ? 6.668 20.984 27.688 1 98.38 345 PHE B N 1
ATOM 6361 C CA . PHE B 1 345 ? 7.633 20.219 28.484 1 98.38 345 PHE B CA 1
ATOM 6362 C C . PHE B 1 345 ? 7.086 19.922 29.859 1 98.38 345 PHE B C 1
ATOM 6364 O O . PHE B 1 345 ? 7.438 18.906 30.469 1 98.38 345 PHE B O 1
ATOM 6371 N N . TYR B 1 346 ? 6.207 20.781 30.375 1 98.19 346 TYR B N 1
ATOM 6372 C CA . TYR B 1 346 ? 5.66 20.594 31.719 1 98.19 346 TYR B CA 1
ATOM 6373 C C . TYR B 1 346 ? 4.406 19.734 31.672 1 98.19 346 TYR B C 1
ATOM 6375 O O . TYR B 1 346 ? 3.85 19.391 32.719 1 98.19 346 TYR B O 1
ATOM 6383 N N . GLU B 1 347 ? 3.92 19.531 30.547 1 97.56 347 GLU B N 1
ATOM 6384 C CA . GLU B 1 347 ? 2.918 18.531 30.172 1 97.56 347 GLU B CA 1
ATOM 6385 C C . GLU B 1 347 ? 3.326 17.797 28.891 1 97.56 347 GLU B C 1
ATOM 6387 O O . GLU B 1 347 ? 4.48 17.391 28.75 1 97.56 347 GLU B O 1
ATOM 6392 N N . ARG B 1 348 ? 2.479 17.5 28.047 1 97.56 348 ARG B N 1
ATOM 6393 C CA . ARG B 1 348 ? 2.727 16.891 26.75 1 97.56 348 ARG B CA 1
ATOM 6394 C C . ARG B 1 348 ? 1.818 17.5 25.672 1 97.56 348 ARG B C 1
ATOM 6396 O O . ARG B 1 348 ? 1.117 16.766 24.969 1 97.56 348 ARG B O 1
ATOM 6403 N N . TRP B 1 349 ? 1.879 18.859 25.656 1 98.5 349 TRP B N 1
ATOM 6404 C CA . TRP B 1 349 ? 1.037 19.531 24.656 1 98.5 349 TRP B CA 1
ATOM 6405 C C . TRP B 1 349 ? 1.362 19.031 23.25 1 98.5 349 TRP B C 1
ATOM 6407 O O . TRP B 1 349 ? 2.506 19.125 22.797 1 98.5 349 TRP B O 1
ATOM 6417 N N . GLY B 1 350 ? 0.34 18.5 22.594 1 98.12 350 GLY B N 1
ATOM 6418 C CA . GLY B 1 350 ? 0.526 18.016 21.234 1 98.12 350 GLY B CA 1
ATOM 6419 C C . GLY B 1 350 ? 0.329 19.094 20.188 1 98.12 350 GLY B C 1
ATOM 6420 O O . GLY B 1 350 ? -0.4 20.062 20.422 1 98.12 350 GLY B O 1
ATOM 6421 N N . ASP B 1 351 ? 0.918 18.906 19.047 1 98.56 351 ASP B N 1
ATOM 6422 C CA . ASP B 1 351 ? 0.793 19.875 17.969 1 98.56 351 ASP B CA 1
ATOM 6423 C C . ASP B 1 351 ? -0.614 19.875 17.375 1 98.56 351 ASP B C 1
ATOM 6425 O O . ASP B 1 351 ? -1.1 20.891 16.891 1 98.56 351 ASP B O 1
ATOM 6429 N N . ALA B 1 352 ? -1.291 18.719 17.391 1 98.69 352 ALA B N 1
ATOM 6430 C CA . ALA B 1 352 ? -2.635 18.641 16.828 1 98.69 352 ALA B CA 1
ATOM 6431 C C . ALA B 1 352 ? -3.604 19.547 17.578 1 98.69 352 ALA B C 1
ATOM 6433 O O . ALA B 1 352 ? -4.27 20.391 16.969 1 98.69 352 ALA B O 1
ATOM 6434 N N . PRO B 1 353 ? -3.66 19.438 18.922 1 98.75 353 PRO B N 1
ATOM 6435 C CA . PRO B 1 353 ? -4.531 20.375 19.625 1 98.75 353 PRO B CA 1
ATOM 6436 C C . PRO B 1 353 ? -4.098 21.828 19.453 1 98.75 353 PRO B C 1
ATOM 6438 O O . PRO B 1 353 ? -4.941 22.719 19.328 1 98.75 353 PRO B O 1
ATOM 6441 N N . VAL B 1 354 ? -2.809 22.062 19.422 1 98.88 354 VAL B N 1
ATOM 6442 C CA . VAL B 1 354 ? -2.307 23.422 19.281 1 98.88 354 VAL B CA 1
ATOM 6443 C C . VAL B 1 354 ? -2.756 24.016 17.953 1 98.88 354 VAL B C 1
ATOM 6445 O O . VAL B 1 354 ? -3.311 25.109 17.891 1 98.88 354 VAL B O 1
ATOM 6448 N N . HIS B 1 355 ? -2.541 23.234 16.844 1 98.88 355 HIS B N 1
ATOM 6449 C CA . HIS B 1 355 ? -2.975 23.688 15.531 1 98.88 355 HIS B CA 1
ATOM 6450 C C . HIS B 1 355 ? -4.488 23.859 15.477 1 98.88 355 HIS B C 1
ATOM 6452 O O . HIS B 1 355 ? -4.984 24.844 14.914 1 98.88 355 HIS B O 1
ATOM 6458 N N . SER B 1 356 ? -5.184 22.969 16.062 1 98.88 356 SER B N 1
ATOM 6459 C CA . SER B 1 356 ? -6.641 22.984 16 1 98.88 356 SER B CA 1
ATOM 6460 C C . SER B 1 356 ? -7.223 24.188 16.734 1 98.88 356 SER B C 1
ATOM 6462 O O . SER B 1 356 ? -8.133 24.844 16.234 1 98.88 356 SER B O 1
ATOM 6464 N N . ILE B 1 357 ? -6.719 24.406 17.891 1 98.94 357 ILE B N 1
ATOM 6465 C CA . ILE B 1 357 ? -7.184 25.547 18.672 1 98.94 357 ILE B CA 1
ATOM 6466 C C . ILE B 1 357 ? -6.883 26.844 17.938 1 98.94 357 ILE B C 1
ATOM 6468 O O . ILE B 1 357 ? -7.758 27.703 17.797 1 98.94 357 ILE B O 1
ATOM 6472 N N . ALA B 1 358 ? -5.676 26.969 17.422 1 98.94 358 ALA B N 1
ATOM 6473 C CA . ALA B 1 358 ? -5.324 28.156 16.656 1 98.94 358 ALA B CA 1
ATOM 6474 C C . ALA B 1 358 ? -6.27 28.359 15.469 1 98.94 358 ALA B C 1
ATOM 6476 O O . ALA B 1 358 ? -6.84 29.438 15.289 1 98.94 358 ALA B O 1
ATOM 6477 N N . ALA B 1 359 ? -6.438 27.312 14.68 1 98.94 359 ALA B N 1
ATOM 6478 C CA . ALA B 1 359 ? -7.348 27.391 13.539 1 98.94 359 ALA B CA 1
ATOM 6479 C C . ALA B 1 359 ? -8.773 27.688 13.992 1 98.94 359 ALA B C 1
ATOM 6481 O O . ALA B 1 359 ? -9.469 28.5 13.375 1 98.94 359 ALA B O 1
ATOM 6482 N N . GLY B 1 360 ? -9.172 27.125 15.094 1 98.81 360 GLY B N 1
ATOM 6483 C CA . GLY B 1 360 ? -10.531 27.234 15.594 1 98.81 360 GLY B CA 1
ATOM 6484 C C . GLY B 1 360 ? -10.859 28.625 16.109 1 98.81 360 GLY B C 1
ATOM 6485 O O . GLY B 1 360 ? -12.008 29.062 16.031 1 98.81 360 GLY B O 1
ATOM 6486 N N . ILE B 1 361 ? -9.898 29.375 16.641 1 98.81 361 ILE B N 1
ATOM 6487 C CA . ILE B 1 361 ? -10.242 30.656 17.234 1 98.81 361 ILE B CA 1
ATOM 6488 C C . ILE B 1 361 ? -9.828 31.797 16.312 1 98.81 361 ILE B C 1
ATOM 6490 O O . ILE B 1 361 ? -10.383 32.906 16.375 1 98.81 361 ILE B O 1
ATOM 6494 N N . MET B 1 362 ? -8.859 31.562 15.406 1 98.81 362 MET B N 1
ATOM 6495 C CA . MET B 1 362 ? -8.273 32.688 14.664 1 98.81 362 MET B CA 1
ATOM 6496 C C . MET B 1 362 ? -8.828 32.75 13.25 1 98.81 362 MET B C 1
ATOM 6498 O O . MET B 1 362 ? -8.672 33.75 12.555 1 98.81 362 MET B O 1
ATOM 6502 N N . LEU B 1 363 ? -9.344 31.609 12.75 1 98.81 363 LEU B N 1
ATOM 6503 C CA . LEU B 1 363 ? -9.875 31.562 11.391 1 98.81 363 LEU B CA 1
ATOM 6504 C C . LEU B 1 363 ? -11.398 31.562 11.391 1 98.81 363 LEU B C 1
ATOM 6506 O O . LEU B 1 363 ? -12.016 30.938 12.25 1 98.81 363 LEU B O 1
ATOM 6510 N N . PRO B 1 364 ? -11.953 32.312 10.375 1 98.19 364 PRO B N 1
ATOM 6511 C CA . PRO B 1 364 ? -13.367 32.031 10.117 1 98.19 364 PRO B CA 1
ATOM 6512 C C . PRO B 1 364 ? -13.602 30.547 9.789 1 98.19 364 PRO B C 1
ATOM 6514 O O . PRO B 1 364 ? -12.742 29.906 9.18 1 98.19 364 PRO B O 1
ATOM 6517 N N . LYS B 1 365 ? -14.797 30.094 10.117 1 97.12 365 LYS B N 1
ATOM 6518 C CA . LYS B 1 365 ? -15.094 28.672 9.969 1 97.12 365 LYS B CA 1
ATOM 6519 C C . LYS B 1 365 ? -14.953 28.234 8.516 1 97.12 365 LYS B C 1
ATOM 6521 O O . LYS B 1 365 ? -14.586 27.094 8.242 1 97.12 365 LYS B O 1
ATOM 6526 N N . ASP B 1 366 ? -15.195 29.156 7.605 1 97 366 ASP B N 1
ATOM 6527 C CA . ASP B 1 366 ? -15.203 28.781 6.195 1 97 366 ASP B CA 1
ATOM 6528 C C . ASP B 1 366 ? -13.773 28.672 5.652 1 97 366 ASP B C 1
ATOM 6530 O O . ASP B 1 366 ? -13.578 28.281 4.5 1 97 366 ASP B O 1
ATOM 6534 N N . GLN B 1 367 ? -12.75 28.969 6.438 1 98.69 367 GLN B N 1
ATOM 6535 C CA . GLN B 1 367 ? -11.367 28.828 6.008 1 98.69 367 GLN B CA 1
ATOM 6536 C C . GLN B 1 367 ? -10.773 27.5 6.473 1 98.69 367 GLN B C 1
ATOM 6538 O O . GLN B 1 367 ? -9.609 27.203 6.195 1 98.69 367 GLN B O 1
ATOM 6543 N N . ILE B 1 368 ? -11.531 26.688 7.184 1 98.81 368 ILE B N 1
ATOM 6544 C CA . ILE B 1 368 ? -11.18 25.312 7.551 1 98.81 368 ILE B CA 1
ATOM 6545 C C . ILE B 1 368 ? -11.945 24.328 6.672 1 98.81 368 ILE B C 1
ATOM 6547 O O . ILE B 1 368 ? -13.164 24.453 6.512 1 98.81 368 ILE B O 1
ATOM 6551 N N . HIS B 1 369 ? -11.211 23.375 6.105 1 98.62 369 HIS B N 1
ATOM 6552 C CA . HIS B 1 369 ? -11.836 22.516 5.105 1 98.62 369 HIS B CA 1
ATOM 6553 C C . HIS B 1 369 ? -11.68 21.031 5.473 1 98.62 369 HIS B C 1
ATOM 6555 O O . HIS B 1 369 ? -10.609 20.609 5.918 1 98.62 369 HIS B O 1
ATOM 6561 N N . PHE B 1 370 ? -12.773 20.312 5.359 1 98.56 370 PHE B N 1
ATOM 6562 C CA . PHE B 1 370 ? -12.781 18.859 5.512 1 98.56 370 PHE B CA 1
ATOM 6563 C C . PHE B 1 370 ? -12.719 18.172 4.148 1 98.56 370 PHE B C 1
ATOM 6565 O O . PHE B 1 370 ? -13.625 18.328 3.33 1 98.56 370 PHE B O 1
ATOM 6572 N N . PHE B 1 371 ? -11.688 17.406 3.859 1 98.44 371 PHE B N 1
ATOM 6573 C CA . PHE B 1 371 ? -11.594 16.625 2.629 1 98.44 371 PHE B CA 1
ATOM 6574 C C . PHE B 1 371 ? -12.25 15.266 2.805 1 98.44 371 PHE B C 1
ATOM 6576 O O . PHE B 1 371 ? -11.609 14.32 3.271 1 98.44 371 PHE B O 1
ATOM 6583 N N . ASN B 1 372 ? -13.414 15.164 2.352 1 97.31 372 ASN B N 1
ATOM 6584 C CA . ASN B 1 372 ? -14.117 13.891 2.424 1 97.31 372 ASN B CA 1
ATOM 6585 C C . ASN B 1 372 ? -13.547 12.875 1.435 1 97.31 372 ASN B C 1
ATOM 6587 O O . ASN B 1 372 ? -13.586 11.672 1.687 1 97.31 372 ASN B O 1
ATOM 6591 N N . ASP B 1 373 ? -13.039 13.344 0.339 1 96.81 373 ASP B N 1
ATOM 6592 C CA . ASP B 1 373 ? -12.711 12.477 -0.788 1 96.81 373 ASP B CA 1
ATOM 6593 C C . ASP B 1 373 ? -11.266 11.984 -0.701 1 96.81 373 ASP B C 1
ATOM 6595 O O . ASP B 1 373 ? -10.82 11.203 -1.543 1 96.81 373 ASP B O 1
ATOM 6599 N N . ILE B 1 374 ? -10.5 12.492 0.237 1 98.44 374 ILE B N 1
ATOM 6600 C CA . ILE B 1 374 ? -9.148 11.984 0.455 1 98.44 374 ILE B CA 1
ATOM 6601 C C . ILE B 1 374 ? -9.156 10.961 1.588 1 98.44 374 ILE B C 1
ATOM 6603 O O . ILE B 1 374 ? -8.898 11.305 2.744 1 98.44 374 ILE B O 1
ATOM 6607 N N . ALA B 1 375 ? -9.461 9.711 1.247 1 98.75 375 ALA B N 1
ATOM 6608 C CA . ALA B 1 375 ? -9.445 8.633 2.232 1 98.75 375 ALA B CA 1
ATOM 6609 C C . ALA B 1 375 ? -8.031 8.391 2.756 1 98.75 375 ALA B C 1
ATOM 6611 O O . ALA B 1 375 ? -7.066 8.383 1.983 1 98.75 375 ALA B O 1
ATOM 6612 N N . TYR B 1 376 ? -7.949 8.172 4.023 1 98.81 376 TYR B N 1
ATOM 6613 C CA . TYR B 1 376 ? -6.664 8.289 4.699 1 98.81 376 TYR B CA 1
ATOM 6614 C C . TYR B 1 376 ? -6.574 7.32 5.875 1 98.81 376 TYR B C 1
ATOM 6616 O O . TYR B 1 376 ? -7.574 7.059 6.547 1 98.81 376 TYR B O 1
ATOM 6624 N N . TYR B 1 377 ? -5.359 6.742 6.027 1 98.81 377 TYR B N 1
ATOM 6625 C CA . TYR B 1 377 ? -5.066 5.934 7.203 1 98.81 377 TYR B CA 1
ATOM 6626 C C . TYR B 1 377 ? -3.713 6.309 7.797 1 98.81 377 TYR B C 1
ATOM 6628 O O . TYR B 1 377 ? -2.736 6.492 7.066 1 98.81 377 TYR B O 1
ATOM 6636 N N . HIS B 1 378 ? -3.629 6.504 8.969 1 98.56 378 HIS B N 1
ATOM 6637 C CA . HIS B 1 378 ? -2.445 6.422 9.812 1 98.56 378 HIS B CA 1
ATOM 6638 C C . HIS B 1 378 ? -2.76 5.715 11.133 1 98.56 378 HIS B C 1
ATOM 6640 O O . HIS B 1 378 ? -3.836 5.906 11.703 1 98.56 378 HIS B O 1
ATOM 6646 N N . VAL B 1 379 ? -1.941 4.945 11.648 1 96.75 379 VAL B N 1
ATOM 6647 C CA . VAL B 1 379 ? -2.221 4.066 12.781 1 96.75 379 VAL B CA 1
ATOM 6648 C C . VAL B 1 379 ? -2.738 4.891 13.953 1 96.75 379 VAL B C 1
ATOM 6650 O O . VAL B 1 379 ? -2.115 5.879 14.352 1 96.75 379 VAL B O 1
ATOM 6653 N N . PRO B 1 380 ? -3.809 4.594 14.32 1 96.81 380 PRO B N 1
ATOM 6654 C CA . PRO B 1 380 ? -4.668 3.455 14 1 96.81 380 PRO B CA 1
ATOM 6655 C C . PRO B 1 380 ? -5.969 3.871 13.32 1 96.81 380 PRO B C 1
ATOM 6657 O O . PRO B 1 380 ? -6.902 3.068 13.211 1 96.81 380 PRO B O 1
ATOM 6660 N N . PHE B 1 381 ? -6.129 5.125 12.891 1 98.5 381 PHE B N 1
ATOM 6661 C CA . PHE B 1 381 ? -7.441 5.621 12.492 1 98.5 381 PHE B CA 1
ATOM 6662 C C . PHE B 1 381 ? -7.551 5.707 10.969 1 98.5 381 PHE B C 1
ATOM 6664 O O . PHE B 1 381 ? -6.562 5.992 10.289 1 98.5 381 PHE B O 1
ATOM 6671 N N . THR B 1 382 ? -8.789 5.496 10.523 1 98.69 382 THR B N 1
ATOM 6672 C CA . THR B 1 382 ? -9.078 5.52 9.102 1 98.69 382 THR B CA 1
ATOM 6673 C C . THR B 1 382 ? -10.203 6.512 8.789 1 98.69 382 THR B C 1
ATOM 6675 O O . THR B 1 382 ? -11.203 6.555 9.5 1 98.69 382 THR B O 1
ATOM 6678 N N . HIS B 1 383 ? -9.945 7.355 7.891 1 98.81 383 HIS B N 1
ATOM 6679 C CA . HIS B 1 383 ? -11.023 8.062 7.211 1 98.81 383 HIS B CA 1
ATOM 6680 C C . HIS B 1 383 ? -11.391 7.379 5.902 1 98.81 383 HIS B C 1
ATOM 6682 O O . HIS B 1 383 ? -10.555 7.238 5.008 1 98.81 383 HIS B O 1
ATOM 6688 N N . CYS B 1 384 ? -12.562 6.883 5.746 1 98.69 384 CYS B N 1
ATOM 6689 C CA . CYS B 1 384 ? -13.141 6.273 4.555 1 98.69 384 CYS B CA 1
ATOM 6690 C C . CYS B 1 384 ? -14.477 6.91 4.211 1 98.69 384 CYS B C 1
ATOM 6692 O O . CYS B 1 384 ? -15.414 6.867 5.012 1 98.69 384 CYS B O 1
ATOM 6694 N N . PRO B 1 385 ? -14.617 7.492 3.016 1 98.38 385 PRO B N 1
ATOM 6695 C CA . PRO B 1 385 ? -15.891 8.117 2.674 1 98.38 385 PRO B CA 1
ATOM 6696 C C . PRO B 1 385 ? -17.094 7.211 2.945 1 98.38 385 PRO B C 1
ATOM 6698 O O . PRO B 1 385 ? -17.062 6.027 2.598 1 98.38 385 PRO B O 1
ATOM 6701 N N . THR B 1 386 ? -18.078 7.762 3.506 1 97.81 386 THR B N 1
ATOM 6702 C CA . THR B 1 386 ? -19.25 7.004 3.938 1 97.81 386 THR B CA 1
ATOM 6703 C C . THR B 1 386 ? -20.047 6.516 2.734 1 97.81 386 THR B C 1
ATOM 6705 O O . THR B 1 386 ? -20.531 5.379 2.717 1 97.81 386 THR B O 1
ATOM 6708 N N . GLY B 1 387 ? -20.234 7.359 1.749 1 96 387 GLY B N 1
ATOM 6709 C CA . GLY B 1 387 ? -21.078 7.062 0.604 1 96 387 GLY B CA 1
ATOM 6710 C C . GLY B 1 387 ? -20.484 6.016 -0.322 1 96 387 GLY B C 1
ATOM 6711 O O . GLY B 1 387 ? -19.359 6.172 -0.799 1 96 387 GLY B O 1
ATOM 6712 N N . GLU B 1 388 ? -21.266 5.012 -0.654 1 95.5 388 GLU B N 1
ATOM 6713 C CA . GLU B 1 388 ? -20.797 3.934 -1.528 1 95.5 388 GLU B CA 1
ATOM 6714 C C . GLU B 1 388 ? -20.469 4.457 -2.924 1 95.5 388 GLU B C 1
ATOM 6716 O O . GLU B 1 388 ? -19.438 4.098 -3.5 1 95.5 388 GLU B O 1
ATOM 6721 N N . LYS B 1 389 ? -21.375 5.258 -3.48 1 96 389 LYS B N 1
ATOM 6722 C CA . LYS B 1 389 ? -21.156 5.816 -4.809 1 96 389 LYS B CA 1
ATOM 6723 C C . LYS B 1 389 ? -19.875 6.648 -4.848 1 96 389 LYS B C 1
ATOM 6725 O O . LYS B 1 389 ? -19.125 6.598 -5.824 1 96 389 LYS B O 1
ATOM 6730 N N . THR B 1 390 ? -19.688 7.426 -3.795 1 96.75 390 THR B N 1
ATOM 6731 C CA . THR B 1 390 ? -18.469 8.219 -3.693 1 96.75 390 THR B CA 1
ATOM 6732 C C . THR B 1 390 ? -17.234 7.316 -3.727 1 96.75 390 THR B C 1
ATOM 6734 O O . THR B 1 390 ? -16.281 7.59 -4.457 1 96.75 390 THR B O 1
ATOM 6737 N N . ARG B 1 391 ? -17.25 6.195 -2.961 1 97.75 391 ARG B N 1
ATOM 6738 C CA . ARG B 1 391 ? -16.125 5.262 -2.924 1 97.75 391 ARG B CA 1
ATOM 6739 C C . ARG B 1 391 ? -15.906 4.621 -4.289 1 97.75 391 ARG B C 1
ATOM 6741 O O . ARG B 1 391 ? -14.766 4.434 -4.715 1 97.75 391 ARG B O 1
ATOM 6748 N N . GLN B 1 392 ? -16.953 4.336 -4.988 1 96.62 392 GLN B N 1
ATOM 6749 C CA . GLN B 1 392 ? -16.844 3.738 -6.316 1 96.62 392 GLN B CA 1
ATOM 6750 C C . GLN B 1 392 ? -16.281 4.734 -7.32 1 96.62 392 GLN B C 1
ATOM 6752 O O . GLN B 1 392 ? -15.359 4.406 -8.078 1 96.62 392 GLN B O 1
ATOM 6757 N N . ASP B 1 393 ? -16.812 5.969 -7.25 1 96.88 393 ASP B N 1
ATOM 6758 C CA . ASP B 1 393 ? -16.391 6.996 -8.188 1 96.88 393 ASP B CA 1
ATOM 6759 C C . ASP B 1 393 ? -14.914 7.344 -7.996 1 96.88 393 ASP B C 1
ATOM 6761 O O . ASP B 1 393 ? -14.211 7.648 -8.961 1 96.88 393 ASP B O 1
ATOM 6765 N N . LEU B 1 394 ? -14.492 7.266 -6.781 1 97.44 394 LEU B N 1
ATOM 6766 C CA . LEU B 1 394 ? -13.117 7.641 -6.465 1 97.44 394 LEU B CA 1
ATOM 6767 C C . LEU B 1 394 ? -12.211 6.418 -6.469 1 97.44 394 LEU B C 1
ATOM 6769 O O . LEU B 1 394 ? -11.023 6.516 -6.145 1 97.44 394 LEU B O 1
ATOM 6773 N N . ARG B 1 395 ? -12.758 5.223 -6.734 1 97.12 395 ARG B N 1
ATOM 6774 C CA . ARG B 1 395 ? -12.023 3.963 -6.781 1 97.12 395 ARG B CA 1
ATOM 6775 C C . ARG B 1 395 ? -11.305 3.701 -5.465 1 97.12 395 ARG B C 1
ATOM 6777 O O . ARG B 1 395 ? -10.102 3.42 -5.453 1 97.12 395 ARG B O 1
ATOM 6784 N N . CYS B 1 396 ? -12.008 3.824 -4.402 1 98.25 396 CYS B N 1
ATOM 6785 C CA . CYS B 1 396 ? -11.453 3.617 -3.07 1 98.25 396 CYS B CA 1
ATOM 6786 C C . CYS B 1 396 ? -11.305 2.133 -2.768 1 98.25 396 CYS B C 1
ATOM 6788 O O . CYS B 1 396 ? -12.117 1.318 -3.201 1 98.25 396 CYS B O 1
ATOM 6790 N N . HIS B 1 397 ? -10.273 1.787 -1.975 1 98.38 397 HIS B N 1
ATOM 6791 C CA . HIS B 1 397 ? -10.109 0.402 -1.547 1 98.38 397 HIS B CA 1
ATOM 6792 C C . HIS B 1 397 ? -10.102 0.293 -0.026 1 98.38 397 HIS B C 1
ATOM 6794 O O . HIS B 1 397 ? -9.539 -0.652 0.53 1 98.38 397 HIS B O 1
ATOM 6800 N N . CYS B 1 398 ? -10.633 1.28 0.684 1 98.19 398 CYS B N 1
ATOM 6801 C CA . CYS B 1 398 ? -10.773 1.209 2.133 1 98.19 398 CYS B CA 1
ATOM 6802 C C . CYS B 1 398 ? -12.039 0.454 2.518 1 98.19 398 CYS B C 1
ATOM 6804 O O . CYS B 1 398 ? -13.031 0.476 1.783 1 98.19 398 CYS B O 1
ATOM 6806 N N . ASN B 1 399 ? -11.992 -0.202 3.578 1 97.62 399 ASN B N 1
ATOM 6807 C CA . ASN B 1 399 ? -13.156 -0.826 4.199 1 97.62 399 ASN B CA 1
ATOM 6808 C C . ASN B 1 399 ? -14.008 0.194 4.953 1 97.62 399 ASN B C 1
ATOM 6810 O O . ASN B 1 399 ? -13.562 0.766 5.949 1 97.62 399 ASN B O 1
ATOM 6814 N N . PRO B 1 400 ? -15.211 0.448 4.559 1 97.19 400 PRO B N 1
ATOM 6815 C CA . PRO B 1 400 ? -16.047 1.462 5.215 1 97.19 400 PRO B CA 1
ATOM 6816 C C . PRO B 1 400 ? -16.297 1.154 6.691 1 97.19 400 PRO B C 1
ATOM 6818 O O . PRO B 1 400 ? -16.562 2.066 7.477 1 97.19 400 PRO B O 1
ATOM 6821 N N . LYS B 1 401 ? -16.188 -0.065 7.055 1 96.62 401 LYS B N 1
ATOM 6822 C CA . LYS B 1 401 ? -16.391 -0.444 8.453 1 96.62 401 LYS B CA 1
ATOM 6823 C C . LYS B 1 401 ? -15.312 0.144 9.352 1 96.62 401 LYS B C 1
ATOM 6825 O O . LYS B 1 401 ? -15.492 0.246 10.562 1 96.62 401 LYS B O 1
ATOM 6830 N N . ASP B 1 402 ? -14.219 0.487 8.75 1 97.69 402 ASP B N 1
ATOM 6831 C CA . ASP B 1 402 ? -13.102 1.017 9.516 1 97.69 402 ASP B CA 1
ATOM 6832 C C . ASP B 1 402 ? -13.203 2.533 9.664 1 97.69 402 ASP B C 1
ATOM 6834 O O . ASP B 1 402 ? -12.383 3.154 10.344 1 97.69 402 ASP B O 1
ATOM 6838 N N . ASN B 1 403 ? -14.141 3.166 9.086 1 98.62 403 ASN B N 1
ATOM 6839 C CA . ASN B 1 403 ? -14.281 4.617 9.117 1 98.62 403 ASN B CA 1
ATOM 6840 C C . ASN B 1 403 ? -14.484 5.133 10.539 1 98.62 403 ASN B C 1
ATOM 6842 O O . ASN B 1 403 ? -15.422 4.719 11.227 1 98.62 403 ASN B O 1
ATOM 6846 N N . PHE B 1 404 ? -13.688 6.047 10.891 1 98.69 404 PHE B N 1
ATOM 6847 C CA . PHE B 1 404 ? -13.633 6.555 12.258 1 98.69 404 PHE B CA 1
ATOM 6848 C C . PHE B 1 404 ? -14.523 7.781 12.406 1 98.69 404 PHE B C 1
ATOM 6850 O O . PHE B 1 404 ? -14.891 8.156 13.523 1 98.69 404 PHE B O 1
ATOM 6857 N N . ASP B 1 405 ? -15.023 8.359 11.453 1 98.5 405 ASP B N 1
ATOM 6858 C CA . ASP B 1 405 ? -15.555 9.719 11.398 1 98.5 405 ASP B CA 1
ATOM 6859 C C . ASP B 1 405 ? -16.75 9.883 12.336 1 98.5 405 ASP B C 1
ATOM 6861 O O . ASP B 1 405 ? -16.969 10.969 12.867 1 98.5 405 ASP B O 1
ATOM 6865 N N . TRP B 1 406 ? -17.438 8.859 12.477 1 98.5 406 TRP B N 1
ATOM 6866 C CA . TRP B 1 406 ? -18.734 9.016 13.141 1 98.5 406 TRP B CA 1
ATOM 6867 C C . TRP B 1 406 ? -18.75 8.266 14.469 1 98.5 406 TRP B C 1
ATOM 6869 O O . TRP B 1 406 ? -19.812 8.133 15.094 1 98.5 406 TRP B O 1
ATOM 6879 N N . LYS B 1 407 ? -17.594 7.715 14.828 1 98 407 LYS B N 1
ATOM 6880 C CA . LYS B 1 407 ? -17.484 7.047 16.125 1 98 407 LYS B CA 1
ATOM 6881 C C . LYS B 1 407 ? -17.641 8.039 17.266 1 98 407 LYS B C 1
ATOM 6883 O O . LYS B 1 407 ? -17.531 9.25 17.078 1 98 407 LYS B O 1
ATOM 6888 N N . GLY B 1 408 ? -17.906 7.539 18.438 1 96.75 408 GLY B N 1
ATOM 6889 C CA . GLY B 1 408 ? -18.094 8.375 19.609 1 96.75 408 GLY B CA 1
ATOM 6890 C C . GLY B 1 408 ? -16.891 9.211 19.953 1 96.75 408 GLY B C 1
ATOM 6891 O O . GLY B 1 408 ? -17.016 10.336 20.438 1 96.75 408 GLY B O 1
ATOM 6892 N N . TYR B 1 409 ? -15.766 8.672 19.625 1 97.81 409 TYR B N 1
ATOM 6893 C CA . TYR B 1 409 ? -14.539 9.367 20 1 97.81 409 TYR B CA 1
ATOM 6894 C C . TYR B 1 409 ? -14.078 10.297 18.891 1 97.81 409 TYR B C 1
ATOM 6896 O O . TYR B 1 409 ? -12.984 10.867 18.953 1 97.81 409 TYR B O 1
ATOM 6904 N N . SER B 1 410 ? -14.836 10.43 17.844 1 98.56 410 SER B N 1
ATOM 6905 C CA . SER B 1 410 ? -14.555 11.359 16.766 1 98.56 410 SER B CA 1
ATOM 6906 C C . SER B 1 410 ? -15.219 12.711 16.984 1 98.56 410 SER B C 1
ATOM 6908 O O . SER B 1 410 ? -16.328 12.773 17.516 1 98.56 410 SER B O 1
ATOM 6910 N N . CYS B 1 411 ? -14.586 13.789 16.531 1 98.69 411 CYS B N 1
ATOM 6911 C CA . CYS B 1 411 ? -15.133 15.141 16.609 1 98.69 411 CYS B CA 1
ATOM 6912 C C . CYS B 1 411 ? -15.727 15.57 15.273 1 98.69 411 CYS B C 1
ATOM 6914 O O . CYS B 1 411 ? -16.188 16.703 15.133 1 98.69 411 CYS B O 1
ATOM 6916 N N . THR B 1 412 ? -15.695 14.68 14.281 1 98.75 412 THR B N 1
ATOM 6917 C CA . THR B 1 412 ? -16.109 15.062 12.938 1 98.75 412 THR B CA 1
ATOM 6918 C C . THR B 1 412 ? -17.578 15.461 12.906 1 98.75 412 THR B C 1
ATOM 6920 O O . THR B 1 412 ? -17.953 16.406 12.211 1 98.75 412 THR B O 1
ATOM 6923 N N . SER B 1 413 ? -18.391 14.781 13.695 1 97.94 413 SER B N 1
ATOM 6924 C CA . SER B 1 413 ? -19.797 15.148 13.789 1 97.94 413 SER B CA 1
ATOM 6925 C C . SER B 1 413 ? -19.969 16.578 14.266 1 97.94 413 SER B C 1
ATOM 6927 O O . SER B 1 413 ? -20.828 17.312 13.766 1 97.94 413 SER B O 1
ATOM 6929 N N . ARG B 1 414 ? -19.188 17.016 15.211 1 97.88 414 ARG B N 1
ATOM 6930 C CA . ARG B 1 414 ? -19.234 18.375 15.742 1 97.88 414 ARG B CA 1
ATOM 6931 C C . ARG B 1 414 ? -18.922 19.406 14.664 1 97.88 414 ARG B C 1
ATOM 6933 O O . ARG B 1 414 ? -19.547 20.453 14.594 1 97.88 414 ARG B O 1
ATOM 6940 N N . TYR B 1 415 ? -17.906 19.109 13.844 1 98.56 415 TYR B N 1
ATOM 6941 C CA . TYR B 1 415 ? -17.562 20 12.742 1 98.56 415 TYR B CA 1
ATOM 6942 C C . TYR B 1 415 ? -18.75 20.188 11.805 1 98.56 415 TYR B C 1
ATOM 6944 O O . TYR B 1 415 ? -19.031 21.312 11.391 1 98.56 415 TYR B O 1
ATOM 6952 N N . PHE B 1 416 ? -19.406 19.094 11.469 1 98.31 416 PHE B N 1
ATOM 6953 C CA . PHE B 1 416 ? -20.562 19.188 10.586 1 98.31 416 PHE B CA 1
ATOM 6954 C C . PHE B 1 416 ? -21.672 20 11.242 1 98.31 416 PHE B C 1
ATOM 6956 O O . PHE B 1 416 ? -22.312 20.828 10.586 1 98.31 416 PHE B O 1
ATOM 6963 N N . ASP B 1 417 ? -21.875 19.859 12.5 1 97.44 417 ASP B N 1
ATOM 6964 C CA . ASP B 1 417 ? -22.969 20.516 13.211 1 97.44 417 ASP B CA 1
ATOM 6965 C C . ASP B 1 417 ? -22.75 22.016 13.273 1 97.44 417 ASP B C 1
ATOM 6967 O O . ASP B 1 417 ? -23.656 22.797 12.945 1 97.44 417 ASP B O 1
ATOM 6971 N N . ILE B 1 418 ? -21.578 22.422 13.633 1 97.25 418 ILE B N 1
ATOM 6972 C CA . ILE B 1 418 ? -21.344 23.859 13.852 1 97.25 418 ILE B CA 1
ATOM 6973 C C . ILE B 1 418 ? -21.344 24.578 12.508 1 97.25 418 ILE B C 1
ATOM 6975 O O . ILE B 1 418 ? -21.484 25.812 12.453 1 97.25 418 ILE B O 1
ATOM 6979 N N . ASN B 1 419 ? -21.125 23.859 11.406 1 97.88 419 ASN B N 1
ATOM 6980 C CA . ASN B 1 419 ? -21.094 24.469 10.078 1 97.88 419 ASN B CA 1
ATOM 6981 C C . ASN B 1 419 ? -22.406 24.25 9.328 1 97.88 419 ASN B C 1
ATOM 6983 O O . ASN B 1 419 ? -22.531 24.625 8.164 1 97.88 419 ASN B O 1
ATOM 6987 N N . GLY B 1 420 ? -23.344 23.625 9.914 1 97.25 420 GLY B N 1
ATOM 6988 C CA . GLY B 1 420 ? -24.625 23.359 9.281 1 97.25 420 GLY B CA 1
ATOM 6989 C C . GLY B 1 420 ? -24.531 22.453 8.07 1 97.25 420 GLY B C 1
ATOM 6990 O O . GLY B 1 420 ? -25.281 22.609 7.105 1 97.25 420 GLY B O 1
ATOM 6991 N N . LYS B 1 421 ? -23.578 21.609 8.078 1 97.19 421 LYS B N 1
ATOM 6992 C CA . LYS B 1 421 ? -23.375 20.688 6.969 1 97.19 421 LYS B CA 1
ATOM 6993 C C . LYS B 1 421 ? -24.219 19.422 7.152 1 97.19 421 LYS B C 1
ATOM 6995 O O . LYS B 1 421 ? -24.406 18.953 8.281 1 97.19 421 LYS B O 1
ATOM 7000 N N . THR B 1 422 ? -24.641 18.906 6.035 1 96.56 422 THR B N 1
ATOM 7001 C CA . THR B 1 422 ? -25.375 17.641 6.062 1 96.56 422 THR B CA 1
ATOM 7002 C C . THR B 1 422 ? -24.406 16.453 6.09 1 96.56 422 THR B C 1
ATOM 7004 O O . THR B 1 422 ? -23.5 16.375 5.266 1 96.56 422 THR B O 1
ATOM 7007 N N . LYS B 1 423 ? -24.609 15.594 7.031 1 96.44 423 LYS B N 1
ATOM 7008 C CA . LYS B 1 423 ? -23.828 14.359 7.078 1 96.44 423 LYS B CA 1
ATOM 7009 C C . LYS B 1 423 ? -24.219 13.414 5.945 1 96.44 423 LYS B C 1
ATOM 7011 O O . LYS B 1 423 ? -25.359 13.406 5.5 1 96.44 423 LYS B O 1
ATOM 7016 N N . PRO B 1 424 ? -23.281 12.672 5.449 1 95.5 424 PRO B N 1
ATOM 7017 C CA . PRO B 1 424 ? -23.578 11.812 4.301 1 95.5 424 PRO B CA 1
ATOM 7018 C C . PRO B 1 424 ? -24.578 10.703 4.633 1 95.5 424 PRO B C 1
ATOM 7020 O O . PRO B 1 424 ? -24.656 10.273 5.785 1 95.5 424 PRO B O 1
ATOM 7023 N N . GLU B 1 425 ? -25.234 10.305 3.58 1 93.44 425 GLU B N 1
ATOM 7024 C CA . GLU B 1 425 ? -26.172 9.195 3.75 1 93.44 425 GLU B CA 1
ATOM 7025 C C . GLU B 1 425 ? -25.453 7.945 4.266 1 93.44 425 GLU B C 1
ATOM 7027 O O . GLU B 1 425 ? -24.391 7.586 3.766 1 93.44 425 GLU B O 1
ATOM 7032 N N . GLY B 1 426 ? -26 7.379 5.355 1 94.44 426 GLY B N 1
ATOM 7033 C CA . GLY B 1 426 ? -25.453 6.137 5.875 1 94.44 426 GLY B CA 1
ATOM 7034 C C . GLY B 1 426 ? -24.531 6.34 7.055 1 94.44 426 GLY B C 1
ATOM 7035 O O . GLY B 1 426 ? -24.078 5.371 7.672 1 94.44 426 GLY B O 1
ATOM 7036 N N . TYR B 1 427 ? -24.266 7.594 7.402 1 96.38 427 TYR B N 1
ATOM 7037 C CA . TYR B 1 427 ? -23.312 7.855 8.477 1 96.38 427 TYR B CA 1
ATOM 7038 C C . TYR B 1 427 ? -23.781 7.227 9.781 1 96.38 427 TYR B C 1
ATOM 7040 O O . TYR B 1 427 ? -22.953 6.801 10.602 1 96.38 427 TYR B O 1
ATOM 7048 N N . GLU B 1 428 ? -25.109 7.086 9.984 1 95.69 428 GLU B N 1
ATOM 7049 C CA . GLU B 1 428 ? -25.672 6.543 11.219 1 95.69 428 GLU B CA 1
ATOM 7050 C C . GLU B 1 428 ? -25.266 5.086 11.422 1 95.69 428 GLU B C 1
ATOM 7052 O O . GLU B 1 428 ? -25.141 4.625 12.555 1 95.69 428 GLU B O 1
ATOM 7057 N N . ASN B 1 429 ? -25 4.406 10.328 1 94.44 429 ASN B N 1
ATOM 7058 C CA . ASN B 1 429 ? -24.641 2.99 10.375 1 94.44 429 ASN B CA 1
ATOM 7059 C C . ASN B 1 429 ? -23.172 2.791 10.711 1 94.44 429 ASN B C 1
ATOM 7061 O O . ASN B 1 429 ? -22.703 1.66 10.883 1 94.44 429 ASN B O 1
ATOM 7065 N N . GLN B 1 430 ? -22.453 3.865 10.812 1 95.94 430 GLN B N 1
ATOM 7066 C CA . GLN B 1 430 ? -21.016 3.768 11.055 1 95.94 430 GLN B CA 1
ATOM 7067 C C . GLN B 1 430 ? -20.656 4.309 12.438 1 95.94 430 GLN B C 1
ATOM 7069 O O . GLN B 1 430 ? -19.484 4.539 12.727 1 95.94 430 GLN B O 1
ATOM 7074 N N . LYS B 1 431 ? -21.672 4.547 13.148 1 94.25 431 LYS B N 1
ATOM 7075 C CA . LYS B 1 431 ? -21.469 4.902 14.547 1 94.25 431 LYS B CA 1
ATOM 7076 C C . LYS B 1 431 ? -21.141 3.67 15.391 1 94.25 431 LYS B C 1
ATOM 7078 O O . LYS B 1 431 ? -21.203 2.543 14.891 1 94.25 431 LYS B O 1
ATOM 7083 N N . ASP B 1 432 ? -20.672 3.854 16.578 1 86.81 432 ASP B N 1
ATOM 7084 C CA . ASP B 1 432 ? -20.422 2.721 17.453 1 86.81 432 ASP B CA 1
ATOM 7085 C C . ASP B 1 432 ? -21.703 1.957 17.75 1 86.81 432 ASP B C 1
ATOM 7087 O O . ASP B 1 432 ? -22.797 2.539 17.75 1 86.81 432 ASP B O 1
#

Nearest PDB structures (foldseek):
  1s4n-assembly1_A  TM=9.725E-01  e=2.671E-48  Saccharomyces cerevisiae
  1s4p-assembly1_B  TM=9.879E-01  e=1.401E-46  Saccharomyces cerevisiae
  7bop-assembly6_F  TM=8.813E-01  e=2.892E-40  Aspergillus fumigatus A1163
  5a07-assembly1_B  TM=8.484E-01  e=1.008E-36  Saccharomyces cerevisiae S288C
  5a08-assembly1_B  TM=8.827E-01  e=3.935E-35  Saccharomyces cerevisiae S288C

pLDDT: mean 85.3, std 26.03, range [18.31, 98.94]

Radius of gyration: 31.3 Å; Cα contacts (8 Å, |Δi|>4): 1333; chains: 2; bounding box: 109×86×76 Å

Organism: NCBI:txid1051616

Sequence (864 aa):
MVAGSARYVRYILFAFFGLAIVYFITHSSYEGVRLQDGTFSGTAPGGVQPAAPAAGEKQDAAPVAVKPATPPAERPAIVNDYDPKEFPMAMSPGDPGWNDIVGTAPGPRVNATFVTLARNSDVWDIARSIRQVEDRFNRRYNYDWVFLNDKPFDETFKKVTTSLVSGKTHYGEIPKEHWSFPEWIDQDKAKKVREDMAQRKIIYGDSVSYRHMCRFESGFFFRQPLMMNYEYYWRVEPSIELFCDIHYDPFRVMKENNRKYSFVLSLYEYKETIATLWDSTKKFMKNHPEHIAADNSMGFLSDDNGDTYNNCHFWSNFEIGNLNWLRSKAYVDYFESLDKDGGFFYERWGDAPVHSIAAGIMLPKDQIHFFNDIAYYHVPFTHCPTGEKTRQDLRCHCNPKDNFDWKGYSCTSRYFDINGKTKPEGYENQKDMVAGSARYVRYILFAFFGLAIVYFITHSSYEGVRLQDGTFSGTAPGGVQPAAPAAGEKQDAAPVAVKPATPPAERPAIVNDYDPKEFPMAMSPGDPGWNDIVGTAPGPRVNATFVTLARNSDVWDIARSIRQVEDRFNRRYNYDWVFLNDKPFDETFKKVTTSLVSGKTHYGEIPKEHWSFPEWIDQDKAKKVREDMAQRKIIYGDSVSYRHMCRFESGFFFRQPLMMNYEYYWRVEPSIELFCDIHYDPFRVMKENNRKYSFVLSLYEYKETIATLWDSTKKFMKNHPEHIAADNSMGFLSDDNGDTYNNCHFWSNFEIGNLNWLRSKAYVDYFESLDKDGGFFYERWGDAPVHSIAAGIMLPKDQIHFFNDIAYYHVPFTHCPTGEKTRQDLRCHCNPKDNFDWKGYSCTSRYFDINGKTKPEGYENQKD

InterPro domains:
  IPR002685 Glycosyl transferase, family 15 [PF01793] (82-380)
  IPR002685 Glycosyl transferase, family 15 [PTHR31121] (5-430)
  IPR029044 Nucleotide-diphospho-sugar transferases [G3DSA:3.90.550.10] (100-432)
  IPR029044 Nucleotide-diphospho-sugar transferases [SSF53448] (102-429)

Solvent-accessible surface area (backbone atoms only — not comparable to full-atom values): 48239 Å² total; per-residue (Å²): 126,76,79,63,59,61,59,54,50,53,55,49,50,54,51,51,54,53,48,50,54,49,49,55,63,65,62,58,64,79,73,74,75,75,78,73,79,74,67,80,71,76,75,74,78,81,76,84,76,81,76,79,82,78,81,80,81,76,77,80,74,77,79,76,80,70,75,77,73,77,72,72,81,76,77,67,56,69,52,89,86,72,64,64,82,82,49,74,69,20,83,43,91,82,35,74,62,43,84,61,78,60,39,70,58,82,61,72,33,61,56,42,30,36,38,30,82,49,57,64,89,38,40,53,40,35,34,44,21,50,50,32,47,32,74,32,45,33,60,26,66,38,53,30,36,38,39,34,18,84,51,80,76,48,68,67,42,50,52,51,49,49,44,60,44,73,29,54,72,44,83,43,63,50,55,60,84,65,59,55,84,57,89,86,56,58,63,67,61,25,49,52,40,21,52,52,27,43,75,68,64,39,87,71,33,60,39,65,68,57,28,36,49,21,47,22,68,58,67,40,58,68,67,34,76,78,42,65,75,38,46,31,39,35,43,50,50,67,54,37,45,56,37,24,45,48,69,51,61,67,63,52,54,28,61,78,60,61,34,46,36,35,30,60,46,33,28,58,54,64,61,85,34,43,74,56,53,55,59,53,47,52,51,47,47,70,75,39,56,86,47,48,32,89,56,30,30,49,69,53,36,12,90,60,84,63,79,47,69,70,40,41,21,40,40,54,67,40,30,43,36,32,38,59,60,59,67,29,67,57,44,44,53,49,40,51,54,47,57,72,70,32,41,37,49,64,48,47,37,49,31,29,49,52,53,29,50,50,51,23,38,45,29,44,48,78,23,52,43,76,46,62,67,58,20,36,33,44,92,88,50,28,36,34,52,67,37,65,66,57,31,45,74,31,36,38,44,63,57,59,88,57,24,39,52,50,24,84,65,24,35,43,58,46,51,33,57,73,66,72,49,81,76,59,69,65,44,80,78,43,35,121,125,76,80,62,60,61,60,54,50,54,53,50,50,53,50,51,53,52,49,51,54,49,48,56,64,65,63,58,64,77,72,74,75,75,78,73,79,73,74,73,78,74,76,73,78,82,76,81,77,81,77,80,81,78,79,78,84,77,78,78,74,76,77,76,80,69,75,76,73,77,71,73,81,78,76,67,56,69,51,89,86,72,63,63,83,82,47,75,70,20,85,44,93,83,34,76,61,44,85,63,76,59,39,70,57,82,59,74,33,63,56,41,30,36,36,30,82,50,56,62,90,39,40,52,40,35,34,44,20,50,49,31,45,32,73,32,45,35,60,26,66,40,53,31,37,37,39,35,19,85,49,83,76,49,68,67,42,52,52,50,50,50,44,61,44,71,28,54,73,44,82,45,63,50,56,61,84,62,60,56,84,56,88,87,56,57,63,66,62,24,48,52,40,22,52,51,28,43,76,68,63,39,87,71,32,60,39,64,67,58,30,35,49,21,48,22,68,60,66,39,59,69,67,35,77,78,43,65,76,39,46,32,38,33,44,50,49,65,53,36,45,58,38,26,45,49,70,51,60,66,64,51,54,29,61,78,60,62,35,45,36,35,30,58,46,34,27,59,54,65,59,84,34,42,75,57,54,54,59,53,47,49,52,46,47,71,76,39,57,87,46,48,32,90,56,31,30,50,69,54,35,13,90,60,82,63,78,47,69,68,40,42,23,41,40,53,66,40,29,42,37,30,38,59,60,59,67,27,69,57,45,45,52,49,40,52,53,46,58,73,70,32,41,38,50,66,47,47,37,49,32,29,49,52,52,30,51,50,49,24,38,46,28,43,48,78,24,52,43,75,46,62,70,59,20,35,34,44,92,88,50,29,35,34,51,67,37,66,66,58,31,44,75,32,36,40,45,62,56,58,87,56,25,39,52,50,24,83,64,25,35,44,57,45,51,32,57,74,66,72,49,83,78,58,69,65,45,80,78,42,35,119